Protein AF-0000000072618411 (afdb_homodimer)

Organism: Phaseolus vulgaris (NCBI:txid3885)

Radius of gyration: 29.87 Å; Cα contacts (8 Å, |Δi|>4): 2038; chains: 2; bounding box: 91×138×73 Å

Foldseek 3Di:
DDDDDDDDPPPPPPPPLPDAAEEEEEEQQFLLQLLQVLLLLPDDCSRHPDAAYEHAQLALRDQQLRQQLVCLSCVQSVNNNHYYAAQFQAWADLQQRGDPRHGNNHANLFTGNGSDTACQLRQQADLPDCSNPCRSCLLVVSVVAGDGDPDHDDPPPHHHLLRSVCVVLVVAAHEYEYEAAQSSVLSNCLNCVVSLVNHQEYEYLEADAPDQQPQLDQPPPHPPPSHRLNHDQCARRNLQWQQARGAHHRCSSHVVSVQSVQVSPHAYEYAYCLAFLQAFQAPLLLVVLVVQQPGSSSVSSNVSLVSVQVSVVVPPPSCRRNHHTSRSNLSSLQVVQQVVQVPPPPPSDRPWFDKDKAWWGGQAAAPPWQDADPQGSQDHPDPAGHPNDDGRDSRRHHGRRHSPRVQQHDVVDTGRIRRSHGYRPDDDPRTDIHMYGRYTDFPPDPPDSGGGVVSVSSSD/DPPDPPDPPPPPPPPPLPDAAEEEEEEQQFLLQLLQVLLLLPDDCSRHPDAAYEHAQLALRDQQLRQQLVCLSCVQSVNNNHAYAAQFQAFADLQQRGDPLHGNNHANLQTGNGSDTDCFLRQLADLPDCSNPCRSCLLVVSVVAGDGDPDHDDPPPHHHLLRSCCVVLVVAAHEYEYEAAQRSVLSNCLNCVVSLVNYQEYEYLEADAPDQQPQLDAPPPHPPPDRRLNHDQCARSNLQFQQARGAHHRCSSHVVSVQSVQVSPHAYEYEYCLAFLQAFQAPLLLVVLVVQQPGSSSVSSNVSLVSVQVSPVVPPPSCRRNHHTSRSNLSSLQVVQQVVQVPPPPPSQRPWFDKDKAWWGGQAAAPPWQDADPQRSQDHPDPAGHPNDDGRDSRRHHGRGHRPRVQQHDVVDTGRIRRSHGYRPDDDPRTDIHMYGRYTDFPPPPPDSGGGVVSVSSSD

Structure (mmCIF, N/CA/C/O backbone):
data_AF-0000000072618411-model_v1
#
loop_
_entity.id
_entity.type
_entity.pdbx_description
1 polymer 'Inosine/uridine-preferring nucleoside hydrolase domain-containing protein'
#
loop_
_atom_site.group_PDB
_atom_site.id
_atom_site.type_symbol
_atom_site.label_atom_id
_atom_site.label_alt_id
_atom_site.label_comp_id
_atom_site.label_asym_id
_atom_site.label_entity_id
_atom_site.label_seq_id
_atom_site.pdbx_PDB_ins_code
_atom_site.Cartn_x
_atom_site.Cartn_y
_atom_site.Cartn_z
_atom_site.occupancy
_atom_site.B_iso_or_equiv
_atom_site.auth_seq_id
_atom_site.auth_comp_id
_atom_site.auth_asym_id
_atom_site.auth_atom_id
_atom_site.pdbx_PDB_model_num
ATOM 1 N N . MET A 1 1 ? 38.844 74.875 -7.684 1 24.47 1 MET A N 1
ATOM 2 C CA . MET A 1 1 ? 37.438 75.125 -7.949 1 24.47 1 MET A CA 1
ATOM 3 C C . MET A 1 1 ? 36.719 73.75 -8.109 1 24.47 1 MET A C 1
ATOM 5 O O . MET A 1 1 ? 36.906 73.062 -9.102 1 24.47 1 MET A O 1
ATOM 9 N N . LYS A 1 2 ? 36.25 73.188 -6.84 1 28.64 2 LYS A N 1
ATOM 10 C CA . LYS A 1 2 ? 35.688 71.812 -6.664 1 28.64 2 LYS A CA 1
ATOM 11 C C . LYS A 1 2 ? 34.281 71.75 -7.297 1 28.64 2 LYS A C 1
ATOM 13 O O . LYS A 1 2 ? 33.469 72.688 -7.121 1 28.64 2 LYS A O 1
ATOM 18 N N . PHE A 1 3 ? 33.781 70.812 -8.086 1 27.05 3 PHE A N 1
ATOM 19 C CA . PHE A 1 3 ? 32.719 70.438 -9.016 1 27.05 3 PHE A CA 1
ATOM 20 C C . PHE A 1 3 ? 31.531 69.875 -8.266 1 27.05 3 PHE A C 1
ATOM 22 O O . PHE A 1 3 ? 30.844 69 -8.75 1 27.05 3 PHE A O 1
ATOM 29 N N . CYS A 1 4 ? 30.812 70.25 -7.18 1 33.66 4 CYS A N 1
ATOM 30 C CA . CYS A 1 4 ? 29.891 69.25 -6.602 1 33.66 4 CYS A CA 1
ATOM 31 C C . CYS A 1 4 ? 28.562 69.25 -7.34 1 33.66 4 CYS A C 1
ATOM 33 O O . CYS A 1 4 ? 27.812 70.25 -7.293 1 33.66 4 CYS A O 1
ATOM 35 N N . VAL A 1 5 ? 28.25 68.438 -8.289 1 30.97 5 VAL A N 1
ATOM 36 C CA . VAL A 1 5 ? 27.047 68.25 -9.094 1 30.97 5 VAL A CA 1
ATOM 37 C C . VAL A 1 5 ? 25.906 67.75 -8.203 1 30.97 5 VAL A C 1
ATOM 39 O O . VAL A 1 5 ? 26.094 66.812 -7.434 1 30.97 5 VAL A O 1
ATOM 42 N N . ALA A 1 6 ? 24.641 68.312 -8.227 1 38.47 6 ALA A N 1
ATOM 43 C CA . ALA A 1 6 ? 23.344 68.188 -7.57 1 38.47 6 ALA A CA 1
ATOM 44 C C . ALA A 1 6 ? 22.562 67 -8.141 1 38.47 6 ALA A C 1
ATOM 46 O O . ALA A 1 6 ? 21.922 67.125 -9.188 1 38.47 6 ALA A O 1
ATOM 47 N N . VAL A 1 7 ? 22.922 65.75 -8.203 1 38.88 7 VAL A N 1
ATOM 48 C CA . VAL A 1 7 ? 22.094 64.75 -8.922 1 38.88 7 VAL A CA 1
ATOM 49 C C . VAL A 1 7 ? 20.703 64.75 -8.305 1 38.88 7 VAL A C 1
ATOM 51 O O . VAL A 1 7 ? 20.547 64.875 -7.086 1 38.88 7 VAL A O 1
ATOM 54 N N . VAL A 1 8 ? 19.547 64.75 -9.039 1 36.28 8 VAL A N 1
ATOM 55 C CA . VAL A 1 8 ? 18.094 64.625 -9.07 1 36.28 8 VAL A CA 1
ATOM 56 C C . VAL A 1 8 ? 17.688 63.25 -8.492 1 36.28 8 VAL A C 1
ATOM 58 O O . VAL A 1 8 ? 18.062 62.219 -9.023 1 36.28 8 VAL A O 1
ATOM 61 N N . LEU A 1 9 ? 17.047 63.156 -7.336 1 32 9 LEU A N 1
ATOM 62 C CA . LEU A 1 9 ? 16.5 62.062 -6.543 1 32 9 LEU A CA 1
ATOM 63 C C . LEU A 1 9 ? 15.211 61.531 -7.16 1 32 9 LEU A C 1
ATOM 65 O O . LEU A 1 9 ? 14.164 62.188 -7.07 1 32 9 LEU A O 1
ATOM 69 N N . ILE A 1 10 ? 15.242 60.844 -8.32 1 37.16 10 ILE A N 1
ATOM 70 C CA . ILE A 1 10 ? 14.055 60.156 -8.82 1 37.16 10 ILE A CA 1
ATOM 71 C C . ILE A 1 10 ? 13.484 59.219 -7.742 1 37.16 10 ILE A C 1
ATOM 73 O O . ILE A 1 10 ? 14.148 58.281 -7.312 1 37.16 10 ILE A O 1
ATOM 77 N N . MET A 1 11 ? 12.367 59.531 -7.09 1 32.28 11 MET A N 1
ATOM 78 C CA . MET A 1 11 ? 11.539 58.75 -6.168 1 32.28 11 MET A CA 1
ATOM 79 C C . MET A 1 11 ? 10.883 57.562 -6.879 1 32.28 11 MET A C 1
ATOM 81 O O . MET A 1 11 ? 9.953 57.75 -7.664 1 32.28 11 MET A O 1
ATOM 85 N N . LEU A 1 12 ? 11.523 56.469 -7.219 1 35.88 12 LEU A N 1
ATOM 86 C CA . LEU A 1 12 ? 10.891 55.219 -7.641 1 35.88 12 LEU A CA 1
ATOM 87 C C . LEU A 1 12 ? 9.836 54.781 -6.629 1 35.88 12 LEU A C 1
ATOM 89 O O . LEU A 1 12 ? 10.172 54.406 -5.5 1 35.88 12 LEU A O 1
ATOM 93 N N . ALA A 1 13 ? 8.531 55.062 -6.84 1 37.44 13 ALA A N 1
ATOM 94 C CA . ALA A 1 13 ? 7.352 54.5 -6.191 1 37.44 13 ALA A CA 1
ATOM 95 C C . ALA A 1 13 ? 7.336 52.969 -6.305 1 37.44 13 ALA A C 1
ATOM 97 O O . ALA A 1 13 ? 7.07 52.438 -7.375 1 37.44 13 ALA A O 1
ATOM 98 N N . THR A 1 14 ? 7.996 52.25 -5.594 1 36.81 14 THR A N 1
ATOM 99 C CA . THR A 1 14 ? 7.844 50.812 -5.484 1 36.81 14 THR A CA 1
ATOM 100 C C . THR A 1 14 ? 6.414 50.438 -5.102 1 36.81 14 THR A C 1
ATOM 102 O O . THR A 1 14 ? 5.949 50.781 -4.008 1 36.81 14 THR A O 1
ATOM 105 N N . THR A 1 15 ? 5.32 50.438 -5.992 1 37 15 THR A N 1
ATOM 106 C CA . THR A 1 15 ? 4.062 49.719 -5.75 1 37 15 THR A CA 1
ATOM 107 C C . THR A 1 15 ? 4.289 48.5 -4.887 1 37 15 THR A C 1
ATOM 109 O O . THR A 1 15 ? 5.078 47.625 -5.246 1 37 15 THR A O 1
ATOM 112 N N . VAL A 1 16 ? 4.094 48.594 -3.697 1 38.97 16 VAL A N 1
ATOM 113 C CA . VAL A 1 16 ? 4.023 47.469 -2.77 1 38.97 16 VAL A CA 1
ATOM 114 C C . VAL A 1 16 ? 3.014 46.438 -3.273 1 38.97 16 VAL A C 1
ATOM 116 O O . VAL A 1 16 ? 1.807 46.688 -3.25 1 38.97 16 VAL A O 1
ATOM 119 N N . GLU A 1 17 ? 2.83 45.875 -4.516 1 42.34 17 GLU A N 1
ATOM 120 C CA . GLU A 1 17 ? 2.068 44.719 -4.938 1 42.34 17 GLU A CA 1
ATOM 121 C C . GLU A 1 17 ? 1.803 43.781 -3.762 1 42.34 17 GLU A C 1
ATOM 123 O O . GLU A 1 17 ? 2.736 43.344 -3.084 1 42.34 17 GLU A O 1
ATOM 128 N N . GLY A 1 18 ? 0.687 43.938 -3.068 1 49.34 18 GLY A N 1
ATOM 129 C CA . GLY A 1 18 ? 0.232 43.156 -1.928 1 49.34 18 GLY A CA 1
ATOM 130 C C . GLY A 1 18 ? 0.674 41.688 -1.98 1 49.34 18 GLY A C 1
ATOM 131 O O . GLY A 1 18 ? 0.364 40.969 -2.936 1 49.34 18 GLY A O 1
ATOM 132 N N . GLN A 1 19 ? 1.639 41.312 -1.506 1 64.31 19 GLN A N 1
ATOM 133 C CA . GLN A 1 19 ? 2.387 40.062 -1.509 1 64.31 19 GLN A CA 1
ATOM 134 C C . GLN A 1 19 ? 1.491 38.875 -1.123 1 64.31 19 GLN A C 1
ATOM 136 O O . GLN A 1 19 ? 0.889 38.875 -0.047 1 64.31 19 GLN A O 1
ATOM 141 N N . HIS A 1 20 ? 0.787 38.094 -2.176 1 87.31 20 HIS A N 1
ATOM 142 C CA . HIS A 1 20 ? 0.013 36.875 -1.897 1 87.31 20 HIS A CA 1
ATOM 143 C C . HIS A 1 20 ? 0.726 35.969 -0.886 1 87.31 20 HIS A C 1
ATOM 145 O O . HIS A 1 20 ? 1.956 36 -0.792 1 87.31 20 HIS A O 1
ATOM 151 N N . ARG A 1 21 ? -0.206 35.5 -0.039 1 94.62 21 ARG A N 1
ATOM 152 C CA . ARG A 1 21 ? 0.305 34.531 0.922 1 94.62 21 ARG A CA 1
ATOM 153 C C . ARG A 1 21 ? 0.539 33.156 0.259 1 94.62 21 ARG A C 1
ATOM 155 O O . ARG A 1 21 ? -0.382 32.594 -0.319 1 94.62 21 ARG A O 1
ATOM 162 N N . ARG A 1 22 ? 1.812 32.656 0.276 1 98 22 ARG A N 1
ATOM 163 C CA . ARG A 1 22 ? 2.205 31.406 -0.356 1 98 22 ARG A CA 1
ATOM 164 C C . ARG A 1 22 ? 1.968 30.219 0.579 1 98 22 ARG A C 1
ATOM 166 O O . ARG A 1 22 ? 2.309 30.281 1.762 1 98 22 ARG A O 1
ATOM 173 N N . ILE A 1 23 ? 1.305 29.203 0.014 1 98.69 23 ILE A N 1
ATOM 174 C CA . ILE A 1 23 ? 0.96 28.016 0.794 1 98.69 23 ILE A CA 1
ATOM 175 C C . ILE A 1 23 ? 1.532 26.766 0.122 1 98.69 23 ILE A C 1
ATOM 177 O O . ILE A 1 23 ? 1.521 26.656 -1.106 1 98.69 23 ILE A O 1
ATOM 181 N N . LEU A 1 24 ? 2.115 25.875 0.827 1 98.88 24 LEU A N 1
ATOM 182 C CA . LEU A 1 24 ? 2.402 24.5 0.412 1 98.88 24 LEU A CA 1
ATOM 183 C C . LEU A 1 24 ? 1.649 23.5 1.283 1 98.88 24 LEU A C 1
ATOM 185 O O . LEU A 1 24 ? 1.663 23.609 2.512 1 98.88 24 LEU A O 1
ATOM 189 N N . LEU A 1 25 ? 0.872 22.578 0.659 1 98.94 25 LEU A N 1
ATOM 190 C CA . LEU A 1 25 ? 0.072 21.578 1.348 1 98.94 25 LEU A CA 1
ATOM 191 C C . LEU A 1 25 ? 0.77 20.219 1.327 1 98.94 25 LEU A C 1
ATOM 193 O O . LEU A 1 25 ? 1.131 19.719 0.26 1 98.94 25 LEU A O 1
ATOM 197 N N . ASP A 1 26 ? 1.08 19.625 2.445 1 98.75 26 ASP A N 1
ATOM 198 C CA . ASP A 1 26 ? 1.521 18.25 2.578 1 98.75 26 ASP A CA 1
ATOM 199 C C . ASP A 1 26 ? 0.371 17.344 3.025 1 98.75 26 ASP A C 1
ATOM 201 O O . ASP A 1 26 ? -0.236 17.578 4.074 1 98.75 26 ASP A O 1
ATOM 205 N N . THR A 1 27 ? 0.028 16.328 2.264 1 98.19 27 THR A N 1
ATOM 206 C CA . THR A 1 27 ? -1.225 15.594 2.42 1 98.19 27 THR A CA 1
ATOM 207 C C . THR A 1 27 ? -1.006 14.094 2.211 1 98.19 27 THR A C 1
ATOM 209 O O . THR A 1 27 ? -0.064 13.688 1.526 1 98.19 27 THR A O 1
ATOM 212 N N . ASP A 1 28 ? -1.874 13.219 2.797 1 95.88 28 ASP A N 1
ATOM 213 C CA . ASP A 1 28 ? -1.841 11.781 2.508 1 95.88 28 ASP A CA 1
ATOM 214 C C . ASP A 1 28 ? -2.988 11.383 1.581 1 95.88 28 ASP A C 1
ATOM 216 O O . ASP A 1 28 ? -3.207 10.195 1.334 1 95.88 28 ASP A O 1
ATOM 220 N N . VAL A 1 29 ? -3.768 12.312 1.102 1 95.88 29 VAL A N 1
ATOM 221 C CA . VAL A 1 29 ? -4.734 12.219 0.014 1 95.88 29 VAL A CA 1
ATOM 222 C C . VAL A 1 29 ? -5.859 11.258 0.407 1 95.88 29 VAL A C 1
ATOM 224 O O . VAL A 1 29 ? -6.484 10.641 -0.456 1 95.88 29 VAL A O 1
ATOM 227 N N . ASP A 1 30 ? -6.074 10.938 1.728 1 93.5 30 ASP A N 1
ATOM 228 C CA . ASP A 1 30 ? -7.297 10.258 2.137 1 93.5 30 ASP A CA 1
ATOM 229 C C . ASP A 1 30 ? -8.531 11.078 1.773 1 93.5 30 ASP A C 1
ATOM 231 O O . ASP A 1 30 ? -8.422 12.258 1.441 1 93.5 30 ASP A O 1
ATOM 235 N N . THR A 1 31 ? -9.719 10.555 1.822 1 93.5 31 THR A N 1
ATOM 236 C CA . THR A 1 31 ? -10.945 11.219 1.388 1 93.5 31 THR A CA 1
ATOM 237 C C . THR A 1 31 ? -11.102 12.57 2.08 1 93.5 31 THR A C 1
ATOM 239 O O . THR A 1 31 ? -11.398 13.578 1.429 1 93.5 31 THR A O 1
ATOM 242 N N . ASP A 1 32 ? -10.891 12.609 3.379 1 94.25 32 ASP A N 1
ATOM 243 C CA . ASP A 1 32 ? -11.062 13.859 4.113 1 94.25 32 ASP A CA 1
ATOM 244 C C . ASP A 1 32 ? -9.977 14.867 3.742 1 94.25 32 ASP A C 1
ATOM 246 O O . ASP A 1 32 ? -10.188 16.078 3.832 1 94.25 32 ASP A O 1
ATOM 250 N N . ASP A 1 33 ? -8.766 14.414 3.279 1 97.06 33 ASP A N 1
ATOM 251 C CA . ASP A 1 33 ? -7.727 15.297 2.77 1 97.06 33 ASP A CA 1
ATOM 252 C C . ASP A 1 33 ? -8.148 15.945 1.454 1 97.06 33 ASP A C 1
ATOM 254 O O . ASP A 1 33 ? -7.789 17.094 1.172 1 97.06 33 ASP A O 1
ATOM 258 N N . VAL A 1 34 ? -8.867 15.219 0.656 1 96.88 34 VAL A N 1
ATOM 259 C CA . VAL A 1 34 ? -9.344 15.734 -0.623 1 96.88 34 VAL A CA 1
ATOM 260 C C . VAL A 1 34 ? -10.266 16.938 -0.389 1 96.88 34 VAL A C 1
ATOM 262 O O . VAL A 1 34 ? -10.203 17.922 -1.122 1 96.88 34 VAL A O 1
ATOM 265 N N . PHE A 1 35 ? -11.078 16.875 0.691 1 97.94 35 PHE A N 1
ATOM 266 C CA . PHE A 1 35 ? -11.938 18 1.036 1 97.94 35 PHE A CA 1
ATOM 267 C C . PHE A 1 35 ? -11.109 19.234 1.348 1 97.94 35 PHE A C 1
ATOM 269 O O . PHE A 1 35 ? -11.461 20.344 0.942 1 97.94 35 PHE A O 1
ATOM 276 N N . ALA A 1 36 ? -10 19.031 2.059 1 98.62 36 ALA A N 1
ATOM 277 C CA . ALA A 1 36 ? -9.109 20.125 2.426 1 98.62 36 ALA A CA 1
ATOM 278 C C . ALA A 1 36 ? -8.445 20.734 1.189 1 98.62 36 ALA A C 1
ATOM 280 O O . ALA A 1 36 ? -8.375 21.969 1.056 1 98.62 36 ALA A O 1
ATOM 281 N N . LEU A 1 37 ? -7.969 19.875 0.278 1 98.69 37 LEU A N 1
ATOM 282 C CA . LEU A 1 37 ? -7.332 20.328 -0.954 1 98.69 37 LEU A CA 1
ATOM 283 C C . LEU A 1 37 ? -8.305 21.141 -1.8 1 98.69 37 LEU A C 1
ATOM 285 O O . LEU A 1 37 ? -7.965 22.234 -2.264 1 98.69 37 LEU A O 1
ATOM 289 N N . LEU A 1 38 ? -9.555 20.672 -1.95 1 98.25 38 LEU A N 1
ATOM 290 C CA . LEU A 1 38 ? -10.539 21.359 -2.775 1 98.25 38 LEU A CA 1
ATOM 291 C C . LEU A 1 38 ? -10.945 22.688 -2.145 1 98.25 38 LEU A C 1
ATOM 293 O O . LEU A 1 38 ? -11.195 23.656 -2.854 1 98.25 38 LEU A O 1
ATOM 297 N N . TYR A 1 39 ? -10.961 22.766 -0.807 1 98.25 39 TYR A N 1
ATOM 298 C CA . TYR A 1 39 ? -11.211 24.016 -0.102 1 98.25 39 TYR A CA 1
ATOM 299 C C . TYR A 1 39 ? -10.148 25.047 -0.435 1 98.25 39 TYR A C 1
ATOM 301 O O . TYR A 1 39 ? -10.469 26.188 -0.763 1 98.25 39 TYR A O 1
ATOM 309 N N . LEU A 1 40 ? -8.891 24.641 -0.422 1 98.38 40 LEU A N 1
ATOM 310 C CA . LEU A 1 40 ? -7.781 25.547 -0.701 1 98.38 40 LEU A CA 1
ATOM 311 C C . LEU A 1 40 ? -7.805 26.016 -2.156 1 98.38 40 LEU A C 1
ATOM 313 O O . LEU A 1 40 ? -7.477 27.156 -2.455 1 98.38 40 LEU A O 1
ATOM 317 N N . LEU A 1 41 ? -8.195 25.078 -3.047 1 98.19 41 LEU A N 1
ATOM 318 C CA . LEU A 1 41 ? -8.18 25.375 -4.473 1 98.19 41 LEU A CA 1
ATOM 319 C C . LEU A 1 41 ? -9.281 26.375 -4.832 1 98.19 41 LEU A C 1
ATOM 321 O O . LEU A 1 41 ? -9.25 26.984 -5.898 1 98.19 41 LEU A O 1
ATOM 325 N N . LYS A 1 42 ? -10.25 26.578 -3.967 1 96.44 42 LYS A N 1
ATOM 326 C CA . LYS A 1 42 ? -11.367 27.5 -4.223 1 96.44 42 LYS A CA 1
ATOM 327 C C . LYS A 1 42 ? -11.055 28.906 -3.723 1 96.44 42 LYS A C 1
ATOM 329 O O . LYS A 1 42 ? -11.797 29.844 -4.012 1 96.44 42 LYS A O 1
ATOM 334 N N . LEU A 1 43 ? -9.969 29.062 -3.027 1 95.19 43 LEU A N 1
ATOM 335 C CA . LEU A 1 43 ? -9.625 30.359 -2.475 1 95.19 43 LEU A CA 1
ATOM 336 C C . LEU A 1 43 ? -9.25 31.344 -3.582 1 95.19 43 LEU A C 1
ATOM 338 O O . LEU A 1 43 ? -8.82 30.938 -4.66 1 95.19 43 LEU A O 1
ATOM 342 N N . ASN A 1 44 ? -9.445 32.656 -3.205 1 95.31 44 ASN A N 1
ATOM 343 C CA . ASN A 1 44 ? -9.023 33.719 -4.121 1 95.31 44 ASN A CA 1
ATOM 344 C C . ASN A 1 44 ? -7.512 33.719 -4.316 1 95.31 44 ASN A C 1
ATOM 346 O O . ASN A 1 44 ? -6.758 33.938 -3.373 1 95.31 44 ASN A O 1
ATOM 350 N N . ARG A 1 45 ? -7.094 33.562 -5.539 1 92.44 45 ARG A N 1
ATOM 351 C CA . ARG A 1 45 ? -5.68 33.375 -5.859 1 92.44 45 ARG A CA 1
ATOM 352 C C . ARG A 1 45 ? -4.906 34.688 -5.629 1 92.44 45 ARG A C 1
ATOM 354 O O . ARG A 1 45 ? -3.678 34.656 -5.535 1 92.44 45 ARG A O 1
ATOM 361 N N . SER A 1 46 ? -5.582 35.75 -5.637 1 93.44 46 SER A N 1
ATOM 362 C CA . SER A 1 46 ? -4.918 37.031 -5.359 1 93.44 46 SER A CA 1
ATOM 363 C C . SER A 1 46 ? -4.566 37.156 -3.883 1 93.44 46 SER A C 1
ATOM 365 O O . SER A 1 46 ? -3.705 37.969 -3.51 1 93.44 46 SER A O 1
ATOM 367 N N . GLU A 1 47 ? -5.215 36.406 -3.104 1 94.5 47 GLU A N 1
ATOM 368 C CA . GLU A 1 47 ? -4.969 36.438 -1.664 1 94.5 47 GLU A CA 1
ATOM 369 C C . GLU A 1 47 ? -4.047 35.312 -1.229 1 94.5 47 GLU A C 1
ATOM 371 O O . GLU A 1 47 ? -3.152 35.5 -0.406 1 94.5 47 GLU A O 1
ATOM 376 N N . PHE A 1 48 ? -4.391 34.125 -1.752 1 96.25 48 PHE A N 1
ATOM 377 C CA . PHE A 1 48 ? -3.641 32.906 -1.397 1 96.25 48 PHE A CA 1
ATOM 378 C C . PHE A 1 48 ? -3.164 32.188 -2.648 1 96.25 48 PHE A C 1
ATOM 380 O O . PHE A 1 48 ? -3.941 31.953 -3.578 1 96.25 48 PHE A O 1
ATOM 387 N N . GLN A 1 49 ? -1.887 31.812 -2.633 1 97.44 49 GLN A N 1
ATOM 388 C CA . GLN A 1 49 ? -1.326 31.047 -3.736 1 97.44 49 GLN A CA 1
ATOM 389 C C . GLN A 1 49 ? -0.827 29.688 -3.258 1 97.44 49 GLN A C 1
ATOM 391 O O . GLN A 1 49 ? 0.132 29.609 -2.488 1 97.44 49 GLN A O 1
ATOM 396 N N . LEU A 1 50 ? -1.611 28.656 -3.73 1 98.31 50 LEU A N 1
ATOM 397 C CA . LEU A 1 50 ? -1.104 27.297 -3.498 1 98.31 50 LEU A CA 1
ATOM 398 C C . LEU A 1 50 ? 0.037 26.984 -4.453 1 98.31 50 LEU A C 1
ATOM 400 O O . LEU A 1 50 ? -0.191 26.75 -5.645 1 98.31 50 LEU A O 1
ATOM 404 N N . GLU A 1 51 ? 1.325 26.922 -3.787 1 98.38 51 GLU A N 1
ATOM 405 C CA . GLU A 1 51 ? 2.537 26.797 -4.594 1 98.38 51 GLU A CA 1
ATOM 406 C C . GLU A 1 51 ? 2.832 25.344 -4.934 1 98.38 51 GLU A C 1
ATOM 408 O O . GLU A 1 51 ? 3.42 25.062 -5.977 1 98.38 51 GLU A O 1
ATOM 413 N N . GLY A 1 52 ? 2.434 24.5 -4.125 1 98.81 52 GLY A N 1
ATOM 414 C CA . GLY A 1 52 ? 2.789 23.109 -4.305 1 98.81 52 GLY A CA 1
ATOM 415 C C . GLY A 1 52 ? 2.037 22.172 -3.373 1 98.81 52 GLY A C 1
ATOM 416 O O . GLY A 1 52 ? 1.47 22.609 -2.371 1 98.81 52 GLY A O 1
ATOM 417 N N . ILE A 1 53 ? 1.922 20.953 -3.719 1 98.88 53 ILE A N 1
ATOM 418 C CA . ILE A 1 53 ? 1.364 19.844 -2.953 1 98.88 53 ILE A CA 1
ATOM 419 C C . ILE A 1 53 ? 2.396 18.719 -2.838 1 98.88 53 ILE A C 1
ATOM 421 O O . ILE A 1 53 ? 2.955 18.281 -3.846 1 98.88 53 ILE A O 1
ATOM 425 N N . THR A 1 54 ? 2.766 18.344 -1.692 1 98.75 54 THR A N 1
ATOM 426 C CA . THR A 1 54 ? 3.582 17.156 -1.479 1 98.75 54 THR A CA 1
ATOM 427 C C . THR A 1 54 ? 2.754 16.031 -0.851 1 98.75 54 THR A C 1
ATOM 429 O O . THR A 1 54 ? 1.892 16.297 -0.008 1 98.75 54 THR A O 1
ATOM 432 N N . ILE A 1 55 ? 2.955 14.836 -1.279 1 97.94 55 ILE A N 1
ATOM 433 C CA . ILE A 1 55 ? 2.139 13.703 -0.859 1 97.94 55 ILE A CA 1
ATOM 434 C C . ILE A 1 55 ? 2.945 12.805 0.079 1 97.94 55 ILE A C 1
ATOM 436 O O . ILE A 1 55 ? 4.078 12.43 -0.232 1 97.94 55 ILE A O 1
ATOM 440 N N . ASN A 1 56 ? 2.381 12.586 1.221 1 95.56 56 ASN A N 1
ATOM 441 C CA . ASN A 1 56 ? 2.949 11.656 2.191 1 95.56 56 ASN A CA 1
ATOM 442 C C . ASN A 1 56 ? 2.295 10.281 2.102 1 95.56 56 ASN A C 1
ATOM 444 O O . ASN A 1 56 ? 1.104 10.133 2.383 1 95.56 56 ASN A O 1
ATOM 448 N N . ALA A 1 57 ? 3.045 9.25 1.788 1 91.12 57 ALA A N 1
ATOM 449 C CA . ALA A 1 57 ? 2.49 7.918 1.583 1 91.12 57 ALA A CA 1
ATOM 450 C C . ALA A 1 57 ? 2.957 6.957 2.672 1 91.12 57 ALA A C 1
ATOM 452 O O . ALA A 1 57 ? 3.215 5.781 2.404 1 91.12 57 ALA A O 1
ATOM 453 N N . ASN A 1 58 ? 3.184 7.379 3.924 1 89.62 58 ASN A N 1
ATOM 454 C CA . ASN A 1 58 ? 3.656 6.566 5.039 1 89.62 58 ASN A CA 1
ATOM 455 C C . ASN A 1 58 ? 2.529 5.73 5.641 1 89.62 58 ASN A C 1
ATOM 457 O O . ASN A 1 58 ? 2.781 4.711 6.281 1 89.62 58 ASN A O 1
ATOM 461 N N . ALA A 1 59 ? 1.278 5.859 5.43 1 86.06 59 ALA A N 1
ATOM 462 C CA . ALA A 1 59 ? 0.169 5.094 5.992 1 86.06 59 ALA A CA 1
ATOM 463 C C . ALA A 1 59 ? -0.581 4.332 4.906 1 86.06 59 ALA A C 1
ATOM 465 O O . ALA A 1 59 ? 0.004 3.5 4.207 1 86.06 59 ALA A O 1
ATOM 466 N N . TRP A 1 60 ? -1.786 4.586 4.688 1 82.44 60 TRP A N 1
ATOM 467 C CA . TRP A 1 60 ? -2.6 3.74 3.818 1 82.44 60 TRP A CA 1
ATOM 468 C C . TRP A 1 60 ? -2.619 4.281 2.395 1 82.44 60 TRP A C 1
ATOM 470 O O . TRP A 1 60 ? -3.119 3.623 1.479 1 82.44 60 TRP A O 1
ATOM 480 N N . THR A 1 61 ? -1.947 5.422 2.238 1 87.81 61 THR A N 1
ATOM 481 C CA . THR A 1 61 ? -1.931 6.02 0.907 1 87.81 61 THR A CA 1
ATOM 482 C C . THR A 1 61 ? -0.997 5.246 -0.02 1 87.81 61 THR A C 1
ATOM 484 O O . THR A 1 61 ? 0.138 4.938 0.351 1 87.81 61 THR A O 1
ATOM 487 N N . ASN A 1 62 ? -1.498 4.848 -1.16 1 90.94 62 ASN A N 1
ATOM 488 C CA . ASN A 1 62 ? -0.675 4.234 -2.197 1 90.94 62 ASN A CA 1
ATOM 489 C C . ASN A 1 62 ? -0.196 5.266 -3.215 1 90.94 62 ASN A C 1
ATOM 491 O O . ASN A 1 62 ? -1.007 5.953 -3.84 1 90.94 62 ASN A O 1
ATOM 495 N N . ALA A 1 63 ? 1.146 5.391 -3.402 1 92.44 63 ALA A N 1
ATOM 496 C CA . ALA A 1 63 ? 1.833 6.508 -4.047 1 92.44 63 ALA A CA 1
ATOM 497 C C . ALA A 1 63 ? 1.314 6.727 -5.465 1 92.44 63 ALA A C 1
ATOM 499 O O . ALA A 1 63 ? 0.936 7.844 -5.828 1 92.44 63 ALA A O 1
ATOM 500 N N . GLY A 1 64 ? 1.285 5.668 -6.297 1 91.25 64 GLY A N 1
ATOM 501 C CA . GLY A 1 64 ? 0.846 5.812 -7.676 1 91.25 64 GLY A CA 1
ATOM 502 C C . GLY A 1 64 ? -0.592 6.281 -7.797 1 91.25 64 GLY A C 1
ATOM 503 O O . GLY A 1 64 ? -0.902 7.145 -8.625 1 91.25 64 GLY A O 1
ATOM 504 N N . HIS A 1 65 ? -1.471 5.859 -6.91 1 90.31 65 HIS A N 1
ATOM 505 C CA . HIS A 1 65 ? -2.871 6.27 -6.906 1 90.31 65 HIS A CA 1
ATOM 506 C C . HIS A 1 65 ? -3.016 7.727 -6.477 1 90.31 65 HIS A C 1
ATOM 508 O O . HIS A 1 65 ? -3.732 8.5 -7.121 1 90.31 65 HIS A O 1
ATOM 514 N N . ALA A 1 66 ? -2.275 7.98 -5.488 1 94.88 66 ALA A N 1
ATOM 515 C CA . ALA A 1 66 ? -2.418 9.297 -4.867 1 94.88 66 ALA A CA 1
ATOM 516 C C . ALA A 1 66 ? -1.957 10.398 -5.812 1 94.88 66 ALA A C 1
ATOM 518 O O . ALA A 1 66 ? -2.643 11.414 -5.977 1 94.88 66 ALA A O 1
ATOM 519 N N . VAL A 1 67 ? -0.853 10.242 -6.465 1 96.06 67 VAL A N 1
ATOM 520 C CA . VAL A 1 67 ? -0.315 11.297 -7.32 1 96.06 67 VAL A CA 1
ATOM 521 C C . VAL A 1 67 ? -1.227 11.492 -8.531 1 96.06 67 VAL A C 1
ATOM 523 O O . VAL A 1 67 ? -1.524 12.625 -8.906 1 96.06 67 VAL A O 1
ATOM 526 N N . ASN A 1 68 ? -1.732 10.383 -9.148 1 95.31 68 ASN A N 1
ATOM 527 C CA . ASN A 1 68 ? -2.639 10.516 -10.289 1 95.31 68 ASN A CA 1
ATOM 528 C C . ASN A 1 68 ? -3.98 11.109 -9.867 1 95.31 68 ASN A C 1
ATOM 530 O O . ASN A 1 68 ? -4.605 11.844 -10.633 1 95.31 68 ASN A O 1
ATOM 534 N N . GLN A 1 69 ? -4.453 10.789 -8.625 1 95.81 69 GLN A N 1
ATOM 535 C CA . GLN A 1 69 ? -5.688 11.391 -8.133 1 95.81 69 GLN A CA 1
ATOM 536 C C . GLN A 1 69 ? -5.539 12.898 -7.977 1 95.81 69 GLN A C 1
ATOM 538 O O . GLN A 1 69 ? -6.426 13.664 -8.367 1 95.81 69 GLN A O 1
ATOM 543 N N . VAL A 1 70 ? -4.391 13.305 -7.449 1 98.12 70 VAL A N 1
ATOM 544 C CA . VAL A 1 70 ? -4.129 14.727 -7.273 1 98.12 70 VAL A CA 1
ATOM 545 C C . VAL A 1 70 ? -4.066 15.414 -8.633 1 98.12 70 VAL A C 1
ATOM 547 O O . VAL A 1 70 ? -4.648 16.484 -8.828 1 98.12 70 VAL A O 1
ATOM 550 N N . TYR A 1 71 ? -3.381 14.82 -9.586 1 97.88 71 TYR A N 1
ATOM 551 C CA . TYR A 1 71 ? -3.312 15.375 -10.93 1 97.88 71 TYR A CA 1
ATOM 552 C C . TYR A 1 71 ? -4.707 15.539 -11.523 1 97.88 71 TYR A C 1
ATOM 554 O O . TYR A 1 71 ? -5.016 16.578 -12.125 1 97.88 71 TYR A O 1
ATOM 562 N N . ASP A 1 72 ? -5.547 14.539 -11.352 1 97.06 72 ASP A N 1
ATOM 563 C CA . ASP A 1 72 ? -6.887 14.602 -11.93 1 97.06 72 ASP A CA 1
ATOM 564 C C . ASP A 1 72 ? -7.738 15.648 -11.219 1 97.06 72 ASP A C 1
ATOM 566 O O . ASP A 1 72 ? -8.562 16.312 -11.852 1 97.06 72 ASP A O 1
ATOM 570 N N . ILE A 1 73 ? -7.59 15.805 -9.914 1 98.25 73 ILE A N 1
ATOM 571 C CA . ILE A 1 73 ? -8.289 16.844 -9.172 1 98.25 73 ILE A CA 1
ATOM 572 C C . ILE A 1 73 ? -7.848 18.219 -9.656 1 98.25 73 ILE A C 1
ATOM 574 O O . ILE A 1 73 ? -8.68 19.109 -9.898 1 98.25 73 ILE A O 1
ATOM 578 N N . LEU A 1 74 ? -6.477 18.438 -9.766 1 98.69 74 LEU A N 1
ATOM 579 C CA . LEU A 1 74 ? -5.957 19.703 -10.25 1 98.69 74 LEU A CA 1
ATOM 580 C C . LEU A 1 74 ? -6.477 20.016 -11.656 1 98.69 74 LEU A C 1
ATOM 582 O O . LEU A 1 74 ? -6.805 21.156 -11.961 1 98.69 74 LEU A O 1
ATOM 586 N N . TYR A 1 75 ? -6.551 18.938 -12.484 1 98.31 75 TYR A N 1
ATOM 587 C CA . TYR A 1 75 ? -7.105 19.109 -13.828 1 98.31 75 TYR A CA 1
ATOM 588 C C . TYR A 1 75 ? -8.562 19.547 -13.766 1 98.31 75 TYR A C 1
ATOM 590 O O . TYR A 1 75 ? -8.969 20.484 -14.445 1 98.31 75 TYR A O 1
ATOM 598 N N . MET A 1 76 ? -9.391 18.891 -12.922 1 97.75 76 MET A N 1
ATOM 599 C CA . MET A 1 76 ? -10.797 19.234 -12.758 1 97.75 76 MET A CA 1
ATOM 600 C C . MET A 1 76 ? -10.953 20.688 -12.336 1 97.75 76 MET A C 1
ATOM 602 O O . MET A 1 76 ? -11.883 21.375 -12.766 1 97.75 76 MET A O 1
ATOM 606 N N . MET A 1 77 ? -9.953 21.234 -11.547 1 98.19 77 MET A N 1
ATOM 607 C CA . MET A 1 77 ? -10.047 22.562 -10.977 1 98.19 77 MET A CA 1
ATOM 608 C C . MET A 1 77 ? -9.312 23.594 -11.836 1 98.19 77 MET A C 1
ATOM 610 O O . MET A 1 77 ? -9.258 24.766 -11.5 1 98.19 77 MET A O 1
ATOM 614 N N . GLY A 1 78 ? -8.711 23.188 -12.953 1 97.94 78 GLY A N 1
ATOM 615 C CA . GLY A 1 78 ? -7.965 24.078 -13.836 1 97.94 78 GLY A CA 1
ATOM 616 C C . GLY A 1 78 ? -6.695 24.625 -13.203 1 97.94 78 GLY A C 1
ATOM 617 O O . GLY A 1 78 ? -6.336 25.781 -13.414 1 97.94 78 GLY A O 1
ATOM 618 N N . ARG A 1 79 ? -6.055 23.875 -12.391 1 98.25 79 ARG A N 1
ATOM 619 C CA . ARG A 1 79 ? -4.895 24.328 -11.641 1 98.25 79 ARG A CA 1
ATOM 620 C C . ARG A 1 79 ? -3.686 23.438 -11.891 1 98.25 79 ARG A C 1
ATOM 622 O O . ARG A 1 79 ? -2.986 23.047 -10.953 1 98.25 79 ARG A O 1
ATOM 629 N N . ASP A 1 80 ? -3.396 23.094 -13.125 1 97.62 80 ASP A N 1
ATOM 630 C CA . ASP A 1 80 ? -2.248 22.281 -13.508 1 97.62 80 ASP A CA 1
ATOM 631 C C . ASP A 1 80 ? -0.939 23.031 -13.273 1 97.62 80 ASP A C 1
ATOM 633 O O . ASP A 1 80 ? 0.145 22.469 -13.406 1 97.62 80 ASP A O 1
ATOM 637 N N . ASP A 1 81 ? -0.993 24.234 -12.836 1 97.56 81 ASP A N 1
ATOM 638 C CA . ASP A 1 81 ? 0.18 25.062 -12.555 1 97.56 81 ASP A CA 1
ATOM 639 C C . ASP A 1 81 ? 0.828 24.656 -11.234 1 97.56 81 ASP A C 1
ATOM 641 O O . ASP A 1 81 ? 1.99 24.984 -10.984 1 97.56 81 ASP A O 1
ATOM 645 N N . ILE A 1 82 ? 0.143 24.047 -10.359 1 98.69 82 ILE A N 1
ATOM 646 C CA . ILE A 1 82 ? 0.603 23.734 -9.008 1 98.69 82 ILE A CA 1
ATOM 647 C C . ILE A 1 82 ? 1.587 22.562 -9.062 1 98.69 82 ILE A C 1
ATOM 649 O O . ILE A 1 82 ? 1.313 21.547 -9.695 1 98.69 82 ILE A O 1
ATOM 653 N N . ALA A 1 83 ? 2.738 22.719 -8.391 1 98.75 83 ALA A N 1
ATOM 654 C CA . ALA A 1 83 ? 3.74 21.656 -8.336 1 98.75 83 ALA A CA 1
ATOM 655 C C . ALA A 1 83 ? 3.279 20.516 -7.43 1 98.75 83 ALA A C 1
ATOM 657 O O . ALA A 1 83 ? 2.676 20.766 -6.379 1 98.75 83 ALA A O 1
ATOM 658 N N . VAL A 1 84 ? 3.494 19.297 -7.887 1 98.75 84 VAL A N 1
ATOM 659 C CA . VAL A 1 84 ? 3.16 18.125 -7.078 1 98.75 84 VAL A CA 1
ATOM 660 C C . VAL A 1 84 ? 4.402 17.266 -6.871 1 98.75 84 VAL A C 1
ATOM 662 O O . VAL A 1 84 ? 5.094 16.922 -7.836 1 98.75 84 VAL A O 1
ATOM 665 N N . GLY A 1 85 ? 4.789 17.062 -5.617 1 98.44 85 GLY A N 1
ATOM 666 C CA . GLY A 1 85 ? 5.914 16.203 -5.27 1 98.44 85 GLY A CA 1
ATOM 667 C C . GLY A 1 85 ? 5.496 14.891 -4.641 1 98.44 85 GLY A C 1
ATOM 668 O O . GLY A 1 85 ? 4.641 14.867 -3.752 1 98.44 85 GLY A O 1
ATOM 669 N N . MET A 1 86 ? 6.02 13.781 -5.102 1 95.56 86 MET A N 1
ATOM 670 C CA . MET A 1 86 ? 5.738 12.453 -4.574 1 95.56 86 MET A CA 1
ATOM 671 C C . MET A 1 86 ? 6.98 11.562 -4.641 1 95.56 86 MET A C 1
ATOM 673 O O . MET A 1 86 ? 7.684 11.555 -5.652 1 95.56 86 MET A O 1
ATOM 677 N N . GLY A 1 87 ? 7.168 10.906 -3.445 1 90.62 87 GLY A N 1
ATOM 678 C CA . GLY A 1 87 ? 8.156 9.844 -3.443 1 90.62 87 GLY A CA 1
ATOM 679 C C . GLY A 1 87 ? 9.57 10.336 -3.223 1 90.62 87 GLY A C 1
ATOM 680 O O . GLY A 1 87 ? 9.797 11.258 -2.438 1 90.62 87 GLY A O 1
ATOM 681 N N . GLY A 1 88 ? 10.516 9.703 -3.873 1 93.25 88 GLY A N 1
ATOM 682 C CA . GLY A 1 88 ? 11.953 9.797 -3.68 1 93.25 88 GLY A CA 1
ATOM 683 C C . GLY A 1 88 ? 12.594 8.477 -3.305 1 93.25 88 GLY A C 1
ATOM 684 O O . GLY A 1 88 ? 12.008 7.688 -2.562 1 93.25 88 GLY A O 1
ATOM 685 N N . GLU A 1 89 ? 13.812 8.258 -3.809 1 90.31 89 GLU A N 1
ATOM 686 C CA . GLU A 1 89 ? 14.484 6.969 -3.656 1 90.31 89 GLU A CA 1
ATOM 687 C C . GLU A 1 89 ? 15.727 7.094 -2.783 1 90.31 89 GLU A C 1
ATOM 689 O O . GLU A 1 89 ? 16.516 6.152 -2.684 1 90.31 89 GLU A O 1
ATOM 694 N N . GLY A 1 90 ? 15.836 8.289 -2.213 1 92.5 90 GLY A N 1
ATOM 695 C CA . GLY A 1 90 ? 16.938 8.453 -1.279 1 92.5 90 GLY A CA 1
ATOM 696 C C . GLY A 1 90 ? 16.75 7.684 0.013 1 92.5 90 GLY A C 1
ATOM 697 O O . GLY A 1 90 ? 15.688 7.09 0.237 1 92.5 90 GLY A O 1
ATOM 698 N N . GLY A 1 91 ? 17.766 7.648 0.866 1 92.75 91 GLY A N 1
ATOM 699 C CA . GLY A 1 91 ? 17.734 6.941 2.137 1 92.75 91 GLY A CA 1
ATOM 700 C C . GLY A 1 91 ? 18.453 7.68 3.25 1 92.75 91 GLY A C 1
ATOM 701 O O . GLY A 1 91 ? 18.922 8.805 3.059 1 92.75 91 GLY A O 1
ATOM 702 N N . ILE A 1 92 ? 18.281 7.184 4.395 1 94.88 92 ILE A N 1
ATOM 703 C CA . ILE A 1 92 ? 18.984 7.684 5.562 1 94.88 92 ILE A CA 1
ATOM 704 C C . ILE A 1 92 ? 20.078 6.688 5.969 1 94.88 92 ILE A C 1
ATOM 706 O O . ILE A 1 92 ? 19.781 5.52 6.23 1 94.88 92 ILE A O 1
ATOM 710 N N . LEU A 1 93 ? 21.328 7.176 6.012 1 93.12 93 LEU A N 1
ATOM 711 C CA . LEU A 1 93 ? 22.469 6.352 6.375 1 93.12 93 LEU A CA 1
ATOM 712 C C . LEU A 1 93 ? 22.406 5.93 7.836 1 93.12 93 LEU A C 1
ATOM 714 O O . LEU A 1 93 ? 21.734 6.59 8.648 1 93.12 93 LEU A O 1
ATOM 718 N N . PRO A 1 94 ? 23.047 4.816 8.289 1 87.19 94 PRO A N 1
ATOM 719 C CA . PRO A 1 94 ? 23.031 4.348 9.672 1 87.19 94 PRO A CA 1
ATOM 720 C C . PRO A 1 94 ? 23.453 5.426 10.664 1 87.19 94 PRO A C 1
ATOM 722 O O . PRO A 1 94 ? 23 5.438 11.812 1 87.19 94 PRO A O 1
ATOM 725 N N . ASN A 1 95 ? 24.344 6.398 10.195 1 88.62 95 ASN A N 1
ATOM 726 C CA . ASN A 1 95 ? 24.828 7.438 11.102 1 88.62 95 ASN A CA 1
ATOM 727 C C . ASN A 1 95 ? 23.844 8.602 11.188 1 88.62 95 ASN A C 1
ATOM 729 O O . ASN A 1 95 ? 24.094 9.594 11.867 1 88.62 95 ASN A O 1
ATOM 733 N N . GLY A 1 96 ? 22.703 8.422 10.477 1 92.31 96 GLY A N 1
ATOM 734 C CA . GLY A 1 96 ? 21.656 9.438 10.57 1 92.31 96 GLY A CA 1
ATOM 735 C C . GLY A 1 96 ? 21.734 10.477 9.461 1 92.31 96 GLY A C 1
ATOM 736 O O . GLY A 1 96 ? 20.859 11.336 9.359 1 92.31 96 GLY A O 1
ATOM 737 N N . THR A 1 97 ? 22.781 10.367 8.578 1 94.5 97 THR A N 1
ATOM 738 C CA . THR A 1 97 ? 22.859 11.297 7.457 1 94.5 97 THR A CA 1
ATOM 739 C C . THR A 1 97 ? 21.703 11.094 6.492 1 94.5 97 THR A C 1
ATOM 741 O O . THR A 1 97 ? 21.469 9.977 6.016 1 94.5 97 THR A O 1
ATOM 744 N N . ILE A 1 98 ? 20.969 12.102 6.273 1 96.19 98 ILE A N 1
ATOM 745 C CA . ILE A 1 98 ? 19.828 12.062 5.352 1 96.19 98 ILE A CA 1
ATOM 746 C C . ILE A 1 98 ? 20.312 12.383 3.936 1 96.19 98 ILE A C 1
ATOM 748 O O . ILE A 1 98 ? 20.797 13.484 3.672 1 96.19 98 ILE A O 1
ATOM 752 N N . LEU A 1 99 ? 20.172 11.469 3.014 1 96.19 99 LEU A N 1
ATOM 753 C CA . LEU A 1 99 ? 20.578 11.656 1.623 1 96.19 99 LEU A CA 1
ATOM 754 C C . LEU A 1 99 ? 19.516 12.422 0.846 1 96.19 99 LEU A C 1
ATOM 756 O O . LEU A 1 99 ? 18.391 12.602 1.335 1 96.19 99 LEU A O 1
ATOM 760 N N . PRO A 1 100 ? 19.875 12.914 -0.343 1 94.56 100 PRO A N 1
ATOM 761 C CA . PRO A 1 100 ? 18.891 13.656 -1.137 1 94.56 100 PRO A CA 1
ATOM 762 C C . PRO A 1 100 ? 17.688 12.797 -1.545 1 94.56 100 PRO A C 1
ATOM 764 O O . PRO A 1 100 ? 17.828 11.586 -1.73 1 94.56 100 PRO A O 1
ATOM 767 N N . ASN A 1 101 ? 16.562 13.398 -1.631 1 95.94 101 ASN A N 1
ATOM 768 C CA . ASN A 1 101 ? 15.352 12.836 -2.213 1 95.94 101 ASN A CA 1
ATOM 769 C C . ASN A 1 101 ? 14.867 11.617 -1.427 1 95.94 101 ASN A C 1
ATOM 771 O O . ASN A 1 101 ? 14.469 10.609 -2.016 1 95.94 101 ASN A O 1
ATOM 775 N N . VAL A 1 102 ? 15.086 11.727 -0.106 1 94.81 102 VAL A N 1
ATOM 776 C CA . VAL A 1 102 ? 14.445 10.719 0.731 1 94.81 102 VAL A CA 1
ATOM 777 C C . VAL A 1 102 ? 12.93 10.859 0.635 1 94.81 102 VAL A C 1
ATOM 779 O O . VAL A 1 102 ? 12.398 11.969 0.719 1 94.81 102 VAL A O 1
ATOM 782 N N . GLY A 1 103 ? 12.297 9.75 0.383 1 90.44 103 GLY A N 1
ATOM 783 C CA . GLY A 1 103 ? 10.844 9.766 0.276 1 90.44 103 GLY A CA 1
ATOM 784 C C . GLY A 1 103 ? 10.148 9.492 1.594 1 90.44 103 GLY A C 1
ATOM 785 O O . GLY A 1 103 ? 10.695 8.812 2.465 1 90.44 103 GLY A O 1
ATOM 786 N N . GLY A 1 104 ? 8.938 10.062 1.783 1 90.38 104 GLY A N 1
ATOM 787 C CA . GLY A 1 104 ? 8.156 9.883 2.996 1 90.38 104 GLY A CA 1
ATOM 788 C C . GLY A 1 104 ? 7.312 8.625 2.979 1 90.38 104 GLY A C 1
ATOM 789 O O . GLY A 1 104 ? 6.133 8.656 3.344 1 90.38 104 GLY A O 1
ATOM 790 N N . TYR A 1 105 ? 7.906 7.426 2.506 1 92.5 105 TYR A N 1
ATOM 791 C CA . TYR A 1 105 ? 7.188 6.16 2.391 1 92.5 105 TYR A CA 1
ATOM 792 C C . TYR A 1 105 ? 7.137 5.438 3.732 1 92.5 105 TYR A C 1
ATOM 794 O O . TYR A 1 105 ? 6.25 4.613 3.969 1 92.5 105 TYR A O 1
ATOM 802 N N . LEU A 1 106 ? 8.117 5.707 4.637 1 93.38 106 LEU A N 1
ATOM 803 C CA . LEU A 1 106 ? 8.289 5.074 5.938 1 93.38 106 LEU A CA 1
ATOM 804 C C . LEU A 1 106 ? 8.492 6.121 7.031 1 93.38 106 LEU A C 1
ATOM 806 O O . LEU A 1 106 ? 8.977 7.223 6.758 1 93.38 106 LEU A O 1
ATOM 810 N N . SER A 1 107 ? 8.047 5.746 8.25 1 95.88 107 SER A N 1
ATOM 811 C CA . SER A 1 107 ? 8.445 6.594 9.367 1 95.88 107 SER A CA 1
ATOM 812 C C . SER A 1 107 ? 9.961 6.707 9.469 1 95.88 107 SER A C 1
ATOM 814 O O . SER A 1 107 ? 10.688 5.801 9.047 1 95.88 107 SER A O 1
ATOM 816 N N . ILE A 1 108 ? 10.391 7.789 9.977 1 96.19 108 ILE A N 1
ATOM 817 C CA . ILE A 1 108 ? 11.828 8.055 10 1 96.19 108 ILE A CA 1
ATOM 818 C C . ILE A 1 108 ? 12.547 6.941 10.75 1 96.19 108 ILE A C 1
ATOM 820 O O . ILE A 1 108 ? 13.633 6.516 10.344 1 96.19 108 ILE A O 1
ATOM 824 N N . ILE A 1 109 ? 11.953 6.332 11.805 1 95.06 109 ILE A N 1
ATOM 825 C CA . ILE A 1 109 ? 12.602 5.32 12.633 1 95.06 109 ILE A CA 1
ATOM 826 C C . ILE A 1 109 ? 12.766 4.027 11.836 1 95.06 109 ILE A C 1
ATOM 828 O O . ILE A 1 109 ? 13.594 3.18 12.172 1 95.06 109 ILE A O 1
ATOM 832 N N . GLU A 1 110 ? 11.969 3.926 10.742 1 91.88 110 GLU A N 1
ATOM 833 C CA . GLU A 1 110 ? 12.016 2.729 9.906 1 91.88 110 GLU A CA 1
ATOM 834 C C . GLU A 1 110 ? 12.82 2.977 8.633 1 91.88 110 GLU A C 1
ATOM 836 O O . GLU A 1 110 ? 13 2.066 7.816 1 91.88 110 GLU A O 1
ATOM 841 N N . GLN A 1 111 ? 13.281 4.195 8.43 1 91.56 111 GLN A N 1
ATOM 842 C CA . GLN A 1 111 ? 13.977 4.539 7.191 1 91.56 111 GLN A CA 1
ATOM 843 C C . GLN A 1 111 ? 15.367 3.904 7.152 1 91.56 111 GLN A C 1
ATOM 845 O O . GLN A 1 111 ? 16.047 3.836 8.172 1 91.56 111 GLN A O 1
ATOM 850 N N . GLY A 1 112 ? 15.758 3.523 6.031 1 89.25 112 GLY A N 1
ATOM 851 C CA . GLY A 1 112 ? 17.078 3.041 5.66 1 89.25 112 GLY A CA 1
ATOM 852 C C . GLY A 1 112 ? 17.5 3.459 4.262 1 89.25 112 GLY A C 1
ATOM 853 O O . GLY A 1 112 ? 17.266 4.602 3.857 1 89.25 112 GLY A O 1
ATOM 854 N N . MET A 1 113 ? 18.062 2.547 3.557 1 84.88 113 MET A N 1
ATOM 855 C CA . MET A 1 113 ? 18.594 2.881 2.234 1 84.88 113 MET A CA 1
ATOM 856 C C . MET A 1 113 ? 17.625 2.436 1.141 1 84.88 113 MET A C 1
ATOM 858 O O . MET A 1 113 ? 17.953 2.512 -0.047 1 84.88 113 MET A O 1
ATOM 862 N N . THR A 1 114 ? 16.453 1.906 1.537 1 83.44 114 THR A N 1
ATOM 863 C CA . THR A 1 114 ? 15.445 1.454 0.587 1 83.44 114 THR A CA 1
ATOM 864 C C . THR A 1 114 ? 14.086 2.045 0.928 1 83.44 114 THR A C 1
ATOM 866 O O . THR A 1 114 ? 13.875 2.547 2.035 1 83.44 114 THR A O 1
ATOM 869 N N . THR A 1 115 ? 13.234 2.025 -0.048 1 86.38 115 THR A N 1
ATOM 870 C CA . THR A 1 115 ? 11.883 2.512 0.176 1 86.38 115 THR A CA 1
ATOM 871 C C . THR A 1 115 ? 11 1.409 0.76 1 86.38 115 THR A C 1
ATOM 873 O O . THR A 1 115 ? 9.805 1.615 0.984 1 86.38 115 THR A O 1
ATOM 876 N N . THR A 1 116 ? 11.555 0.289 0.956 1 83.25 116 THR A N 1
ATOM 877 C CA . THR A 1 116 ? 10.93 -0.828 1.654 1 83.25 116 THR A CA 1
ATOM 878 C C . THR A 1 116 ? 11.492 -0.968 3.064 1 83.25 116 THR A C 1
ATOM 880 O O . THR A 1 116 ? 12.695 -0.82 3.275 1 83.25 116 THR A O 1
ATOM 883 N N . GLY A 1 117 ? 10.633 -1.257 3.926 1 83.56 117 GLY A N 1
ATOM 884 C CA . GLY A 1 117 ? 11.062 -1.368 5.312 1 83.56 117 GLY A CA 1
ATOM 885 C C . GLY A 1 117 ? 9.969 -1.873 6.234 1 83.56 117 GLY A C 1
ATOM 886 O O . GLY A 1 117 ? 9.008 -2.506 5.785 1 83.56 117 GLY A O 1
ATOM 887 N N . GLY A 1 118 ? 10.195 -1.65 7.551 1 85.25 118 GLY A N 1
ATOM 888 C CA . GLY A 1 118 ? 9.273 -2.115 8.578 1 85.25 118 GLY A CA 1
ATOM 889 C C . GLY A 1 118 ? 7.926 -1.421 8.531 1 85.25 118 GLY A C 1
ATOM 890 O O . GLY A 1 118 ? 7.723 -0.504 7.73 1 85.25 118 GLY A O 1
ATOM 891 N N . CYS A 1 119 ? 6.953 -1.959 9.234 1 88.5 119 CYS A N 1
ATOM 892 C CA . CYS A 1 119 ? 5.605 -1.406 9.297 1 88.5 119 CYS A CA 1
ATOM 893 C C . CYS A 1 119 ? 5.207 -1.112 10.742 1 88.5 119 CYS A C 1
ATOM 895 O O . CYS A 1 119 ? 4.043 -1.259 11.109 1 88.5 119 CYS A O 1
ATOM 897 N N . ARG A 1 120 ? 6.141 -0.682 11.555 1 87.81 120 ARG A N 1
ATOM 898 C CA . ARG A 1 120 ? 6.031 -0.547 13.008 1 87.81 120 ARG A CA 1
ATOM 899 C C . ARG A 1 120 ? 4.727 0.14 13.398 1 87.81 120 ARG A C 1
ATOM 901 O O . ARG A 1 120 ? 3.883 -0.456 14.062 1 87.81 120 ARG A O 1
ATOM 908 N N . TYR A 1 121 ? 4.496 1.34 12.969 1 90.56 121 TYR A N 1
ATOM 909 C CA . TYR A 1 121 ? 3.326 2.117 13.359 1 90.56 121 TYR A CA 1
ATOM 910 C C . TYR A 1 121 ? 2.146 1.825 12.445 1 90.56 121 TYR A C 1
ATOM 912 O O . TYR A 1 121 ? 1.014 1.671 12.906 1 90.56 121 TYR A O 1
ATOM 920 N N . ARG A 1 122 ? 2.402 1.676 11.188 1 89.06 122 ARG A N 1
ATOM 921 C CA . ARG A 1 122 ? 1.351 1.485 10.188 1 89.06 122 ARG A CA 1
ATOM 922 C C . ARG A 1 122 ? 0.526 0.24 10.5 1 89.06 122 ARG A C 1
ATOM 924 O O . ARG A 1 122 ? -0.685 0.219 10.273 1 89.06 122 ARG A O 1
ATOM 931 N N . GLN A 1 123 ? 1.151 -0.851 10.977 1 86.75 123 GLN A N 1
ATOM 932 C CA . GLN A 1 123 ? 0.488 -2.125 11.227 1 86.75 123 GLN A CA 1
ATOM 933 C C . GLN A 1 123 ? -0.566 -1.985 12.32 1 86.75 123 GLN A C 1
ATOM 935 O O . GLN A 1 123 ? -1.415 -2.863 12.492 1 86.75 123 GLN A O 1
ATOM 940 N N . ALA A 1 124 ? -0.481 -0.864 13.109 1 82.69 124 ALA A N 1
ATOM 941 C CA . ALA A 1 124 ? -1.4 -0.653 14.227 1 82.69 124 ALA A CA 1
ATOM 942 C C . ALA A 1 124 ? -2.535 0.287 13.828 1 82.69 124 ALA A C 1
ATOM 944 O O . ALA A 1 124 ? -3.463 0.513 14.609 1 82.69 124 ALA A O 1
ATOM 945 N N . ILE A 1 125 ? -2.441 0.857 12.641 1 83.44 125 ILE A N 1
ATOM 946 C CA . ILE A 1 125 ? -3.463 1.787 12.172 1 83.44 125 ILE A CA 1
ATOM 947 C C . ILE A 1 125 ? -4.57 1.019 11.453 1 83.44 125 ILE A C 1
ATOM 949 O O . ILE A 1 125 ? -4.316 0.352 10.445 1 83.44 125 ILE A O 1
ATOM 953 N N . PRO A 1 126 ? -5.77 1.166 12 1 76.19 126 PRO A N 1
ATOM 954 C CA . PRO A 1 126 ? -6.859 0.427 11.359 1 76.19 126 PRO A CA 1
ATOM 955 C C . PRO A 1 126 ? -7.184 0.955 9.961 1 76.19 126 PRO A C 1
ATOM 957 O O . PRO A 1 126 ? -7.125 2.164 9.727 1 76.19 126 PRO A O 1
ATOM 960 N N . MET A 1 127 ? -7.473 0.046 9.047 1 77.19 127 MET A N 1
ATOM 961 C CA . MET A 1 127 ? -7.863 0.471 7.703 1 77.19 127 MET A CA 1
ATOM 962 C C . MET A 1 127 ? -9.383 0.562 7.582 1 77.19 127 MET A C 1
ATOM 964 O O . MET A 1 127 ? -9.898 1.242 6.695 1 77.19 127 MET A O 1
ATOM 968 N N . GLY A 1 128 ? -10.094 -0.055 8.594 1 75.94 128 GLY A N 1
ATOM 969 C CA . GLY A 1 128 ? -11.547 -0.11 8.516 1 75.94 128 GLY A CA 1
ATOM 970 C C . GLY A 1 128 ? -12.055 -1.158 7.547 1 75.94 128 GLY A C 1
ATOM 971 O O . GLY A 1 128 ? -11.273 -1.757 6.805 1 75.94 128 GLY A O 1
ATOM 972 N N . ARG A 1 129 ? -13.375 -1.307 7.629 1 81 129 ARG A N 1
ATOM 973 C CA . ARG A 1 129 ? -14 -2.26 6.719 1 81 129 ARG A CA 1
ATOM 974 C C . ARG A 1 129 ? -13.836 -1.82 5.266 1 81 129 ARG A C 1
ATOM 976 O O . ARG A 1 129 ? -14.055 -0.652 4.938 1 81 129 ARG A O 1
ATOM 983 N N . ARG A 1 130 ? -13.328 -2.77 4.434 1 86.69 130 ARG A N 1
ATOM 984 C CA . ARG A 1 130 ? -13.125 -2.547 3.006 1 86.69 130 ARG A CA 1
ATOM 985 C C . ARG A 1 130 ? -12.062 -1.479 2.764 1 86.69 130 ARG A C 1
ATOM 987 O O . ARG A 1 130 ? -11.977 -0.921 1.668 1 86.69 130 ARG A O 1
ATOM 994 N N . GLY A 1 131 ? -11.281 -1.121 3.773 1 85.62 131 GLY A N 1
ATOM 995 C CA . GLY A 1 131 ? -10.336 -0.014 3.723 1 85.62 131 GLY A CA 1
ATOM 996 C C . GLY A 1 131 ? -9.336 -0.134 2.59 1 85.62 131 GLY A C 1
ATOM 997 O O . GLY A 1 131 ? -9.031 0.852 1.917 1 85.62 131 GLY A O 1
ATOM 998 N N . HIS A 1 132 ? -8.836 -1.392 2.342 1 86.69 132 HIS A N 1
ATOM 999 C CA . HIS A 1 132 ? -7.836 -1.623 1.304 1 86.69 132 HIS A CA 1
ATOM 1000 C C . HIS A 1 132 ? -8.375 -1.238 -0.071 1 86.69 132 HIS A C 1
ATOM 1002 O O . HIS A 1 132 ? -7.621 -0.766 -0.926 1 86.69 132 HIS A O 1
ATOM 1008 N N . LEU A 1 133 ? -9.656 -1.393 -0.267 1 90.88 133 LEU A N 1
ATOM 1009 C CA . LEU A 1 133 ? -10.297 -1.091 -1.543 1 90.88 133 LEU A CA 1
ATOM 1010 C C . LEU A 1 133 ? -10.812 0.345 -1.567 1 90.88 133 LEU A C 1
ATOM 1012 O O . LEU A 1 133 ? -10.633 1.057 -2.557 1 90.88 133 LEU A O 1
ATOM 1016 N N . ASP A 1 134 ? -11.305 0.803 -0.487 1 90.44 134 ASP A N 1
ATOM 1017 C CA . ASP A 1 134 ? -11.969 2.104 -0.402 1 90.44 134 ASP A CA 1
ATOM 1018 C C . ASP A 1 134 ? -10.961 3.24 -0.55 1 90.44 134 ASP A C 1
ATOM 1020 O O . ASP A 1 134 ? -11.219 4.219 -1.252 1 90.44 134 ASP A O 1
ATOM 1024 N N . ILE A 1 135 ? -9.828 3.123 0.025 1 87.06 135 ILE A N 1
ATOM 1025 C CA . ILE A 1 135 ? -8.852 4.203 0.069 1 87.06 135 ILE A CA 1
ATOM 1026 C C . ILE A 1 135 ? -8.297 4.453 -1.332 1 87.06 135 ILE A C 1
ATOM 1028 O O . ILE A 1 135 ? -8.219 5.602 -1.78 1 87.06 135 ILE A O 1
ATOM 1032 N N . ASP A 1 136 ? -7.988 3.426 -2.059 1 86.75 136 ASP A N 1
ATOM 1033 C CA . ASP A 1 136 ? -7.395 3.535 -3.387 1 86.75 136 ASP A CA 1
ATOM 1034 C C . ASP A 1 136 ? -8.391 4.109 -4.391 1 86.75 136 ASP A C 1
ATOM 1036 O O . ASP A 1 136 ? -7.996 4.711 -5.391 1 86.75 136 ASP A O 1
ATOM 1040 N N . THR A 1 137 ? -9.641 3.996 -4.152 1 92.12 137 THR A N 1
ATOM 1041 C CA . THR A 1 137 ? -10.633 4.293 -5.176 1 92.12 137 THR A CA 1
ATOM 1042 C C . THR A 1 137 ? -11.531 5.449 -4.738 1 92.12 137 THR A C 1
ATOM 1044 O O . THR A 1 137 ? -12.438 5.852 -5.469 1 92.12 137 THR A O 1
ATOM 1047 N N . ASN A 1 138 ? -11.188 5.977 -3.535 1 93.75 138 ASN A N 1
ATOM 1048 C CA . ASN A 1 138 ? -12.133 6.918 -2.938 1 93.75 138 ASN A CA 1
ATOM 1049 C C . ASN A 1 138 ? -13.562 6.391 -2.992 1 93.75 138 ASN A C 1
ATOM 1051 O O . ASN A 1 138 ? -14.461 7.059 -3.51 1 93.75 138 ASN A O 1
ATOM 1055 N N . TYR A 1 139 ? -13.75 5.145 -2.502 1 91.81 139 TYR A N 1
ATOM 1056 C CA . TYR A 1 139 ? -15.023 4.43 -2.43 1 91.81 139 TYR A CA 1
ATOM 1057 C C . TYR A 1 139 ? -15.586 4.18 -3.822 1 91.81 139 TYR A C 1
ATOM 1059 O O . TYR A 1 139 ? -16.797 4.234 -4.023 1 91.81 139 TYR A O 1
ATOM 1067 N N . GLY A 1 140 ? -14.727 4.051 -4.809 1 91.62 140 GLY A N 1
ATOM 1068 C CA . GLY A 1 140 ? -15.156 3.785 -6.172 1 91.62 140 GLY A CA 1
ATOM 1069 C C . GLY A 1 140 ? -15.5 5.043 -6.941 1 91.62 140 GLY A C 1
ATOM 1070 O O . GLY A 1 140 ? -15.641 5.012 -8.164 1 91.62 140 GLY A O 1
ATOM 1071 N N . ILE A 1 141 ? -15.484 6.195 -6.332 1 93.88 141 ILE A N 1
ATOM 1072 C CA . ILE A 1 141 ? -15.961 7.438 -6.934 1 93.88 141 ILE A CA 1
ATOM 1073 C C . ILE A 1 141 ? -14.875 8.023 -7.832 1 93.88 141 ILE A C 1
ATOM 1075 O O . ILE A 1 141 ? -15.18 8.742 -8.789 1 93.88 141 ILE A O 1
ATOM 1079 N N . ARG A 1 142 ? -13.672 7.789 -7.496 1 92.88 142 ARG A N 1
ATOM 1080 C CA . ARG A 1 142 ? -12.578 8.367 -8.273 1 92.88 142 ARG A CA 1
ATOM 1081 C C . ARG A 1 142 ? -12.742 8.062 -9.758 1 92.88 142 ARG A C 1
ATOM 1083 O O . ARG A 1 142 ? -12.82 8.984 -10.578 1 92.88 142 ARG A O 1
ATOM 1090 N N . LYS A 1 143 ? -12.773 6.738 -10.086 1 88.94 143 LYS A N 1
ATOM 1091 C CA . LYS A 1 143 ? -12.922 6.32 -11.477 1 88.94 143 LYS A CA 1
ATOM 1092 C C . LYS A 1 143 ? -14.281 6.734 -12.039 1 88.94 143 LYS A C 1
ATOM 1094 O O . LYS A 1 143 ? -14.391 7.098 -13.211 1 88.94 143 LYS A O 1
ATOM 1099 N N . ALA A 1 144 ? -15.312 6.875 -11.203 1 89.19 144 ALA A N 1
ATOM 1100 C CA . ALA A 1 144 ? -16.672 7.141 -11.648 1 89.19 144 ALA A CA 1
ATOM 1101 C C . ALA A 1 144 ? -16.875 8.625 -11.938 1 89.19 144 ALA A C 1
ATOM 1103 O O . ALA A 1 144 ? -17.75 8.992 -12.727 1 89.19 144 ALA A O 1
ATOM 1104 N N . PHE A 1 145 ? -15.984 9.484 -11.391 1 94.31 145 PHE A N 1
ATOM 1105 C CA . PHE A 1 145 ? -16.344 10.898 -11.383 1 94.31 145 PHE A CA 1
ATOM 1106 C C . PHE A 1 145 ? -15.211 11.75 -11.945 1 94.31 145 PHE A C 1
ATOM 1108 O O . PHE A 1 145 ? -15.445 12.633 -12.766 1 94.31 145 PHE A O 1
ATOM 1115 N N . LEU A 1 146 ? -13.953 11.516 -11.531 1 94.81 146 LEU A N 1
ATOM 1116 C CA . LEU A 1 146 ? -12.852 12.422 -11.867 1 94.81 146 LEU A CA 1
ATOM 1117 C C . LEU A 1 146 ? -12.492 12.305 -13.344 1 94.81 146 LEU A C 1
ATOM 1119 O O . LEU A 1 146 ? -12.336 11.203 -13.867 1 94.81 146 LEU A O 1
ATOM 1123 N N . PRO A 1 147 ? -12.414 13.477 -13.953 1 94 147 PRO A N 1
ATOM 1124 C CA . PRO A 1 147 ? -11.859 13.43 -15.312 1 94 147 PRO A CA 1
ATOM 1125 C C . PRO A 1 147 ? -10.367 13.078 -15.328 1 94 147 PRO A C 1
ATOM 1127 O O . PRO A 1 147 ? -9.68 13.281 -14.328 1 94 147 PRO A O 1
ATOM 1130 N N . GLN A 1 148 ? -9.953 12.531 -16.391 1 90.88 148 GLN A N 1
ATOM 1131 C CA . GLN A 1 148 ? -8.531 12.227 -16.531 1 90.88 148 GLN A CA 1
ATOM 1132 C C . GLN A 1 148 ? -7.812 13.328 -17.312 1 90.88 148 GLN A C 1
ATOM 1134 O O . GLN A 1 148 ? -8.094 13.539 -18.5 1 90.88 148 GLN A O 1
ATOM 1139 N N . GLY A 1 149 ? -6.891 14.016 -16.609 1 92.12 149 GLY A N 1
ATOM 1140 C CA . GLY A 1 149 ? -6.086 15.031 -17.266 1 92.12 149 GLY A CA 1
ATOM 1141 C C . GLY A 1 149 ? -4.84 14.461 -17.922 1 92.12 149 GLY A C 1
ATOM 1142 O O . GLY A 1 149 ? -4.598 13.258 -17.859 1 92.12 149 GLY A O 1
ATOM 1143 N N . ARG A 1 150 ? -4.016 15.375 -18.5 1 92.62 150 ARG A N 1
ATOM 1144 C CA . ARG A 1 150 ? -2.811 14.984 -19.219 1 92.62 150 ARG A CA 1
ATOM 1145 C C . ARG A 1 150 ? -1.685 14.633 -18.25 1 92.62 150 ARG A C 1
ATOM 1147 O O . ARG A 1 150 ? -0.877 13.742 -18.531 1 92.62 150 ARG A O 1
ATOM 1154 N N . ARG A 1 151 ? -1.681 15.406 -17.125 1 95.5 151 ARG A N 1
ATOM 1155 C CA . ARG A 1 151 ? -0.645 15.102 -16.141 1 95.5 151 ARG A CA 1
ATOM 1156 C C . ARG A 1 151 ? -0.856 13.727 -15.531 1 95.5 151 ARG A C 1
ATOM 1158 O O . ARG A 1 151 ? -1.989 13.336 -15.234 1 95.5 151 ARG A O 1
ATOM 1165 N N . LYS A 1 152 ? 0.164 13.023 -15.438 1 93.88 152 LYS A N 1
ATOM 1166 C CA . LYS A 1 152 ? 0.193 11.68 -14.859 1 93.88 152 LYS A CA 1
ATOM 1167 C C . LYS A 1 152 ? 1.594 11.32 -14.367 1 93.88 152 LYS A C 1
ATOM 1169 O O . LYS A 1 152 ? 2.574 11.961 -14.758 1 93.88 152 LYS A O 1
ATOM 1174 N N . TYR A 1 153 ? 1.619 10.344 -13.508 1 94.81 153 TYR A N 1
ATOM 1175 C CA . TYR A 1 153 ? 2.932 9.805 -13.156 1 94.81 153 TYR A CA 1
ATOM 1176 C C . TYR A 1 153 ? 3.648 9.281 -14.398 1 94.81 153 TYR A C 1
ATOM 1178 O O . TYR A 1 153 ? 3.062 8.539 -15.188 1 94.81 153 TYR A O 1
ATOM 1186 N N . THR A 1 154 ? 4.805 9.688 -14.609 1 91.31 154 THR A N 1
ATOM 1187 C CA . THR A 1 154 ? 5.758 9.195 -15.594 1 91.31 154 THR A CA 1
ATOM 1188 C C . THR A 1 154 ? 7.105 8.898 -14.945 1 91.31 154 THR A C 1
ATOM 1190 O O . THR A 1 154 ? 7.688 9.766 -14.289 1 91.31 154 THR A O 1
ATOM 1193 N N . PRO A 1 155 ? 7.5 7.625 -15.148 1 88.81 155 PRO A N 1
ATOM 1194 C CA . PRO A 1 155 ? 8.797 7.293 -14.547 1 88.81 155 PRO A CA 1
ATOM 1195 C C . PRO A 1 155 ? 9.891 8.297 -14.914 1 88.81 155 PRO A C 1
ATOM 1197 O O . PRO A 1 155 ? 9.938 8.766 -16.047 1 88.81 155 PRO A O 1
ATOM 1200 N N . LEU A 1 156 ? 10.719 8.758 -14.008 1 86.81 156 LEU A N 1
ATOM 1201 C CA . LEU A 1 156 ? 11.898 9.602 -14.148 1 86.81 156 LEU A CA 1
ATOM 1202 C C . LEU A 1 156 ? 11.508 11.062 -14.312 1 86.81 156 LEU A C 1
ATOM 1204 O O . LEU A 1 156 ? 12.367 11.945 -14.344 1 86.81 156 LEU A O 1
ATOM 1208 N N . GLN A 1 157 ? 10.203 11.344 -14.359 1 92.5 157 GLN A N 1
ATOM 1209 C CA . GLN A 1 157 ? 9.789 12.727 -14.578 1 92.5 157 GLN A CA 1
ATOM 1210 C C . GLN A 1 157 ? 9 13.258 -13.383 1 92.5 157 GLN A C 1
ATOM 1212 O O . GLN A 1 157 ? 8.75 14.461 -13.289 1 92.5 157 GLN A O 1
ATOM 1217 N N . GLN A 1 158 ? 8.648 12.391 -12.484 1 95 158 GLN A N 1
ATOM 1218 C CA . GLN A 1 158 ? 7.883 12.805 -11.312 1 95 158 GLN A CA 1
ATOM 1219 C C . GLN A 1 158 ? 8.773 13.508 -10.289 1 95 158 GLN A C 1
ATOM 1221 O O . GLN A 1 158 ? 9.695 12.898 -9.742 1 95 158 GLN A O 1
ATOM 1226 N N . PRO A 1 159 ? 8.492 14.891 -10.039 1 97.81 159 PRO A N 1
ATOM 1227 C CA . PRO A 1 159 ? 9.242 15.508 -8.945 1 97.81 159 PRO A CA 1
ATOM 1228 C C . PRO A 1 159 ? 9.023 14.812 -7.609 1 97.81 159 PRO A C 1
ATOM 1230 O O . PRO A 1 159 ? 7.91 14.391 -7.305 1 97.81 159 PRO A O 1
ATOM 1233 N N . THR A 1 160 ? 10.172 14.688 -6.809 1 97.5 160 THR A N 1
ATOM 1234 C CA . THR A 1 160 ? 10.047 14.109 -5.473 1 97.5 160 THR A CA 1
ATOM 1235 C C . THR A 1 160 ? 9.438 15.125 -4.504 1 97.5 160 THR A C 1
ATOM 1237 O O . THR A 1 160 ? 9.391 16.312 -4.797 1 97.5 160 THR A O 1
ATOM 1240 N N . ALA A 1 161 ? 8.945 14.609 -3.383 1 98.06 161 ALA A N 1
ATOM 1241 C CA . ALA A 1 161 ? 8.438 15.492 -2.334 1 98.06 161 ALA A CA 1
ATOM 1242 C C . ALA A 1 161 ? 9.508 16.484 -1.883 1 98.06 161 ALA A C 1
ATOM 1244 O O . ALA A 1 161 ? 9.242 17.688 -1.765 1 98.06 161 ALA A O 1
ATOM 1245 N N . GLN A 1 162 ? 10.734 16.078 -1.685 1 98.62 162 GLN A N 1
ATOM 1246 C CA . GLN A 1 162 ? 11.82 16.922 -1.213 1 98.62 162 GLN A CA 1
ATOM 1247 C C . GLN A 1 162 ? 12.188 17.969 -2.256 1 98.62 162 GLN A C 1
ATOM 1249 O O . GLN A 1 162 ? 12.477 19.125 -1.914 1 98.62 162 GLN A O 1
ATOM 1254 N N . GLN A 1 163 ? 12.125 17.594 -3.57 1 98.56 163 GLN A N 1
ATOM 1255 C CA . GLN A 1 163 ? 12.438 18.547 -4.629 1 98.56 163 GLN A CA 1
ATOM 1256 C C . GLN A 1 163 ? 11.43 19.703 -4.645 1 98.56 163 GLN A C 1
ATOM 1258 O O . GLN A 1 163 ? 11.812 20.859 -4.75 1 98.56 163 GLN A O 1
ATOM 1263 N N . VAL A 1 164 ? 10.211 19.328 -4.465 1 98.88 164 VAL A N 1
ATOM 1264 C CA . VAL A 1 164 ? 9.164 20.344 -4.488 1 98.88 164 VAL A CA 1
ATOM 1265 C C . VAL A 1 164 ? 9.273 21.219 -3.242 1 98.88 164 VAL A C 1
ATOM 1267 O O . VAL A 1 164 ? 9.172 22.453 -3.328 1 98.88 164 VAL A O 1
ATOM 1270 N N . LEU A 1 165 ? 9.484 20.656 -2.092 1 98.81 165 LEU A N 1
ATOM 1271 C CA . LEU A 1 165 ? 9.656 21.422 -0.864 1 98.81 165 LEU A CA 1
ATOM 1272 C C . LEU A 1 165 ? 10.828 22.375 -0.985 1 98.81 165 LEU A C 1
ATOM 1274 O O . LEU A 1 165 ? 10.695 23.578 -0.693 1 98.81 165 LEU A O 1
ATOM 1278 N N . ILE A 1 166 ? 11.977 21.906 -1.4 1 98.81 166 ILE A N 1
ATOM 1279 C CA . ILE A 1 166 ? 13.18 22.719 -1.52 1 98.81 166 ILE A CA 1
ATOM 1280 C C . ILE A 1 166 ? 12.93 23.859 -2.506 1 98.81 166 ILE A C 1
ATOM 1282 O O . ILE A 1 166 ? 13.234 25.016 -2.217 1 98.81 166 ILE A O 1
ATOM 1286 N N . GLU A 1 167 ? 12.359 23.547 -3.641 1 98.69 167 GLU A N 1
ATOM 1287 C CA . GLU A 1 167 ? 12.117 24.547 -4.68 1 98.69 167 GLU A CA 1
ATOM 1288 C C . GLU A 1 167 ? 11.172 25.641 -4.188 1 98.69 167 GLU A C 1
ATOM 1290 O O . GLU A 1 167 ? 11.492 26.828 -4.273 1 98.69 167 GLU A O 1
ATOM 1295 N N . LYS A 1 168 ? 10.094 25.266 -3.619 1 98.75 168 LYS A N 1
ATOM 1296 C CA . LYS A 1 168 ? 9.062 26.234 -3.297 1 98.75 168 LYS A CA 1
ATOM 1297 C C . LYS A 1 168 ? 9.43 27.031 -2.041 1 98.75 168 LYS A C 1
ATOM 1299 O O . LYS A 1 168 ? 9.141 28.219 -1.95 1 98.75 168 LYS A O 1
ATOM 1304 N N . ILE A 1 169 ? 10.055 26.438 -1.092 1 98.62 169 ILE A N 1
ATOM 1305 C CA . ILE A 1 169 ? 10.43 27.125 0.133 1 98.62 169 ILE A CA 1
ATOM 1306 C C . ILE A 1 169 ? 11.617 28.047 -0.138 1 98.62 169 ILE A C 1
ATOM 1308 O O . ILE A 1 169 ? 11.703 29.141 0.419 1 98.62 169 ILE A O 1
ATOM 1312 N N . SER A 1 170 ? 12.562 27.625 -0.998 1 98.5 170 SER A N 1
ATOM 1313 C CA . SER A 1 170 ? 13.703 28.453 -1.353 1 98.5 170 SER A CA 1
ATOM 1314 C C . SER A 1 170 ? 13.25 29.75 -2.039 1 98.5 170 SER A C 1
ATOM 1316 O O . SER A 1 170 ? 13.961 30.75 -2.008 1 98.5 170 SER A O 1
ATOM 1318 N N . ALA A 1 171 ? 12.07 29.75 -2.615 1 97.69 171 ALA A N 1
ATOM 1319 C CA . ALA A 1 171 ? 11.602 30.891 -3.412 1 97.69 171 ALA A CA 1
ATOM 1320 C C . ALA A 1 171 ? 11.133 32.031 -2.518 1 97.69 171 ALA A C 1
ATOM 1322 O O . ALA A 1 171 ? 10.914 33.156 -2.99 1 97.69 171 ALA A O 1
ATOM 13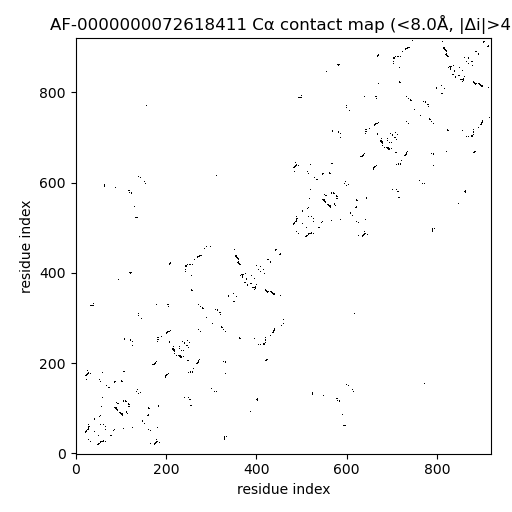23 N N . GLY A 1 172 ? 10.938 31.859 -1.165 1 96.56 172 GLY A N 1
ATOM 1324 C CA . GLY A 1 172 ? 10.555 32.938 -0.254 1 96.56 172 GLY A CA 1
ATOM 1325 C C . GLY A 1 172 ? 9.625 32.469 0.855 1 96.56 172 GLY A C 1
ATOM 1326 O O . GLY A 1 172 ? 9.383 31.281 1.004 1 96.56 172 GLY A O 1
ATOM 1327 N N . PRO A 1 173 ? 9.164 33.469 1.628 1 97.31 173 PRO A N 1
ATOM 1328 C CA . PRO A 1 173 ? 8.305 33.125 2.771 1 97.31 173 PRO A CA 1
ATOM 1329 C C . PRO A 1 173 ? 7.082 32.312 2.377 1 97.31 173 PRO A C 1
ATOM 1331 O O . PRO A 1 173 ? 6.402 32.656 1.402 1 97.31 173 PRO A O 1
ATOM 1334 N N . ILE A 1 174 ? 6.832 31.25 3.164 1 98.44 174 ILE A N 1
ATOM 1335 C CA . ILE A 1 174 ? 5.754 30.328 2.811 1 98.44 174 ILE A CA 1
ATOM 1336 C C . ILE A 1 174 ? 5.172 29.719 4.078 1 98.44 174 ILE A C 1
ATOM 1338 O O . ILE A 1 174 ? 5.871 29.562 5.082 1 98.44 174 ILE A O 1
ATOM 1342 N N . THR A 1 175 ? 3.869 29.453 4.012 1 98.62 175 THR A N 1
ATOM 1343 C CA . THR A 1 175 ? 3.176 28.734 5.074 1 98.62 175 THR A CA 1
ATOM 1344 C C . THR A 1 175 ? 2.961 27.281 4.684 1 98.62 175 THR A C 1
ATOM 1346 O O . THR A 1 175 ? 2.598 26.984 3.543 1 98.62 175 THR A O 1
ATOM 1349 N N . LEU A 1 176 ? 3.232 26.375 5.594 1 98.94 176 LEU A N 1
ATOM 1350 C CA . LEU A 1 176 ? 2.973 24.953 5.375 1 98.94 176 LEU A CA 1
ATOM 1351 C C . LEU A 1 176 ? 1.689 24.516 6.074 1 98.94 176 LEU A C 1
ATOM 1353 O O . LEU A 1 176 ? 1.471 24.859 7.242 1 98.94 176 LEU A O 1
ATOM 1357 N N . ILE A 1 177 ? 0.815 23.875 5.355 1 98.94 177 ILE A N 1
ATOM 1358 C CA . ILE A 1 177 ? -0.324 23.172 5.922 1 98.94 177 ILE A CA 1
ATOM 1359 C C . ILE A 1 177 ? -0.096 21.656 5.805 1 98.94 177 ILE A C 1
ATOM 1361 O O . ILE A 1 177 ? 0.026 21.125 4.699 1 98.94 177 ILE A O 1
ATOM 1365 N N . VAL A 1 178 ? 0.002 20.984 6.945 1 98.81 178 VAL A N 1
ATOM 1366 C CA . VAL A 1 178 ? 0.365 19.562 7.02 1 98.81 178 VAL A CA 1
ATOM 1367 C C . VAL A 1 178 ? -0.813 18.766 7.555 1 98.81 178 VAL A C 1
ATOM 1369 O O . VAL A 1 178 ? -1.144 18.844 8.742 1 98.81 178 VAL A O 1
ATOM 1372 N N . ILE A 1 179 ? -1.445 17.906 6.66 1 98.5 179 ILE A N 1
ATOM 1373 C CA . ILE A 1 179 ? -2.695 17.266 7.051 1 98.5 179 ILE A CA 1
ATOM 1374 C C . ILE A 1 179 ? -2.557 15.75 6.926 1 98.5 179 ILE A C 1
ATOM 1376 O O . ILE A 1 179 ? -3.557 15.031 6.91 1 98.5 179 ILE A O 1
ATOM 1380 N N . GLY A 1 180 ? -1.392 15.234 6.762 1 96.69 180 GLY A N 1
ATOM 1381 C CA . GLY A 1 180 ? -0.999 13.844 6.914 1 96.69 180 GLY A CA 1
ATOM 1382 C C . GLY A 1 180 ? 0.138 13.648 7.898 1 96.69 180 GLY A C 1
ATOM 1383 O O . GLY A 1 180 ? 0.416 14.523 8.719 1 96.69 180 GLY A O 1
ATOM 1384 N N . VAL A 1 181 ? 0.728 12.422 7.855 1 96.62 181 VAL A N 1
ATOM 1385 C CA . VAL A 1 181 ? 1.919 12.164 8.656 1 96.62 181 VAL A CA 1
ATOM 1386 C C . VAL A 1 181 ? 3.031 13.133 8.258 1 96.62 181 VAL A C 1
ATOM 1388 O O . VAL A 1 181 ? 3.176 13.477 7.082 1 96.62 181 VAL A O 1
ATOM 1391 N N . GLN A 1 182 ? 3.867 13.57 9.148 1 97.81 182 GLN A N 1
ATOM 1392 C CA . GLN A 1 182 ? 4.738 14.727 8.961 1 97.81 182 GLN A CA 1
ATOM 1393 C C . GLN A 1 182 ? 6.113 14.305 8.461 1 97.81 182 GLN A C 1
ATOM 1395 O O . GLN A 1 182 ? 7.074 15.07 8.547 1 97.81 182 GLN A O 1
ATOM 1400 N N . THR A 1 183 ? 6.27 13.141 7.879 1 97.56 183 THR A N 1
ATOM 1401 C CA . THR A 1 183 ? 7.566 12.594 7.492 1 97.56 183 THR A CA 1
ATOM 1402 C C . THR A 1 183 ? 8.25 13.484 6.461 1 97.56 183 THR A C 1
ATOM 1404 O O . THR A 1 183 ? 9.422 13.828 6.609 1 97.56 183 THR A O 1
ATOM 1407 N N . ASN A 1 184 ? 7.551 13.953 5.422 1 98.12 184 ASN A N 1
ATOM 1408 C CA . ASN A 1 184 ? 8.141 14.797 4.387 1 98.12 184 ASN A CA 1
ATOM 1409 C C . ASN A 1 184 ? 8.703 16.094 4.973 1 98.12 184 ASN A C 1
ATOM 1411 O O . ASN A 1 184 ? 9.812 16.5 4.641 1 98.12 184 ASN A O 1
ATOM 1415 N N . ILE A 1 185 ? 7.965 16.688 5.855 1 98.69 185 ILE A N 1
ATOM 1416 C CA . ILE A 1 185 ? 8.328 17.984 6.41 1 98.69 185 ILE A CA 1
ATOM 1417 C C . ILE A 1 185 ? 9.516 17.828 7.355 1 98.69 185 ILE A C 1
ATOM 1419 O O . ILE A 1 185 ? 10.445 18.641 7.336 1 98.69 185 ILE A O 1
ATOM 1423 N N . ALA A 1 186 ? 9.469 16.734 8.188 1 98.38 186 ALA A N 1
ATOM 1424 C CA . ALA A 1 186 ? 10.578 16.5 9.102 1 98.38 186 ALA A CA 1
ATOM 1425 C C . ALA A 1 186 ? 11.883 16.297 8.344 1 98.38 186 ALA A C 1
ATOM 1427 O O . ALA A 1 186 ? 12.914 16.875 8.695 1 98.38 186 ALA A O 1
ATOM 1428 N N . ILE A 1 187 ? 11.836 15.484 7.301 1 97.75 187 ILE A N 1
ATOM 1429 C CA . ILE A 1 187 ? 13.031 15.219 6.5 1 97.75 187 ILE A CA 1
ATOM 1430 C C . ILE A 1 187 ? 13.531 16.531 5.891 1 97.75 187 ILE A C 1
ATOM 1432 O O . ILE A 1 187 ? 14.734 16.812 5.914 1 97.75 187 ILE A O 1
ATOM 1436 N N . PHE A 1 188 ? 12.641 17.328 5.363 1 98.38 188 PHE A N 1
ATOM 1437 C CA . PHE A 1 188 ? 13.008 18.609 4.789 1 98.38 188 PHE A CA 1
ATOM 1438 C C . PHE A 1 188 ? 13.711 19.484 5.82 1 98.38 188 PHE A C 1
ATOM 1440 O O . PHE A 1 188 ? 14.789 20.016 5.559 1 98.38 188 PHE A O 1
ATOM 1447 N N . LEU A 1 189 ? 13.109 19.625 7.016 1 98.06 189 LEU A N 1
ATOM 1448 C CA . LEU A 1 189 ? 13.625 20.516 8.047 1 98.06 189 LEU A CA 1
ATOM 1449 C C . LEU A 1 189 ? 14.977 20.031 8.562 1 98.06 189 LEU A C 1
ATOM 1451 O O . LEU A 1 189 ? 15.867 20.844 8.852 1 98.06 189 LEU A O 1
ATOM 1455 N N . MET A 1 190 ? 15.117 18.75 8.672 1 96.81 190 MET A N 1
ATOM 1456 C CA . MET A 1 190 ? 16.359 18.188 9.172 1 96.81 190 MET A CA 1
ATOM 1457 C C . MET A 1 190 ? 17.469 18.312 8.133 1 96.81 190 MET A C 1
ATOM 1459 O O . MET A 1 190 ? 18.641 18.5 8.484 1 96.81 190 MET A O 1
ATOM 1463 N N . ASN A 1 191 ? 17.109 18.266 6.879 1 96.12 191 ASN A N 1
ATOM 1464 C CA . ASN A 1 191 ? 18.094 18.234 5.809 1 96.12 191 ASN A CA 1
ATOM 1465 C C . ASN A 1 191 ? 18.375 19.625 5.262 1 96.12 191 ASN A C 1
ATOM 1467 O O . ASN A 1 191 ? 19.359 19.844 4.551 1 96.12 191 ASN A O 1
ATOM 1471 N N . ASN A 1 192 ? 17.547 20.594 5.566 1 97.31 192 ASN A N 1
ATOM 1472 C CA . ASN A 1 192 ? 17.688 21.969 5.066 1 97.31 192 ASN A CA 1
ATOM 1473 C C . ASN A 1 192 ? 17.469 22.984 6.176 1 97.31 192 ASN A C 1
ATOM 1475 O O . ASN A 1 192 ? 16.625 23.875 6.055 1 97.31 192 ASN A O 1
ATOM 1479 N N . PRO A 1 193 ? 18.375 23.016 7.137 1 96.25 193 PRO A N 1
ATOM 1480 C CA . PRO A 1 193 ? 18.172 23.922 8.273 1 96.25 193 PRO A CA 1
ATOM 1481 C C . PRO A 1 193 ? 18.188 25.391 7.867 1 96.25 193 PRO A C 1
ATOM 1483 O O . PRO A 1 193 ? 17.5 26.203 8.492 1 96.25 193 PRO A O 1
ATOM 1486 N N . ARG A 1 194 ? 18.875 25.75 6.867 1 97 194 ARG A N 1
ATOM 1487 C CA . ARG A 1 194 ? 18.984 27.141 6.441 1 97 194 ARG A CA 1
ATOM 1488 C C . ARG A 1 194 ? 17.688 27.625 5.809 1 97 194 ARG A C 1
ATOM 1490 O O . ARG A 1 194 ? 17.422 28.828 5.742 1 97 194 ARG A O 1
ATOM 1497 N N . LEU A 1 195 ? 16.828 26.688 5.367 1 98 195 LEU A N 1
ATOM 1498 C CA . LEU A 1 195 ? 15.602 27.062 4.68 1 98 195 LEU A CA 1
ATOM 1499 C C . LEU A 1 195 ? 14.453 27.219 5.668 1 98 195 LEU A C 1
ATOM 1501 O O . LEU A 1 195 ? 13.375 27.688 5.297 1 98 195 LEU A O 1
ATOM 1505 N N . LYS A 1 196 ? 14.695 26.953 6.895 1 97.25 196 LYS A N 1
ATOM 1506 C CA . LYS A 1 196 ? 13.672 27.078 7.922 1 97.25 196 LYS A CA 1
ATOM 1507 C C . LYS A 1 196 ? 13.156 28.516 8.016 1 97.25 196 LYS A C 1
ATOM 1509 O O . LYS A 1 196 ? 11.969 28.734 8.273 1 97.25 196 LYS A O 1
ATOM 1514 N N . LYS A 1 197 ? 14.078 29.406 7.84 1 97.56 197 LYS A N 1
ATOM 1515 C CA . LYS A 1 197 ? 13.758 30.812 8 1 97.56 197 LYS A CA 1
ATOM 1516 C C . LYS A 1 197 ? 12.672 31.25 7.02 1 97.56 197 LYS A C 1
ATOM 1518 O O . LYS A 1 197 ? 12.008 32.281 7.23 1 97.56 197 LYS A O 1
ATOM 1523 N N . ASN A 1 198 ? 12.508 30.469 5.922 1 98.19 198 ASN A N 1
ATOM 1524 C CA . ASN A 1 198 ? 11.523 30.828 4.906 1 98.19 198 ASN A CA 1
ATOM 1525 C C . ASN A 1 198 ? 10.141 30.281 5.238 1 98.19 198 ASN A C 1
ATOM 1527 O O . ASN A 1 198 ? 9.156 30.641 4.582 1 98.19 198 ASN A O 1
ATOM 1531 N N . VAL A 1 199 ? 10.023 29.438 6.25 1 98.75 199 VAL A N 1
ATOM 1532 C CA . VAL A 1 199 ? 8.727 28.906 6.668 1 98.75 199 VAL A CA 1
ATOM 1533 C C . VAL A 1 199 ? 8.117 29.812 7.742 1 98.75 199 VAL A C 1
ATOM 1535 O O . VAL A 1 199 ? 8.602 29.844 8.875 1 98.75 199 VAL A O 1
ATOM 1538 N N . GLU A 1 200 ? 7.078 30.531 7.395 1 97.69 200 GLU A N 1
ATOM 1539 C CA . GLU A 1 200 ? 6.473 31.516 8.281 1 97.69 200 GLU A CA 1
ATOM 1540 C C . GLU A 1 200 ? 5.68 30.844 9.398 1 97.69 200 GLU A C 1
ATOM 1542 O O . GLU A 1 200 ? 5.629 31.359 10.523 1 97.69 200 GLU A O 1
ATOM 1547 N N . HIS A 1 201 ? 5.059 29.844 9.086 1 98.19 201 HIS A N 1
ATOM 1548 C CA . HIS A 1 201 ? 4.156 29.156 10.008 1 98.19 201 HIS A CA 1
ATOM 1549 C C . HIS A 1 201 ? 3.844 27.75 9.523 1 98.19 201 HIS A C 1
ATOM 1551 O O . HIS A 1 201 ? 3.812 27.5 8.32 1 98.19 201 HIS A O 1
ATOM 1557 N N . ILE A 1 202 ? 3.65 26.812 10.406 1 98.88 202 ILE A N 1
ATOM 1558 C CA . ILE A 1 202 ? 3.199 25.469 10.086 1 98.88 202 ILE A CA 1
ATOM 1559 C C . ILE A 1 202 ? 1.874 25.188 10.789 1 98.88 202 ILE A C 1
ATOM 1561 O O . ILE A 1 202 ? 1.778 25.281 12.016 1 98.88 202 ILE A O 1
ATOM 1565 N N . TYR A 1 203 ? 0.854 24.922 10.031 1 98.88 203 TYR A N 1
ATOM 1566 C CA . TYR A 1 203 ? -0.42 24.438 10.547 1 98.88 203 TYR A CA 1
ATOM 1567 C C . TYR A 1 203 ? -0.514 22.922 10.43 1 98.88 203 TYR A C 1
ATOM 1569 O O . TYR A 1 203 ? -0.292 22.359 9.352 1 98.88 203 TYR A O 1
ATOM 1577 N N . ILE A 1 204 ? -0.851 22.234 11.5 1 98.88 204 ILE A N 1
ATOM 1578 C CA . ILE A 1 204 ? -0.862 20.781 11.539 1 98.88 204 ILE A CA 1
ATOM 1579 C C . ILE A 1 204 ? -2.25 20.281 11.93 1 98.88 204 ILE A C 1
ATOM 1581 O O . ILE A 1 204 ? -2.791 20.688 12.961 1 98.88 204 ILE A O 1
ATOM 1585 N N . MET A 1 205 ? -2.902 19.484 11.055 1 98.56 205 MET A N 1
ATOM 1586 C CA . MET A 1 205 ? -4 18.641 11.539 1 98.56 205 MET A CA 1
ATOM 1587 C C . MET A 1 205 ? -3.471 17.375 12.203 1 98.56 205 MET A C 1
ATOM 1589 O O . MET A 1 205 ? -2.91 16.516 11.539 1 98.56 205 MET A O 1
ATOM 1593 N N . GLY A 1 206 ? -3.58 17.344 13.492 1 96.25 206 GLY A N 1
ATOM 1594 C CA . GLY A 1 206 ? -3.068 16.172 14.188 1 96.25 206 GLY A CA 1
ATOM 1595 C C . GLY A 1 206 ? -2.959 16.375 15.688 1 96.25 206 GLY A C 1
ATOM 1596 O O . GLY A 1 206 ? -2.975 17.5 16.172 1 96.25 206 GLY A O 1
ATOM 1597 N N . GLY A 1 207 ? -2.934 15.266 16.438 1 94.38 207 GLY A N 1
ATOM 1598 C CA . GLY A 1 207 ? -2.721 15.273 17.875 1 94.38 207 GLY A CA 1
ATOM 1599 C C . GLY A 1 207 ? -4.008 15.18 18.672 1 94.38 207 GLY A C 1
ATOM 1600 O O . GLY A 1 207 ? -5.102 15.25 18.109 1 94.38 207 GLY A O 1
ATOM 1601 N N . GLY A 1 208 ? -3.936 14.812 19.812 1 92.12 208 GLY A N 1
ATOM 1602 C CA . GLY A 1 208 ? -4.906 14.82 20.906 1 92.12 208 GLY A CA 1
ATOM 1603 C C . GLY A 1 208 ? -4.328 15.305 22.219 1 92.12 208 GLY A C 1
ATOM 1604 O O . GLY A 1 208 ? -3.775 14.516 22.984 1 92.12 208 GLY A O 1
ATOM 1605 N N . VAL A 1 209 ? -4.512 16.656 22.453 1 92.25 209 VAL A N 1
ATOM 1606 C CA . VAL A 1 209 ? -3.875 17.25 23.609 1 92.25 209 VAL A CA 1
ATOM 1607 C C . VAL A 1 209 ? -4.676 16.922 24.875 1 92.25 209 VAL A C 1
ATOM 1609 O O . VAL A 1 209 ? -4.133 16.391 25.844 1 92.25 209 VAL A O 1
ATOM 1612 N N . ARG A 1 210 ? -5.926 17.156 24.812 1 86.56 210 ARG A N 1
ATOM 1613 C CA . ARG A 1 210 ? -6.801 16.844 25.922 1 86.56 210 ARG A CA 1
ATOM 1614 C C . ARG A 1 210 ? -8 16.016 25.469 1 86.56 210 ARG A C 1
ATOM 1616 O O . ARG A 1 210 ? -9 15.914 26.188 1 86.56 210 ARG A O 1
ATOM 1623 N N . SER A 1 211 ? -7.812 15.703 24.234 1 76.44 211 SER A N 1
ATOM 1624 C CA . SER A 1 211 ? -8.914 14.914 23.688 1 76.44 211 SER A CA 1
ATOM 1625 C C . SER A 1 211 ? -9.055 13.578 24.406 1 76.44 211 SER A C 1
ATOM 1627 O O . SER A 1 211 ? -8.055 12.977 24.797 1 76.44 211 SER A O 1
ATOM 1629 N N . ARG A 1 212 ? -10.172 13.398 25.078 1 57.06 212 ARG A N 1
ATOM 1630 C CA . ARG A 1 212 ? -10.391 12.086 25.656 1 57.06 212 ARG A CA 1
ATOM 1631 C C . ARG A 1 212 ? -10.797 11.07 24.594 1 57.06 212 ARG A C 1
ATOM 1633 O O . ARG A 1 212 ? -11.836 11.219 23.938 1 57.06 212 ARG A O 1
ATOM 1640 N N . ASN A 1 213 ? -9.852 10.672 23.875 1 54.5 213 ASN A N 1
ATOM 1641 C CA . ASN A 1 213 ? -10.211 9.656 22.875 1 54.5 213 ASN A CA 1
ATOM 1642 C C . ASN A 1 213 ? -11.203 8.648 23.453 1 54.5 213 ASN A C 1
ATOM 1644 O O . ASN A 1 213 ? -11.078 8.227 24.594 1 54.5 213 ASN A O 1
ATOM 1648 N N . PRO A 1 214 ? -12.469 8.773 22.875 1 47.91 214 PRO A N 1
ATOM 1649 C CA . PRO A 1 214 ? -13.438 7.84 23.469 1 47.91 214 PRO A CA 1
ATOM 1650 C C . PRO A 1 214 ? -12.828 6.469 23.75 1 47.91 214 PRO A C 1
ATOM 1652 O O . PRO A 1 214 ? -11.992 5.992 22.984 1 47.91 214 PRO A O 1
ATOM 1655 N N . THR A 1 215 ? -12.734 6.273 24.953 1 45.94 215 THR A N 1
ATOM 1656 C CA . THR A 1 215 ? -12.406 4.93 25.422 1 45.94 215 THR A CA 1
ATOM 1657 C C . THR A 1 215 ? -13.242 3.883 24.703 1 45.94 215 THR A C 1
ATOM 1659 O O . THR A 1 215 ? -14.359 4.168 24.266 1 45.94 215 THR A O 1
ATOM 1662 N N . GLY A 1 216 ? -12.641 3.186 23.625 1 45.72 216 GLY A N 1
ATOM 1663 C CA . GLY A 1 216 ? -13.305 1.976 23.172 1 45.72 216 GLY A CA 1
ATOM 1664 C C . GLY A 1 216 ? -14.438 1.539 24.078 1 45.72 216 GLY A C 1
ATOM 1665 O O . GLY A 1 216 ? -15.047 0.491 23.859 1 45.72 216 GLY A O 1
ATOM 1666 N N . CYS A 1 217 ? -14.523 2.07 25.156 1 45.84 217 CYS A N 1
ATOM 1667 C CA . CYS A 1 217 ? -15.469 1.587 26.156 1 45.84 217 CYS A CA 1
ATOM 1668 C C . CYS A 1 217 ? -16.75 2.408 26.125 1 45.84 217 CYS A C 1
ATOM 1670 O O . CYS A 1 217 ? -16.75 3.568 25.719 1 45.84 217 CYS A O 1
ATOM 1672 N N . CYS A 1 218 ? -17.906 1.687 26.078 1 48.41 218 CYS A N 1
ATOM 1673 C CA . CYS A 1 218 ? -19.219 2.252 26.312 1 48.41 218 CYS A CA 1
ATOM 1674 C C . CYS A 1 218 ? -19.188 3.277 27.438 1 48.41 218 CYS A C 1
ATOM 1676 O O . CYS A 1 218 ? -18.562 3.035 28.484 1 48.41 218 CYS A O 1
ATOM 1678 N N . PRO A 1 219 ? -19.438 4.594 27.016 1 46.72 219 PRO A N 1
ATOM 1679 C CA . PRO A 1 219 ? -19.578 5.527 28.141 1 46.72 219 PRO A CA 1
ATOM 1680 C C . PRO A 1 219 ? -20.203 4.887 29.359 1 46.72 219 PRO A C 1
ATOM 1682 O O . PRO A 1 219 ? -20.922 3.887 29.25 1 46.72 219 PRO A O 1
ATOM 1685 N N . GLN A 1 220 ? -19.672 5.324 30.438 1 47.38 220 GLN A N 1
ATOM 1686 C CA . GLN A 1 220 ? -20.172 4.793 31.703 1 47.38 220 GLN A CA 1
ATOM 1687 C C . GLN A 1 220 ? -21.688 4.648 31.672 1 47.38 220 GLN A C 1
ATOM 1689 O O . GLN A 1 220 ? -22.234 3.695 32.219 1 47.38 220 GLN A O 1
ATOM 1694 N N . ASN A 1 221 ? -22.344 5.621 31.156 1 45.81 221 ASN A N 1
ATOM 1695 C CA . ASN A 1 221 ? -23.812 5.578 31.172 1 45.81 221 ASN A CA 1
ATOM 1696 C C . ASN A 1 221 ? -24.375 4.992 29.875 1 45.81 221 ASN A C 1
ATOM 1698 O O . ASN A 1 221 ? -25.516 5.242 29.531 1 45.81 221 ASN A O 1
ATOM 1702 N N . ALA A 1 222 ? -23.484 4.406 29.281 1 43.81 222 ALA A N 1
ATOM 1703 C CA . ALA A 1 222 ? -23.953 3.832 28.016 1 43.81 222 ALA A CA 1
ATOM 1704 C C . ALA A 1 222 ? -24.875 2.641 28.266 1 43.81 222 ALA A C 1
ATOM 1706 O O . ALA A 1 222 ? -24.781 1.972 29.297 1 43.81 222 ALA A O 1
ATOM 1707 N N . SER A 1 223 ? -25.953 2.566 27.406 1 46.69 223 SER A N 1
ATOM 1708 C CA . SER A 1 223 ? -26.891 1.45 27.5 1 46.69 223 SER A CA 1
ATOM 1709 C C . SER A 1 223 ? -26.172 0.113 27.344 1 46.69 223 SER A C 1
ATOM 1711 O O . SER A 1 223 ? -25.078 0.054 26.797 1 46.69 223 SER A O 1
ATOM 1713 N N . SER A 1 224 ? -26.641 -0.849 27.922 1 46.41 224 SER A N 1
ATOM 1714 C CA . SER A 1 224 ? -26.172 -2.232 27.922 1 46.41 224 SER A CA 1
ATOM 1715 C C . SER A 1 224 ? -25.844 -2.711 26.516 1 46.41 224 SER A C 1
ATOM 1717 O O . SER A 1 224 ? -25.156 -3.719 26.328 1 46.41 224 SER A O 1
ATOM 1719 N N . SER A 1 225 ? -26.406 -1.986 25.641 1 43.94 225 SER A N 1
ATOM 1720 C CA . SER A 1 225 ? -26.203 -2.422 24.266 1 43.94 225 SER A CA 1
ATOM 1721 C C . SER A 1 225 ? -24.906 -1.86 23.703 1 43.94 225 SER A C 1
ATOM 1723 O O . SER A 1 225 ? -24.547 -2.16 22.562 1 43.94 225 SER A O 1
ATOM 1725 N N . CYS A 1 226 ? -24.312 -1.116 24.609 1 45.16 226 CYS A N 1
ATOM 1726 C CA . CYS A 1 226 ? -23.078 -0.512 24.125 1 45.16 226 CYS A CA 1
ATOM 1727 C C . CYS A 1 226 ? -21.969 -1.558 24 1 45.16 226 CYS A C 1
ATOM 1729 O O . CYS A 1 226 ? -21.672 -2.27 24.953 1 45.16 226 CYS A O 1
ATOM 1731 N N . VAL A 1 227 ? -21.672 -2.061 22.844 1 49.06 227 VAL A N 1
ATOM 1732 C CA . VAL A 1 227 ? -20.547 -2.947 22.578 1 49.06 227 VAL A CA 1
ATOM 1733 C C . VAL A 1 227 ? -19.25 -2.148 22.594 1 49.06 227 VAL A C 1
ATOM 1735 O O . VAL A 1 227 ? -19.109 -1.169 21.844 1 49.06 227 VAL A O 1
ATOM 1738 N N . PRO A 1 228 ? -18.422 -2.42 23.391 1 46.06 228 PRO A N 1
ATOM 1739 C CA . PRO A 1 228 ? -17.094 -1.814 23.359 1 46.06 228 PRO A CA 1
ATOM 1740 C C . PRO A 1 228 ? -16.469 -1.849 21.969 1 46.06 228 PRO A C 1
ATOM 1742 O O . PRO A 1 228 ? -16.781 -2.723 21.156 1 46.06 228 PRO A O 1
ATOM 1745 N N . ARG A 1 229 ? -15.914 -0.971 21.766 1 45.81 229 ARG A N 1
ATOM 1746 C CA . ARG A 1 229 ? -15.211 -0.745 20.5 1 45.81 229 ARG A CA 1
ATOM 1747 C C . ARG A 1 229 ? -16.141 -0.139 19.453 1 45.81 229 ARG A C 1
ATOM 1749 O O . ARG A 1 229 ? -15.688 0.279 18.391 1 45.81 229 ARG A O 1
ATOM 1756 N N . GLU A 1 230 ? -17.562 -0.4 19.797 1 46.88 230 GLU A N 1
ATOM 1757 C CA . GLU A 1 230 ? -18.547 0.257 18.953 1 46.88 230 GLU A CA 1
ATOM 1758 C C . GLU A 1 230 ? -19.094 1.52 19.625 1 46.88 230 GLU A C 1
ATOM 1760 O O . GLU A 1 230 ? -19.953 2.205 19.062 1 46.88 230 GLU A O 1
ATOM 1765 N N . CYS A 1 231 ? -18.672 1.758 20.906 1 47.31 231 CYS A N 1
ATOM 1766 C CA . CYS A 1 231 ? -19.297 2.865 21.609 1 47.31 231 CYS A CA 1
ATOM 1767 C C . CYS A 1 231 ? -18.406 4.102 21.594 1 47.31 231 CYS A C 1
ATOM 1769 O O . CYS A 1 231 ? -17.188 3.99 21.609 1 47.31 231 CYS A O 1
ATOM 1771 N N . GLY A 1 232 ? -19.016 5.168 21.391 1 48.81 232 GLY A N 1
ATOM 1772 C CA . GLY A 1 232 ? -18.484 6.523 21.422 1 48.81 232 GLY A CA 1
ATOM 1773 C C . GLY A 1 232 ? -17.688 6.875 20.203 1 48.81 232 GLY A C 1
ATOM 1774 O O . GLY A 1 232 ? -17.828 6.25 19.141 1 48.81 232 GLY A O 1
ATOM 1775 N N . ASP A 1 233 ? -17.078 8.031 20.328 1 48.34 233 ASP A N 1
ATOM 1776 C CA . ASP A 1 233 ? -16.25 8.531 19.234 1 48.34 233 ASP A CA 1
ATOM 1777 C C . ASP A 1 233 ? -14.977 7.691 19.078 1 48.34 233 ASP A C 1
ATOM 1779 O O . ASP A 1 233 ? -14.125 7.68 19.969 1 48.34 233 ASP A O 1
ATOM 1783 N N . ARG A 1 234 ? -15.008 6.617 18.219 1 52.25 234 ARG A N 1
ATOM 1784 C CA . ARG A 1 234 ? -13.945 5.629 18.078 1 52.25 234 ARG A CA 1
ATOM 1785 C C . ARG A 1 234 ? -12.641 6.293 17.656 1 52.25 234 ARG A C 1
ATOM 1787 O O . ARG A 1 234 ? -11.586 5.652 17.656 1 52.25 234 ARG A O 1
ATOM 1794 N N . GLY A 1 235 ? -12.648 7.559 17.922 1 53.97 235 GLY A N 1
ATOM 1795 C CA . GLY A 1 235 ? -11.43 8.188 17.422 1 53.97 235 GLY A CA 1
ATOM 1796 C C . GLY A 1 235 ? -11 7.68 16.062 1 53.97 235 GLY A C 1
ATOM 1797 O O . GLY A 1 235 ? -11.789 7.043 15.359 1 53.97 235 GLY A O 1
ATOM 1798 N N . ASN A 1 236 ? -9.789 8.164 15.609 1 60.88 236 ASN A N 1
ATOM 1799 C CA . ASN A 1 236 ? -9.375 7.781 14.266 1 60.88 236 ASN A CA 1
ATOM 1800 C C . ASN A 1 236 ? -8.406 6.605 14.289 1 60.88 236 ASN A C 1
ATOM 1802 O O . ASN A 1 236 ? -7.984 6.113 13.242 1 60.88 236 ASN A O 1
ATOM 1806 N N . LEU A 1 237 ? -7.816 6.121 15.594 1 71.62 237 LEU A N 1
ATOM 1807 C CA . LEU A 1 237 ? -6.961 4.945 15.703 1 71.62 237 LEU A CA 1
ATOM 1808 C C . LEU A 1 237 ? -7.543 3.945 16.703 1 71.62 237 LEU A C 1
ATOM 1810 O O . LEU A 1 237 ? -6.902 3.615 17.703 1 71.62 237 LEU A O 1
ATOM 1814 N N . PHE A 1 238 ? -8.727 3.348 16.609 1 56.88 238 PHE A N 1
ATOM 1815 C CA . PHE A 1 238 ? -9.469 2.516 17.547 1 56.88 238 PHE A CA 1
ATOM 1816 C C . PHE A 1 238 ? -8.695 1.25 17.891 1 56.88 238 PHE A C 1
ATOM 1818 O O . PHE A 1 238 ? -8.648 0.836 19.047 1 56.88 238 PHE A O 1
ATOM 1825 N N . THR A 1 239 ? -8.023 0.709 16.984 1 57.97 239 THR A N 1
ATOM 1826 C CA . THR A 1 239 ? -7.445 -0.617 17.156 1 57.97 239 THR A CA 1
ATOM 1827 C C . THR A 1 239 ? -6.215 -0.554 18.047 1 57.97 239 THR A C 1
ATOM 1829 O O . THR A 1 239 ? -5.738 -1.584 18.531 1 57.97 239 THR A O 1
ATOM 1832 N N . ASN A 1 240 ? -5.91 0.729 18.516 1 64.88 240 ASN A N 1
ATOM 1833 C CA . ASN A 1 240 ? -4.691 0.845 19.312 1 64.88 240 ASN A CA 1
ATOM 1834 C C . ASN A 1 240 ? -4.996 1.291 20.734 1 64.88 240 ASN A C 1
ATOM 1836 O O . ASN A 1 240 ? -4.078 1.504 21.531 1 64.88 240 ASN A O 1
ATOM 1840 N N . TYR A 1 241 ? -6.152 1.28 21.172 1 70.06 241 TYR A N 1
ATOM 1841 C CA . TYR A 1 241 ? -6.504 1.891 22.453 1 70.06 241 TYR A CA 1
ATOM 1842 C C . TYR A 1 241 ? -6.016 1.037 23.625 1 70.06 241 TYR A C 1
ATOM 1844 O O . TYR A 1 241 ? -5.641 1.563 24.672 1 70.06 241 TYR A O 1
ATOM 1852 N N . GLU A 1 242 ? -5.961 -0.251 23.391 1 74.44 242 GLU A N 1
ATOM 1853 C CA . GLU A 1 242 ? -5.523 -1.14 24.469 1 74.44 242 GLU A CA 1
ATOM 1854 C C . GLU A 1 242 ? -4.023 -1.011 24.703 1 74.44 242 GLU A C 1
ATOM 1856 O O . GLU A 1 242 ? -3.539 -1.345 25.797 1 74.44 242 GLU A O 1
ATOM 1861 N N . ALA A 1 243 ? -3.422 -0.479 23.734 1 82.94 243 ALA A N 1
ATOM 1862 C CA . ALA A 1 243 ? -1.975 -0.328 23.859 1 82.94 243 ALA A CA 1
ATOM 1863 C C . ALA A 1 243 ? -1.59 1.138 24.047 1 82.94 243 ALA A C 1
ATOM 1865 O O . ALA A 1 243 ? -0.769 1.468 24.906 1 82.94 243 ALA A O 1
ATOM 1866 N N . ASN A 1 244 ? -2.203 1.979 23.344 1 87.81 244 ASN A N 1
ATOM 1867 C CA . ASN A 1 244 ? -1.88 3.4 23.297 1 87.81 244 ASN A CA 1
ATOM 1868 C C . ASN A 1 244 ? -3.139 4.258 23.219 1 87.81 244 ASN A C 1
ATOM 1870 O O . ASN A 1 244 ? -3.635 4.543 22.125 1 87.81 244 ASN A O 1
ATOM 1874 N N . PRO A 1 245 ? -3.641 4.754 24.359 1 81.94 245 PRO A N 1
ATOM 1875 C CA . PRO A 1 245 ? -4.883 5.531 24.375 1 81.94 245 PRO A CA 1
ATOM 1876 C C . PRO A 1 245 ? -4.676 6.98 23.938 1 81.94 245 PRO A C 1
ATOM 1878 O O . PRO A 1 245 ? -5.637 7.754 23.875 1 81.94 245 PRO A O 1
ATOM 1881 N N . TYR A 1 246 ? -3.467 7.352 23.531 1 85.25 246 TYR A N 1
ATOM 1882 C CA . TYR A 1 246 ? -3.17 8.758 23.281 1 85.25 246 TYR A CA 1
ATOM 1883 C C . TYR A 1 246 ? -2.889 9.008 21.812 1 85.25 246 TYR A C 1
ATOM 1885 O O . TYR A 1 246 ? -2.703 10.148 21.391 1 85.25 246 TYR A O 1
ATOM 1893 N N . ALA A 1 247 ? -2.914 7.977 21.062 1 86.56 247 ALA A N 1
ATOM 1894 C CA . ALA A 1 247 ? -2.439 8.031 19.672 1 86.56 247 ALA A CA 1
ATOM 1895 C C . ALA A 1 247 ? -3.469 8.703 18.766 1 86.56 247 ALA A C 1
ATOM 1897 O O . ALA A 1 247 ? -4.672 8.469 18.906 1 86.56 247 ALA A O 1
ATOM 1898 N N . GLU A 1 248 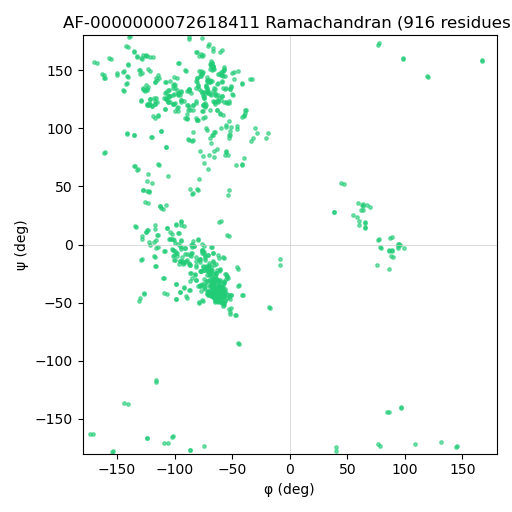? -3.049 9.609 17.984 1 90.56 248 GLU A N 1
ATOM 1899 C CA . GLU A 1 248 ? -3.771 10.188 16.859 1 90.56 248 GLU A CA 1
ATOM 1900 C C . GLU A 1 248 ? -3.086 9.859 15.539 1 90.56 248 GLU A C 1
ATOM 1902 O O . GLU A 1 248 ? -1.856 9.844 15.461 1 90.56 248 GLU A O 1
ATOM 1907 N N . PHE A 1 249 ? -3.797 9.664 14.484 1 91.25 249 PHE A N 1
ATOM 1908 C CA . PHE A 1 249 ? -3.359 9.109 13.211 1 91.25 249 PHE A CA 1
ATOM 1909 C C . PHE A 1 249 ? -2.143 9.859 12.688 1 91.25 249 PHE A C 1
ATOM 1911 O O . PHE A 1 249 ? -1.1 9.258 12.422 1 91.25 249 PHE A O 1
ATOM 1918 N N . ASN A 1 250 ? -2.145 11.18 12.508 1 95.75 250 ASN A N 1
ATOM 1919 C CA . ASN A 1 250 ? -1.135 11.977 11.82 1 95.75 250 ASN A CA 1
ATOM 1920 C C . ASN A 1 250 ? 0.132 12.125 12.656 1 95.75 250 ASN A C 1
ATOM 1922 O O . ASN A 1 250 ? 1.202 12.422 12.125 1 95.75 250 ASN A O 1
ATOM 1926 N N . ILE A 1 251 ? -0.003 11.945 13.992 1 95.88 251 ILE A N 1
ATOM 1927 C CA . ILE A 1 251 ? 1.16 12.031 14.867 1 95.88 251 ILE A CA 1
ATOM 1928 C C . ILE A 1 251 ? 1.728 10.633 15.109 1 95.88 251 ILE A C 1
ATOM 1930 O O . ILE A 1 251 ? 2.939 10.422 15.016 1 95.88 251 ILE A O 1
ATOM 1934 N N . PHE A 1 252 ? 0.88 9.617 15.312 1 94 252 PHE A N 1
ATOM 1935 C CA . PHE A 1 252 ? 1.262 8.242 15.617 1 94 252 PHE A CA 1
ATOM 1936 C C . PHE A 1 252 ? 1.982 7.609 14.43 1 94 252 PHE A C 1
ATOM 1938 O O . PHE A 1 252 ? 2.898 6.805 14.617 1 94 252 PHE A O 1
ATOM 1945 N N . GLY A 1 253 ? 1.654 8.047 13.227 1 94.94 253 GLY A N 1
ATOM 1946 C CA . GLY A 1 253 ? 2.24 7.465 12.023 1 94.94 253 GLY A CA 1
ATOM 1947 C C . GLY A 1 253 ? 3.736 7.684 11.922 1 94.94 253 GLY A C 1
ATOM 1948 O O . GLY A 1 253 ? 4.434 6.941 11.234 1 94.94 253 GLY A O 1
ATOM 1949 N N . ASP A 1 254 ? 4.223 8.734 12.578 1 96.94 254 ASP A N 1
ATOM 1950 C CA . ASP A 1 254 ? 5.648 9.047 12.656 1 96.94 254 ASP A CA 1
ATOM 1951 C C . ASP A 1 254 ? 5.934 10.008 13.812 1 96.94 254 ASP A C 1
ATOM 1953 O O . ASP A 1 254 ? 6.184 11.195 13.594 1 96.94 254 ASP A O 1
ATOM 1957 N N . PRO A 1 255 ? 5.977 9.453 15.055 1 96.81 255 PRO A N 1
ATOM 1958 C CA . PRO A 1 255 ? 6.117 10.312 16.234 1 96.81 255 PRO A CA 1
ATOM 1959 C C . PRO A 1 255 ? 7.383 11.172 16.188 1 96.81 255 PRO A C 1
ATOM 1961 O O . PRO A 1 255 ? 7.348 12.344 16.547 1 96.81 255 PRO A O 1
ATOM 1964 N N . PHE A 1 256 ? 8.469 10.602 15.719 1 97.06 256 PHE A N 1
ATOM 1965 C CA . PHE A 1 256 ? 9.719 11.344 15.68 1 97.06 256 PHE A CA 1
ATOM 1966 C C . PHE A 1 256 ? 9.633 12.492 14.688 1 97.06 256 PHE A C 1
ATOM 1968 O O . PHE A 1 256 ? 10.117 13.594 14.953 1 97.06 256 PHE A O 1
ATOM 1975 N N . ALA A 1 257 ? 9.008 12.219 13.531 1 97.94 257 ALA A N 1
ATOM 1976 C CA . ALA A 1 257 ? 8.805 13.297 12.562 1 97.94 257 ALA A CA 1
ATOM 1977 C C . ALA A 1 257 ? 7.965 14.414 13.156 1 97.94 257 ALA A C 1
ATOM 1979 O O . ALA A 1 257 ? 8.289 15.594 13 1 97.94 257 ALA A O 1
ATOM 1980 N N . ALA A 1 258 ? 6.918 14.039 13.805 1 98.19 258 ALA A N 1
ATOM 1981 C CA . ALA A 1 258 ? 6.062 15.039 14.438 1 98.19 258 ALA A CA 1
ATOM 1982 C C . ALA A 1 258 ? 6.844 15.867 15.453 1 98.19 258 ALA A C 1
ATOM 1984 O O . ALA A 1 258 ? 6.695 17.094 15.516 1 98.19 258 ALA A O 1
ATOM 1985 N N . TYR A 1 259 ? 7.641 15.234 16.266 1 97.06 259 TYR A N 1
ATOM 1986 C CA . TYR A 1 259 ? 8.492 15.93 17.234 1 97.06 259 TYR A CA 1
ATOM 1987 C C . TYR A 1 259 ? 9.391 16.938 16.531 1 97.06 259 TYR A C 1
ATOM 1989 O O . TYR A 1 259 ? 9.477 18.094 16.938 1 97.06 259 TYR A O 1
ATOM 1997 N N . GLN A 1 260 ? 10.078 16.5 15.438 1 96.81 260 GLN A N 1
ATOM 1998 C CA . GLN A 1 260 ? 11.016 17.359 14.711 1 96.81 260 GLN A CA 1
ATOM 1999 C C . GLN A 1 260 ? 10.305 18.578 14.141 1 96.81 260 GLN A C 1
ATOM 2001 O O . GLN A 1 260 ? 10.867 19.688 14.133 1 96.81 260 GLN A O 1
ATOM 2006 N N . VAL A 1 261 ? 9.07 18.422 13.719 1 98.62 261 VAL A N 1
ATOM 2007 C CA . VAL A 1 261 ? 8.336 19.516 13.117 1 98.62 261 VAL A CA 1
ATOM 2008 C C . VAL A 1 261 ? 7.859 20.484 14.203 1 98.62 261 VAL A C 1
ATOM 2010 O O . VAL A 1 261 ? 8.109 21.688 14.133 1 98.62 261 VAL A O 1
ATOM 2013 N N . ILE A 1 262 ? 7.273 19.984 15.25 1 98 262 ILE A N 1
ATOM 2014 C CA . ILE A 1 262 ? 6.676 20.812 16.297 1 98 262 ILE A CA 1
ATOM 2015 C C . ILE A 1 262 ? 7.77 21.531 17.078 1 98 262 ILE A C 1
ATOM 2017 O O . ILE A 1 262 ? 7.59 22.688 17.484 1 98 262 ILE A O 1
ATOM 2021 N N . HIS A 1 263 ? 8.93 20.953 17.203 1 95.75 263 HIS A N 1
ATOM 2022 C CA . HIS A 1 263 ? 10.031 21.531 17.969 1 95.75 263 HIS A CA 1
ATOM 2023 C C . HIS A 1 263 ? 11.023 22.25 17.047 1 95.75 263 HIS A C 1
ATOM 2025 O O . HIS A 1 263 ? 12.156 22.516 17.453 1 95.75 263 HIS A O 1
ATOM 2031 N N . SER A 1 264 ? 10.648 22.562 15.844 1 96.81 264 SER A N 1
ATOM 2032 C CA . SER A 1 264 ? 11.562 23.094 14.836 1 96.81 264 SER A CA 1
ATOM 2033 C C . SER A 1 264 ? 11.938 24.547 15.125 1 96.81 264 SER A C 1
ATOM 2035 O O . SER A 1 264 ? 12.891 25.078 14.547 1 96.81 264 SER A O 1
ATOM 2037 N N . GLY A 1 265 ? 11.305 25.172 16 1 96.44 265 GLY A N 1
ATOM 2038 C CA . GLY A 1 265 ? 11.484 26.594 16.234 1 96.44 265 GLY A CA 1
ATOM 2039 C C . GLY A 1 265 ? 10.594 27.469 15.367 1 96.44 265 GLY A C 1
ATOM 2040 O O . GLY A 1 265 ? 10.5 28.672 15.578 1 96.44 265 GLY A O 1
ATOM 2041 N N . ILE A 1 266 ? 9.906 26.906 14.375 1 98.38 266 ILE A N 1
ATOM 2042 C CA . ILE A 1 266 ? 8.922 27.594 13.547 1 98.38 266 ILE A CA 1
ATOM 2043 C C . ILE A 1 266 ? 7.586 27.656 14.289 1 98.38 266 ILE A C 1
ATOM 2045 O O . ILE A 1 266 ? 7.18 26.703 14.938 1 98.38 266 ILE A O 1
ATOM 2049 N N . PRO A 1 267 ? 6.914 28.875 14.281 1 97.94 267 PRO A N 1
ATOM 2050 C CA . PRO A 1 267 ? 5.59 28.906 14.906 1 97.94 267 PRO A CA 1
ATOM 2051 C C . PRO A 1 267 ? 4.664 27.812 14.375 1 97.94 267 PRO A C 1
ATOM 2053 O O . PRO A 1 267 ? 4.582 27.609 13.164 1 97.94 267 PRO A O 1
ATOM 2056 N N . VAL A 1 268 ? 3.967 27.094 15.328 1 98.5 268 VAL A N 1
ATOM 2057 C CA . VAL A 1 268 ? 3.094 25.984 14.961 1 98.5 268 VAL A CA 1
ATOM 2058 C C . VAL A 1 268 ? 1.687 26.234 15.5 1 98.5 268 VAL A C 1
ATOM 2060 O O . VAL A 1 268 ? 1.521 26.703 16.641 1 98.5 268 VAL A O 1
ATOM 2063 N N . THR A 1 269 ? 0.715 26.062 14.727 1 98.62 269 THR A N 1
ATOM 2064 C CA . THR A 1 269 ? -0.672 25.922 15.148 1 98.62 269 THR A CA 1
ATOM 2065 C C . THR A 1 269 ? -1.147 24.469 14.977 1 98.62 269 THR A C 1
ATOM 2067 O O . THR A 1 269 ? -1.013 23.906 13.898 1 98.62 269 THR A O 1
ATOM 2070 N N . LEU A 1 270 ? -1.656 23.922 16.016 1 98.5 270 LEU A N 1
ATOM 2071 C CA . LEU A 1 270 ? -2.158 22.547 16.016 1 98.5 270 LEU A CA 1
ATOM 2072 C C . LEU A 1 270 ? -3.684 22.531 15.992 1 98.5 270 LEU A C 1
ATOM 2074 O O . LEU A 1 270 ? -4.328 23.266 16.75 1 98.5 27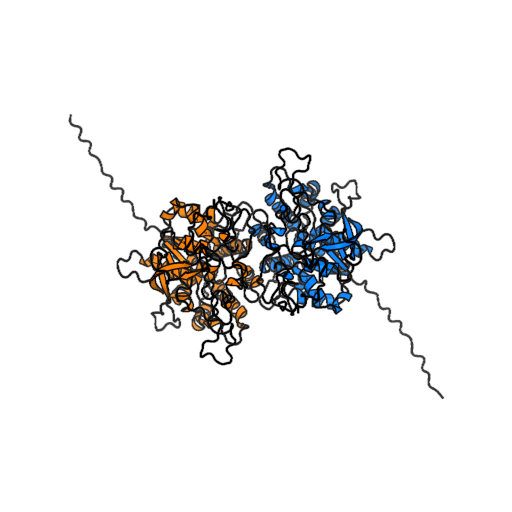0 LEU A O 1
ATOM 2078 N N . VAL A 1 271 ? -4.258 21.812 15.062 1 98.06 271 VAL A N 1
ATOM 2079 C CA . VAL A 1 271 ? -5.684 21.516 15.031 1 98.06 271 VAL A CA 1
ATOM 2080 C C . VAL A 1 271 ? -5.914 20.047 15.391 1 98.06 271 VAL A C 1
ATOM 2082 O O . VAL A 1 271 ? -6.066 19.219 14.5 1 98.06 271 VAL A O 1
ATOM 2085 N N . PRO A 1 272 ? -5.957 19.766 16.688 1 95.69 272 PRO A N 1
ATOM 2086 C CA . PRO A 1 272 ? -6.02 18.375 17.188 1 95.69 272 PRO A CA 1
ATOM 2087 C C . PRO A 1 272 ? -7.449 17.859 17.281 1 95.69 272 PRO A C 1
ATOM 2089 O O . PRO A 1 272 ? -8.398 18.578 16.953 1 95.69 272 PRO A O 1
ATOM 2092 N N . LEU A 1 273 ? -7.602 16.578 17.672 1 92.19 273 LEU A N 1
ATOM 2093 C CA . LEU A 1 273 ? -8.898 15.953 17.875 1 92.19 273 LEU A CA 1
ATOM 2094 C C . LEU A 1 273 ? -9.742 16.75 18.859 1 92.19 273 LEU A C 1
ATOM 2096 O O . LEU A 1 273 ? -10.969 16.781 18.75 1 92.19 273 LEU A O 1
ATOM 2100 N N . ASP A 1 274 ? -9.07 17.531 19.781 1 91.38 274 ASP A N 1
ATOM 2101 C CA . ASP A 1 274 ? -9.781 18.406 20.719 1 91.38 274 ASP A CA 1
ATOM 2102 C C . ASP A 1 274 ? -10.781 19.297 19.969 1 91.38 274 ASP A C 1
ATOM 2104 O O . ASP A 1 274 ? -11.914 19.469 20.406 1 91.38 274 ASP A O 1
ATOM 2108 N N . ALA A 1 275 ? -10.391 19.828 18.891 1 94.56 275 ALA A N 1
ATOM 2109 C CA . ALA A 1 275 ? -11.203 20.75 18.109 1 94.56 275 ALA A CA 1
ATOM 2110 C C . ALA A 1 275 ? -12.055 20.016 17.078 1 94.56 275 ALA A C 1
ATOM 2112 O O . ALA A 1 275 ? -13.258 20.25 16.969 1 94.56 275 ALA A O 1
ATOM 2113 N N . THR A 1 276 ? -11.438 19.016 16.359 1 93.56 276 THR A N 1
ATOM 2114 C CA . THR A 1 276 ? -12.133 18.422 15.227 1 93.56 276 THR A CA 1
ATOM 2115 C C . THR A 1 276 ? -13.281 17.547 15.703 1 93.56 276 THR A C 1
ATOM 2117 O O . THR A 1 276 ? -14.273 17.375 14.992 1 93.56 276 THR A O 1
ATOM 2120 N N . ASN A 1 277 ? -13.188 17.016 16.891 1 89.5 277 ASN A N 1
ATOM 2121 C CA . ASN A 1 277 ? -14.281 16.219 17.438 1 89.5 277 ASN A CA 1
ATOM 2122 C C . ASN A 1 277 ? -15.516 17.062 17.703 1 89.5 277 ASN A C 1
ATOM 2124 O O . ASN A 1 277 ? -16.609 16.531 17.922 1 89.5 277 ASN A O 1
ATOM 2128 N N . THR A 1 278 ? -15.375 18.375 17.703 1 92.81 278 THR A N 1
ATOM 2129 C CA . THR A 1 278 ? -16.5 19.25 17.984 1 92.81 278 THR A CA 1
ATOM 2130 C C . THR A 1 278 ? -17.172 19.703 16.688 1 92.81 278 THR A C 1
ATOM 2132 O O . THR A 1 278 ? -18.062 20.547 16.703 1 92.81 278 THR A O 1
ATOM 2135 N N . ILE A 1 279 ? -16.75 19.25 15.539 1 94.62 279 ILE A N 1
ATOM 2136 C CA . ILE A 1 279 ? -17.375 19.625 14.273 1 94.62 279 ILE A CA 1
ATOM 2137 C C . ILE A 1 279 ? -17.625 18.375 13.438 1 94.62 279 ILE A C 1
ATOM 2139 O O . ILE A 1 279 ? -17.047 18.219 12.359 1 94.62 279 ILE A O 1
ATOM 2143 N N . PRO A 1 280 ? -18.516 17.484 13.93 1 92.19 280 PRO A N 1
ATOM 2144 C CA . PRO A 1 280 ? -18.938 16.328 13.133 1 92.19 280 PRO A CA 1
ATOM 2145 C C . PRO A 1 280 ? -19.75 16.734 11.898 1 92.19 280 PRO A C 1
ATOM 2147 O O . PRO A 1 280 ? -20.328 17.812 11.859 1 92.19 280 PRO A O 1
ATOM 2150 N N . ILE A 1 281 ? -19.656 15.914 10.891 1 94.25 281 ILE A N 1
ATOM 2151 C CA . ILE A 1 281 ? -20.594 16.047 9.781 1 94.25 281 ILE A CA 1
ATOM 2152 C C . ILE A 1 281 ? -22.016 15.727 10.266 1 94.25 281 ILE A C 1
ATOM 2154 O O . ILE A 1 281 ? -22.406 14.555 10.312 1 94.25 281 ILE A O 1
ATOM 2158 N N . THR A 1 282 ? -22.766 16.766 10.586 1 93.81 282 THR A N 1
ATOM 2159 C CA . THR A 1 282 ? -24.125 16.562 11.086 1 93.81 282 THR A CA 1
ATOM 2160 C C . THR A 1 282 ? -25.078 16.266 9.938 1 93.81 282 THR A C 1
ATOM 2162 O O . THR A 1 282 ? -24.75 16.469 8.766 1 93.81 282 THR A O 1
ATOM 2165 N N . GLU A 1 283 ? -26.188 15.719 10.367 1 93.38 283 GLU A N 1
ATOM 2166 C CA . GLU A 1 283 ? -27.234 15.492 9.367 1 93.38 283 GLU A CA 1
ATOM 2167 C C . GLU A 1 283 ? -27.656 16.797 8.695 1 93.38 283 GLU A C 1
ATOM 2169 O O . GLU A 1 283 ? -27.891 16.828 7.48 1 93.38 283 GLU A O 1
ATOM 2174 N N . GLU A 1 284 ? -27.781 17.859 9.406 1 95.25 284 GLU A N 1
ATOM 2175 C CA . GLU A 1 284 ? -28.141 19.156 8.867 1 95.25 284 GLU A CA 1
ATOM 2176 C C . GLU A 1 284 ? -27.125 19.625 7.832 1 95.25 284 GLU A C 1
ATOM 2178 O O . GLU A 1 284 ? -27.484 20.109 6.758 1 95.25 284 GLU A O 1
ATOM 2183 N N . PHE A 1 285 ? -25.891 19.547 8.227 1 95.62 285 PHE A N 1
ATOM 2184 C CA . PHE A 1 285 ? -24.844 19.922 7.281 1 95.62 285 PHE A CA 1
ATOM 2185 C C . PHE A 1 285 ? -24.938 19.078 6.016 1 95.62 285 PHE A C 1
ATOM 2187 O O . PHE A 1 285 ? -24.859 19.609 4.906 1 95.62 285 PHE A O 1
ATOM 2194 N N . PHE A 1 286 ? -25.016 17.734 6.168 1 94.38 286 PHE A N 1
ATOM 2195 C CA . PHE A 1 286 ? -25.109 16.812 5.047 1 94.38 286 PHE A CA 1
ATOM 2196 C C . PHE A 1 286 ? -26.25 17.188 4.121 1 94.38 286 PHE A C 1
ATOM 2198 O O . PHE A 1 286 ? -26.078 17.266 2.902 1 94.38 286 PHE A O 1
ATOM 2205 N N . ASN A 1 287 ? -27.406 17.531 4.695 1 95.38 287 ASN A N 1
ATOM 2206 C CA . ASN A 1 287 ? -28.578 17.922 3.924 1 95.38 287 ASN A CA 1
ATOM 2207 C C . ASN A 1 287 ? -28.359 19.234 3.191 1 95.38 287 ASN A C 1
ATOM 2209 O O . ASN A 1 287 ? -28.734 19.375 2.027 1 95.38 287 ASN A O 1
ATOM 2213 N N . GLU A 1 288 ? -27.812 20.156 3.832 1 96.44 288 GLU A N 1
ATOM 2214 C CA . GLU A 1 288 ? -27.531 21.422 3.191 1 96.44 288 GLU A CA 1
ATOM 2215 C C . GLU A 1 288 ? -26.516 21.266 2.062 1 96.44 288 GLU A C 1
ATOM 2217 O O . GLU A 1 288 ? -26.625 21.922 1.022 1 96.44 288 GLU A O 1
ATOM 2222 N N . PHE A 1 289 ? -25.516 20.484 2.352 1 96.44 289 PHE A N 1
ATOM 2223 C CA . PHE A 1 289 ? -24.5 20.203 1.335 1 96.44 289 PHE A CA 1
ATOM 2224 C C . PHE A 1 289 ? -25.141 19.562 0.106 1 96.44 289 PHE A C 1
ATOM 2226 O O . PHE A 1 289 ? -24.781 19.906 -1.026 1 96.44 289 PHE A O 1
ATOM 2233 N N . GLU A 1 290 ? -26.031 18.594 0.29 1 95.5 290 GLU A N 1
ATOM 2234 C CA . GLU A 1 290 ? -26.719 17.922 -0.805 1 95.5 290 GLU A CA 1
ATOM 2235 C C . GLU A 1 290 ? -27.422 18.938 -1.713 1 95.5 290 GLU A C 1
ATOM 2237 O O . GLU A 1 290 ? -27.531 18.719 -2.922 1 95.5 290 GLU A O 1
ATOM 2242 N N . LYS A 1 291 ? -27.828 20.109 -1.168 1 94.94 291 LYS A N 1
ATOM 2243 C CA . LYS A 1 291 ? -28.531 21.141 -1.921 1 94.94 291 LYS A CA 1
ATOM 2244 C C . LYS A 1 291 ? -27.547 22.109 -2.57 1 94.94 291 LYS A C 1
ATOM 2246 O O . LYS A 1 291 ? -27.938 22.922 -3.416 1 94.94 291 LYS A O 1
ATOM 2251 N N . SER A 1 292 ? -26.344 22.016 -2.135 1 93.12 292 SER A N 1
ATOM 2252 C CA . SER A 1 292 ? -25.344 22.984 -2.559 1 93.12 292 SER A CA 1
ATOM 2253 C C . SER A 1 292 ? -24.25 22.328 -3.393 1 93.12 292 SER A C 1
ATOM 2255 O O . SER A 1 292 ? -23.094 22.266 -2.963 1 93.12 292 SER A O 1
ATOM 2257 N N . GLN A 1 293 ? -24.5 21.906 -4.512 1 93 293 GLN A N 1
ATOM 2258 C CA . GLN A 1 293 ? -23.578 21.172 -5.355 1 93 293 GLN A CA 1
ATOM 2259 C C . GLN A 1 293 ? -23.469 21.797 -6.738 1 93 293 GLN A C 1
ATOM 2261 O O . GLN A 1 293 ? -23.516 21.094 -7.754 1 93 293 GLN A O 1
ATOM 2266 N N . ASP A 1 294 ? -23.312 23.062 -6.773 1 94.25 294 ASP A N 1
ATOM 2267 C CA . ASP A 1 294 ? -23.391 23.797 -8.031 1 94.25 294 ASP A CA 1
ATOM 2268 C C . ASP A 1 294 ? -22.062 23.719 -8.797 1 94.25 294 ASP A C 1
ATOM 2270 O O . ASP A 1 294 ? -22 24.109 -9.969 1 94.25 294 ASP A O 1
ATOM 2274 N N . THR A 1 295 ? -21.078 23.25 -8.18 1 95.56 295 THR A N 1
ATOM 2275 C CA . THR A 1 295 ? -19.766 23.141 -8.82 1 95.56 295 THR A CA 1
ATOM 2276 C C . THR A 1 295 ? -19.297 21.688 -8.812 1 95.56 295 THR A C 1
ATOM 2278 O O . THR A 1 295 ? -19.812 20.859 -8.062 1 95.56 295 THR A O 1
ATOM 2281 N N . TYR A 1 296 ? -18.312 21.344 -9.695 1 94.25 296 TYR A N 1
ATOM 2282 C CA . TYR A 1 296 ? -17.781 20 -9.797 1 94.25 296 TYR A CA 1
ATOM 2283 C C . TYR A 1 296 ? -17.125 19.578 -8.492 1 94.25 296 TYR A C 1
ATOM 2285 O O . TYR A 1 296 ? -17.25 18.422 -8.062 1 94.25 296 TYR A O 1
ATOM 2293 N N . GLU A 1 297 ? -16.344 20.5 -7.914 1 96.25 297 GLU A N 1
ATOM 2294 C CA . GLU A 1 297 ? -15.672 20.156 -6.668 1 96.25 297 GLU A CA 1
ATOM 2295 C C . GLU A 1 297 ? -16.672 19.891 -5.547 1 96.25 297 GLU A C 1
ATOM 2297 O O . GLU A 1 297 ? -16.453 19.031 -4.699 1 96.25 297 GLU A O 1
ATOM 2302 N N . ALA A 1 298 ? -17.812 20.625 -5.531 1 96.62 298 ALA A N 1
ATOM 2303 C CA . ALA A 1 298 ? -18.859 20.375 -4.543 1 96.62 298 ALA A CA 1
ATOM 2304 C C . ALA A 1 298 ? -19.516 19.016 -4.773 1 96.62 298 ALA A C 1
ATOM 2306 O O . ALA A 1 298 ? -19.781 18.281 -3.822 1 96.62 298 ALA A O 1
ATOM 2307 N N . GLN A 1 299 ? -19.734 18.672 -6.023 1 96.94 299 GLN A N 1
ATOM 2308 C CA . GLN A 1 299 ? -20.328 17.375 -6.363 1 96.94 299 GLN A CA 1
ATOM 2309 C C . GLN A 1 299 ? -19.391 16.234 -5.965 1 96.94 299 GLN A C 1
ATOM 2311 O O . GLN A 1 299 ? -19.828 15.25 -5.383 1 96.94 299 GLN A O 1
ATOM 2316 N N . TYR A 1 300 ? -18.125 16.391 -6.277 1 97.19 300 TYR A N 1
ATOM 2317 C CA . TYR A 1 300 ? -17.156 15.352 -5.953 1 97.19 300 TYR A CA 1
ATOM 2318 C C . TYR A 1 300 ? -17.031 15.164 -4.445 1 97.19 300 TYR A C 1
ATOM 2320 O O . TYR A 1 300 ? -17 14.039 -3.955 1 97.19 300 TYR A O 1
ATOM 2328 N N . CYS A 1 301 ? -17.047 16.203 -3.693 1 97.19 301 CYS A N 1
ATOM 2329 C CA . CYS A 1 301 ? -16.984 16.141 -2.236 1 97.19 301 CYS A CA 1
ATOM 2330 C C . CYS A 1 301 ? -18.219 15.469 -1.665 1 97.19 301 CYS A C 1
ATOM 2332 O O . CYS A 1 301 ? -18.109 14.578 -0.821 1 97.19 301 CYS A O 1
ATOM 2334 N N . PHE A 1 302 ? -19.344 15.898 -2.123 1 96.81 302 PHE A N 1
ATOM 2335 C CA . PHE A 1 302 ? -20.578 15.352 -1.564 1 96.81 302 PHE A CA 1
ATOM 2336 C C . PHE A 1 302 ? -20.719 13.875 -1.896 1 96.81 302 PHE A C 1
ATOM 2338 O O . PHE A 1 302 ? -21.109 13.07 -1.042 1 96.81 302 PHE A O 1
ATOM 2345 N N . LYS A 1 303 ? -20.453 13.469 -3.141 1 95.69 303 LYS A N 1
ATOM 2346 C CA . LYS A 1 303 ? -20.516 12.062 -3.52 1 95.69 303 LYS A CA 1
ATOM 2347 C C . LYS A 1 303 ? -19.547 11.219 -2.686 1 95.69 303 LYS A C 1
ATOM 2349 O O . LYS A 1 303 ? -19.875 10.109 -2.273 1 95.69 303 LYS A O 1
ATOM 2354 N N . SER A 1 304 ? -18.312 11.773 -2.447 1 95.44 304 SER A N 1
ATOM 2355 C CA . SER A 1 304 ? -17.344 11.102 -1.591 1 95.44 304 SER A CA 1
ATOM 2356 C C . SER A 1 304 ? -17.875 10.93 -0.173 1 95.44 304 SER A C 1
ATOM 2358 O O . SER A 1 304 ? -17.75 9.859 0.422 1 95.44 304 SER A O 1
ATOM 2360 N N . LEU A 1 305 ? -18.516 11.922 0.32 1 94.19 305 LEU A N 1
ATOM 2361 C CA . LEU A 1 305 ? -19.078 11.898 1.666 1 94.19 305 LEU A CA 1
ATOM 2362 C C . LEU A 1 305 ? -20.25 10.914 1.753 1 94.19 305 LEU A C 1
ATOM 2364 O O . LEU A 1 305 ? -20.375 10.188 2.74 1 94.19 305 LEU A O 1
ATOM 2368 N N . LYS A 1 306 ? -21.062 10.93 0.763 1 93.38 306 LYS A N 1
ATOM 2369 C CA . LYS A 1 306 ? -22.203 10.008 0.702 1 93.38 306 LYS A CA 1
ATOM 2370 C C . LYS A 1 306 ? -21.734 8.555 0.692 1 93.38 306 LYS A C 1
ATOM 2372 O O . LYS A 1 306 ? -22.297 7.711 1.388 1 93.38 306 LYS A O 1
ATOM 2377 N N . MET A 1 307 ? -20.734 8.25 -0.07 1 91.75 307 MET A N 1
ATOM 2378 C CA . MET A 1 307 ? -20.203 6.895 -0.124 1 91.75 307 MET A CA 1
ATOM 2379 C C . MET A 1 307 ? -19.547 6.516 1.201 1 91.75 307 MET A C 1
ATOM 2381 O O . MET A 1 307 ? -19.656 5.371 1.645 1 91.75 307 MET A O 1
ATOM 2385 N N . ALA A 1 308 ? -18.812 7.5 1.821 1 89.81 308 ALA A N 1
ATOM 2386 C CA . ALA A 1 308 ? -18.234 7.25 3.139 1 89.81 308 ALA A CA 1
ATOM 2387 C C . ALA A 1 308 ? -19.312 6.891 4.156 1 89.81 308 ALA A C 1
ATOM 2389 O O . ALA A 1 308 ? -19.125 5.992 4.977 1 89.81 308 ALA A O 1
ATOM 2390 N N . LYS A 1 309 ? -20.453 7.535 4.023 1 89.5 309 LYS A N 1
ATOM 2391 C CA . LYS A 1 309 ? -21.578 7.25 4.891 1 89.5 309 LYS A CA 1
ATOM 2392 C C . LYS A 1 309 ? -22.141 5.852 4.629 1 89.5 309 LYS A C 1
ATOM 2394 O O . LYS A 1 309 ? -22.375 5.086 5.562 1 89.5 309 LYS A O 1
ATOM 2399 N N . MET A 1 310 ? -22.25 5.531 3.467 1 86 310 MET A N 1
ATOM 2400 C CA . MET A 1 310 ? -22.812 4.234 3.086 1 86 310 MET A CA 1
ATOM 2401 C C . MET A 1 310 ? -21.875 3.104 3.52 1 86 310 MET A C 1
ATOM 2403 O O . MET A 1 310 ? -22.344 2.047 3.953 1 86 310 MET A O 1
ATOM 2407 N N . ALA A 1 311 ? -20.641 3.377 3.311 1 80.5 311 ALA A N 1
ATOM 2408 C CA . ALA A 1 311 ? -19.656 2.367 3.664 1 80.5 311 ALA A CA 1
ATOM 2409 C C . ALA A 1 311 ? -19.625 2.121 5.172 1 80.5 311 ALA A C 1
ATOM 2411 O O . ALA A 1 311 ? -19.266 1.034 5.625 1 80.5 311 ALA A O 1
ATOM 2412 N N . ARG A 1 312 ? -20.031 3.07 5.965 1 74.25 312 ARG A N 1
ATOM 2413 C CA . ARG A 1 312 ? -20 2.98 7.418 1 74.25 312 ARG A CA 1
ATOM 2414 C C . ARG A 1 312 ? -21.375 2.604 7.977 1 74.25 312 ARG A C 1
ATOM 2416 O O . ARG A 1 312 ? -21.484 2.143 9.109 1 74.25 312 ARG A O 1
ATOM 2423 N N . ASP A 1 313 ? -22.438 3.082 7.297 1 66 313 ASP A N 1
ATOM 2424 C CA . ASP A 1 313 ? -23.812 2.922 7.75 1 66 313 ASP A CA 1
ATOM 2425 C C . ASP A 1 313 ? -24.203 1.445 7.824 1 66 313 ASP A C 1
ATOM 2427 O O . ASP A 1 313 ? -25.312 1.108 8.258 1 66 313 ASP A O 1
ATOM 2431 N N . THR A 1 314 ? -23.344 0.672 7.32 1 58.12 314 THR A N 1
ATOM 2432 C CA . THR A 1 314 ? -23.766 -0.668 7.715 1 58.12 314 THR A CA 1
ATOM 2433 C C . THR A 1 314 ? -23.922 -0.759 9.227 1 58.12 314 THR A C 1
ATOM 2435 O O . THR A 1 314 ? -24.312 -1.807 9.758 1 58.12 314 THR A O 1
ATOM 2438 N N . TRP A 1 315 ? -23.812 0.462 9.812 1 52.16 315 TRP A N 1
ATOM 2439 C CA . TRP A 1 315 ? -24.016 0.565 11.258 1 52.16 315 TRP A CA 1
ATOM 2440 C C . TRP A 1 315 ? -25.453 0.937 11.578 1 52.16 315 TRP A C 1
ATOM 2442 O O . TRP A 1 315 ? -26.078 1.749 10.883 1 52.16 315 TRP A O 1
ATOM 2452 N N . PRO A 1 316 ? -26.188 0.195 12.367 1 53.12 316 PRO A N 1
ATOM 2453 C CA . PRO A 1 316 ? -27.625 0.359 12.656 1 53.12 316 PRO A CA 1
ATOM 2454 C C . PRO A 1 316 ? -28 1.812 12.938 1 53.12 316 PRO A C 1
ATOM 2456 O O . PRO A 1 316 ? -29.141 2.215 12.68 1 53.12 316 PRO A O 1
ATOM 2459 N N . ASP A 1 317 ? -27.219 2.604 13.562 1 54.19 317 ASP A N 1
ATOM 2460 C CA . ASP A 1 317 ? -27.75 3.789 14.227 1 54.19 317 ASP A CA 1
ATOM 2461 C C . ASP A 1 317 ? -27.141 5.062 13.656 1 54.19 317 ASP A C 1
ATOM 2463 O O . ASP A 1 317 ? -27.031 6.078 14.344 1 54.19 317 ASP A O 1
ATOM 2467 N N . ASN A 1 318 ? -27.234 5.156 12.391 1 65.75 318 ASN A N 1
ATOM 2468 C CA . ASN A 1 318 ? -26.812 6.402 11.758 1 65.75 318 ASN A CA 1
ATOM 2469 C C . ASN A 1 318 ? -25.562 6.977 12.43 1 65.75 318 ASN A C 1
ATOM 2471 O O . ASN A 1 318 ? -25.484 8.18 12.672 1 65.75 318 ASN A O 1
ATOM 2475 N N . GLN A 1 319 ? -24.828 6.301 12.93 1 76.56 319 GLN A N 1
ATOM 2476 C CA . GLN A 1 319 ? -23.625 6.652 13.688 1 76.56 319 GLN A CA 1
ATOM 2477 C C . GLN A 1 319 ? -22.672 7.48 12.844 1 76.56 319 GLN A C 1
ATOM 2479 O O . GLN A 1 319 ? -21.781 8.156 13.383 1 76.56 319 GLN A O 1
ATOM 2484 N N . PHE A 1 320 ? -22.906 7.562 11.586 1 83.44 320 PHE A N 1
ATOM 2485 C CA . PHE A 1 320 ? -22.047 8.328 10.688 1 83.44 320 PHE A CA 1
ATOM 2486 C C . PHE A 1 320 ? -22.016 9.797 11.094 1 83.44 320 PHE A C 1
ATOM 2488 O O . PHE A 1 320 ? -20.938 10.398 11.188 1 83.44 320 PHE A O 1
ATOM 2495 N N . TYR A 1 321 ? -23.172 10.383 11.5 1 85.88 321 TYR A N 1
ATOM 2496 C CA . TYR A 1 321 ? -23.328 11.812 11.734 1 85.88 321 TYR A CA 1
ATOM 2497 C C . TYR A 1 321 ? -22.688 12.219 13.055 1 85.88 321 TYR A C 1
ATOM 2499 O O . TYR A 1 321 ? -22.547 13.414 13.336 1 85.88 321 TYR A O 1
ATOM 2507 N N . THR A 1 322 ? -22.219 11.211 13.766 1 80.88 322 THR A N 1
ATOM 2508 C CA . THR A 1 322 ? -21.578 11.508 15.047 1 80.88 322 THR A CA 1
ATOM 2509 C C . THR A 1 322 ? -20.156 10.977 15.078 1 80.88 322 THR A C 1
ATOM 2511 O O . THR A 1 322 ? -19.438 11.164 16.062 1 80.88 322 THR A O 1
ATOM 2514 N N . SER A 1 323 ? -19.75 10.406 13.984 1 80.81 323 SER A N 1
ATOM 2515 C CA . SER A 1 323 ? -18.453 9.734 14.055 1 80.81 323 SER A CA 1
ATOM 2516 C C . SER A 1 323 ? -17.531 10.172 12.914 1 80.81 323 SER A C 1
ATOM 2518 O O . SER A 1 323 ? -16.359 9.805 12.867 1 80.81 323 SER A O 1
ATOM 2520 N N . TYR A 1 324 ? -18.047 10.805 11.977 1 87.62 324 TYR A N 1
ATOM 2521 C CA . TYR A 1 324 ? -17.25 11.367 10.891 1 87.62 324 TYR A CA 1
ATOM 2522 C C . TYR A 1 324 ? -17.109 12.875 11.039 1 87.62 324 TYR A C 1
ATOM 2524 O O . TYR A 1 324 ? -18.109 13.578 11.203 1 87.62 324 TYR A O 1
ATOM 2532 N N . PHE A 1 325 ? -15.922 13.461 11.016 1 91.69 325 PHE A N 1
ATOM 2533 C CA . PHE A 1 325 ? -15.664 14.852 11.367 1 91.69 325 PHE A CA 1
ATOM 2534 C C . PHE A 1 325 ? -14.969 15.578 10.227 1 91.69 325 PHE A C 1
ATOM 2536 O O . PHE A 1 325 ? -14.477 14.945 9.289 1 91.69 325 PHE A O 1
ATOM 2543 N N . MET A 1 326 ? -14.992 16.969 10.258 1 93.81 326 MET A N 1
ATOM 2544 C CA . MET A 1 326 ? -14.328 17.812 9.273 1 93.81 326 MET A CA 1
ATOM 2545 C C . MET A 1 326 ? -12.836 17.922 9.57 1 93.81 326 MET A C 1
ATOM 2547 O O . MET A 1 326 ? -12.273 19.016 9.523 1 93.81 326 MET A O 1
ATOM 2551 N N . TRP A 1 327 ? -12.133 16.969 9.836 1 94.69 327 TRP A N 1
ATOM 2552 C CA . TRP A 1 327 ? -10.734 16.922 10.227 1 94.69 327 TRP A CA 1
ATOM 2553 C C . TRP A 1 327 ? -9.891 17.859 9.367 1 94.69 327 TRP A C 1
ATOM 2555 O O . TRP A 1 327 ? -9.836 19.062 9.633 1 94.69 327 TRP A O 1
ATOM 2565 N N . ASP A 1 328 ? -9.43 17.453 8.227 1 97.88 328 ASP A N 1
ATOM 2566 C CA . ASP A 1 328 ? -8.422 18.125 7.418 1 97.88 328 ASP A CA 1
ATOM 2567 C C . ASP A 1 328 ? -8.984 19.406 6.805 1 97.88 328 ASP A C 1
ATOM 2569 O O . ASP A 1 328 ? -8.289 20.422 6.727 1 97.88 328 ASP A O 1
ATOM 2573 N N . SER A 1 329 ? -10.258 19.391 6.336 1 98.19 329 SER A N 1
ATOM 2574 C CA . SER A 1 329 ? -10.812 20.625 5.762 1 98.19 329 SER A CA 1
ATOM 2575 C C . SER A 1 329 ? -10.961 21.703 6.816 1 98.19 329 SER A C 1
ATOM 2577 O O . SER A 1 329 ? -10.742 22.891 6.531 1 98.19 329 SER A O 1
ATOM 2579 N N . PHE A 1 330 ? -11.344 21.281 8.094 1 98.38 330 PHE A N 1
ATOM 2580 C CA . PHE A 1 330 ? -11.422 22.234 9.195 1 98.38 330 PHE A CA 1
ATOM 2581 C C . PHE A 1 330 ? -10.055 22.859 9.469 1 98.38 330 PHE A C 1
ATOM 2583 O O . PHE A 1 330 ? -9.938 24.062 9.672 1 98.38 330 PHE A O 1
ATOM 2590 N N . ALA A 1 331 ? -9.023 22.047 9.391 1 98.62 331 ALA A N 1
ATOM 2591 C CA . ALA A 1 331 ? -7.66 22.531 9.602 1 98.62 331 ALA A CA 1
ATOM 2592 C C . ALA A 1 331 ? -7.273 23.547 8.523 1 98.62 331 ALA A C 1
ATOM 2594 O O . ALA A 1 331 ? -6.648 24.562 8.828 1 98.62 331 ALA A O 1
ATOM 2595 N N . SER A 1 332 ? -7.609 23.297 7.312 1 98.62 332 SER A N 1
ATOM 2596 C CA . SER A 1 332 ? -7.367 24.266 6.25 1 98.62 332 SER A CA 1
ATOM 2597 C C . SER A 1 332 ? -8.109 25.562 6.504 1 98.62 332 SER A C 1
ATOM 2599 O O . SER A 1 332 ? -7.562 26.656 6.305 1 98.62 332 SER A O 1
ATOM 2601 N N . GLY A 1 333 ? -9.391 25.484 6.934 1 98.31 333 GLY A N 1
ATOM 2602 C CA . GLY A 1 333 ? -10.148 26.672 7.281 1 98.31 333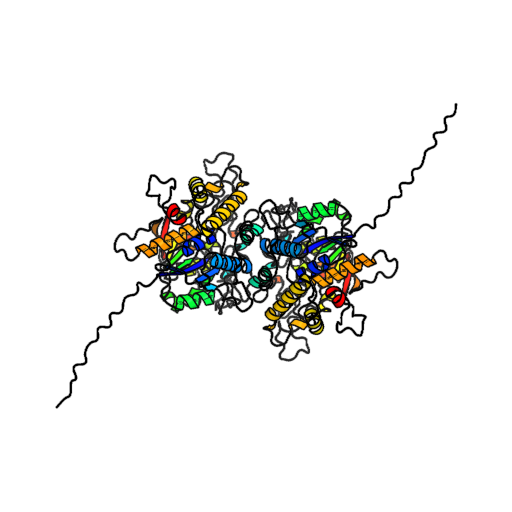 GLY A CA 1
ATOM 2603 C C . GLY A 1 333 ? -9.508 27.484 8.391 1 98.31 333 GLY A C 1
ATOM 2604 O O . GLY A 1 333 ? -9.398 28.719 8.289 1 98.31 333 GLY A O 1
ATOM 2605 N N . VAL A 1 334 ? -9.047 26.797 9.398 1 98.38 334 VAL A N 1
ATOM 2606 C CA . VAL A 1 334 ? -8.398 27.453 10.531 1 98.38 334 VAL A CA 1
ATOM 2607 C C . VAL A 1 334 ? -7.133 28.172 10.055 1 98.38 334 VAL A C 1
ATOM 2609 O O . VAL A 1 334 ? -6.887 29.312 10.43 1 98.38 334 VAL A O 1
ATOM 2612 N N . ALA A 1 335 ? -6.355 27.547 9.234 1 98.44 335 ALA A N 1
ATOM 2613 C CA . ALA A 1 335 ? -5.121 28.125 8.711 1 98.44 335 ALA A CA 1
ATOM 2614 C C . ALA A 1 335 ? -5.414 29.391 7.906 1 98.44 335 ALA A C 1
ATOM 2616 O O . ALA A 1 335 ? -4.781 30.422 8.117 1 98.44 335 ALA A O 1
ATOM 2617 N N . ILE A 1 336 ? -6.383 29.344 7.027 1 97.38 336 ILE A N 1
ATOM 2618 C CA . ILE A 1 336 ? -6.707 30.453 6.145 1 97.38 336 ILE A CA 1
ATOM 2619 C C . ILE A 1 336 ? -7.227 31.625 6.973 1 97.38 336 ILE A C 1
ATOM 2621 O O . ILE A 1 336 ? -6.82 32.781 6.758 1 97.38 336 ILE A O 1
ATOM 2625 N N . SER A 1 337 ? -8.141 31.297 7.922 1 96.94 337 SER A N 1
ATOM 2626 C CA . SER A 1 337 ? -8.656 32.344 8.797 1 96.94 337 SER A CA 1
ATOM 2627 C C . SER A 1 337 ? -7.527 33.031 9.562 1 96.94 337 SER A C 1
ATOM 2629 O O . SER A 1 337 ? -7.496 34.25 9.68 1 96.94 337 SER A O 1
ATOM 2631 N N . SER A 1 338 ? -6.594 32.25 10.094 1 96.38 338 SER A N 1
ATOM 2632 C CA . SER A 1 338 ? -5.465 32.781 10.836 1 96.38 338 SER A CA 1
ATOM 2633 C C . SER A 1 338 ? -4.605 33.688 9.961 1 96.38 338 SER A C 1
ATOM 2635 O O . SER A 1 338 ? -4.195 34.781 10.383 1 96.38 338 SER A O 1
ATOM 2637 N N . MET A 1 339 ? -4.305 33.312 8.781 1 94.44 339 MET A N 1
ATOM 2638 C CA . MET A 1 339 ? -3.467 34.094 7.867 1 94.44 339 MET A CA 1
ATOM 2639 C C . MET A 1 339 ? -4.16 35.375 7.453 1 94.44 339 MET A C 1
ATOM 2641 O O . MET A 1 339 ? -3.52 36.406 7.336 1 94.44 339 MET A O 1
ATOM 2645 N N . ARG A 1 340 ? -5.445 35.344 7.262 1 92 340 ARG A N 1
ATOM 2646 C CA . ARG A 1 340 ? -6.207 36.531 6.863 1 92 340 ARG A CA 1
ATOM 2647 C C . ARG A 1 340 ? -6.23 37.562 7.98 1 92 340 ARG A C 1
ATOM 2649 O O . ARG A 1 340 ? -6.23 38.781 7.715 1 92 340 ARG A O 1
ATOM 2656 N N . ASN A 1 341 ? -6.219 37.125 9.18 1 86.75 341 ASN A N 1
ATOM 2657 C CA . ASN A 1 341 ? -6.402 38.031 10.312 1 86.75 341 ASN A CA 1
ATOM 2658 C C . ASN A 1 341 ? -5.07 38.375 10.984 1 86.75 341 ASN A C 1
ATOM 2660 O O . ASN A 1 341 ? -5.047 38.938 12.078 1 86.75 341 ASN A O 1
ATOM 2664 N N . SER A 1 342 ? -3.936 37.969 10.5 1 77.19 342 SER A N 1
ATOM 2665 C CA . SER A 1 342 ? -2.633 38.156 11.125 1 77.19 342 SER A CA 1
ATOM 2666 C C . SER A 1 342 ? -2.271 39.625 11.211 1 77.19 342 SER A C 1
ATOM 2668 O O . SER A 1 342 ? -1.577 40.062 12.133 1 77.19 342 SER A O 1
ATOM 2670 N N . ASN A 1 343 ? -2.418 40.469 10.383 1 64.12 343 ASN A N 1
ATOM 2671 C CA . ASN A 1 343 ? -2.061 41.875 10.406 1 64.12 343 ASN A CA 1
ATOM 2672 C C . ASN A 1 343 ? -3.041 42.688 11.25 1 64.12 343 ASN A C 1
ATOM 2674 O O . ASN A 1 343 ? -2.838 43.906 11.461 1 64.12 343 ASN A O 1
ATOM 2678 N N . LYS A 1 344 ? -3.984 42.156 11.703 1 57.38 344 LYS A N 1
ATOM 2679 C CA . LYS A 1 344 ? -4.969 42.938 12.438 1 57.38 344 LYS A CA 1
ATOM 2680 C C . LYS A 1 344 ? -4.602 43.031 13.922 1 57.38 344 LYS A C 1
ATOM 2682 O O . LYS A 1 344 ? -4.223 42.031 14.531 1 57.38 344 LYS A O 1
ATOM 2687 N N . LYS A 1 345 ? -3.82 44.125 14.258 1 52.09 345 LYS A N 1
ATOM 2688 C CA . LYS A 1 345 ? -3.391 44.531 15.594 1 52.09 345 LYS A CA 1
ATOM 2689 C C . LYS A 1 345 ? -4.25 43.875 16.672 1 52.09 345 LYS A C 1
ATOM 2691 O O . LYS A 1 345 ? -3.889 43.875 17.844 1 52.09 345 LYS A O 1
ATOM 2696 N N . HIS A 1 346 ? -5.484 44 16.594 1 43.72 346 HIS A N 1
ATOM 2697 C CA . HIS A 1 346 ? -6.34 43.656 17.719 1 43.72 346 HIS A CA 1
ATOM 2698 C C . HIS A 1 346 ? -6.477 42.125 17.844 1 43.72 346 HIS A C 1
ATOM 2700 O O . HIS A 1 346 ? -6.066 41.406 16.953 1 43.72 346 HIS A O 1
ATOM 2706 N N . GLU A 1 347 ? -7.145 41.594 18.781 1 48.75 347 GLU A N 1
ATOM 2707 C CA . GLU A 1 347 ? -7.379 40.219 19.188 1 48.75 347 GLU A CA 1
ATOM 2708 C C . GLU A 1 347 ? -7.609 39.312 17.969 1 48.75 347 GLU A C 1
ATOM 2710 O O . GLU A 1 347 ? -8.672 39.375 17.344 1 48.75 347 GLU A O 1
ATOM 2715 N N . SER A 1 348 ? -6.52 39.125 17.172 1 56.41 348 SER A N 1
ATOM 2716 C CA . SER A 1 348 ? -6.465 38.281 15.984 1 56.41 348 SER A CA 1
ATOM 2717 C C . SER A 1 348 ? -7.242 36.969 16.188 1 56.41 348 SER A C 1
ATOM 2719 O O . SER A 1 348 ? -6.777 36.062 16.875 1 56.41 348 SER A O 1
ATOM 2721 N N . LYS A 1 349 ? -8.609 37.062 16.156 1 80.81 349 LYS A N 1
ATOM 2722 C CA . LYS A 1 349 ? -9.461 35.906 16.469 1 80.81 349 LYS A CA 1
ATOM 2723 C C . LYS A 1 349 ? -9.703 35.062 15.227 1 80.81 349 LYS A C 1
ATOM 2725 O O . LYS A 1 349 ? -9.984 35.594 14.148 1 80.81 349 LYS A O 1
ATOM 2730 N N . ASN A 1 350 ? -9.289 33.906 15.148 1 95.06 350 ASN A N 1
ATOM 2731 C CA . ASN A 1 350 ? -9.68 32.938 14.148 1 95.06 350 ASN A CA 1
ATOM 2732 C C . ASN A 1 350 ? -11.195 32.844 14.016 1 95.06 350 ASN A C 1
ATOM 2734 O O . ASN A 1 350 ? -11.906 32.75 15.023 1 95.06 350 ASN A O 1
ATOM 2738 N N . GLU A 1 351 ? -11.672 32.938 12.836 1 95.12 351 GLU A N 1
ATOM 2739 C CA . GLU A 1 351 ? -13.109 32.969 12.562 1 95.12 351 GLU A CA 1
ATOM 2740 C C . GLU A 1 351 ? -13.758 31.625 12.883 1 95.12 351 GLU A C 1
ATOM 2742 O O . GLU A 1 351 ? -14.953 31.562 13.172 1 95.12 351 GLU A O 1
ATOM 2747 N N . PHE A 1 352 ? -12.969 30.609 12.891 1 97.62 352 PHE A N 1
ATOM 2748 C CA . PHE A 1 352 ? -13.602 29.297 12.836 1 97.62 352 PHE A CA 1
ATOM 2749 C C . PHE A 1 352 ? -13.312 28.5 14.102 1 97.62 352 PHE A C 1
ATOM 2751 O O . PHE A 1 352 ? -14 27.516 14.398 1 97.62 352 PHE A O 1
ATOM 2758 N N . ALA A 1 353 ? -12.32 28.875 14.836 1 97.81 353 ALA A N 1
ATOM 2759 C CA . ALA A 1 353 ? -11.945 28.062 15.992 1 97.81 353 ALA A CA 1
ATOM 2760 C C . ALA A 1 353 ? -11.555 28.953 17.172 1 97.81 353 ALA A C 1
ATOM 2762 O O . ALA A 1 353 ? -11.039 30.062 16.984 1 97.81 353 ALA A O 1
ATOM 2763 N N . GLU A 1 354 ? -11.922 28.453 18.391 1 96.94 354 GLU A N 1
ATOM 2764 C CA . GLU A 1 354 ? -11.297 29 19.594 1 96.94 354 GLU A CA 1
ATOM 2765 C C . GLU A 1 354 ? -9.844 28.562 19.719 1 96.94 354 GLU A C 1
ATOM 2767 O O . GLU A 1 354 ? -9.531 27.391 19.5 1 96.94 354 GLU A O 1
ATOM 2772 N N . MET A 1 355 ? -8.961 29.531 19.984 1 96.69 355 MET A N 1
ATOM 2773 C CA . MET A 1 355 ? -7.527 29.266 20 1 96.69 355 MET A CA 1
ATOM 2774 C C . MET A 1 355 ? -6.938 29.516 21.391 1 96.69 355 MET A C 1
ATOM 2776 O O . MET A 1 355 ? -7.344 30.453 22.078 1 96.69 355 MET A O 1
ATOM 2780 N N . GLU A 1 356 ? -6.031 28.656 21.797 1 95.19 356 GLU A N 1
ATOM 2781 C CA . GLU A 1 356 ? -5.301 28.844 23.047 1 95.19 356 GLU A CA 1
ATOM 2782 C C . GLU A 1 356 ? -3.842 28.422 22.906 1 95.19 356 GLU A C 1
ATOM 2784 O O . GLU A 1 356 ? -3.543 27.422 22.234 1 95.19 356 GLU A O 1
ATOM 2789 N N . TYR A 1 357 ? -2.979 29.203 23.484 1 94.94 357 TYR A N 1
ATOM 2790 C CA . TYR A 1 357 ? -1.58 28.797 23.547 1 94.94 357 TYR A CA 1
ATOM 2791 C C . TYR A 1 357 ? -1.357 27.797 24.672 1 94.94 357 TYR A C 1
ATOM 2793 O O . TYR A 1 357 ? -1.914 27.938 25.766 1 94.94 357 TYR A O 1
ATOM 2801 N N . LYS A 1 358 ? -0.583 26.766 24.359 1 94.06 358 LYS A N 1
ATOM 2802 C CA . LYS A 1 358 ? -0.136 25.797 25.344 1 94.06 358 LYS A CA 1
ATOM 2803 C C . LYS A 1 358 ? 1.285 25.312 25.062 1 94.06 358 LYS A C 1
ATOM 2805 O O . LYS A 1 358 ? 1.721 25.328 23.906 1 94.06 358 LYS A O 1
ATOM 2810 N N . ASN A 1 359 ? 1.936 25 26.156 1 95.5 359 ASN A N 1
ATOM 2811 C CA . ASN A 1 359 ? 3.197 24.281 25.984 1 95.5 359 ASN A CA 1
ATOM 2812 C C . ASN A 1 359 ? 2.977 22.781 25.828 1 95.5 359 ASN A C 1
ATOM 2814 O O . ASN A 1 359 ? 2.371 22.156 26.688 1 95.5 359 ASN A O 1
ATOM 2818 N N . ILE A 1 360 ? 3.432 22.266 24.641 1 96.06 360 ILE A N 1
ATOM 2819 C CA . ILE A 1 360 ? 3.24 20.828 24.422 1 96.06 360 ILE A CA 1
ATOM 2820 C C . ILE A 1 360 ? 4.535 20.219 23.922 1 96.06 360 ILE A C 1
ATOM 2822 O O . ILE A 1 360 ? 5.465 20.922 23.531 1 96.06 360 ILE A O 1
ATOM 2826 N N . THR A 1 361 ? 4.602 18.906 24.062 1 95.5 361 THR A N 1
ATOM 2827 C CA . THR A 1 361 ? 5.633 18.109 23.391 1 95.5 361 THR A CA 1
ATOM 2828 C C . THR A 1 361 ? 5.023 16.859 22.766 1 95.5 361 THR A C 1
ATOM 2830 O O . THR A 1 361 ? 3.832 16.594 22.922 1 95.5 361 THR A O 1
ATOM 2833 N N . VAL A 1 362 ? 5.812 16.219 21.875 1 95.62 362 VAL A N 1
ATOM 2834 C CA . VAL A 1 362 ? 5.418 14.938 21.312 1 95.62 362 VAL A CA 1
ATOM 2835 C C . VAL A 1 362 ? 6.219 13.82 21.969 1 95.62 362 VAL A C 1
ATOM 2837 O O . VAL A 1 362 ? 7.449 13.82 21.938 1 95.62 362 VAL A O 1
ATOM 2840 N N . ILE A 1 363 ? 5.5 12.875 22.562 1 94.56 363 ILE A N 1
ATOM 2841 C C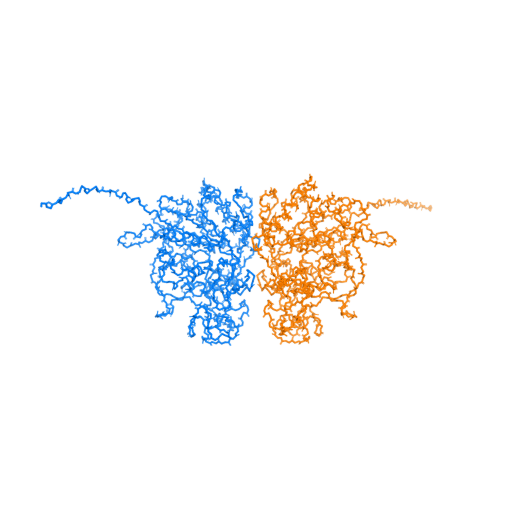A . ILE A 1 363 ? 6.156 11.711 23.156 1 94.56 363 ILE A CA 1
ATOM 2842 C C . ILE A 1 363 ? 6.477 10.688 22.078 1 94.56 363 ILE A C 1
ATOM 2844 O O . ILE A 1 363 ? 5.598 10.305 21.297 1 94.56 363 ILE A O 1
ATOM 2848 N N . THR A 1 364 ? 7.773 10.367 21.969 1 94.94 364 THR A N 1
ATOM 2849 C CA . THR A 1 364 ? 8.172 9.492 20.875 1 94.94 364 THR A CA 1
ATOM 2850 C C . THR A 1 364 ? 8.555 8.109 21.391 1 94.94 364 THR A C 1
ATOM 2852 O O . THR A 1 364 ? 8.836 7.195 20.625 1 94.94 364 THR A O 1
ATOM 2855 N N . SER A 1 365 ? 8.594 7.93 22.688 1 94.25 365 SER A N 1
ATOM 2856 C CA . SER A 1 365 ? 8.898 6.672 23.375 1 94.25 365 SER A CA 1
ATOM 2857 C C . SER A 1 365 ? 8.266 6.625 24.75 1 94.25 365 SER A C 1
ATOM 2859 O O . SER A 1 365 ? 7.551 7.547 25.156 1 94.25 365 SER A O 1
ATOM 2861 N N . ASN A 1 366 ? 8.547 5.559 25.406 1 95.06 366 ASN A N 1
ATOM 2862 C CA . ASN A 1 366 ? 7.82 5.336 26.641 1 95.06 366 ASN A CA 1
ATOM 2863 C C . ASN A 1 366 ? 8.773 5.172 27.828 1 95.06 366 ASN A C 1
ATOM 2865 O O . ASN A 1 366 ? 9.906 4.727 27.656 1 95.06 366 ASN A O 1
ATOM 2869 N N . LYS A 1 367 ? 8.289 5.559 29.031 1 92.06 367 LYS A N 1
ATOM 2870 C CA . LYS A 1 367 ? 9.031 5.352 30.266 1 92.06 367 LYS A CA 1
ATOM 2871 C C . LYS A 1 367 ? 9.141 3.867 30.594 1 92.06 367 LYS A C 1
ATOM 2873 O O . LYS A 1 367 ? 8.211 3.098 30.344 1 92.06 367 LYS A O 1
ATOM 2878 N N . PRO A 1 368 ? 10.18 3.473 31.25 1 92.25 368 PRO A N 1
ATOM 2879 C CA . PRO A 1 368 ? 11.32 4.309 31.656 1 92.25 368 PRO A CA 1
ATOM 2880 C C . PRO A 1 368 ? 12.211 4.695 30.469 1 92.25 368 PRO A C 1
ATOM 2882 O O . PRO A 1 368 ? 12.461 3.873 29.578 1 92.25 368 PRO A O 1
ATOM 2885 N N . PHE A 1 369 ? 12.594 5.801 30.562 1 89.38 369 PHE A N 1
ATOM 2886 C CA . PHE A 1 369 ? 13.508 6.281 29.531 1 89.38 369 PHE A CA 1
ATOM 2887 C C . PHE A 1 369 ? 14.906 5.727 29.75 1 89.38 369 PHE A C 1
ATOM 2889 O O . PHE A 1 369 ? 15.305 5.461 30.891 1 89.38 369 PHE A O 1
ATOM 2896 N N . GLY A 1 370 ? 15.625 5.488 28.703 1 87.94 370 GLY A N 1
ATOM 2897 C CA . GLY A 1 370 ? 17.016 5.035 28.781 1 87.94 370 GLY A CA 1
ATOM 2898 C C . GLY A 1 370 ? 17.141 3.527 28.688 1 87.94 370 GLY A C 1
ATOM 2899 O O . GLY A 1 370 ? 18.266 3.002 28.641 1 87.94 370 GLY A O 1
ATOM 2900 N N . ILE A 1 371 ? 16.078 2.908 28.578 1 89.12 371 ILE A N 1
ATOM 2901 C CA . ILE A 1 371 ? 16.156 1.452 28.516 1 89.12 371 ILE A CA 1
ATOM 2902 C C . ILE A 1 371 ? 16.609 1.013 27.125 1 89.12 371 ILE A C 1
ATOM 2904 O O . ILE A 1 371 ? 16.359 1.706 26.141 1 89.12 371 ILE A O 1
ATOM 2908 N N . CYS A 1 372 ? 17.375 -0.067 27.125 1 87.25 372 CYS A N 1
ATOM 2909 C CA . CYS A 1 372 ? 17.797 -0.729 25.906 1 87.25 372 CYS A CA 1
ATOM 2910 C C . CYS A 1 372 ? 17.141 -2.098 25.766 1 87.25 372 CYS A C 1
ATOM 2912 O O . CYS A 1 372 ? 17.578 -3.068 26.375 1 87.25 372 CYS A O 1
ATOM 2914 N N . ASP A 1 373 ? 16.016 -2.139 24.953 1 88.88 373 ASP A N 1
ATOM 2915 C CA . ASP A 1 373 ? 15.273 -3.389 24.828 1 88.88 373 ASP A CA 1
ATOM 2916 C C . ASP A 1 373 ? 15.133 -3.807 23.359 1 88.88 373 ASP A C 1
ATOM 2918 O O . ASP A 1 373 ? 14.336 -4.688 23.047 1 88.88 373 ASP A O 1
ATOM 2922 N N . GLY A 1 374 ? 15.867 -3.133 22.453 1 87.19 374 GLY A N 1
ATOM 2923 C CA . GLY A 1 374 ? 15.875 -3.508 21.047 1 87.19 374 GLY A CA 1
ATOM 2924 C C . GLY A 1 374 ? 14.789 -2.826 20.234 1 87.19 374 GLY A C 1
ATOM 2925 O O . GLY A 1 374 ? 14.766 -2.932 19 1 87.19 374 GLY A O 1
ATOM 2926 N N . SER A 1 375 ? 13.898 -2.049 20.844 1 91.5 375 SER A N 1
ATOM 2927 C CA . SER A 1 375 ? 12.758 -1.448 20.156 1 91.5 375 SER A CA 1
ATOM 2928 C C . SER A 1 375 ? 13.133 -0.11 19.531 1 91.5 375 SER A C 1
ATOM 2930 O O . SER A 1 375 ? 12.406 0.402 18.672 1 91.5 375 SER A O 1
ATOM 2932 N N . ASN A 1 376 ? 14.281 0.465 19.953 1 93.81 376 ASN A N 1
ATOM 2933 C CA . ASN A 1 376 ? 14.617 1.837 19.594 1 93.81 376 ASN A CA 1
ATOM 2934 C C . ASN A 1 376 ? 15.938 1.905 18.828 1 93.81 376 ASN A C 1
ATOM 2936 O O . ASN A 1 376 ? 17 2.129 19.422 1 93.81 376 ASN A O 1
ATOM 2940 N N . PRO A 1 377 ? 15.836 1.865 17.531 1 91.12 377 PRO A N 1
ATOM 2941 C CA . PRO A 1 377 ? 17.062 1.832 16.719 1 91.12 377 PRO A CA 1
ATOM 2942 C C . PRO A 1 377 ? 17.812 3.16 16.734 1 91.12 377 PRO A C 1
ATOM 2944 O O . PRO A 1 377 ? 18.938 3.244 16.234 1 91.12 377 PRO A O 1
ATOM 2947 N N . PHE A 1 378 ? 17.203 4.219 17.297 1 93.5 378 PHE A N 1
ATOM 2948 C CA . PHE A 1 378 ? 17.906 5.488 17.406 1 93.5 378 PHE A CA 1
ATOM 2949 C C . PHE A 1 378 ? 18.953 5.441 18.516 1 93.5 378 PHE A C 1
ATOM 2951 O O . PHE A 1 378 ? 19.859 6.285 18.562 1 93.5 378 PHE A O 1
ATOM 2958 N N . PHE A 1 379 ? 18.828 4.473 19.453 1 92.62 379 PHE A N 1
ATOM 2959 C CA . PHE A 1 379 ? 19.703 4.418 20.625 1 92.62 379 PHE A CA 1
ATOM 2960 C C . PHE A 1 379 ? 20.359 3.049 20.75 1 92.62 379 PHE A C 1
ATOM 2962 O O . PHE A 1 379 ? 21.547 2.951 21.016 1 92.62 379 PHE A O 1
ATOM 2969 N N . ASP A 1 380 ? 19.578 2.033 20.516 1 88.75 380 ASP A N 1
ATOM 2970 C CA . ASP A 1 380 ? 20 0.674 20.828 1 88.75 380 ASP A CA 1
ATOM 2971 C C . ASP A 1 380 ? 21.234 0.285 20.016 1 88.75 380 ASP A C 1
ATOM 2973 O O . ASP A 1 380 ? 21.219 0.346 18.797 1 88.75 380 ASP A O 1
ATOM 2977 N N . GLY A 1 381 ? 22.281 -0.081 20.812 1 83.62 381 GLY A N 1
ATOM 2978 C CA . GLY A 1 381 ? 23.484 -0.587 20.188 1 83.62 381 GLY A CA 1
ATOM 2979 C C . GLY A 1 381 ? 24.359 0.508 19.594 1 83.62 381 GLY A C 1
ATOM 2980 O O . GLY A 1 381 ? 25.344 0.225 18.922 1 83.62 381 GLY A O 1
ATOM 2981 N N . LEU A 1 382 ? 23.969 1.758 19.797 1 87.25 382 LEU A N 1
ATOM 2982 C CA . LEU A 1 382 ? 24.719 2.861 19.219 1 87.25 382 LEU A CA 1
ATOM 2983 C C . LEU A 1 382 ? 25.531 3.59 20.281 1 87.25 382 LEU A C 1
ATOM 2985 O O . LEU A 1 382 ? 25.062 3.805 21.391 1 87.25 382 LEU A O 1
ATOM 2989 N N . LYS A 1 383 ? 26.812 3.822 19.906 1 86.19 383 LYS A N 1
ATOM 2990 C CA . LYS A 1 383 ? 27.641 4.656 20.781 1 86.19 383 LYS A CA 1
ATOM 2991 C C . LYS A 1 383 ? 27.109 6.086 20.844 1 86.19 383 LYS A C 1
ATOM 2993 O O . LYS A 1 383 ? 27.047 6.695 21.906 1 86.19 383 LYS A O 1
ATOM 2998 N N . VAL A 1 384 ? 26.734 6.562 19.719 1 87.31 384 VAL A N 1
ATOM 2999 C CA . VAL A 1 384 ? 26.109 7.871 19.578 1 87.31 384 VAL A CA 1
ATOM 3000 C C . VAL A 1 384 ? 24.688 7.715 19.031 1 87.31 384 VAL A C 1
ATOM 3002 O O . VAL A 1 384 ? 24.5 7.145 17.953 1 87.31 384 VAL A O 1
ATOM 3005 N N . PRO A 1 385 ? 23.719 8.172 19.734 1 90.38 385 PRO A N 1
ATOM 3006 C CA . PRO A 1 385 ? 22.344 8.055 19.234 1 90.38 385 PRO A CA 1
ATOM 3007 C C . PRO A 1 385 ? 22.156 8.719 17.875 1 90.38 385 PRO A C 1
ATOM 3009 O O . PRO A 1 385 ? 22.859 9.68 17.547 1 90.38 385 PRO A O 1
ATOM 3012 N N . LYS A 1 386 ? 21.328 8.109 17.109 1 90.12 386 LYS A N 1
ATOM 3013 C CA . LYS A 1 386 ? 21.031 8.664 15.797 1 90.12 386 LYS A CA 1
ATOM 3014 C C . LYS A 1 386 ? 20.453 10.07 15.914 1 90.12 386 LYS A C 1
ATOM 3016 O O . LYS A 1 386 ? 19.828 10.414 16.922 1 90.12 386 LYS A O 1
ATOM 3021 N N . PHE A 1 387 ? 20.672 11.016 14.953 1 89.44 387 PHE A N 1
ATOM 3022 C CA . PHE A 1 387 ? 20.172 12.375 14.828 1 89.44 387 PHE A CA 1
ATOM 3023 C C . PHE A 1 387 ? 20.609 13.219 16.031 1 89.44 387 PHE A C 1
ATOM 3025 O O . PHE A 1 387 ? 19.938 14.18 16.391 1 89.44 387 PHE A O 1
ATOM 3032 N N . ASN A 1 388 ? 21.656 12.836 16.797 1 83.88 388 ASN A N 1
ATOM 3033 C CA . ASN A 1 388 ? 22.203 13.523 17.969 1 83.88 388 ASN A CA 1
ATOM 3034 C C . ASN A 1 388 ? 21.156 13.688 19.062 1 83.88 388 ASN A C 1
ATOM 3036 O O . ASN A 1 388 ? 21.109 14.734 19.719 1 83.88 388 ASN A O 1
ATOM 3040 N N . LEU A 1 389 ? 20.297 12.625 19.141 1 89.19 389 LEU A N 1
ATOM 3041 C CA . LEU A 1 389 ? 19.312 12.625 20.203 1 89.19 389 LEU A CA 1
ATOM 3042 C C . LEU A 1 389 ? 19.969 12.438 21.562 1 89.19 389 LEU A C 1
ATOM 3044 O O . LEU A 1 389 ? 21.062 11.875 21.656 1 89.19 389 LEU A O 1
ATOM 3048 N N . LYS A 1 390 ? 19.344 12.984 22.609 1 84.44 390 LYS A N 1
ATOM 3049 C CA . LYS A 1 390 ? 19.875 12.859 23.953 1 84.44 390 LYS A CA 1
ATOM 3050 C C . LYS A 1 390 ? 19.188 11.734 24.719 1 84.44 390 LYS A C 1
ATOM 3052 O O . LYS A 1 390 ? 17.969 11.555 24.609 1 84.44 390 LYS A O 1
ATOM 3057 N N . LYS A 1 391 ? 19.984 11.078 25.5 1 86.38 391 LYS A N 1
ATOM 3058 C CA . LYS A 1 391 ? 19.438 10.031 26.359 1 86.38 391 LYS A CA 1
ATOM 3059 C C . LYS A 1 391 ? 18.688 10.633 27.547 1 86.38 391 LYS A C 1
ATOM 3061 O O . LYS A 1 391 ? 19.094 11.672 28.094 1 86.38 391 LYS A O 1
ATOM 3066 N N . GLY A 1 392 ? 17.641 9.938 28.016 1 83.81 392 GLY A N 1
ATOM 3067 C CA . GLY A 1 392 ? 16.906 10.359 29.188 1 83.81 392 GLY A CA 1
ATOM 3068 C C . GLY A 1 392 ? 15.688 11.211 28.859 1 83.81 392 GLY A C 1
ATOM 3069 O O . GLY A 1 392 ? 14.938 11.617 29.75 1 83.81 392 GLY A O 1
ATOM 3070 N N . GLY A 1 393 ? 15.461 11.438 27.719 1 84.25 393 GLY A N 1
ATOM 3071 C CA . GLY A 1 393 ? 14.305 12.227 27.312 1 84.25 393 GLY A CA 1
ATOM 3072 C C . GLY A 1 393 ? 13.227 11.406 26.641 1 84.25 393 GLY A C 1
ATOM 3073 O O . GLY A 1 393 ? 13.289 10.172 26.641 1 84.25 393 GLY A O 1
ATOM 3074 N N . VAL A 1 394 ? 12.242 12.062 26.078 1 89.06 394 VAL A N 1
ATOM 3075 C CA . VAL A 1 394 ? 11 11.469 25.594 1 89.06 394 VAL A CA 1
ATOM 3076 C C . VAL A 1 394 ? 11.297 10.555 24.406 1 89.06 394 VAL A C 1
ATOM 3078 O O . VAL A 1 394 ? 10.438 9.781 23.969 1 89.06 394 VAL A O 1
ATOM 3081 N N . HIS A 1 395 ? 12.594 10.562 23.906 1 91.38 395 HIS A N 1
ATOM 3082 C CA . HIS A 1 395 ? 12.93 9.766 22.734 1 91.38 395 HIS A CA 1
ATOM 3083 C C . HIS A 1 395 ? 13.609 8.461 23.125 1 91.38 395 HIS A C 1
ATOM 3085 O O . HIS A 1 395 ? 13.781 7.566 22.297 1 91.38 395 HIS A O 1
ATOM 3091 N N . SER A 1 396 ? 14.07 8.227 24.328 1 92.69 396 SER A N 1
ATOM 3092 C CA . SER A 1 396 ? 15.094 7.23 24.625 1 92.69 396 SER A CA 1
ATOM 3093 C C . SER A 1 396 ? 14.5 6.016 25.328 1 92.69 396 SER A C 1
ATOM 3095 O O . SER A 1 396 ? 15.219 5.238 25.953 1 92.69 396 SER A O 1
ATOM 3097 N N . GLY A 1 397 ? 13.156 5.863 25.312 1 94.44 397 GLY A N 1
ATOM 3098 C CA . GLY A 1 397 ? 12.516 4.703 25.922 1 94.44 397 GLY A CA 1
ATOM 3099 C C . GLY A 1 397 ? 12.086 3.658 24.906 1 94.44 397 GLY A C 1
ATOM 3100 O O . GLY A 1 397 ? 12.633 3.6 23.797 1 94.44 397 GLY A O 1
ATOM 3101 N N . HIS A 1 398 ? 11.297 2.814 25.391 1 94.81 398 HIS A N 1
ATOM 3102 C CA . HIS A 1 398 ? 10.695 1.798 24.547 1 94.81 398 HIS A CA 1
ATOM 3103 C C . HIS A 1 398 ? 9.828 2.43 23.453 1 94.81 398 HIS A C 1
ATOM 3105 O O . HIS A 1 398 ? 9.008 3.303 23.75 1 94.81 398 HIS A O 1
ATOM 3111 N N . VAL A 1 399 ? 10.133 2.053 22.297 1 94.94 399 VAL A N 1
ATOM 3112 C CA . VAL A 1 399 ? 9.305 2.482 21.172 1 94.94 399 VAL A CA 1
ATOM 3113 C C . VAL A 1 399 ? 8.32 1.374 20.812 1 94.94 399 VAL A C 1
ATOM 3115 O O . VAL A 1 399 ? 8.703 0.211 20.672 1 94.94 399 VAL A O 1
ATOM 3118 N N . GLN A 1 400 ? 7.117 1.773 20.656 1 91.75 400 GLN A N 1
ATOM 3119 C CA . GLN A 1 400 ? 6.047 0.818 20.391 1 91.75 400 GLN A CA 1
ATOM 3120 C C . GLN A 1 400 ? 6.316 0.041 19.109 1 91.75 400 GLN A C 1
ATOM 3122 O O . GLN A 1 400 ? 6.613 0.633 18.062 1 91.75 400 GLN A O 1
ATOM 3127 N N . GLN A 1 401 ? 6.352 -1.395 19.094 1 81.69 401 GLN A N 1
ATOM 3128 C CA . GLN A 1 401 ? 6.711 -2.252 17.969 1 81.69 401 GLN A CA 1
ATOM 3129 C C . GLN A 1 401 ? 5.484 -2.947 17.391 1 81.69 401 GLN A C 1
ATOM 3131 O O . GLN A 1 401 ? 5.609 -3.92 16.641 1 81.69 401 GLN A O 1
ATOM 3136 N N . GLY A 1 402 ? 4.34 -2.441 17.344 1 71.81 402 GLY A N 1
ATOM 3137 C CA . GLY A 1 402 ? 3.199 -3.1 16.734 1 71.81 402 GLY A CA 1
ATOM 3138 C C . GLY A 1 402 ? 1.965 -3.1 17.609 1 71.81 402 GLY A C 1
ATOM 3139 O O . GLY A 1 402 ? 1.949 -2.459 18.672 1 71.81 402 GLY A O 1
ATOM 3140 N N . LEU A 1 403 ? 0.957 -3.92 17.125 1 66.56 403 LEU A N 1
ATOM 3141 C CA . LEU A 1 403 ? -0.349 -3.99 17.766 1 66.56 403 LEU A CA 1
ATOM 3142 C C . LEU A 1 403 ? -0.271 -4.789 19.062 1 66.56 403 LEU A C 1
ATOM 3144 O O . LEU A 1 403 ? -0.958 -4.473 20.031 1 66.56 403 LEU A O 1
ATOM 3148 N N . ARG A 1 404 ? 0.542 -5.773 19.109 1 70.69 404 ARG A N 1
ATOM 3149 C CA . ARG A 1 404 ? 0.588 -6.676 20.266 1 70.69 404 ARG A CA 1
ATOM 3150 C C . ARG A 1 404 ? 1.891 -6.512 21.031 1 70.69 404 ARG A C 1
ATOM 3152 O O . ARG A 1 404 ? 2.424 -7.48 21.578 1 70.69 404 ARG A O 1
ATOM 3159 N N . ASP A 1 405 ? 2.332 -5.254 20.938 1 83.12 405 ASP A N 1
ATOM 3160 C CA . ASP A 1 405 ? 3.51 -4.973 21.75 1 83.12 405 ASP A CA 1
ATOM 3161 C C . ASP A 1 405 ? 3.215 -5.195 23.234 1 83.12 405 ASP A C 1
ATOM 3163 O O . ASP A 1 405 ? 2.449 -4.441 23.828 1 83.12 405 ASP A O 1
ATOM 3167 N N . GLN A 1 406 ? 3.855 -6.203 23.781 1 82.69 406 GLN A N 1
ATOM 3168 C CA . GLN A 1 406 ? 3.572 -6.617 25.141 1 82.69 406 GLN A CA 1
ATOM 3169 C C . GLN A 1 406 ? 3.906 -5.512 26.141 1 82.69 406 GLN A C 1
ATOM 3171 O O . GLN A 1 406 ? 3.248 -5.379 27.172 1 82.69 406 GLN A O 1
ATOM 3176 N N . PHE A 1 407 ? 4.855 -4.746 25.797 1 89.12 407 PHE A N 1
ATOM 3177 C CA . PHE A 1 407 ? 5.227 -3.637 26.656 1 89.12 407 PHE A CA 1
ATOM 3178 C C . PHE A 1 407 ? 4.059 -2.678 26.844 1 89.12 407 PHE A C 1
ATOM 3180 O O . PHE A 1 407 ? 3.898 -2.084 27.922 1 89.12 407 PHE A O 1
ATOM 3187 N N . CYS A 1 408 ? 3.242 -2.547 25.875 1 90.38 408 CYS A N 1
ATOM 3188 C CA . CYS A 1 408 ? 2.213 -1.515 25.844 1 90.38 408 CYS A CA 1
ATOM 3189 C C . CYS A 1 408 ? 0.948 -1.981 26.547 1 90.38 408 CYS A C 1
ATOM 3191 O O . CYS A 1 408 ? 0.087 -1.168 26.891 1 90.38 408 CYS A O 1
ATOM 3193 N N . PHE A 1 409 ? 0.783 -3.27 26.766 1 86.81 409 PHE A N 1
ATOM 3194 C CA . PHE A 1 409 ? -0.44 -3.807 27.359 1 86.81 409 PHE A CA 1
ATOM 3195 C C . PHE A 1 409 ? -0.357 -3.809 28.875 1 86.81 409 PHE A C 1
ATOM 3197 O O . PHE A 1 409 ? 0.69 -4.125 29.438 1 86.81 409 PHE A O 1
ATOM 3204 N N . VAL A 1 410 ? -1.399 -3.328 29.406 1 81.88 410 VAL A N 1
ATOM 3205 C CA . VAL A 1 410 ? -1.56 -3.369 30.844 1 81.88 410 VAL A CA 1
ATOM 3206 C C . VAL A 1 410 ? -2.744 -4.262 31.219 1 81.88 410 VAL A C 1
ATOM 3208 O O . VAL A 1 410 ? -3.846 -4.086 30.688 1 81.88 410 VAL A O 1
ATOM 3211 N N . LYS A 1 411 ? -2.518 -5.277 32.031 1 78.62 411 LYS A N 1
ATOM 3212 C CA . LYS A 1 411 ? -3.588 -6.172 32.469 1 78.62 411 LYS A CA 1
ATOM 3213 C C . LYS A 1 411 ? -4.734 -5.387 33.094 1 78.62 411 LYS A C 1
ATOM 3215 O O . LYS A 1 411 ? -4.523 -4.633 34.062 1 78.62 411 LYS A O 1
ATOM 3220 N N . ASN A 1 412 ? -5.91 -5.492 32.594 1 70.12 412 ASN A N 1
ATOM 3221 C CA . ASN A 1 412 ? -7.141 -4.875 33.094 1 70.12 412 ASN A CA 1
ATOM 3222 C C . ASN A 1 412 ? -7.012 -3.357 33.156 1 70.12 412 ASN A C 1
ATOM 3224 O O . ASN A 1 412 ? -7.535 -2.736 34.094 1 70.12 412 ASN A O 1
ATOM 3228 N N . GLY A 1 413 ? -6.145 -2.914 32.375 1 72.62 413 GLY A N 1
ATOM 3229 C CA . GLY A 1 413 ? -5.961 -1.474 32.469 1 72.62 413 GLY A CA 1
ATOM 3230 C C . GLY A 1 413 ? -5.789 -0.806 31.109 1 72.62 413 GLY A C 1
ATOM 3231 O O . GLY A 1 413 ? -5.918 -1.455 30.078 1 72.62 413 GLY A O 1
ATOM 3232 N N . LYS A 1 414 ? -5.625 0.544 31.266 1 75.25 414 LYS A N 1
ATOM 3233 C CA . LYS A 1 414 ? -5.367 1.387 30.109 1 75.25 414 LYS A CA 1
ATOM 3234 C C . LYS A 1 414 ? -3.947 1.187 29.594 1 75.25 414 LYS A C 1
ATOM 3236 O O . LYS A 1 414 ? -3.004 1.061 30.375 1 75.25 414 LYS A O 1
ATOM 3241 N N . GLY A 1 415 ? -3.789 1.062 28.219 1 83.06 415 GLY A N 1
ATOM 3242 C CA . GLY A 1 415 ? -2.463 0.932 27.641 1 83.06 415 GLY A CA 1
ATOM 3243 C C . GLY A 1 415 ? -1.489 1.985 28.125 1 83.06 415 GLY A C 1
ATOM 3244 O O . GLY A 1 415 ? -1.884 3.121 28.406 1 83.06 415 GLY A O 1
ATOM 3245 N N . ARG A 1 416 ? -0.185 1.604 28.219 1 88.81 416 ARG A N 1
ATOM 3246 C CA . ARG A 1 416 ? 0.772 2.514 28.844 1 88.81 416 ARG A CA 1
ATOM 3247 C C . ARG A 1 416 ? 1.586 3.258 27.781 1 88.81 416 ARG A C 1
ATOM 3249 O O . ARG A 1 416 ? 2.301 4.211 28.109 1 88.81 416 ARG A O 1
ATOM 3256 N N . CYS A 1 417 ? 1.45 2.844 26.531 1 91.81 417 CYS A N 1
ATOM 3257 C CA . CYS A 1 417 ? 2.285 3.49 25.531 1 91.81 417 CYS A CA 1
ATOM 3258 C C . CYS A 1 417 ? 1.722 4.855 25.141 1 91.81 417 CYS A C 1
ATOM 3260 O O . CYS A 1 417 ? 0.506 5.055 25.156 1 91.81 417 CYS A O 1
ATOM 3262 N N . GLN A 1 418 ? 2.727 5.746 24.781 1 91.19 418 GLN A N 1
ATOM 3263 C CA . GLN A 1 418 ? 2.359 7.133 24.516 1 91.19 418 GLN A CA 1
ATOM 3264 C C . GLN A 1 418 ? 3.01 7.621 23.219 1 91.19 418 GLN A C 1
ATOM 3266 O O . GLN A 1 418 ? 3.158 8.828 23.016 1 91.19 418 GLN A O 1
ATOM 3271 N N . ASP A 1 419 ? 3.498 6.672 22.422 1 94.25 419 ASP A N 1
ATOM 3272 C CA . ASP A 1 419 ? 4.062 7.09 21.141 1 94.25 419 ASP A CA 1
ATOM 3273 C C . ASP A 1 419 ? 3.076 7.953 20.359 1 94.25 419 ASP A C 1
ATOM 3275 O O . ASP A 1 419 ? 1.955 7.523 20.078 1 94.25 419 ASP A O 1
ATOM 3279 N N . GLY A 1 420 ? 3.469 9.203 20 1 93.5 420 GLY A N 1
ATOM 3280 C CA . GLY A 1 420 ? 2.629 10.086 19.203 1 93.5 420 GLY A CA 1
ATOM 3281 C C . GLY A 1 420 ? 1.696 10.938 20.047 1 93.5 420 GLY A C 1
ATOM 3282 O O . GLY A 1 420 ? 0.85 11.656 19.516 1 93.5 420 GLY A O 1
ATOM 3283 N N . TYR A 1 421 ? 1.85 10.867 21.391 1 92.56 421 TYR A N 1
ATOM 3284 C CA . TYR A 1 421 ? 1.034 11.703 22.266 1 92.56 421 TYR A CA 1
ATOM 3285 C C . TYR A 1 421 ? 1.505 13.148 22.234 1 92.56 421 TYR A C 1
ATOM 3287 O O . TYR A 1 421 ? 2.686 13.43 22.453 1 92.56 421 TYR A O 1
ATOM 3295 N N . THR A 1 422 ? 0.582 14.047 21.844 1 95.38 422 THR A N 1
ATOM 3296 C CA . THR A 1 422 ? 0.837 15.477 21.984 1 95.38 422 THR A CA 1
ATOM 3297 C C . THR A 1 422 ? 0.504 15.961 23.391 1 95.38 422 THR A C 1
ATOM 3299 O O . THR A 1 422 ? -0.556 16.547 23.609 1 95.38 422 THR A O 1
ATOM 3302 N N . SER A 1 423 ? 1.499 15.906 24.281 1 93.06 423 SER A N 1
ATOM 3303 C CA . SER A 1 423 ? 1.275 16.031 25.719 1 93.06 423 SER A CA 1
ATOM 3304 C C . SER A 1 423 ? 1.474 17.469 26.172 1 93.06 423 SER A C 1
ATOM 3306 O O . SER A 1 423 ? 2.457 18.125 25.812 1 93.06 423 SER A O 1
ATOM 3308 N N . ASP A 1 424 ? 0.49 17.938 26.953 1 92.5 424 ASP A N 1
ATOM 3309 C CA . ASP A 1 424 ? 0.665 19.219 27.625 1 92.5 424 ASP A CA 1
ATOM 3310 C C . ASP A 1 424 ? 1.144 19.016 29.062 1 92.5 424 ASP A C 1
ATOM 3312 O O . ASP A 1 424 ? 1.119 19.953 29.859 1 92.5 424 ASP A O 1
ATOM 3316 N N . GLU A 1 425 ? 1.507 17.828 29.422 1 83.81 425 GLU A N 1
ATOM 3317 C CA . GLU A 1 425 ? 1.869 17.516 30.797 1 83.81 425 GLU A CA 1
ATOM 3318 C C . GLU A 1 425 ? 3.371 17.672 31.031 1 83.81 425 GLU A C 1
ATOM 3320 O O . GLU A 1 425 ? 3.846 17.578 32.156 1 83.81 425 GLU A O 1
ATOM 3325 N N . VAL A 1 426 ? 3.979 17.734 30 1 75.12 426 VAL A N 1
ATOM 3326 C CA . VAL A 1 426 ? 5.422 17.906 30.125 1 75.12 426 VAL A CA 1
ATOM 3327 C C . VAL A 1 426 ? 5.777 19.391 30.172 1 75.12 426 VAL A C 1
ATOM 3329 O O . VAL A 1 426 ? 5.367 20.156 29.312 1 75.12 426 VAL A O 1
ATOM 3332 N N . ASP A 1 427 ? 6.18 19.812 31.359 1 69.69 427 ASP A N 1
ATOM 3333 C CA . ASP A 1 427 ? 6.473 21.234 31.531 1 69.69 427 ASP A CA 1
ATOM 3334 C C . ASP A 1 427 ? 7.969 21.5 31.391 1 69.69 427 ASP A C 1
ATOM 3336 O O . ASP A 1 427 ? 8.781 20.578 31.438 1 69.69 427 ASP A O 1
ATOM 3340 N N . GLY A 1 428 ? 8.25 22.688 31.047 1 70.81 428 GLY A N 1
ATOM 3341 C CA . GLY A 1 428 ? 9.609 23.219 31.062 1 70.81 428 GLY A CA 1
ATOM 3342 C C . GLY A 1 428 ? 10.289 23.156 29.719 1 70.81 428 GLY A C 1
ATOM 3343 O O . GLY A 1 428 ? 9.664 23.438 28.688 1 70.81 428 GLY A O 1
ATOM 3344 N N . ALA A 1 429 ? 11.562 22.828 29.688 1 73.5 429 ALA A N 1
ATOM 3345 C CA . ALA A 1 429 ? 12.469 22.969 28.547 1 73.5 429 ALA A CA 1
ATOM 3346 C C . ALA A 1 429 ? 12.188 21.891 27.484 1 73.5 429 ALA A C 1
ATOM 3348 O O . ALA A 1 429 ? 12.617 22.016 26.344 1 73.5 429 ALA A O 1
ATOM 3349 N N . ASN A 1 430 ? 11.32 20.984 27.812 1 84 430 ASN A N 1
ATOM 3350 C CA . ASN A 1 430 ? 11.078 19.891 26.875 1 84 430 ASN A CA 1
ATOM 3351 C C . ASN A 1 430 ? 9.758 20.078 26.125 1 84 430 ASN A C 1
ATOM 3353 O O . ASN A 1 430 ? 9.297 19.172 25.438 1 84 430 ASN A O 1
ATOM 3357 N N . SER A 1 431 ? 9.227 21.219 26.281 1 93.25 431 SER A N 1
ATOM 3358 C CA . SER A 1 431 ? 7.996 21.531 25.562 1 93.25 431 SER A CA 1
ATOM 3359 C C . SER A 1 431 ? 8.133 22.844 24.781 1 93.25 431 SER A C 1
ATOM 3361 O O . SER A 1 431 ? 9.109 23.578 24.969 1 93.25 431 SER A O 1
ATOM 3363 N N . VAL A 1 432 ? 7.293 23.062 23.891 1 96.12 432 VAL A N 1
ATOM 3364 C CA . VAL A 1 432 ? 7.281 24.281 23.094 1 96.12 432 VAL A CA 1
ATOM 3365 C C . VAL A 1 432 ? 5.879 24.891 23.094 1 96.12 432 VAL A C 1
ATOM 3367 O O . VAL A 1 432 ? 4.887 24.172 23.203 1 96.12 432 VAL A O 1
ATOM 3370 N N . LYS A 1 433 ? 5.863 26.25 23.047 1 95.62 433 LYS A N 1
ATOM 3371 C CA . LYS A 1 433 ? 4.59 26.953 22.984 1 95.62 433 LYS A CA 1
ATOM 3372 C C . LYS A 1 433 ? 3.941 26.797 21.609 1 95.62 433 LYS A C 1
ATOM 3374 O O . LYS A 1 433 ? 4.543 27.141 20.594 1 95.62 433 LYS A O 1
ATOM 3379 N N . VAL A 1 434 ? 2.766 26.234 21.578 1 96.88 434 VAL A N 1
ATOM 3380 C CA . VAL A 1 434 ? 2.027 25.984 20.344 1 96.88 434 VAL A CA 1
ATOM 3381 C C . VAL A 1 434 ? 0.622 26.562 20.453 1 96.88 434 VAL A C 1
ATOM 3383 O O . VAL A 1 434 ? 0.016 26.547 21.531 1 96.88 434 VAL A O 1
ATOM 3386 N N . LEU A 1 435 ? 0.194 27.281 19.375 1 97.56 435 LEU A N 1
ATOM 3387 C CA . LEU A 1 435 ? -1.206 27.688 19.312 1 97.56 435 LEU A CA 1
ATOM 3388 C C . LEU A 1 435 ? -2.1 26.5 18.969 1 97.56 435 LEU A C 1
ATOM 3390 O O . LEU A 1 435 ? -1.86 25.797 17.984 1 97.56 435 LEU A O 1
ATOM 3394 N N . ILE A 1 436 ? -3.127 26.234 19.781 1 97.38 436 ILE A N 1
ATOM 3395 C CA . ILE A 1 436 ? -3.943 25.031 19.656 1 97.38 436 ILE A CA 1
ATOM 3396 C C . ILE A 1 436 ? -5.402 25.422 19.438 1 97.38 436 ILE A C 1
ATOM 3398 O O . ILE A 1 436 ? -5.949 26.25 20.156 1 97.38 436 ILE A O 1
ATOM 3402 N N . ALA A 1 437 ? -5.969 24.891 18.359 1 97.69 437 ALA A N 1
ATOM 3403 C CA . ALA A 1 437 ? -7.426 24.969 18.234 1 97.69 437 ALA A CA 1
ATOM 3404 C C . ALA A 1 437 ? -8.102 24.047 19.25 1 97.69 437 ALA A C 1
ATOM 3406 O O . ALA A 1 437 ? -7.789 22.844 19.312 1 97.69 437 ALA A O 1
ATOM 3407 N N . THR A 1 438 ? -9.078 24.609 19.984 1 95.56 438 THR A N 1
ATOM 3408 C CA . THR A 1 438 ? -9.648 23.828 21.078 1 95.56 438 THR A CA 1
ATOM 3409 C C . THR A 1 438 ? -11.086 23.406 20.75 1 95.56 438 THR A C 1
ATOM 3411 O O . THR A 1 438 ? -11.578 22.406 21.266 1 95.56 438 THR A O 1
ATOM 3414 N N . LYS A 1 439 ? -11.719 24.234 19.953 1 95.94 439 LYS A N 1
ATOM 3415 C CA . LYS A 1 439 ? -13.109 23.969 19.609 1 95.94 439 LYS A CA 1
ATOM 3416 C C . LYS A 1 439 ? -13.516 24.734 18.359 1 95.94 439 LYS A C 1
ATOM 3418 O O . LYS A 1 439 ? -13.062 25.859 18.141 1 95.94 439 LYS A O 1
ATOM 3423 N N . ALA A 1 440 ? -14.359 24.094 17.531 1 97.31 440 ALA A N 1
ATOM 3424 C CA . ALA A 1 440 ? -14.969 24.812 16.422 1 97.31 440 ALA A CA 1
ATOM 3425 C C . ALA A 1 440 ? -15.984 25.828 16.922 1 97.31 440 ALA A C 1
ATOM 3427 O O . ALA A 1 440 ? -16.766 25.562 17.844 1 97.31 440 ALA A O 1
ATOM 3428 N N . LYS A 1 441 ? -16.016 27.031 16.297 1 97.19 441 LYS A N 1
ATOM 3429 C CA . LYS A 1 441 ? -16.906 28.094 16.734 1 97.19 441 LYS A CA 1
ATOM 3430 C C . LYS A 1 441 ? -18.312 27.891 16.203 1 97.19 441 LYS A C 1
ATOM 3432 O O . LYS A 1 441 ? -18.5 27.422 15.07 1 97.19 441 LYS A O 1
ATOM 3437 N N . PRO A 1 442 ? -19.234 28.234 17.016 1 95.94 442 PRO A N 1
ATOM 3438 C CA . PRO A 1 442 ? -20.609 28.156 16.531 1 95.94 442 PRO A CA 1
ATOM 3439 C C . PRO A 1 442 ? -20.906 29.156 15.414 1 95.94 442 PRO A C 1
ATOM 3441 O O . PRO A 1 442 ? -20.203 30.172 15.297 1 95.94 442 PRO A O 1
ATOM 3444 N N . ASN A 1 443 ? -21.859 28.781 14.625 1 94.38 443 ASN A N 1
ATOM 3445 C CA . ASN A 1 443 ? -22.328 29.719 13.609 1 94.38 443 ASN A CA 1
ATOM 3446 C C . ASN A 1 443 ? -22.938 30.969 14.234 1 94.38 443 ASN A C 1
ATOM 3448 O O . ASN A 1 443 ? -23.75 30.875 15.156 1 94.38 443 ASN A O 1
ATOM 3452 N N . GLN A 1 444 ? -22.625 32.188 13.656 1 90.69 444 GLN A N 1
ATOM 3453 C CA . GLN A 1 444 ? -23.109 33.438 14.203 1 90.69 444 GLN A CA 1
ATOM 3454 C C . GLN A 1 444 ? -24.5 33.781 13.664 1 90.69 444 GLN A C 1
ATOM 3456 O O . GLN A 1 444 ? -25.219 34.594 14.242 1 90.69 444 GLN A O 1
ATOM 3461 N N . ASP A 1 445 ? -24.766 33.25 12.555 1 91.62 445 ASP A N 1
ATOM 3462 C CA . ASP A 1 445 ? -26.094 33.438 11.977 1 91.62 445 ASP A CA 1
ATOM 3463 C C . ASP A 1 445 ? -27.109 32.469 12.602 1 91.62 445 ASP A C 1
ATOM 3465 O O . ASP A 1 445 ? -27.172 31.297 12.242 1 91.62 445 ASP A O 1
ATOM 3469 N N . VAL A 1 446 ? -27.906 32.938 13.32 1 87.19 446 VAL A N 1
ATOM 3470 C CA . VAL A 1 446 ? -28.859 32.156 14.109 1 87.19 446 VAL A CA 1
ATOM 3471 C C . VAL A 1 446 ? -29.922 31.562 13.195 1 87.19 446 VAL A C 1
ATOM 3473 O O . VAL A 1 446 ? -30.578 30.578 13.555 1 87.19 446 VAL A O 1
ATOM 3476 N N . ARG A 1 447 ? -30.125 32.125 12.078 1 88.38 447 ARG A N 1
ATOM 3477 C CA . ARG A 1 447 ? -31.156 31.672 11.164 1 88.38 447 ARG A CA 1
ATOM 3478 C C . ARG A 1 447 ? -30.641 30.547 10.281 1 88.38 447 ARG A C 1
ATOM 3480 O O . ARG A 1 447 ? -31.422 29.875 9.602 1 88.38 447 ARG A O 1
ATOM 3487 N N . SER A 1 448 ? -29.406 30.297 10.367 1 91 448 SER A N 1
ATOM 3488 C CA . SER A 1 448 ? -28.797 29.266 9.539 1 91 448 SER A CA 1
ATOM 3489 C C . SER A 1 448 ? -29.031 27.875 10.133 1 91 448 SER A C 1
ATOM 3491 O O . SER A 1 448 ? -28.953 27.688 11.344 1 91 448 SER A O 1
ATOM 3493 N N . PRO A 1 449 ? -29.297 26.953 9.289 1 91.56 449 PRO A N 1
ATOM 3494 C CA . PRO A 1 449 ? -29.422 25.594 9.805 1 91.56 449 PRO A CA 1
ATOM 3495 C C . PRO A 1 449 ? -28.078 24.969 10.18 1 91.56 449 PRO A C 1
ATOM 3497 O O . PRO A 1 449 ? -28.031 23.906 10.789 1 91.56 449 PRO A O 1
ATOM 3500 N N . LEU A 1 450 ? -27.031 25.578 9.836 1 94.5 450 LEU A N 1
ATOM 3501 C CA . LEU A 1 450 ? -25.688 25.094 10.133 1 94.5 450 LEU A CA 1
ATOM 3502 C C . LEU A 1 450 ? -25.219 25.578 11.5 1 94.5 450 LEU A C 1
ATOM 3504 O O . LEU A 1 450 ? -25.359 26.766 11.812 1 94.5 450 LEU A O 1
ATOM 3508 N N . ASP A 1 451 ? -24.656 24.75 12.32 1 95.31 451 ASP A N 1
ATOM 3509 C CA . ASP A 1 451 ? -24.391 25.094 13.719 1 95.31 451 ASP A CA 1
ATOM 3510 C C . ASP A 1 451 ? -22.953 25.578 13.891 1 95.31 451 ASP A C 1
ATOM 3512 O O . ASP A 1 451 ? -22.578 26.078 14.953 1 95.31 451 ASP A O 1
ATOM 3516 N N . LYS A 1 452 ? -22.094 25.297 12.891 1 97.56 452 LYS A N 1
ATOM 3517 C CA . LYS A 1 452 ? -20.719 25.766 12.984 1 97.56 452 LYS A CA 1
ATOM 3518 C C . LYS A 1 452 ? -20.406 26.781 11.898 1 97.56 452 LYS A C 1
ATOM 3520 O O . LYS A 1 452 ? -20.859 26.641 10.758 1 97.56 452 LYS A O 1
ATOM 3525 N N . GLU A 1 453 ? -19.594 27.859 12.227 1 96.81 453 GLU A N 1
ATOM 3526 C CA . GLU A 1 453 ? -19.234 28.938 11.32 1 96.81 453 GLU A CA 1
ATOM 3527 C C . GLU A 1 453 ? -18.5 28.406 10.094 1 96.81 453 GLU A C 1
ATOM 3529 O O . GLU A 1 453 ? -18.719 28.875 8.977 1 96.81 453 GLU A O 1
ATOM 3534 N N . TYR A 1 454 ? -17.672 27.438 10.297 1 97.31 454 TYR A N 1
ATOM 3535 C CA . TYR A 1 454 ? -16.844 26.922 9.219 1 97.31 454 TYR A CA 1
ATOM 3536 C C . TYR A 1 454 ? -17.703 26.25 8.148 1 97.31 454 TYR A C 1
ATOM 3538 O O . TYR A 1 454 ? -17.359 26.266 6.969 1 97.31 454 TYR A O 1
ATOM 3546 N N . PHE A 1 455 ? -18.812 25.656 8.492 1 97.19 455 PHE A N 1
ATOM 3547 C CA . PHE A 1 455 ? -19.688 24.969 7.543 1 97.19 455 PHE A CA 1
ATOM 3548 C C . PHE A 1 455 ? -20.109 25.906 6.414 1 97.19 455 PHE A C 1
ATOM 3550 O O . PHE A 1 455 ? -20.125 25.516 5.246 1 97.19 455 PHE A O 1
ATOM 3557 N N . LYS A 1 456 ? -20.406 27.094 6.758 1 94.06 456 LYS A N 1
ATOM 3558 C CA . LYS A 1 456 ? -20.812 28.062 5.754 1 94.06 456 LYS A CA 1
ATOM 3559 C C . LYS A 1 456 ? -19.688 28.344 4.766 1 94.06 456 LYS A C 1
ATOM 3561 O O . LYS A 1 456 ? -19.922 28.422 3.559 1 94.06 456 LYS A O 1
ATOM 3566 N N . SER A 1 457 ? -18.562 28.547 5.352 1 93.94 457 SER A N 1
ATOM 3567 C CA . SER A 1 457 ? -17.406 28.812 4.508 1 93.94 457 SER A CA 1
ATOM 3568 C C . SER A 1 457 ? -17.125 27.641 3.57 1 93.94 457 SER A C 1
ATOM 3570 O O . SER A 1 457 ? -16.797 27.844 2.4 1 93.94 457 SER A O 1
ATOM 3572 N N . PHE A 1 458 ? -17.203 26.391 4.023 1 95.31 458 PHE A N 1
ATOM 3573 C CA . PHE A 1 458 ? -16.922 25.188 3.24 1 95.31 458 PHE A CA 1
ATOM 3574 C C . PHE A 1 458 ? -17.922 25.047 2.092 1 95.31 458 PHE A C 1
ATOM 3576 O O . PHE A 1 458 ? -17.547 24.656 0.986 1 95.31 458 PHE A O 1
ATOM 3583 N N . LEU A 1 459 ? -19.172 25.391 2.357 1 92.5 459 LEU A N 1
ATOM 3584 C CA . LEU A 1 459 ? -20.219 25.219 1.356 1 92.5 459 LEU A CA 1
ATOM 3585 C C . LEU A 1 459 ? -20.141 26.312 0.296 1 92.5 459 LEU A C 1
ATOM 3587 O O . LEU A 1 459 ? -20.609 26.141 -0.828 1 92.5 459 LEU A O 1
ATOM 3591 N N . ASN A 1 460 ? -19.531 27.484 0.594 1 81 460 ASN A N 1
ATOM 3592 C CA . ASN A 1 460 ? -19.438 28.609 -0.338 1 81 460 ASN A CA 1
ATOM 3593 C C . ASN A 1 460 ? -18.281 28.422 -1.315 1 81 460 ASN A C 1
ATOM 3595 O O . ASN A 1 460 ? -18.359 28.859 -2.465 1 81 460 ASN A O 1
ATOM 3599 N N . MET B 1 1 ? -54.375 -63.844 -19.562 1 32.12 1 MET B N 1
ATOM 3600 C CA . MET B 1 1 ? -53.781 -62.906 -20.531 1 32.12 1 MET B CA 1
ATOM 3601 C C . MET B 1 1 ? -52.531 -62.25 -20 1 32.12 1 MET B C 1
ATOM 3603 O O . MET B 1 1 ? -52.594 -61.531 -18.984 1 32.12 1 MET B O 1
ATOM 3607 N N . LYS B 1 2 ? -51.312 -62.844 -20.406 1 37.34 2 LYS B N 1
ATOM 3608 C CA . LYS B 1 2 ? -49.906 -62.594 -20.125 1 37.34 2 LYS B CA 1
ATOM 3609 C C . LYS B 1 2 ? -49.438 -61.312 -20.797 1 37.34 2 LYS B C 1
ATOM 3611 O O . LYS B 1 2 ? -49.281 -61.25 -22.016 1 37.34 2 LYS B O 1
ATOM 3616 N N . PHE B 1 3 ? -49.906 -60.031 -20.469 1 34.94 3 PHE B N 1
ATOM 3617 C CA . PHE B 1 3 ? -49.469 -58.75 -21.016 1 34.94 3 PHE B CA 1
ATOM 3618 C C . PHE B 1 3 ? -47.969 -58.594 -20.969 1 34.94 3 PHE B C 1
ATOM 3620 O O . PHE B 1 3 ? -47.375 -58.688 -19.891 1 34.94 3 PHE B O 1
ATOM 3627 N N . CYS B 1 4 ? -47.25 -58.781 -22.062 1 28.97 4 CYS B N 1
ATOM 3628 C CA . CYS B 1 4 ? -45.844 -58.531 -22.375 1 28.97 4 CYS B CA 1
ATOM 3629 C C . CYS B 1 4 ? -45.531 -57.062 -22.391 1 28.97 4 CYS B C 1
ATOM 3631 O O . CYS B 1 4 ? -46.062 -56.312 -23.203 1 28.97 4 CYS B O 1
ATOM 3633 N N . VAL B 1 5 ? -45.031 -56.375 -21.281 1 33 5 VAL B N 1
ATOM 3634 C CA . VAL B 1 5 ? -44.531 -55.031 -21.109 1 33 5 VAL B CA 1
ATOM 3635 C C . VAL B 1 5 ? -43.281 -54.844 -21.969 1 33 5 VAL B C 1
ATOM 3637 O O . VAL B 1 5 ? -42.25 -55.469 -21.734 1 33 5 VAL B O 1
ATOM 3640 N N . ALA B 1 6 ? -43.438 -54.562 -23.219 1 33.69 6 ALA B N 1
ATOM 3641 C CA . ALA B 1 6 ? -42.281 -54.156 -24.031 1 33.69 6 ALA B CA 1
ATOM 3642 C C . ALA B 1 6 ? -41.625 -52.906 -23.469 1 33.69 6 ALA B C 1
ATOM 3644 O O . ALA B 1 6 ? -42.25 -51.844 -23.438 1 33.69 6 ALA B O 1
ATOM 3645 N N . VAL B 1 7 ? -40.531 -52.969 -22.734 1 35.59 7 VAL B N 1
ATOM 3646 C CA . VAL B 1 7 ? -39.688 -51.906 -22.234 1 35.59 7 VAL B CA 1
ATOM 3647 C C . VAL B 1 7 ? -38.938 -51.219 -23.391 1 35.59 7 VAL B C 1
ATOM 3649 O O . VAL B 1 7 ? -38.156 -51.875 -24.078 1 35.59 7 VAL B O 1
ATOM 3652 N N . VAL B 1 8 ? -39.469 -50.219 -24.062 1 35.44 8 VAL B N 1
ATOM 3653 C CA . VAL B 1 8 ? -38.75 -49.375 -25 1 35.44 8 VAL B CA 1
ATOM 3654 C C . VAL B 1 8 ? -37.531 -48.75 -24.328 1 35.44 8 VAL B C 1
ATOM 3656 O O . VAL B 1 8 ? -37.688 -48 -23.375 1 35.44 8 VAL B O 1
ATOM 3659 N N . LEU B 1 9 ? -36.344 -49.25 -24.531 1 33.5 9 LEU B N 1
ATOM 3660 C CA . LEU B 1 9 ? -35.031 -48.688 -24.172 1 33.5 9 LEU B CA 1
ATOM 3661 C C . LEU B 1 9 ? -34.719 -47.469 -25.031 1 33.5 9 LEU B C 1
ATOM 3663 O O . LEU B 1 9 ? -34.469 -47.625 -26.234 1 33.5 9 LEU B O 1
ATOM 3667 N N . ILE B 1 10 ? -35.281 -46.312 -24.797 1 36.59 10 ILE B N 1
ATOM 3668 C CA . ILE B 1 10 ? -34.812 -45.094 -25.391 1 36.59 10 ILE B CA 1
ATOM 3669 C C . ILE B 1 10 ? -33.312 -44.906 -25.078 1 36.59 10 ILE B C 1
ATOM 3671 O O . ILE B 1 10 ? -32.938 -44.812 -23.906 1 36.59 10 ILE B O 1
ATOM 3675 N N . MET B 1 11 ? -32.438 -45.156 -25.984 1 32.69 11 MET B N 1
ATOM 3676 C CA . MET B 1 11 ? -31.031 -44.812 -25.969 1 32.69 11 MET B CA 1
ATOM 3677 C C . MET B 1 11 ? -30.844 -43.281 -26.016 1 32.69 11 MET B C 1
ATOM 3679 O O . MET B 1 11 ? -31.125 -42.656 -27.031 1 32.69 11 MET B O 1
ATOM 3683 N N . LEU B 1 12 ? -30.969 -42.531 -24.938 1 35.44 12 LEU B N 1
ATOM 3684 C CA . LEU B 1 12 ? -30.469 -41.156 -24.859 1 35.44 12 LEU B CA 1
ATOM 3685 C C . LEU B 1 12 ? -29 -41.094 -25.281 1 35.44 12 LEU B C 1
ATOM 3687 O O . LEU B 1 12 ? -28.125 -41.594 -24.578 1 35.44 12 LEU B O 1
ATOM 3691 N N . ALA B 1 13 ? -28.719 -40.812 -26.531 1 36.91 13 ALA B N 1
ATOM 3692 C CA . ALA B 1 13 ? -27.406 -40.344 -27 1 36.91 13 ALA B CA 1
ATOM 3693 C C . ALA B 1 13 ? -26.969 -39.094 -26.234 1 36.91 13 ALA B C 1
ATOM 3695 O O . ALA B 1 13 ? -27.484 -38 -26.484 1 36.91 13 ALA B O 1
ATOM 3696 N N . THR B 1 14 ? -26.469 -39.156 -25.125 1 36.19 14 THR B N 1
ATOM 3697 C CA . THR B 1 14 ? -25.734 -38.062 -24.5 1 36.19 14 THR B CA 1
ATOM 3698 C C . THR B 1 14 ? -24.609 -37.562 -25.406 1 36.19 14 THR B C 1
ATOM 3700 O O . THR B 1 14 ? -23.656 -38.312 -25.688 1 36.19 14 THR B O 1
ATOM 3703 N N . THR B 1 15 ? -24.797 -36.75 -26.5 1 36.91 15 THR B N 1
ATOM 3704 C CA . THR B 1 15 ? -23.703 -35.969 -27.062 1 36.91 15 THR B CA 1
ATOM 3705 C C . THR B 1 15 ? -22.703 -35.594 -25.984 1 36.91 15 THR B C 1
ATOM 3707 O O . THR B 1 15 ? -23.062 -35 -24.953 1 36.91 15 THR B O 1
ATOM 3710 N N . VAL B 1 16 ? -21.703 -36.25 -25.906 1 39.03 16 VAL B N 1
ATOM 3711 C CA . VAL B 1 16 ? -20.531 -35.844 -25.141 1 39.03 16 VAL B CA 1
ATOM 3712 C C . VAL B 1 16 ? -20.078 -34.438 -25.562 1 39.03 16 VAL B C 1
ATOM 3714 O O . VAL B 1 16 ? -19.547 -34.281 -26.672 1 39.03 16 VAL B O 1
ATOM 3717 N N . GLU B 1 17 ? -20.797 -33.281 -25.828 1 42.34 17 GLU B N 1
ATOM 3718 C CA . GLU B 1 17 ? -20.312 -31.891 -25.953 1 42.34 17 GLU B CA 1
ATOM 3719 C C . GLU B 1 17 ? -18.938 -31.734 -25.297 1 42.34 17 GLU B C 1
ATOM 3721 O O . GLU B 1 17 ? -18.75 -32.094 -24.141 1 42.34 17 GLU B O 1
ATOM 3726 N N . GLY B 1 18 ? -17.906 -31.828 -26.047 1 49.5 18 GLY B N 1
ATOM 3727 C CA . GLY B 1 18 ? -16.516 -31.719 -25.625 1 49.5 18 GLY B CA 1
ATOM 3728 C C . GLY B 1 18 ? -16.312 -30.75 -24.484 1 49.5 18 GLY B C 1
ATOM 3729 O O . GLY B 1 18 ? -16.656 -29.562 -24.609 1 49.5 18 GLY B O 1
ATOM 3730 N N . GLN B 1 19 ? -16.359 -30.969 -23.375 1 64.62 19 GLN B N 1
ATOM 3731 C CA . GLN B 1 19 ? -16.359 -30.266 -22.094 1 64.62 19 GLN B CA 1
ATOM 3732 C C . GLN B 1 19 ? -15.172 -29.312 -22 1 64.62 19 GLN B C 1
ATOM 3734 O O . GLN B 1 19 ? -14.023 -29.703 -22.156 1 64.62 19 GLN B O 1
ATOM 3739 N N . HIS B 1 20 ? -15.352 -27.828 -22.391 1 87.06 20 HIS B N 1
ATOM 3740 C CA . HIS B 1 20 ? -14.305 -26.828 -22.219 1 87.06 20 HIS B CA 1
ATOM 3741 C C . HIS B 1 20 ? -13.586 -27.016 -20.875 1 87.06 20 HIS B C 1
ATOM 3743 O O . HIS B 1 20 ? -14.172 -27.516 -19.922 1 87.06 20 HIS B O 1
ATOM 3749 N N . ARG B 1 21 ? -12.273 -26.828 -21.109 1 94.81 21 ARG B N 1
ATOM 3750 C CA . ARG B 1 21 ? -11.469 -26.844 -19.891 1 94.81 21 ARG B CA 1
ATOM 3751 C C . ARG B 1 21 ? -11.625 -25.547 -19.109 1 94.81 21 ARG B C 1
ATOM 3753 O O . ARG B 1 21 ? -11.367 -24.469 -19.641 1 94.81 21 ARG B O 1
ATOM 3760 N N . ARG B 1 22 ? -12.094 -25.609 -17.859 1 97.94 22 ARG B N 1
ATOM 3761 C CA . ARG B 1 22 ? -12.352 -24.453 -17.016 1 97.94 22 ARG B CA 1
ATOM 3762 C C . ARG B 1 22 ? -11.094 -24.047 -16.25 1 97.94 22 ARG B C 1
ATOM 3764 O O . ARG B 1 22 ? -10.391 -24.891 -15.703 1 97.94 22 ARG B O 1
ATOM 3771 N N . ILE B 1 23 ? -10.828 -22.734 -16.312 1 98.69 23 ILE B N 1
ATOM 3772 C CA . ILE B 1 23 ? -9.625 -22.203 -15.688 1 98.69 23 ILE B CA 1
ATOM 3773 C C . ILE B 1 23 ? -10.016 -21.078 -14.711 1 98.69 23 ILE B C 1
ATOM 3775 O O . ILE B 1 23 ? -10.906 -20.281 -14.992 1 98.69 23 ILE B O 1
ATOM 3779 N N . LEU B 1 24 ? -9.445 -21.031 -13.562 1 98.88 24 LEU B N 1
ATOM 3780 C CA . LEU B 1 24 ? -9.438 -19.891 -12.672 1 98.88 24 LEU B CA 1
ATOM 3781 C C . LEU B 1 24 ? -8.008 -19.391 -12.43 1 98.88 24 LEU B C 1
ATOM 3783 O O . LEU B 1 24 ? -7.113 -20.188 -12.141 1 98.88 24 LEU B O 1
ATOM 3787 N N . LEU B 1 25 ? -7.777 -18.078 -12.672 1 98.94 25 LEU B N 1
ATOM 3788 C CA . LEU B 1 25 ? -6.465 -17.469 -12.516 1 98.94 25 LEU B CA 1
ATOM 3789 C C . LEU B 1 25 ? -6.375 -16.688 -11.203 1 98.94 25 LEU B C 1
ATOM 3791 O O . LEU B 1 25 ? -7.211 -15.828 -10.93 1 98.94 25 LEU B O 1
ATOM 3795 N N . ASP B 1 26 ? -5.449 -17.031 -10.32 1 98.75 26 ASP B N 1
ATOM 3796 C CA . ASP B 1 26 ? -5.098 -16.25 -9.148 1 98.75 26 ASP B CA 1
ATOM 3797 C C . ASP B 1 26 ? -3.82 -15.445 -9.391 1 98.75 26 ASP B C 1
ATOM 3799 O O . ASP B 1 26 ? -2.773 -16.016 -9.703 1 98.75 26 ASP B O 1
ATOM 3803 N N . THR B 1 27 ? -3.879 -14.117 -9.273 1 98.19 27 THR B N 1
ATOM 3804 C CA . THR B 1 27 ? -2.824 -13.242 -9.773 1 98.19 27 THR B CA 1
ATOM 3805 C C . THR B 1 27 ? -2.57 -12.094 -8.797 1 98.19 27 THR B C 1
ATOM 3807 O O . THR B 1 27 ? -3.457 -11.711 -8.031 1 98.19 27 THR B O 1
ATOM 3810 N N . ASP B 1 28 ? -1.344 -11.5 -8.797 1 95.94 28 ASP B N 1
ATOM 3811 C CA . ASP B 1 28 ? -1.081 -10.289 -8.023 1 95.94 28 ASP B CA 1
ATOM 3812 C C . ASP B 1 28 ? -1.02 -9.062 -8.93 1 95.94 28 ASP B C 1
ATOM 3814 O O .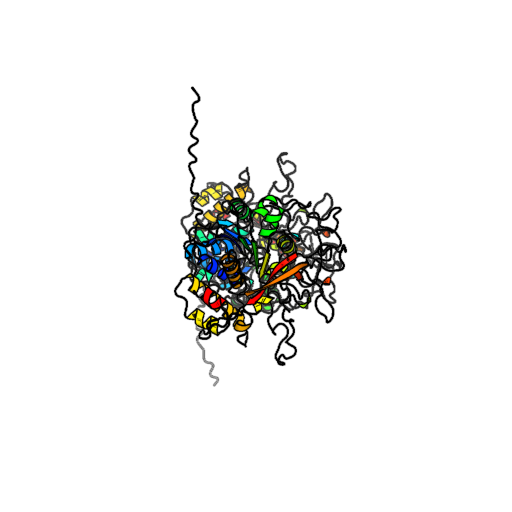 ASP B 1 28 ? -0.66 -7.969 -8.484 1 95.94 28 ASP B O 1
ATOM 3818 N N . VAL B 1 29 ? -1.291 -9.188 -10.188 1 96 29 VAL B N 1
ATOM 3819 C CA . VAL B 1 29 ? -1.57 -8.141 -11.172 1 96 29 VAL B CA 1
ATOM 3820 C C . VAL B 1 29 ? -0.327 -7.281 -11.375 1 96 29 VAL B C 1
ATOM 3822 O O . VAL B 1 29 ? -0.431 -6.105 -11.727 1 96 29 VAL B O 1
ATOM 3825 N N . ASP B 1 30 ? 0.9 -7.738 -11.016 1 93.5 30 ASP B N 1
ATOM 3826 C CA . ASP B 1 30 ? 2.111 -7.051 -11.445 1 93.5 30 ASP B CA 1
ATOM 3827 C C . ASP B 1 30 ? 2.211 -7.023 -12.969 1 93.5 30 ASP B C 1
ATOM 3829 O O . ASP B 1 30 ? 1.474 -7.734 -13.656 1 93.5 30 ASP B O 1
ATOM 3833 N N . THR B 1 31 ? 3.059 -6.219 -13.555 1 93.56 31 THR B N 1
ATOM 3834 C CA . THR B 1 31 ? 3.158 -6.031 -15 1 93.56 31 THR B CA 1
ATOM 3835 C C . THR B 1 31 ? 3.297 -7.375 -15.711 1 93.56 31 THR B C 1
ATOM 3837 O O . THR B 1 31 ? 2.607 -7.637 -16.703 1 93.56 31 THR B O 1
ATOM 3840 N N . ASP B 1 32 ? 4.18 -8.227 -15.211 1 94.25 32 ASP B N 1
ATOM 3841 C CA . ASP B 1 32 ? 4.391 -9.523 -15.859 1 94.25 32 ASP B CA 1
ATOM 3842 C C . ASP B 1 32 ? 3.164 -10.422 -15.711 1 94.25 32 ASP B C 1
ATOM 3844 O O . ASP B 1 32 ? 2.914 -11.281 -16.547 1 94.25 32 ASP B O 1
ATOM 3848 N N . ASP B 1 33 ? 2.314 -10.266 -14.633 1 97.06 33 ASP B N 1
ATOM 3849 C CA . ASP B 1 33 ? 1.05 -10.977 -14.492 1 97.06 33 ASP B CA 1
ATOM 3850 C C . ASP B 1 33 ? 0.049 -10.539 -15.562 1 97.06 33 ASP B C 1
ATOM 3852 O O . ASP B 1 33 ? -0.76 -11.352 -16.031 1 97.06 33 ASP B O 1
ATOM 3856 N N . VAL B 1 34 ? 0.093 -9.273 -15.891 1 96.81 34 VAL B N 1
ATOM 3857 C CA . VAL B 1 34 ? -0.813 -8.742 -16.906 1 96.81 34 VAL B CA 1
ATOM 3858 C C . VAL B 1 34 ? -0.559 -9.438 -18.234 1 96.81 34 VAL B C 1
ATOM 3860 O O . VAL B 1 34 ? -1.5 -9.766 -18.969 1 96.81 34 VAL B O 1
ATOM 3863 N N . PHE B 1 35 ? 0.677 -9.742 -18.547 1 97.94 35 PHE B N 1
ATOM 3864 C CA . PHE B 1 35 ? 1.014 -10.477 -19.766 1 97.94 35 PHE B CA 1
ATOM 3865 C C . PHE B 1 35 ? 0.372 -11.859 -19.75 1 97.94 35 PHE B C 1
ATOM 3867 O O . PHE B 1 35 ? -0.138 -12.32 -20.766 1 97.94 35 PHE B O 1
ATOM 3874 N N . ALA B 1 36 ? 0.428 -12.492 -18.578 1 98.62 36 ALA B N 1
ATOM 3875 C CA . ALA B 1 36 ? -0.155 -13.82 -18.422 1 98.62 36 ALA B CA 1
ATOM 3876 C C . ALA B 1 36 ? -1.67 -13.781 -18.609 1 98.62 36 ALA B C 1
ATOM 3878 O O . ALA B 1 36 ? -2.242 -14.633 -19.297 1 98.62 36 ALA B O 1
ATOM 3879 N N . LEU B 1 37 ? -2.307 -12.82 -18 1 98.69 37 LEU B N 1
ATOM 3880 C CA . LEU B 1 37 ? -3.752 -12.656 -18.109 1 98.69 37 LEU B CA 1
ATOM 3881 C C . LEU B 1 37 ? -4.164 -12.43 -19.562 1 98.69 37 LEU B C 1
ATOM 3883 O O . LEU B 1 37 ? -5.082 -13.086 -20.062 1 98.69 37 LEU B O 1
ATOM 3887 N N . LEU B 1 38 ? -3.477 -11.539 -20.266 1 98.31 38 LEU B N 1
ATOM 3888 C CA . LEU B 1 38 ? -3.82 -11.219 -21.656 1 98.31 38 LEU B CA 1
ATOM 3889 C C . LEU B 1 38 ? -3.586 -12.422 -22.562 1 98.31 38 LEU B C 1
ATOM 3891 O O . LEU B 1 38 ? -4.34 -12.648 -23.516 1 98.31 38 LEU B O 1
ATOM 3895 N N . TYR B 1 39 ? -2.568 -13.242 -22.266 1 98.25 39 TYR B N 1
ATOM 3896 C CA . TYR B 1 39 ? -2.334 -14.484 -22.984 1 98.25 39 TYR B CA 1
ATOM 3897 C C . TYR B 1 39 ? -3.529 -15.422 -22.859 1 98.25 39 TYR B C 1
ATOM 3899 O O . TYR B 1 39 ? -4.008 -15.969 -23.859 1 98.25 39 TYR B O 1
ATOM 3907 N N . LEU B 1 40 ? -4.055 -15.578 -21.656 1 98.38 40 LEU B N 1
ATOM 3908 C CA . LEU B 1 40 ? -5.184 -16.469 -21.391 1 98.38 40 LEU B CA 1
ATOM 3909 C C . LEU B 1 40 ? -6.445 -15.945 -22.078 1 98.38 40 LEU B C 1
ATOM 3911 O O . LEU B 1 40 ? -7.254 -16.734 -22.578 1 98.38 40 LEU B O 1
ATOM 3915 N N . LEU B 1 41 ? -6.59 -14.625 -22.078 1 98.19 41 LEU B N 1
ATOM 3916 C CA . LEU B 1 41 ? -7.801 -14.023 -22.641 1 98.19 41 LEU B CA 1
ATOM 3917 C C . LEU B 1 41 ? -7.828 -14.172 -24.156 1 98.19 41 LEU B C 1
ATOM 3919 O O . LEU B 1 41 ? -8.883 -14.016 -24.781 1 98.19 41 LEU B O 1
ATOM 3923 N N . LYS B 1 42 ? -6.703 -14.461 -24.781 1 96.5 42 LYS B N 1
ATOM 3924 C CA . LYS B 1 42 ? -6.617 -14.594 -26.234 1 96.5 42 LYS B CA 1
ATOM 3925 C C . LYS B 1 42 ? -6.898 -16.031 -26.672 1 96.5 42 LYS B C 1
ATOM 3927 O O . LYS B 1 42 ? -7.055 -16.297 -27.859 1 96.5 42 LYS B O 1
ATOM 3932 N N . LEU B 1 43 ? -7.012 -16.938 -25.75 1 95.12 43 LEU B N 1
ATOM 3933 C CA . LEU B 1 43 ? -7.238 -18.344 -26.078 1 95.12 43 LEU B CA 1
ATOM 3934 C C . LEU B 1 43 ? -8.625 -18.547 -26.672 1 95.12 43 LEU B C 1
ATOM 3936 O O . LEU B 1 43 ? -9.539 -17.766 -26.406 1 95.12 43 LEU B O 1
ATOM 3940 N N . ASN B 1 44 ? -8.719 -19.641 -27.453 1 95.12 44 ASN B N 1
ATOM 3941 C CA . ASN B 1 44 ? -10.016 -20.031 -27.984 1 95.12 44 ASN B CA 1
ATOM 3942 C C . ASN B 1 44 ? -10.977 -20.438 -26.875 1 95.12 44 ASN B C 1
ATOM 3944 O O . ASN B 1 44 ? -10.742 -21.422 -26.172 1 95.12 44 ASN B O 1
ATOM 3948 N N . ARG B 1 45 ? -12.078 -19.797 -26.797 1 92.5 45 ARG B N 1
ATOM 3949 C CA . ARG B 1 45 ? -13.031 -19.969 -25.703 1 92.5 45 ARG B CA 1
ATOM 3950 C C . ARG B 1 45 ? -13.727 -21.328 -25.797 1 92.5 45 ARG B C 1
ATOM 3952 O O . ARG B 1 45 ? -14.312 -21.797 -24.812 1 92.5 45 ARG B O 1
ATOM 3959 N N . SER B 1 46 ? -13.742 -21.859 -26.953 1 93.25 46 SER B N 1
ATOM 3960 C CA . SER B 1 46 ? -14.336 -23.188 -27.094 1 93.25 46 SER B CA 1
ATOM 3961 C C . SER B 1 46 ? -13.438 -24.266 -26.5 1 93.25 46 SER B C 1
ATOM 3963 O O . SER B 1 46 ? -13.898 -25.375 -26.188 1 93.25 46 SER B O 1
ATOM 3965 N N . GLU B 1 47 ? -12.234 -23.953 -26.344 1 94.31 47 GLU B N 1
ATOM 3966 C CA . GLU B 1 47 ? -11.281 -24.906 -25.781 1 94.31 47 GLU B CA 1
ATOM 3967 C C . GLU B 1 47 ? -11.047 -24.641 -24.297 1 94.31 47 GLU B C 1
ATOM 3969 O O . GLU B 1 47 ? -10.977 -25.562 -23.484 1 94.31 47 GLU B O 1
ATOM 3974 N N . PHE B 1 48 ? -10.828 -23.359 -24 1 96.12 48 PHE B N 1
ATOM 3975 C CA . PHE B 1 48 ? -10.547 -22.938 -22.641 1 96.12 48 PHE B CA 1
ATOM 3976 C C . PHE B 1 48 ? -11.5 -21.844 -22.188 1 96.12 48 PHE B C 1
ATOM 3978 O O . PHE B 1 48 ? -11.727 -20.875 -22.922 1 96.12 48 PHE B O 1
ATOM 3985 N N . GLN B 1 49 ? -12.07 -22.016 -21 1 97.38 49 GLN B N 1
ATOM 3986 C CA . GLN B 1 49 ? -12.945 -20.984 -20.422 1 97.38 49 GLN B CA 1
ATOM 3987 C C . GLN B 1 49 ? -12.367 -20.438 -19.125 1 97.38 49 GLN B C 1
ATOM 3989 O O . GLN B 1 49 ? -12.266 -21.156 -18.125 1 97.38 49 GLN B O 1
ATOM 3994 N N . LEU B 1 50 ? -11.914 -19.188 -19.266 1 98.38 50 LEU B N 1
ATOM 3995 C CA . LEU B 1 50 ? -11.531 -18.5 -18.031 1 98.38 50 LEU B CA 1
ATOM 3996 C C . LEU B 1 50 ? -12.766 -18.094 -17.234 1 98.38 50 LEU B C 1
ATOM 3998 O O . LEU B 1 50 ? -13.477 -17.156 -17.609 1 98.38 50 LEU B O 1
ATOM 4002 N N . GLU B 1 51 ? -12.953 -18.812 -16.047 1 98.31 51 GLU B N 1
ATOM 4003 C CA . GLU B 1 51 ? -14.18 -18.688 -15.273 1 98.31 51 GLU B CA 1
ATOM 4004 C C . GLU B 1 51 ? -14.094 -17.5 -14.297 1 98.31 51 GLU B C 1
ATOM 4006 O O . GLU B 1 51 ? -15.102 -16.891 -13.969 1 98.31 51 GLU B O 1
ATOM 4011 N N . GLY B 1 52 ? -12.922 -17.281 -13.875 1 98.88 52 GLY B N 1
ATOM 4012 C CA . GLY B 1 52 ? -12.758 -16.266 -12.852 1 98.88 52 GLY B CA 1
ATOM 4013 C C . GLY B 1 52 ? -11.312 -15.859 -12.633 1 98.88 52 GLY B C 1
ATOM 4014 O O . GLY B 1 52 ? -10.398 -16.578 -13.047 1 98.88 52 GLY B O 1
ATOM 4015 N N . ILE B 1 53 ? -11.117 -14.688 -12.125 1 98.88 53 ILE B N 1
ATOM 4016 C CA . ILE B 1 53 ? -9.844 -14.125 -11.703 1 98.88 53 ILE B CA 1
ATOM 4017 C C . ILE B 1 53 ? -9.914 -13.727 -10.227 1 98.88 53 ILE B C 1
ATOM 4019 O O . ILE B 1 53 ? -10.828 -13.016 -9.82 1 98.88 53 ILE B O 1
ATOM 4023 N N . THR B 1 54 ? -9.078 -14.258 -9.414 1 98.75 54 THR B N 1
ATOM 4024 C CA . THR B 1 54 ? -8.93 -13.789 -8.039 1 98.75 54 THR B CA 1
ATOM 4025 C C . THR B 1 54 ? -7.613 -13.047 -7.863 1 98.75 54 THR B C 1
ATOM 4027 O O . THR B 1 54 ? -6.594 -13.43 -8.445 1 98.75 54 THR B O 1
ATOM 4030 N N . ILE B 1 55 ? -7.648 -11.977 -7.121 1 98 55 ILE B N 1
ATOM 4031 C CA . ILE B 1 55 ? -6.492 -11.102 -6.973 1 98 55 ILE B CA 1
ATOM 4032 C C . ILE B 1 55 ? -5.895 -11.273 -5.578 1 98 55 ILE B C 1
ATOM 4034 O O . ILE B 1 55 ? -6.613 -11.227 -4.578 1 98 55 ILE B O 1
ATOM 4038 N N . ASN B 1 56 ? -4.621 -11.57 -5.598 1 95.81 56 ASN B N 1
ATOM 4039 C CA . ASN B 1 56 ? -3.848 -11.648 -4.363 1 95.81 56 ASN B CA 1
ATOM 4040 C C . ASN B 1 56 ? -3.08 -10.352 -4.102 1 95.81 56 ASN B C 1
ATOM 4042 O O . ASN B 1 56 ? -2.186 -9.992 -4.867 1 95.81 56 ASN B O 1
ATOM 4046 N N . ALA B 1 57 ? -3.385 -9.656 -2.986 1 91.94 57 ALA B N 1
ATOM 4047 C CA . ALA B 1 57 ? -2.771 -8.367 -2.695 1 91.94 57 ALA B CA 1
ATOM 4048 C C . ALA B 1 57 ? -1.85 -8.453 -1.482 1 91.94 57 ALA B C 1
ATOM 4050 O O . ALA B 1 57 ? -1.767 -7.516 -0.687 1 91.94 57 ALA B O 1
ATOM 4051 N N . ASN B 1 58 ? -1.154 -9.594 -1.217 1 90.31 58 ASN B N 1
ATOM 4052 C CA . ASN B 1 58 ? -0.272 -9.812 -0.074 1 90.31 58 ASN B CA 1
ATOM 4053 C C . ASN B 1 58 ? 1.083 -9.133 -0.277 1 90.31 58 ASN B C 1
ATOM 4055 O O . ASN B 1 58 ? 1.778 -8.828 0.692 1 90.31 58 ASN B O 1
ATOM 4059 N N . ALA B 1 59 ? 1.546 -8.688 -1.395 1 86.31 59 ALA B N 1
ATOM 4060 C CA . ALA B 1 59 ? 2.85 -8.07 -1.639 1 86.31 59 ALA B CA 1
ATOM 4061 C C . ALA B 1 59 ? 2.697 -6.625 -2.09 1 86.31 59 ALA B C 1
ATOM 4063 O O . ALA B 1 59 ? 2.158 -5.793 -1.355 1 86.31 59 ALA B O 1
ATOM 4064 N N . TRP B 1 60 ? 3.07 -6.277 -3.225 1 82.5 60 TRP B N 1
ATOM 4065 C CA . TRP B 1 60 ? 3.154 -4.871 -3.617 1 82.5 60 TRP B CA 1
ATOM 4066 C C . TRP B 1 60 ? 1.881 -4.43 -4.328 1 82.5 60 TRP B C 1
ATOM 4068 O O . TRP B 1 60 ? 1.677 -3.234 -4.562 1 82.5 60 TRP B O 1
ATOM 4078 N N . THR B 1 61 ? 1.007 -5.398 -4.516 1 88.12 61 THR B N 1
ATOM 4079 C CA . THR B 1 61 ? -0.232 -5.066 -5.211 1 88.12 61 THR B CA 1
ATOM 4080 C C . THR B 1 61 ? -1.173 -4.289 -4.293 1 88.12 61 THR B C 1
ATOM 4082 O O . THR B 1 61 ? -1.392 -4.676 -3.145 1 88.12 61 THR B O 1
ATOM 4085 N N . ASN B 1 62 ? -1.646 -3.154 -4.746 1 91.31 62 ASN B N 1
ATOM 4086 C CA . ASN B 1 62 ? -2.674 -2.4 -4.039 1 91.31 62 ASN B CA 1
ATOM 4087 C C . ASN B 1 62 ? -4.07 -2.738 -4.551 1 91.31 62 ASN B C 1
ATOM 4089 O O . ASN B 1 62 ? -4.348 -2.6 -5.742 1 91.31 62 ASN B O 1
ATOM 4093 N N . ALA B 1 63 ? -4.965 -3.168 -3.641 1 93 63 ALA B N 1
ATOM 4094 C CA . ALA B 1 63 ? -6.215 -3.867 -3.93 1 93 63 ALA B CA 1
ATOM 4095 C C . ALA B 1 63 ? -7.105 -3.037 -4.852 1 93 63 ALA B C 1
ATOM 4097 O O . ALA B 1 63 ? -7.547 -3.521 -5.895 1 93 63 ALA B O 1
ATOM 4098 N N . GLY B 1 64 ? -7.383 -1.763 -4.488 1 91.81 64 GLY B N 1
ATOM 4099 C CA . GLY B 1 64 ? -8.266 -0.934 -5.293 1 91.81 64 GLY B CA 1
ATOM 4100 C C . GLY B 1 64 ? -7.738 -0.693 -6.699 1 91.81 64 GLY B C 1
ATOM 4101 O O . GLY B 1 64 ? -8.5 -0.727 -7.664 1 91.81 64 GLY B O 1
ATOM 4102 N N . HIS B 1 65 ? -6.418 -0.555 -6.867 1 91.06 65 HIS B N 1
ATOM 4103 C CA . HIS B 1 65 ? -5.805 -0.365 -8.18 1 91.06 65 HIS B CA 1
ATOM 4104 C C . HIS B 1 65 ? -5.895 -1.634 -9.016 1 91.06 65 HIS B C 1
ATOM 4106 O O . HIS B 1 65 ? -6.25 -1.579 -10.195 1 91.06 65 HIS B O 1
ATOM 4112 N N . ALA B 1 66 ? -5.633 -2.68 -8.359 1 95.19 66 ALA B N 1
ATOM 4113 C CA . ALA B 1 66 ? -5.539 -3.953 -9.062 1 95.19 66 ALA B CA 1
ATOM 4114 C C . ALA B 1 66 ? -6.895 -4.375 -9.617 1 95.19 66 ALA B C 1
ATOM 4116 O O . ALA B 1 66 ? -7.004 -4.781 -10.773 1 95.19 66 ALA B O 1
ATOM 4117 N N . VAL B 1 67 ? -7.961 -4.262 -8.797 1 96.25 67 VAL B N 1
ATOM 4118 C CA . VAL B 1 67 ? -9.273 -4.73 -9.234 1 96.25 67 VAL B CA 1
ATOM 4119 C C . VAL B 1 67 ? -9.773 -3.859 -10.383 1 96.25 67 VAL B C 1
ATOM 4121 O O . VAL B 1 67 ? -10.297 -4.371 -11.375 1 96.25 67 VAL B O 1
ATOM 4124 N N . ASN B 1 68 ? -9.578 -2.518 -10.32 1 95.5 68 ASN B N 1
ATOM 4125 C CA . ASN B 1 68 ? -10.008 -1.639 -11.398 1 95.5 68 ASN B CA 1
ATOM 4126 C C . ASN B 1 68 ? -9.172 -1.854 -12.656 1 95.5 68 ASN B C 1
ATOM 4128 O O . ASN B 1 68 ? -9.68 -1.736 -13.773 1 95.5 68 ASN B O 1
ATOM 4132 N N . GLN B 1 69 ? -7.863 -2.143 -12.484 1 96 69 GLN B N 1
ATOM 4133 C CA . GLN B 1 69 ? -7.027 -2.451 -13.641 1 96 69 GLN B CA 1
ATOM 4134 C C . GLN B 1 69 ? -7.523 -3.705 -14.352 1 96 69 GLN B C 1
ATOM 4136 O O . GLN B 1 69 ? -7.613 -3.729 -15.586 1 96 69 GLN B O 1
ATOM 4141 N N . VAL B 1 70 ? -7.863 -4.758 -13.586 1 98.19 70 VAL B N 1
ATOM 4142 C CA . VAL B 1 70 ? -8.367 -5.996 -14.164 1 98.19 70 VAL B CA 1
ATOM 4143 C C . VAL B 1 70 ? -9.688 -5.73 -14.883 1 98.19 70 VAL B C 1
ATOM 4145 O O . VAL B 1 70 ? -9.891 -6.199 -16 1 98.19 70 VAL B O 1
ATOM 4148 N N . TYR B 1 71 ? -10.602 -4.914 -14.242 1 98 71 TYR B N 1
ATOM 4149 C CA . TYR B 1 71 ? -11.867 -4.574 -14.891 1 98 71 TYR B CA 1
ATOM 4150 C C . TYR B 1 71 ? -11.633 -3.869 -16.219 1 98 71 TYR B C 1
ATOM 4152 O O . TYR B 1 71 ? -12.281 -4.184 -17.219 1 98 71 TYR B O 1
ATOM 4160 N N . ASP B 1 72 ? -10.656 -2.955 -16.266 1 97.12 72 ASP B N 1
ATOM 4161 C CA . ASP B 1 72 ? -10.391 -2.199 -17.5 1 97.12 72 ASP B CA 1
ATOM 4162 C C . ASP B 1 72 ? -9.758 -3.086 -18.562 1 97.12 72 ASP B C 1
ATOM 4164 O O . ASP B 1 72 ? -10.031 -2.924 -19.75 1 97.12 72 ASP B O 1
ATOM 4168 N N . ILE B 1 73 ? -8.945 -3.996 -18.125 1 98.31 73 ILE B N 1
ATOM 4169 C CA . ILE B 1 73 ? -8.352 -4.949 -19.047 1 98.31 73 ILE B CA 1
ATOM 4170 C C . ILE B 1 73 ? -9.445 -5.84 -19.641 1 98.31 73 ILE B C 1
ATOM 4172 O O . ILE B 1 73 ? -9.484 -6.062 -20.859 1 98.31 73 ILE B O 1
ATOM 4176 N N . LEU B 1 74 ? -10.305 -6.41 -18.797 1 98.69 74 LEU B N 1
ATOM 4177 C CA . LEU B 1 74 ? -11.406 -7.25 -19.266 1 98.69 74 LEU B CA 1
ATOM 4178 C C . LEU B 1 74 ? -12.305 -6.48 -20.219 1 98.69 74 LEU B C 1
ATOM 4180 O O . LEU B 1 74 ? -12.766 -7.031 -21.219 1 98.69 74 LEU B O 1
ATOM 4184 N N . TYR B 1 75 ? -12.547 -5.188 -19.875 1 98.38 75 TYR B N 1
ATOM 4185 C CA . TYR B 1 75 ? -13.336 -4.34 -20.781 1 98.38 75 TYR B CA 1
ATOM 4186 C C . TYR B 1 75 ? -12.656 -4.195 -22.125 1 98.38 75 TYR B C 1
ATOM 4188 O O . TYR B 1 75 ? -13.289 -4.363 -23.172 1 98.38 75 TYR B O 1
ATOM 4196 N N . MET B 1 76 ? -11.344 -3.906 -22.125 1 97.88 76 MET B N 1
ATOM 4197 C CA . MET B 1 76 ? -10.586 -3.768 -23.359 1 97.88 76 MET B CA 1
ATOM 4198 C C . MET B 1 76 ? -10.688 -5.031 -24.203 1 97.88 76 MET B C 1
ATOM 4200 O O . MET B 1 76 ? -10.75 -4.957 -25.438 1 97.88 76 MET B O 1
ATOM 4204 N N . MET B 1 77 ? -10.789 -6.219 -23.562 1 98.12 77 MET B N 1
ATOM 4205 C CA . MET B 1 77 ? -10.766 -7.508 -24.25 1 98.12 77 MET B CA 1
ATOM 4206 C C . MET B 1 77 ? -12.18 -8.008 -24.516 1 98.12 77 MET B C 1
ATOM 4208 O O . MET B 1 77 ? -12.359 -9.102 -25.062 1 98.12 77 MET B O 1
ATOM 4212 N N . GLY B 1 78 ? -13.25 -7.285 -24.094 1 98 78 GLY B N 1
ATOM 4213 C CA . GLY B 1 78 ? -14.633 -7.688 -24.281 1 98 78 GLY B CA 1
ATOM 4214 C C . GLY B 1 78 ? -15.023 -8.891 -23.438 1 98 78 GLY B C 1
ATOM 4215 O O . GLY B 1 78 ? -15.781 -9.75 -23.891 1 98 78 GLY B O 1
ATOM 4216 N N . ARG B 1 79 ? -14.477 -9.039 -22.328 1 98.25 79 ARG B N 1
ATOM 4217 C CA . ARG B 1 79 ? -14.68 -10.219 -21.484 1 98.25 79 ARG B CA 1
ATOM 4218 C C . ARG B 1 79 ? -15.219 -9.836 -20.109 1 98.25 79 ARG B C 1
ATOM 4220 O O . ARG B 1 79 ? -14.742 -10.336 -19.094 1 98.25 79 ARG B O 1
ATOM 4227 N N . ASP B 1 80 ? -16.203 -8.961 -20.031 1 97.62 80 ASP B N 1
ATOM 4228 C CA . ASP B 1 80 ? -16.828 -8.539 -18.797 1 97.62 80 ASP B CA 1
ATOM 4229 C C . ASP B 1 80 ? -17.625 -9.68 -18.156 1 97.62 80 ASP B C 1
ATOM 4231 O O . ASP B 1 80 ? -18.094 -9.555 -17.031 1 97.62 80 ASP B O 1
ATOM 4235 N N . ASP B 1 81 ? -17.688 -10.805 -18.75 1 97.62 81 ASP B N 1
ATOM 4236 C CA . ASP B 1 81 ? -18.391 -11.984 -18.234 1 97.62 81 ASP B CA 1
ATOM 4237 C C . ASP B 1 81 ? -17.578 -12.68 -17.141 1 97.62 81 ASP B C 1
ATOM 4239 O O . ASP B 1 81 ? -18.125 -13.469 -16.375 1 97.62 81 ASP B O 1
ATOM 4243 N N . ILE B 1 82 ? -16.312 -12.5 -17.109 1 98.69 82 ILE B N 1
ATOM 4244 C CA . ILE B 1 82 ? -15.422 -13.203 -16.203 1 98.69 82 ILE B CA 1
ATOM 4245 C C . ILE B 1 82 ? -15.578 -12.656 -14.789 1 98.69 82 ILE B C 1
ATOM 4247 O O . ILE B 1 82 ? -15.555 -11.438 -14.586 1 98.69 82 ILE B O 1
ATOM 4251 N N . ALA B 1 83 ? -15.75 -13.562 -13.789 1 98.75 83 ALA B N 1
ATOM 4252 C CA . ALA B 1 83 ? -15.875 -13.156 -12.391 1 98.75 83 ALA B CA 1
ATOM 4253 C C . ALA B 1 83 ? -14.531 -12.688 -11.844 1 98.75 83 ALA B C 1
ATOM 4255 O O . ALA B 1 83 ? -13.484 -13.266 -12.156 1 98.75 83 ALA B O 1
ATOM 4256 N N . VAL B 1 84 ? -14.57 -11.609 -11.117 1 98.81 84 VAL B N 1
ATOM 4257 C CA . VAL B 1 84 ? -13.359 -11.109 -10.477 1 98.81 84 VAL B CA 1
ATOM 4258 C C . VAL B 1 84 ? -13.562 -11.031 -8.961 1 98.81 84 VAL B C 1
ATOM 4260 O O . VAL B 1 84 ? -14.555 -10.453 -8.492 1 98.81 84 VAL B O 1
ATOM 4263 N N . GLY B 1 85 ? -12.734 -11.734 -8.188 1 98.5 85 GLY B N 1
ATOM 4264 C CA . GLY B 1 85 ? -12.773 -11.703 -6.734 1 98.5 85 GLY B CA 1
ATOM 4265 C C . GLY B 1 85 ? -11.602 -10.961 -6.125 1 98.5 85 GLY B C 1
ATOM 4266 O O . GLY B 1 85 ? -10.453 -11.164 -6.523 1 98.5 85 GLY B O 1
ATOM 4267 N N . MET B 1 86 ? -11.859 -10.047 -5.211 1 95.75 86 MET B N 1
ATOM 4268 C CA . MET B 1 86 ? -10.836 -9.273 -4.512 1 95.75 86 MET B CA 1
ATOM 4269 C C . MET B 1 86 ? -11.242 -9.016 -3.066 1 95.75 86 MET B C 1
ATOM 4271 O O . MET B 1 86 ? -12.391 -8.648 -2.795 1 95.75 86 MET B O 1
ATOM 4275 N N . GLY B 1 87 ? -10.195 -9.32 -2.207 1 90.88 87 GLY B N 1
ATOM 4276 C CA . GLY B 1 87 ? -10.352 -8.875 -0.833 1 90.88 87 GLY B CA 1
ATOM 4277 C C . GLY B 1 87 ? -11.109 -9.859 0.031 1 90.88 87 GLY B C 1
ATOM 4278 O O . GLY B 1 87 ? -10.953 -11.078 -0.111 1 90.88 87 GLY B O 1
ATOM 4279 N N . GLY B 1 88 ? -11.898 -9.312 0.933 1 93.5 88 GLY B N 1
ATOM 4280 C CA . GLY B 1 88 ? -12.555 -9.992 2.039 1 93.5 88 GLY B CA 1
ATOM 4281 C C . GLY B 1 88 ? -12.141 -9.461 3.398 1 93.5 88 GLY B C 1
ATOM 4282 O O . GLY B 1 88 ? -10.984 -9.078 3.598 1 93.5 88 GLY B O 1
ATOM 4283 N N . GLU B 1 89 ? -13.109 -9.453 4.324 1 90.88 89 GLU B N 1
ATOM 4284 C CA . GLU B 1 89 ? -12.906 -8.828 5.629 1 90.88 89 GLU B CA 1
ATOM 4285 C C . GLU B 1 89 ? -12.953 -9.867 6.75 1 90.88 89 GLU B C 1
ATOM 4287 O O . GLU B 1 89 ? -12.977 -9.508 7.93 1 90.88 89 GLU B O 1
ATOM 4292 N N . GLY B 1 90 ? -12.992 -11.117 6.309 1 93.06 90 GLY B N 1
ATOM 4293 C CA . GLY B 1 90 ? -12.938 -12.164 7.316 1 93.06 90 GLY B CA 1
ATOM 4294 C C . GLY B 1 90 ? -11.57 -12.281 7.98 1 93.06 90 GLY B C 1
ATOM 4295 O O . GLY B 1 90 ? -10.617 -11.625 7.562 1 93.06 90 GLY B O 1
ATOM 4296 N N . GLY B 1 91 ? -11.484 -13.062 9.008 1 93.06 91 GLY B N 1
ATOM 4297 C CA . GLY B 1 91 ? -10.258 -13.266 9.75 1 93.06 91 GLY B CA 1
ATOM 4298 C C . GLY B 1 91 ? -10.047 -14.703 10.18 1 93.06 91 GLY B C 1
ATOM 4299 O O . GLY B 1 91 ? -10.844 -15.578 9.836 1 93.06 91 GLY B O 1
ATOM 4300 N N . ILE B 1 92 ? -8.898 -14.969 10.656 1 95 92 ILE B N 1
ATOM 4301 C CA . ILE B 1 92 ? -8.562 -16.266 11.234 1 95 92 ILE B CA 1
ATOM 4302 C C . ILE B 1 92 ? -8.484 -16.141 12.758 1 95 92 ILE B C 1
ATOM 4304 O O . ILE B 1 92 ? -7.73 -15.328 13.281 1 95 92 ILE B O 1
ATOM 4308 N N . LEU B 1 93 ? -9.242 -16.938 13.438 1 93.31 93 LEU B N 1
ATOM 4309 C CA . LEU B 1 93 ? -9.297 -16.938 14.891 1 93.31 93 LEU B CA 1
ATOM 4310 C C . LEU B 1 93 ? -7.984 -17.453 15.484 1 93.31 93 LEU B C 1
ATOM 4312 O O . LEU B 1 93 ? -7.238 -18.172 14.82 1 93.31 93 LEU B O 1
ATOM 4316 N N . PRO B 1 94 ? -7.672 -17.125 16.75 1 87.06 94 PRO B N 1
ATOM 4317 C CA . PRO B 1 94 ? -6.438 -17.578 17.391 1 87.06 94 PRO B CA 1
ATOM 4318 C C . PRO B 1 94 ? -6.273 -19.094 17.359 1 87.06 94 PRO B C 1
ATOM 4320 O O . PRO B 1 94 ? -5.148 -19.594 17.312 1 87.06 94 PRO B O 1
ATOM 4323 N N . ASN B 1 95 ? -7.352 -19.828 17.359 1 89 95 ASN B N 1
ATOM 4324 C CA . ASN B 1 95 ? -7.27 -21.281 17.359 1 89 95 ASN B CA 1
ATOM 4325 C C . ASN B 1 95 ? -7.07 -21.844 15.961 1 89 95 ASN B C 1
ATOM 4327 O O . ASN B 1 95 ? -7.031 -23.062 15.773 1 89 95 ASN B O 1
ATOM 4331 N N . GLY B 1 96 ? -7.031 -20.922 14.984 1 92.44 96 GLY B N 1
ATOM 4332 C CA . GLY B 1 96 ? -6.75 -21.375 13.625 1 92.44 96 GLY B CA 1
ATOM 4333 C C . GLY B 1 96 ? -7.996 -21.516 12.781 1 92.44 96 GLY B C 1
ATOM 4334 O O . GLY B 1 96 ? -7.906 -21.781 11.578 1 92.44 96 GLY B O 1
ATOM 4335 N N . THR B 1 97 ? -9.18 -21.266 13.422 1 94.75 97 THR B N 1
ATOM 4336 C CA . THR B 1 97 ? -10.414 -21.344 12.648 1 94.75 97 THR B CA 1
ATOM 4337 C C . THR B 1 97 ? -10.453 -20.234 11.602 1 94.75 97 THR B C 1
ATOM 4339 O O . THR B 1 97 ? -10.312 -19.047 11.938 1 94.75 97 THR B O 1
ATOM 4342 N N . ILE B 1 98 ? -10.602 -20.609 10.352 1 96.31 98 ILE B N 1
ATOM 4343 C CA . ILE B 1 98 ? -10.688 -19.656 9.258 1 96.31 98 ILE B CA 1
ATOM 4344 C C . ILE B 1 98 ? -12.141 -19.234 9.047 1 96.31 98 ILE B C 1
ATOM 4346 O O . ILE B 1 98 ? -12.992 -20.062 8.711 1 96.31 98 ILE B O 1
ATOM 4350 N N . LEU B 1 99 ? -12.438 -17.953 9.258 1 96.38 99 LEU B N 1
ATOM 4351 C CA . LEU B 1 99 ? -13.789 -17.438 9.078 1 96.38 99 LEU B CA 1
ATOM 4352 C C . LEU B 1 99 ? -14.078 -17.172 7.602 1 96.38 99 LEU B C 1
ATOM 4354 O O . LEU B 1 99 ? -13.164 -17.203 6.773 1 96.38 99 LEU B O 1
ATOM 4358 N N . PRO B 1 100 ? -15.367 -16.984 7.242 1 94.69 100 PRO B N 1
ATOM 4359 C CA . PRO B 1 100 ? -15.695 -16.719 5.84 1 94.69 100 PRO B CA 1
ATOM 4360 C C . PRO B 1 100 ? -15.07 -15.445 5.305 1 94.69 100 PRO B C 1
ATOM 4362 O O . PRO B 1 100 ? -14.867 -14.492 6.059 1 94.69 100 PRO B O 1
ATOM 4365 N N . ASN B 1 101 ? -14.719 -15.445 4.047 1 96.19 101 ASN B N 1
ATOM 4366 C CA . ASN B 1 101 ? -14.312 -14.273 3.277 1 96.19 101 ASN B CA 1
ATOM 4367 C C . ASN B 1 101 ? -13.031 -13.664 3.824 1 96.19 101 ASN B C 1
ATOM 4369 O O . ASN B 1 101 ? -12.914 -12.438 3.928 1 96.19 101 ASN B O 1
ATOM 4373 N N . VAL B 1 102 ? -12.156 -14.586 4.348 1 95.25 102 VAL B N 1
ATOM 4374 C CA . VAL B 1 102 ? -10.812 -14.109 4.66 1 95.25 102 VAL B CA 1
ATOM 4375 C C . VAL B 1 102 ? -10.125 -13.633 3.383 1 95.25 102 VAL B C 1
ATOM 4377 O O . VAL B 1 102 ? -10.172 -14.32 2.355 1 95.25 102 VAL B O 1
ATOM 4380 N N . GLY B 1 103 ? -9.609 -12.438 3.434 1 91.12 103 GLY B N 1
ATOM 4381 C CA . GLY B 1 103 ? -8.922 -11.883 2.277 1 91.12 103 GLY B CA 1
ATOM 4382 C C . GLY B 1 103 ? -7.438 -12.203 2.26 1 91.12 103 GLY B C 1
ATOM 4383 O O . GLY B 1 103 ? -6.824 -12.406 3.311 1 91.12 103 GLY B O 1
ATOM 4384 N N . GLY B 1 104 ? -6.832 -12.328 1.058 1 91.06 104 GLY B N 1
ATOM 4385 C CA . GLY B 1 104 ? -5.418 -12.617 0.89 1 91.06 104 GLY B CA 1
ATOM 4386 C C . GLY B 1 104 ? -4.539 -11.383 0.968 1 91.06 104 GLY B C 1
ATOM 4387 O O . GLY B 1 104 ? -3.641 -11.203 0.143 1 91.06 104 GLY B O 1
ATOM 4388 N N . TYR B 1 105 ? -4.789 -10.445 1.986 1 92.88 105 TYR B N 1
ATOM 4389 C CA . TYR B 1 105 ? -4.043 -9.203 2.141 1 92.88 105 TYR B CA 1
ATOM 4390 C C . TYR B 1 105 ? -2.734 -9.438 2.887 1 92.88 105 TYR B C 1
ATOM 4392 O O . TYR B 1 105 ? -1.787 -8.664 2.754 1 92.88 105 TYR B O 1
ATOM 4400 N N . LEU B 1 106 ? -2.693 -10.484 3.717 1 93.69 106 LEU B N 1
ATOM 4401 C CA . LEU B 1 106 ? -1.566 -10.836 4.574 1 93.69 106 LEU B CA 1
ATOM 4402 C C . LEU B 1 106 ? -1.201 -12.305 4.418 1 93.69 106 LEU B C 1
ATOM 4404 O O . LEU B 1 106 ? -2.057 -13.133 4.086 1 93.69 106 LEU B O 1
ATOM 4408 N N . SER B 1 107 ? 0.115 -12.617 4.629 1 96 107 SER B N 1
ATOM 4409 C CA . SER B 1 107 ? 0.455 -14.031 4.754 1 96 107 SER B CA 1
ATOM 4410 C C . SER B 1 107 ? -0.334 -14.688 5.879 1 96 107 SER B C 1
ATOM 4412 O O . SER B 1 107 ? -0.729 -14.023 6.84 1 96 107 SER B O 1
ATOM 4414 N N . ILE B 1 108 ? -0.53 -15.906 5.754 1 96.38 108 ILE B N 1
ATOM 4415 C CA . ILE B 1 108 ? -1.378 -16.609 6.707 1 96.38 108 ILE B CA 1
ATOM 4416 C C . ILE B 1 108 ? -0.801 -16.469 8.117 1 96.38 108 ILE B C 1
ATOM 4418 O O . ILE B 1 108 ? -1.546 -16.312 9.086 1 96.38 108 ILE B O 1
ATOM 4422 N N . ILE B 1 109 ? 0.518 -16.469 8.266 1 94.94 109 ILE B N 1
ATOM 4423 C CA . ILE B 1 109 ? 1.163 -16.422 9.57 1 94.94 109 ILE B CA 1
ATOM 4424 C C . ILE B 1 109 ? 0.914 -15.055 10.219 1 94.94 109 ILE B C 1
ATOM 4426 O O . ILE B 1 109 ? 1.038 -14.906 11.438 1 94.94 109 ILE B O 1
ATOM 4430 N N . GLU B 1 110 ? 0.542 -14.023 9.406 1 91.88 110 GLU B N 1
ATOM 4431 C CA . GLU B 1 110 ? 0.301 -12.68 9.914 1 91.88 110 GLU B CA 1
ATOM 4432 C C . GLU B 1 110 ? -1.193 -12.398 10.047 1 91.88 110 GLU B C 1
ATOM 4434 O O . GLU B 1 110 ? -1.591 -11.32 10.5 1 91.88 110 GLU B O 1
ATOM 4439 N N . GLN B 1 111 ? -2.021 -13.383 9.594 1 91.88 111 GLN B N 1
ATOM 4440 C CA . GLN B 1 111 ? -3.465 -13.164 9.594 1 91.88 111 GLN B CA 1
ATOM 4441 C C . GLN B 1 111 ? -4.02 -13.164 11.016 1 91.88 111 GLN B C 1
ATOM 4443 O O . GLN B 1 111 ? -3.588 -13.953 11.859 1 91.88 111 GLN B O 1
ATOM 4448 N N . GLY B 1 112 ? -4.938 -12.328 11.273 1 89.25 112 GLY B N 1
ATOM 4449 C CA . GLY B 1 112 ? -5.762 -12.227 12.469 1 89.25 112 GLY B CA 1
ATOM 4450 C C . GLY B 1 112 ? -7.207 -11.875 12.172 1 89.25 112 GLY B C 1
ATOM 4451 O O . GLY B 1 112 ? -7.797 -12.391 11.219 1 89.25 112 GLY B O 1
ATOM 4452 N N . MET B 1 113 ? -7.762 -11.008 12.93 1 85.19 113 MET B N 1
ATOM 4453 C CA . MET B 1 113 ? -9.18 -10.672 12.789 1 85.19 113 MET B CA 1
ATOM 4454 C C . MET B 1 113 ? -9.359 -9.383 12 1 85.19 113 MET B C 1
ATOM 4456 O O . MET B 1 113 ? -10.477 -8.891 11.852 1 85.19 113 MET B O 1
ATOM 4460 N N . THR B 1 114 ? -8.227 -8.805 11.547 1 84.06 114 THR B N 1
ATOM 4461 C CA . THR B 1 114 ? -8.266 -7.57 10.773 1 84.06 114 THR B CA 1
ATOM 4462 C C . THR B 1 114 ? -7.469 -7.723 9.477 1 84.06 114 THR B C 1
ATOM 4464 O O . THR B 1 114 ? -6.684 -8.664 9.328 1 84.06 114 THR B O 1
ATOM 4467 N N . THR B 1 115 ? -7.785 -6.84 8.547 1 87.5 115 THR B N 1
ATOM 4468 C CA . THR B 1 115 ? -7.047 -6.855 7.285 1 87.5 115 THR B CA 1
ATOM 4469 C C . THR B 1 115 ? -5.742 -6.074 7.418 1 87.5 115 THR B C 1
ATOM 4471 O O . THR B 1 115 ? -4.98 -5.961 6.453 1 87.5 115 THR B O 1
ATOM 4474 N N . THR B 1 116 ? -5.527 -5.527 8.547 1 84 116 THR B N 1
ATOM 4475 C CA . THR B 1 116 ? -4.27 -4.891 8.914 1 84 116 THR B CA 1
ATOM 4476 C C . THR B 1 116 ? -3.441 -5.805 9.812 1 84 116 THR B C 1
ATOM 4478 O O . THR B 1 116 ? -3.98 -6.457 10.711 1 84 116 THR B O 1
ATOM 4481 N N . GLY B 1 117 ? -2.154 -5.891 9.562 1 84.38 117 GLY B N 1
ATOM 4482 C CA . GLY B 1 117 ? -1.292 -6.773 10.328 1 84.38 117 GLY B CA 1
ATOM 4483 C C . GLY B 1 117 ? 0.182 -6.57 10.039 1 84.38 117 GLY B C 1
ATOM 4484 O O . GLY B 1 117 ? 0.585 -5.508 9.562 1 84.38 117 GLY B O 1
ATOM 4485 N N . GLY B 1 118 ? 0.908 -7.52 10.414 1 85.31 118 GLY B N 1
ATOM 4486 C CA . GLY B 1 118 ? 2.352 -7.449 10.258 1 85.31 118 GLY B CA 1
ATOM 4487 C C . GLY B 1 118 ? 2.801 -7.453 8.812 1 85.31 118 GLY B C 1
ATOM 4488 O O . GLY B 1 118 ? 1.98 -7.609 7.902 1 85.31 118 GLY B O 1
ATOM 4489 N N . CYS B 1 119 ? 4.113 -7.168 8.578 1 88.31 119 CYS B N 1
ATOM 4490 C CA . CYS B 1 119 ? 4.699 -7.133 7.238 1 88.31 119 CYS B CA 1
ATOM 4491 C C . CYS B 1 119 ? 5.918 -8.039 7.152 1 88.31 119 CYS B C 1
ATOM 4493 O O . CYS B 1 119 ? 6.879 -7.734 6.445 1 88.31 119 CYS B O 1
ATOM 4495 N N . ARG B 1 120 ? 5.848 -9.164 7.836 1 87.5 120 ARG B N 1
ATOM 4496 C CA . ARG B 1 120 ? 6.977 -10.055 8.062 1 87.5 120 ARG B CA 1
ATOM 4497 C C . ARG B 1 120 ? 7.734 -10.32 6.766 1 87.5 120 ARG B C 1
ATOM 4499 O O . ARG B 1 120 ? 8.906 -9.977 6.645 1 87.5 120 ARG B O 1
ATOM 4506 N N . TYR B 1 121 ? 7.125 -10.875 5.773 1 90.06 121 TYR B N 1
ATOM 4507 C CA . TYR B 1 121 ? 7.785 -11.266 4.531 1 90.06 121 TYR B CA 1
ATOM 4508 C C . TYR B 1 121 ? 7.828 -10.094 3.549 1 90.06 121 TYR B C 1
ATOM 4510 O O . TYR B 1 121 ? 8.852 -9.859 2.902 1 90.06 121 TYR B O 1
ATOM 4518 N N . ARG B 1 122 ? 6.758 -9.32 3.502 1 88.69 122 ARG B N 1
ATOM 4519 C CA . ARG B 1 122 ? 6.645 -8.227 2.539 1 88.69 122 ARG B CA 1
ATOM 4520 C C . ARG B 1 122 ? 7.766 -7.215 2.727 1 88.69 122 ARG B C 1
ATOM 4522 O O . ARG B 1 122 ? 8.266 -6.645 1.754 1 88.69 122 ARG B O 1
ATOM 4529 N N . GLN B 1 123 ? 8.188 -6.945 3.957 1 85.69 123 GLN B N 1
ATOM 4530 C CA . GLN B 1 123 ? 9.188 -5.934 4.266 1 85.69 123 GLN B CA 1
ATOM 4531 C C . GLN B 1 123 ? 10.547 -6.316 3.691 1 85.69 123 GLN B C 1
ATOM 4533 O O . GLN B 1 123 ? 11.445 -5.477 3.584 1 85.69 123 GLN B O 1
ATOM 4538 N N . ALA B 1 124 ? 10.703 -7.605 3.34 1 81.31 124 ALA B N 1
ATOM 4539 C CA . ALA B 1 124 ? 11.977 -8.109 2.838 1 81.31 124 ALA B CA 1
ATOM 4540 C C . ALA B 1 124 ? 11.977 -8.172 1.312 1 81.31 124 ALA B C 1
ATOM 4542 O O . ALA B 1 124 ? 13 -8.477 0.698 1 81.31 124 ALA B O 1
ATOM 4543 N N . ILE B 1 125 ? 10.836 -7.93 0.731 1 82.56 125 ILE B N 1
ATOM 4544 C CA . ILE B 1 125 ? 10.719 -7.98 -0.722 1 82.56 125 ILE B CA 1
ATOM 4545 C C . ILE B 1 125 ? 11.039 -6.609 -1.313 1 82.56 125 ILE B C 1
ATOM 4547 O O . ILE B 1 125 ? 10.352 -5.625 -1.02 1 82.56 125 ILE B O 1
ATOM 4551 N N . PRO B 1 126 ? 12.062 -6.59 -2.164 1 75.62 126 PRO B N 1
ATOM 4552 C CA . PRO B 1 126 ? 12.406 -5.289 -2.744 1 75.62 126 PRO B CA 1
ATOM 4553 C C . PRO B 1 126 ? 11.344 -4.781 -3.717 1 75.62 126 PRO B C 1
ATOM 4555 O O . PRO B 1 126 ? 10.75 -5.57 -4.453 1 75.62 126 PRO B O 1
ATOM 4558 N N . MET B 1 127 ? 11.086 -3.492 -3.66 1 76.5 127 MET B N 1
ATOM 4559 C CA . MET B 1 127 ? 10.133 -2.914 -4.602 1 76.5 127 MET B CA 1
ATOM 4560 C C . MET B 1 127 ? 10.844 -2.365 -5.832 1 76.5 127 MET B C 1
ATOM 4562 O O . MET B 1 127 ? 10.219 -2.158 -6.875 1 76.5 127 MET B O 1
ATOM 4566 N N . GLY B 1 128 ? 12.211 -2.221 -5.707 1 75.38 128 GLY B N 1
ATOM 4567 C CA . GLY B 1 128 ? 12.977 -1.625 -6.789 1 75.38 128 GLY B CA 1
ATOM 4568 C C . GLY B 1 128 ? 12.859 -0.113 -6.844 1 75.38 128 GLY B C 1
ATOM 4569 O O . GLY B 1 128 ? 12.078 0.48 -6.09 1 75.38 128 GLY B O 1
ATOM 4570 N N . ARG B 1 129 ? 13.672 0.412 -7.742 1 79.94 129 ARG B N 1
ATOM 4571 C CA . ARG B 1 129 ? 13.633 1.86 -7.918 1 79.94 129 ARG B CA 1
ATOM 4572 C C . ARG B 1 129 ? 12.281 2.309 -8.461 1 79.94 129 ARG B C 1
ATOM 4574 O O . ARG B 1 129 ? 11.766 1.718 -9.414 1 79.94 129 ARG B O 1
ATOM 4581 N N . ARG B 1 130 ? 11.688 3.289 -7.777 1 86.25 130 ARG B N 1
ATOM 4582 C CA . ARG B 1 130 ? 10.406 3.875 -8.156 1 86.25 130 ARG B CA 1
ATOM 4583 C C . ARG B 1 130 ? 9.281 2.852 -8.039 1 86.25 130 ARG B C 1
ATOM 4585 O O . ARG B 1 130 ? 8.203 3.039 -8.602 1 86.25 130 ARG B O 1
ATOM 4592 N N . GLY B 1 131 ? 9.523 1.724 -7.348 1 85.31 131 GLY B N 1
ATOM 4593 C CA . GLY B 1 131 ? 8.594 0.613 -7.281 1 85.31 131 GLY B CA 1
ATOM 4594 C C . GLY B 1 131 ? 7.223 1.016 -6.766 1 85.31 131 GLY B C 1
ATOM 4595 O O . GLY B 1 131 ? 6.199 0.573 -7.289 1 85.31 131 GLY B O 1
ATOM 4596 N N . HIS B 1 132 ? 7.164 1.93 -5.762 1 86.44 132 HIS B N 1
ATOM 4597 C CA . HIS B 1 132 ? 5.914 2.365 -5.152 1 86.44 132 HIS B CA 1
ATOM 4598 C C . HIS B 1 132 ? 5.027 3.08 -6.168 1 86.44 132 HIS B C 1
ATOM 4600 O O . HIS B 1 132 ? 3.803 2.957 -6.125 1 86.44 132 HIS B O 1
ATOM 4606 N N . LEU B 1 133 ? 5.641 3.756 -7.102 1 90.62 133 LEU B N 1
ATOM 4607 C CA . LEU B 1 133 ? 4.91 4.504 -8.117 1 90.62 133 LEU B CA 1
ATOM 4608 C C . LEU B 1 133 ? 4.664 3.646 -9.352 1 90.62 133 LEU B C 1
ATOM 4610 O O . LEU B 1 133 ? 3.562 3.656 -9.914 1 90.62 133 LEU B O 1
ATOM 4614 N N . ASP B 1 134 ? 5.586 2.85 -9.672 1 90.19 134 ASP B N 1
ATOM 4615 C CA . ASP B 1 134 ? 5.547 2.08 -10.914 1 90.19 134 ASP B CA 1
ATOM 4616 C C . ASP B 1 134 ? 4.484 0.987 -10.844 1 90.19 134 ASP B C 1
ATOM 4618 O O . ASP B 1 134 ? 3.75 0.767 -11.812 1 90.19 134 ASP B O 1
ATOM 4622 N N . ILE B 1 135 ? 4.324 0.306 -9.781 1 86.94 135 ILE B N 1
ATOM 4623 C CA . ILE B 1 135 ? 3.457 -0.858 -9.648 1 86.94 135 ILE B CA 1
ATOM 4624 C C . ILE B 1 135 ? 1.998 -0.432 -9.797 1 86.94 135 ILE B C 1
ATOM 4626 O O . ILE B 1 135 ? 1.25 -1.024 -10.578 1 86.94 135 ILE B O 1
ATOM 4630 N N . ASP B 1 136 ? 1.58 0.681 -9.148 1 86.56 136 ASP B N 1
ATOM 4631 C CA . ASP B 1 136 ? 0.194 1.136 -9.156 1 86.56 136 ASP B CA 1
ATOM 4632 C C . ASP B 1 136 ? -0.201 1.664 -10.531 1 86.56 136 ASP B C 1
ATOM 4634 O O . ASP B 1 136 ? -1.38 1.657 -10.891 1 86.56 136 ASP B O 1
ATOM 4638 N N . THR B 1 137 ? 0.755 2.064 -11.32 1 92.12 137 THR B N 1
ATOM 4639 C CA . THR B 1 137 ? 0.433 2.793 -12.539 1 92.12 137 THR B CA 1
ATOM 4640 C C . THR B 1 137 ? 0.856 1.996 -13.773 1 92.12 137 THR B C 1
ATOM 4642 O O . THR B 1 137 ? 0.646 2.436 -14.906 1 92.12 137 THR B O 1
ATOM 4645 N N . ASN B 1 138 ? 1.345 0.798 -13.484 1 93.75 138 ASN B N 1
ATOM 4646 C CA . ASN B 1 138 ? 1.991 0.081 -14.578 1 93.75 138 ASN B CA 1
ATOM 4647 C C . ASN B 1 138 ? 2.91 0.996 -15.383 1 93.75 138 ASN B C 1
ATOM 4649 O O . ASN B 1 138 ? 2.768 1.112 -16.594 1 93.75 138 ASN B O 1
ATOM 4653 N N . TYR B 1 139 ? 3.852 1.7 -14.664 1 91.69 139 TYR B N 1
ATOM 4654 C CA . TYR B 1 139 ? 4.844 2.627 -15.195 1 91.69 139 TYR B CA 1
ATOM 4655 C C . TYR B 1 139 ? 4.172 3.814 -15.875 1 91.69 139 TYR B C 1
ATOM 4657 O O . TYR B 1 139 ? 4.66 4.312 -16.891 1 91.69 139 TYR B O 1
ATOM 4665 N N . GLY B 1 140 ? 2.965 4.191 -15.414 1 91.56 140 GLY B N 1
ATOM 4666 C CA . GLY B 1 140 ? 2.248 5.324 -15.977 1 91.56 140 GLY B CA 1
ATOM 4667 C C . GLY B 1 140 ? 1.41 4.961 -17.188 1 91.56 140 GLY B C 1
ATOM 4668 O O . GLY B 1 140 ? 0.56 5.742 -17.609 1 91.56 140 GLY B O 1
ATOM 4669 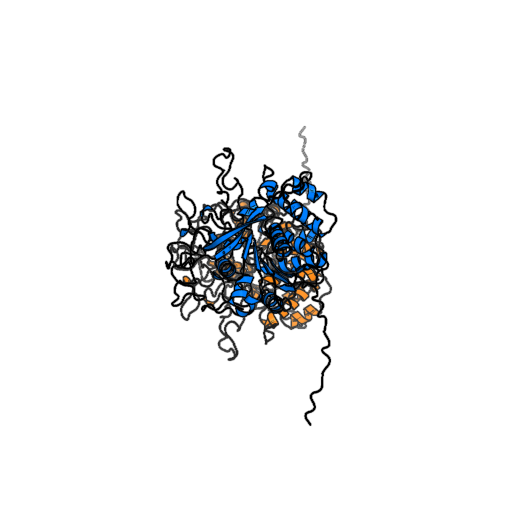N N . ILE B 1 141 ? 1.477 3.744 -17.672 1 93.81 141 ILE B N 1
ATOM 4670 C CA . ILE B 1 141 ? 0.846 3.34 -18.922 1 93.81 141 ILE B CA 1
ATOM 4671 C C . ILE B 1 141 ? -0.635 3.053 -18.688 1 93.81 141 ILE B C 1
ATOM 4673 O O . ILE B 1 141 ? -1.455 3.201 -19.594 1 93.81 141 ILE B O 1
ATOM 4677 N N . ARG B 1 142 ? -0.964 2.607 -17.516 1 92.94 142 ARG B N 1
ATOM 4678 C CA . ARG B 1 142 ? -2.35 2.252 -17.219 1 92.94 142 ARG B CA 1
ATOM 4679 C C . ARG B 1 142 ? -3.297 3.391 -17.578 1 92.94 142 ARG B C 1
ATOM 4681 O O . ARG B 1 142 ? -4.199 3.217 -18.406 1 92.94 142 ARG B O 1
ATOM 4688 N N . LYS B 1 143 ? -3.053 4.562 -16.953 1 89.12 143 LYS B N 1
ATOM 4689 C CA . LYS B 1 143 ? -3.9 5.727 -17.203 1 89.12 143 LYS B CA 1
ATOM 4690 C C . LYS B 1 143 ? -3.746 6.215 -18.641 1 89.12 143 LYS B C 1
ATOM 4692 O O . LYS B 1 143 ? -4.715 6.664 -19.266 1 89.12 143 LYS B O 1
ATOM 4697 N N . ALA B 1 144 ? -2.605 6.008 -19.266 1 89.44 144 ALA B N 1
ATOM 4698 C CA . ALA B 1 144 ? -2.309 6.547 -20.578 1 89.44 144 ALA B CA 1
ATOM 4699 C C . ALA B 1 144 ? -2.936 5.688 -21.688 1 89.44 144 ALA B C 1
ATOM 4701 O O . ALA B 1 144 ? -3.195 6.172 -22.781 1 89.44 144 ALA B O 1
ATOM 4702 N N . PHE B 1 145 ? -3.314 4.445 -21.359 1 94.44 145 PHE B N 1
ATOM 4703 C CA . PHE B 1 145 ? -3.604 3.521 -22.438 1 94.44 145 PHE B CA 1
ATOM 4704 C C . PHE B 1 145 ? -4.945 2.83 -22.219 1 94.44 145 PHE B C 1
ATOM 4706 O O . PHE B 1 145 ? -5.758 2.734 -23.141 1 94.44 145 PHE B O 1
ATOM 4713 N N . LEU B 1 146 ? -5.215 2.277 -21 1 94.94 146 LEU B N 1
ATOM 4714 C CA . LEU B 1 146 ? -6.379 1.428 -20.766 1 94.94 146 LEU B CA 1
ATOM 4715 C C . LEU B 1 146 ? -7.668 2.238 -20.844 1 94.94 146 LEU B C 1
ATOM 4717 O O . LEU B 1 146 ? -7.766 3.309 -20.234 1 94.94 146 LEU B O 1
ATOM 4721 N N . PRO B 1 147 ? -8.57 1.751 -21.625 1 94.06 147 PRO B N 1
ATOM 4722 C CA . PRO B 1 147 ? -9.891 2.379 -21.547 1 94.06 147 PRO B CA 1
ATOM 4723 C C . PRO B 1 147 ? -10.586 2.119 -20.203 1 94.06 147 PRO B C 1
ATOM 4725 O O . PRO B 1 147 ? -10.273 1.141 -19.531 1 94.06 147 PRO B O 1
ATOM 4728 N N . GLN B 1 148 ? -11.469 2.963 -19.875 1 91.19 148 GLN B N 1
ATOM 4729 C CA . GLN B 1 148 ? -12.242 2.773 -18.641 1 91.19 148 GLN B CA 1
ATOM 4730 C C . GLN B 1 148 ? -13.609 2.166 -18.938 1 91.19 148 GLN B C 1
ATOM 4732 O O . GLN B 1 148 ? -14.438 2.785 -19.609 1 91.19 148 GLN B O 1
ATOM 4737 N N . GLY B 1 149 ? -13.766 0.945 -18.422 1 92.44 149 GLY B N 1
ATOM 4738 C CA . GLY B 1 149 ? -15.055 0.3 -18.578 1 92.44 149 GLY B CA 1
ATOM 4739 C C . GLY B 1 149 ? -16.031 0.667 -17.484 1 92.44 149 GLY B C 1
ATOM 4740 O O . GLY B 1 149 ? -15.711 1.449 -16.578 1 92.44 149 GLY B O 1
ATOM 4741 N N . ARG B 1 150 ? -17.234 0.05 -17.516 1 93.06 150 ARG B N 1
ATOM 4742 C CA . ARG B 1 150 ? -18.297 0.351 -16.562 1 93.06 150 ARG B CA 1
ATOM 4743 C C . ARG B 1 150 ? -18.062 -0.35 -15.234 1 93.06 150 ARG B C 1
ATOM 4745 O O . ARG B 1 150 ? -18.391 0.187 -14.172 1 93.06 150 ARG B O 1
ATOM 4752 N N . ARG B 1 151 ? -17.484 -1.61 -15.375 1 95.75 151 ARG B N 1
ATOM 4753 C CA . ARG B 1 151 ? -17.188 -2.316 -14.133 1 95.75 151 ARG B CA 1
ATOM 4754 C C . ARG B 1 151 ? -16.109 -1.577 -13.328 1 95.75 151 ARG B C 1
ATOM 4756 O O . ARG B 1 151 ? -15.148 -1.063 -13.898 1 95.75 151 ARG B O 1
ATOM 4763 N N . LYS B 1 152 ? -16.359 -1.441 -12.094 1 93.94 152 LYS B N 1
ATOM 4764 C CA . LYS B 1 152 ? -15.461 -0.799 -11.141 1 93.94 152 LYS B CA 1
ATOM 4765 C C . LYS B 1 152 ? -15.719 -1.302 -9.719 1 93.94 152 LYS B C 1
ATOM 4767 O O . LYS B 1 152 ? -16.766 -1.885 -9.445 1 93.94 152 LYS B O 1
ATOM 4772 N N . TYR B 1 153 ? -14.711 -1.102 -8.922 1 94.94 153 TYR B N 1
ATOM 4773 C CA . TYR B 1 153 ? -14.969 -1.366 -7.508 1 94.94 153 TYR B CA 1
ATOM 4774 C C . TYR B 1 153 ? -16.109 -0.503 -6.988 1 94.94 153 TYR B C 1
ATOM 4776 O O . TYR B 1 153 ? -16.141 0.706 -7.23 1 94.94 153 TYR B O 1
ATOM 4784 N N . THR B 1 154 ? -17.062 -1.092 -6.391 1 91.56 154 THR B N 1
ATOM 4785 C CA . THR B 1 154 ? -18.141 -0.478 -5.641 1 91.56 154 THR B CA 1
ATOM 4786 C C . THR B 1 154 ? -18.281 -1.111 -4.258 1 91.56 154 THR B C 1
ATOM 4788 O O . THR B 1 154 ? -18.406 -2.332 -4.141 1 91.56 154 THR B O 1
ATOM 4791 N N . PRO B 1 155 ? -18.203 -0.213 -3.279 1 89.19 155 PRO B N 1
ATOM 4792 C CA . PRO B 1 155 ? -18.312 -0.771 -1.931 1 89.19 155 PRO B CA 1
ATOM 4793 C C . PRO B 1 155 ? -19.531 -1.678 -1.773 1 89.19 155 PRO B C 1
ATOM 4795 O O . PRO B 1 155 ? -20.594 -1.386 -2.32 1 89.19 155 PRO B O 1
ATOM 4798 N N . LEU B 1 156 ? -19.453 -2.809 -1.155 1 87 156 LEU B N 1
ATOM 4799 C CA . LEU B 1 156 ? -20.484 -3.764 -0.779 1 87 156 LEU B CA 1
ATOM 4800 C C . LEU B 1 156 ? -20.906 -4.609 -1.977 1 87 156 LEU B C 1
ATOM 4802 O O . LEU B 1 156 ? -21.688 -5.551 -1.833 1 87 156 LEU B O 1
ATOM 4806 N N . GLN B 1 157 ? -20.344 -4.332 -3.121 1 92.62 157 GLN B N 1
ATOM 4807 C CA . GLN B 1 157 ? -20.766 -5.082 -4.301 1 92.62 157 GLN B CA 1
ATOM 4808 C C . GLN B 1 157 ? -19.609 -5.891 -4.887 1 92.62 157 GLN B C 1
ATOM 4810 O O . GLN B 1 157 ? -19.828 -6.746 -5.75 1 92.62 157 GLN B O 1
ATOM 4815 N N . GLN B 1 158 ? -18.453 -5.645 -4.438 1 95.12 158 GLN B N 1
ATOM 4816 C CA . GLN B 1 158 ? -17.281 -6.367 -4.938 1 95.12 158 GLN B CA 1
ATOM 4817 C C . GLN B 1 158 ? -17.219 -7.781 -4.375 1 95.12 158 GLN B C 1
ATOM 4819 O O . GLN B 1 158 ? -17.094 -7.969 -3.164 1 95.12 158 GLN B O 1
ATOM 4824 N N . PRO B 1 159 ? -17.359 -8.883 -5.281 1 97.94 159 PRO B N 1
ATOM 4825 C CA . PRO B 1 159 ? -17.156 -10.234 -4.758 1 97.94 159 PRO B CA 1
ATOM 4826 C C . PRO B 1 159 ? -15.758 -10.43 -4.16 1 97.94 159 PRO B C 1
ATOM 4828 O O . PRO B 1 159 ? -14.773 -9.906 -4.699 1 97.94 159 PRO B O 1
ATOM 4831 N N . THR B 1 160 ? -15.711 -11.148 -3.033 1 97.62 160 THR B N 1
ATOM 4832 C CA . THR B 1 160 ? -14.422 -11.453 -2.43 1 97.62 160 THR B CA 1
ATOM 4833 C C . THR B 1 160 ? -13.711 -12.555 -3.211 1 97.62 160 THR B C 1
ATOM 4835 O O . THR B 1 160 ? -14.328 -13.25 -4.023 1 97.62 160 THR B O 1
ATOM 4838 N N . ALA B 1 161 ? -12.398 -12.68 -2.973 1 98.12 161 ALA B N 1
ATOM 4839 C CA . ALA B 1 161 ? -11.633 -13.766 -3.586 1 98.12 161 ALA B CA 1
ATOM 4840 C C . ALA B 1 161 ? -12.211 -15.125 -3.213 1 98.12 161 ALA B C 1
ATOM 4842 O O . ALA B 1 161 ? -12.398 -15.984 -4.078 1 98.12 161 ALA B O 1
ATOM 4843 N N . GLN B 1 162 ? -12.562 -15.344 -1.968 1 98.62 162 GLN B N 1
ATOM 4844 C CA . GLN B 1 162 ? -13.094 -16.625 -1.497 1 98.62 162 GLN B CA 1
ATOM 4845 C C . GLN B 1 162 ? -14.461 -16.922 -2.107 1 98.62 162 GLN B C 1
ATOM 4847 O O . GLN B 1 162 ? -14.758 -18.062 -2.457 1 98.62 162 GLN B O 1
ATOM 4852 N N . GLN B 1 163 ? -15.297 -15.859 -2.268 1 98.62 163 GLN B N 1
ATOM 4853 C CA . GLN B 1 163 ? -16.609 -16.047 -2.875 1 98.62 163 GLN B CA 1
ATOM 4854 C C . GLN B 1 163 ? -16.484 -16.547 -4.316 1 98.62 163 GLN B C 1
ATOM 4856 O O . GLN B 1 163 ? -17.188 -17.469 -4.727 1 98.62 163 GLN B O 1
ATOM 4861 N N . VAL B 1 164 ? -15.57 -15.938 -5.031 1 98.88 164 VAL B N 1
ATOM 4862 C CA . VAL B 1 164 ? -15.391 -16.312 -6.426 1 98.88 164 VAL B CA 1
ATOM 4863 C C . VAL B 1 164 ? -14.812 -17.734 -6.508 1 98.88 164 VAL B C 1
ATOM 4865 O O . VAL B 1 164 ? -15.258 -18.547 -7.316 1 98.88 164 VAL B O 1
ATOM 4868 N N . LEU B 1 165 ? -13.812 -18.062 -5.688 1 98.81 165 LEU B N 1
ATOM 4869 C CA . LEU B 1 165 ? -13.242 -19.406 -5.664 1 98.81 165 LEU B CA 1
ATOM 4870 C C . LEU B 1 165 ? -14.305 -20.438 -5.348 1 98.81 165 LEU B C 1
ATOM 4872 O O . LEU B 1 165 ? -14.43 -21.438 -6.062 1 98.81 165 LEU B O 1
ATOM 4876 N N . ILE B 1 166 ? -15.086 -20.219 -4.285 1 98.81 166 ILE B N 1
ATOM 4877 C CA . ILE B 1 166 ? -16.109 -21.188 -3.867 1 98.81 166 ILE B CA 1
ATOM 4878 C C . ILE B 1 166 ? -17.125 -21.359 -4.984 1 98.81 166 ILE B C 1
ATOM 4880 O O . ILE B 1 166 ? -17.484 -22.484 -5.344 1 98.81 166 ILE B O 1
ATOM 4884 N N . GLU B 1 167 ? -17.578 -20.266 -5.551 1 98.75 167 GLU B N 1
ATOM 4885 C CA . GLU B 1 167 ? -18.594 -20.312 -6.594 1 98.75 167 GLU B CA 1
ATOM 4886 C C . GLU B 1 167 ? -18.094 -21.078 -7.816 1 98.75 167 GLU B C 1
ATOM 4888 O O . GLU B 1 167 ? -18.75 -22.016 -8.273 1 98.75 167 GLU B O 1
ATOM 4893 N N . LYS B 1 168 ? -16.953 -20.766 -8.297 1 98.75 168 LYS B N 1
ATOM 4894 C CA . LYS B 1 168 ? -16.5 -21.312 -9.57 1 98.75 168 LYS B CA 1
ATOM 4895 C C . LYS B 1 168 ? -16.016 -22.75 -9.398 1 98.75 168 LYS B C 1
ATOM 4897 O O . LYS B 1 168 ? -16.234 -23.594 -10.281 1 98.75 168 LYS B O 1
ATOM 4902 N N . ILE B 1 169 ? -15.398 -23.094 -8.281 1 98.69 169 ILE B N 1
ATOM 4903 C CA . ILE B 1 169 ? -14.914 -24.453 -8.062 1 98.69 169 ILE B CA 1
ATOM 4904 C C . ILE B 1 169 ? -16.078 -25.375 -7.754 1 98.69 169 ILE B C 1
ATOM 4906 O O . ILE B 1 169 ? -16.094 -26.547 -8.172 1 98.69 169 ILE B O 1
ATOM 4910 N N . SER B 1 170 ? -17.109 -24.859 -7.023 1 98.44 170 SER B N 1
ATOM 4911 C CA . SER B 1 170 ? -18.281 -25.672 -6.727 1 98.44 170 SER B CA 1
ATOM 4912 C C . SER B 1 170 ? -19.016 -26.062 -8 1 98.44 170 SER B C 1
ATOM 4914 O O . SER B 1 170 ? -19.734 -27.062 -8.023 1 98.44 170 SER B O 1
ATOM 4916 N N . ALA B 1 171 ? -18.828 -25.344 -9.055 1 97.75 171 ALA B N 1
ATOM 4917 C CA . ALA B 1 171 ? -19.594 -25.562 -10.289 1 97.75 171 ALA B CA 1
ATOM 4918 C C . ALA B 1 171 ? -19.062 -26.75 -11.062 1 97.75 171 ALA B C 1
ATOM 4920 O O . ALA B 1 171 ? -19.688 -27.219 -12.016 1 97.75 171 ALA B O 1
ATOM 4921 N N . GLY B 1 172 ? -17.859 -27.344 -10.758 1 96.62 172 GLY B N 1
ATOM 4922 C CA . GLY B 1 172 ? -17.328 -28.531 -11.422 1 96.62 172 GLY B CA 1
ATOM 4923 C C . GLY B 1 172 ? -15.82 -28.516 -11.562 1 96.62 172 GLY B C 1
ATOM 4924 O O . GLY B 1 172 ? -15.148 -27.625 -11.023 1 96.62 172 GLY B O 1
ATOM 4925 N N . PRO B 1 173 ? -15.305 -29.516 -12.297 1 97.44 173 PRO B N 1
ATOM 4926 C CA . PRO B 1 173 ? -13.859 -29.641 -12.453 1 97.44 173 PRO B CA 1
ATOM 4927 C C . PRO B 1 173 ? -13.211 -28.391 -13.023 1 97.44 173 PRO B C 1
ATOM 4929 O O . PRO B 1 173 ? -13.711 -27.828 -14 1 97.44 173 PRO B O 1
ATOM 4932 N N . ILE B 1 174 ? -12.109 -27.984 -12.391 1 98.44 174 ILE B N 1
ATOM 4933 C CA . ILE B 1 174 ? -11.477 -26.719 -12.781 1 98.44 174 ILE B CA 1
ATOM 4934 C C . ILE B 1 174 ? -9.977 -26.797 -12.523 1 98.44 174 ILE B C 1
ATOM 4936 O O . ILE B 1 174 ? -9.523 -27.516 -11.633 1 98.44 174 ILE B O 1
ATOM 4940 N N . THR B 1 175 ? -9.211 -26.125 -13.406 1 98.62 175 THR B N 1
ATOM 4941 C CA . THR B 1 175 ? -7.773 -25.969 -13.234 1 98.62 175 THR B CA 1
ATOM 4942 C C . THR B 1 175 ? -7.445 -24.594 -12.656 1 98.62 175 THR B C 1
ATOM 4944 O O . THR B 1 175 ? -8.023 -23.594 -13.078 1 98.62 175 THR B O 1
ATOM 4947 N N . LEU B 1 176 ? -6.59 -24.547 -11.68 1 98.94 176 LEU B N 1
ATOM 4948 C CA . LEU B 1 176 ? -6.125 -23.281 -11.125 1 98.94 176 LEU B CA 1
ATOM 4949 C C . LEU B 1 176 ? -4.746 -22.922 -11.672 1 98.94 176 LEU B C 1
ATOM 4951 O O . LEU B 1 176 ? -3.85 -23.766 -11.711 1 98.94 176 LEU B O 1
ATOM 4955 N N . ILE B 1 177 ? -4.594 -21.734 -12.164 1 98.94 177 ILE B N 1
ATOM 4956 C CA . ILE B 1 177 ? -3.297 -21.141 -12.469 1 98.94 177 ILE B CA 1
ATOM 4957 C C . ILE B 1 177 ? -2.977 -20.047 -11.461 1 98.94 177 ILE B C 1
ATOM 4959 O O . ILE B 1 177 ? -3.701 -19.062 -11.359 1 98.94 177 ILE B O 1
ATOM 4963 N N . VAL B 1 178 ? -1.908 -20.266 -10.695 1 98.88 178 VAL B N 1
ATOM 4964 C CA . VAL B 1 178 ? -1.549 -19.391 -9.578 1 98.88 178 VAL B CA 1
ATOM 4965 C C . VAL B 1 178 ? -0.22 -18.703 -9.875 1 98.88 178 VAL B C 1
ATOM 4967 O O . VAL B 1 178 ? 0.836 -19.328 -9.852 1 98.88 178 VAL B O 1
ATOM 4970 N N . ILE B 1 179 ? -0.271 -17.328 -10.117 1 98.5 179 ILE B N 1
ATOM 4971 C CA . ILE B 1 179 ? 0.927 -16.641 -10.602 1 98.5 179 ILE B CA 1
ATOM 4972 C C . ILE B 1 179 ? 1.289 -15.508 -9.648 1 98.5 179 ILE B C 1
ATOM 4974 O O . ILE B 1 179 ? 2.076 -14.625 -10 1 98.5 179 ILE B O 1
ATOM 4978 N N . GLY B 1 180 ? 0.707 -15.445 -8.484 1 96.69 180 GLY B N 1
ATOM 4979 C CA . GLY B 1 180 ? 1.095 -14.648 -7.336 1 96.69 180 GLY B CA 1
ATOM 4980 C C . GLY B 1 180 ? 1.308 -15.469 -6.082 1 96.69 180 GLY B C 1
ATOM 4981 O O . GLY B 1 180 ? 1.473 -16.688 -6.156 1 96.69 180 GLY B O 1
ATOM 4982 N N . VAL B 1 181 ? 1.388 -14.742 -4.969 1 96.69 181 VAL B N 1
ATOM 4983 C CA . VAL B 1 181 ? 1.454 -15.422 -3.682 1 96.69 181 VAL B CA 1
ATOM 4984 C C . VAL B 1 181 ? 0.213 -16.297 -3.494 1 96.69 181 VAL B C 1
ATOM 4986 O O . VAL B 1 181 ? -0.888 -15.914 -3.898 1 96.69 181 VAL B O 1
ATOM 4989 N N . GLN B 1 182 ? 0.296 -17.438 -2.838 1 97.81 182 GLN B N 1
ATOM 4990 C CA . GLN B 1 182 ? -0.722 -18.484 -2.887 1 97.81 182 GLN B CA 1
ATOM 4991 C C . GLN B 1 182 ? -1.703 -18.344 -1.727 1 97.81 182 GLN B C 1
ATOM 4993 O O . GLN B 1 182 ? -2.43 -19.297 -1.409 1 97.81 182 GLN B O 1
ATOM 4998 N N . THR B 1 183 ? -1.816 -17.219 -1.099 1 97.62 183 THR B N 1
ATOM 4999 C CA . THR B 1 183 ? -2.613 -17.031 0.11 1 97.62 183 THR B CA 1
ATOM 5000 C C . THR B 1 183 ? -4.086 -17.328 -0.163 1 97.62 183 THR B C 1
ATOM 5002 O O . THR B 1 183 ? -4.723 -18.078 0.58 1 97.62 183 THR B O 1
ATOM 5005 N N . ASN B 1 184 ? -4.672 -16.812 -1.242 1 98.19 184 ASN B N 1
ATOM 5006 C CA . ASN B 1 184 ? -6.078 -17.031 -1.56 1 98.19 184 ASN B CA 1
ATOM 5007 C C . ASN B 1 184 ? -6.387 -18.531 -1.711 1 98.19 184 ASN B C 1
ATOM 5009 O O . ASN B 1 184 ? -7.387 -19.016 -1.177 1 98.19 184 ASN B O 1
ATOM 5013 N N . ILE B 1 185 ? -5.539 -19.234 -2.385 1 98.69 185 ILE B N 1
ATOM 5014 C CA . ILE B 1 185 ? -5.766 -20.625 -2.701 1 98.69 185 ILE B CA 1
ATOM 5015 C C . ILE B 1 185 ? -5.625 -21.469 -1.437 1 98.69 185 ILE B C 1
ATOM 5017 O O . ILE B 1 185 ? -6.426 -22.391 -1.196 1 98.69 185 ILE B O 1
ATOM 5021 N N . ALA B 1 186 ? -4.578 -21.156 -0.624 1 98.44 186 ALA B N 1
ATOM 5022 C CA . ALA B 1 186 ? -4.387 -21.891 0.622 1 98.44 186 ALA B CA 1
ATOM 5023 C C . ALA B 1 186 ? -5.598 -21.75 1.537 1 98.44 186 ALA B C 1
ATOM 5025 O O . ALA B 1 186 ? -6.086 -22.734 2.09 1 98.44 186 ALA B O 1
ATOM 5026 N N . ILE B 1 187 ? -6.082 -20.531 1.696 1 97.81 187 ILE B N 1
ATOM 5027 C CA . ILE B 1 187 ? -7.246 -20.281 2.541 1 97.81 187 ILE B CA 1
ATOM 5028 C C . ILE B 1 187 ? -8.445 -21.062 2.008 1 97.81 187 ILE B C 1
ATOM 5030 O O . ILE B 1 187 ? -9.164 -21.703 2.773 1 97.81 187 ILE B O 1
ATOM 5034 N N . PHE B 1 188 ? -8.648 -21.016 0.713 1 98.44 188 PHE B N 1
ATOM 5035 C CA . PHE B 1 188 ? -9.742 -21.766 0.095 1 98.44 188 PHE B CA 1
ATOM 5036 C C . PHE B 1 188 ? -9.633 -23.25 0.412 1 98.44 188 PHE B C 1
ATOM 5038 O O . PHE B 1 188 ? -10.602 -23.859 0.873 1 98.44 188 PHE B O 1
ATOM 5045 N N . LEU B 1 189 ? -8.445 -23.844 0.193 1 98.12 189 LEU B N 1
ATOM 5046 C CA . LEU B 1 189 ? -8.25 -25.281 0.359 1 98.12 189 LEU B CA 1
ATOM 5047 C C . LEU B 1 189 ? -8.414 -25.688 1.82 1 98.12 189 LEU B C 1
ATOM 5049 O O . LEU B 1 189 ? -8.953 -26.75 2.117 1 98.12 189 LEU B O 1
ATOM 5053 N N . MET B 1 190 ? -7.941 -24.859 2.709 1 96.81 190 MET B N 1
ATOM 5054 C CA . MET B 1 190 ? -8.031 -25.156 4.133 1 96.81 190 MET B CA 1
ATOM 5055 C C . MET B 1 190 ? -9.469 -25.031 4.625 1 96.81 190 MET B C 1
ATOM 5057 O O . MET B 1 190 ? -9.891 -25.781 5.512 1 96.81 190 MET B O 1
ATOM 5061 N N . ASN B 1 191 ? -10.211 -24.141 4.023 1 96.31 191 ASN B N 1
ATOM 5062 C CA . ASN B 1 191 ? -11.555 -23.844 4.512 1 96.31 191 ASN B CA 1
ATOM 5063 C C . ASN B 1 191 ? -12.617 -24.641 3.762 1 96.31 191 ASN B C 1
ATOM 5065 O O . ASN B 1 191 ? -13.766 -24.719 4.199 1 96.31 191 ASN B O 1
ATOM 5069 N N . ASN B 1 192 ? -12.281 -25.234 2.658 1 97.5 192 ASN B N 1
ATOM 5070 C CA . ASN B 1 192 ? -13.211 -26 1.839 1 97.5 192 ASN B CA 1
ATOM 5071 C C . ASN B 1 192 ? -12.609 -27.328 1.393 1 97.5 192 ASN B C 1
ATOM 5073 O O . ASN B 1 192 ? -12.547 -27.625 0.197 1 97.5 192 ASN B O 1
ATOM 5077 N N . PRO B 1 193 ? -12.383 -28.219 2.332 1 96.31 193 PRO B N 1
ATOM 5078 C CA . PRO B 1 193 ? -11.719 -29.484 1.971 1 96.31 193 PRO B CA 1
ATOM 5079 C C . PRO B 1 193 ? -12.547 -30.328 1.016 1 96.31 193 PRO B C 1
ATOM 5081 O O . PRO B 1 193 ? -11.992 -31.062 0.191 1 96.31 193 PRO B O 1
ATOM 5084 N N . ARG B 1 194 ? -13.797 -30.234 1.071 1 97.12 194 ARG B N 1
ATOM 5085 C CA . ARG B 1 194 ? -14.672 -31.062 0.234 1 97.12 194 ARG B CA 1
ATOM 5086 C C . ARG B 1 194 ? -14.625 -30.594 -1.22 1 97.12 194 ARG B C 1
ATOM 5088 O O . ARG B 1 194 ? -14.961 -31.359 -2.129 1 97.12 194 ARG B O 1
ATOM 5095 N N . LEU B 1 195 ? -14.195 -29.359 -1.46 1 98.12 195 LEU B N 1
ATOM 5096 C CA . LEU B 1 195 ? -14.195 -28.828 -2.812 1 98.12 195 LEU B CA 1
ATOM 5097 C C . LEU B 1 195 ? -12.875 -29.109 -3.516 1 98.12 195 LEU B C 1
ATOM 5099 O O . LEU B 1 195 ? -12.734 -28.875 -4.715 1 98.12 195 LEU B O 1
ATOM 5103 N N . LYS B 1 196 ? -11.953 -29.703 -2.836 1 97.38 196 LYS B N 1
ATOM 5104 C CA . LYS B 1 196 ? -10.656 -30.047 -3.414 1 97.38 196 LYS B CA 1
ATOM 5105 C C . LYS B 1 196 ? -10.812 -30.969 -4.609 1 97.38 196 LYS B C 1
ATOM 5107 O O . LYS B 1 196 ? -10.055 -30.875 -5.582 1 97.38 196 LYS B O 1
ATOM 5112 N N . LYS B 1 197 ? -11.758 -31.828 -4.473 1 97.56 197 LYS B N 1
ATOM 5113 C CA . LYS B 1 197 ? -11.961 -32.844 -5.488 1 97.56 197 LYS B CA 1
ATOM 5114 C C . LYS B 1 197 ? -12.281 -32.219 -6.844 1 97.56 197 LYS B C 1
ATOM 5116 O O . LYS B 1 197 ? -12.117 -32.875 -7.883 1 97.56 197 LYS B O 1
ATOM 5121 N N . ASN B 1 198 ? -12.766 -30.969 -6.812 1 98.25 198 ASN B N 1
ATOM 5122 C CA . ASN B 1 198 ? -13.148 -30.312 -8.055 1 98.25 198 ASN B CA 1
ATOM 5123 C C . ASN B 1 198 ? -11.953 -29.625 -8.719 1 98.25 198 ASN B C 1
ATOM 5125 O O . ASN B 1 198 ? -12.055 -29.172 -9.859 1 98.25 198 ASN B O 1
ATOM 5129 N N . VAL B 1 199 ? -10.852 -29.547 -8.031 1 98.75 199 VAL B N 1
ATOM 5130 C CA . VAL B 1 199 ? -9.648 -28.969 -8.609 1 98.75 199 VAL B CA 1
ATOM 5131 C C . VAL B 1 199 ? -8.828 -30.047 -9.305 1 98.75 199 VAL B C 1
ATOM 5133 O O . VAL B 1 199 ? -8.242 -30.906 -8.641 1 98.75 199 VAL B O 1
ATOM 5136 N N . GLU B 1 200 ? -8.734 -29.984 -10.594 1 97.62 200 GLU B N 1
ATOM 5137 C CA . GLU B 1 200 ? -8.078 -31.016 -11.391 1 97.62 200 GLU B CA 1
ATOM 5138 C C . GLU B 1 200 ? -6.559 -30.891 -11.305 1 97.62 200 GLU B C 1
ATOM 5140 O O . GLU B 1 200 ? -5.848 -31.906 -11.328 1 97.62 200 GLU B O 1
ATOM 5145 N N . HIS B 1 201 ? -6.102 -29.766 -11.32 1 98.19 201 HIS B N 1
ATOM 5146 C CA . HIS B 1 201 ? -4.672 -29.484 -11.375 1 98.19 201 HIS B CA 1
ATOM 5147 C C . HIS B 1 201 ? -4.375 -28.062 -10.93 1 98.19 201 HIS B C 1
ATOM 5149 O O . HIS B 1 201 ? -5.191 -27.156 -11.133 1 98.19 201 HIS B O 1
ATOM 5155 N N . ILE B 1 202 ? -3.287 -27.812 -10.297 1 98.88 202 ILE B N 1
ATOM 5156 C CA . ILE B 1 202 ? -2.818 -26.469 -9.953 1 98.88 202 ILE B CA 1
ATOM 5157 C C . ILE B 1 202 ? -1.468 -26.219 -10.617 1 98.88 202 ILE B C 1
ATOM 5159 O O . ILE B 1 202 ? -0.513 -26.969 -10.414 1 98.88 202 ILE B O 1
ATOM 5163 N N . TYR B 1 203 ? -1.395 -25.234 -11.461 1 98.88 203 TYR B N 1
ATOM 5164 C CA . TYR B 1 203 ? -0.143 -24.734 -12.016 1 98.88 203 TYR B CA 1
ATOM 5165 C C . TYR B 1 203 ? 0.35 -23.516 -11.242 1 98.88 203 TYR B C 1
ATOM 5167 O O . TYR B 1 203 ? -0.399 -22.562 -11.039 1 98.88 203 TYR B O 1
ATOM 5175 N N . ILE B 1 204 ? 1.604 -23.531 -10.828 1 98.88 204 ILE B N 1
ATOM 5176 C CA . ILE B 1 204 ? 2.148 -22.469 -9.977 1 98.88 204 ILE B CA 1
ATOM 5177 C C . ILE B 1 204 ? 3.373 -21.859 -10.648 1 98.88 204 ILE B C 1
ATOM 5179 O O . ILE B 1 204 ? 4.316 -22.562 -11.016 1 98.88 204 ILE B O 1
ATOM 5183 N N . MET B 1 205 ? 3.326 -20.531 -10.93 1 98.5 205 MET B N 1
ATOM 5184 C CA . MET B 1 205 ? 4.578 -19.812 -11.156 1 98.5 205 MET B CA 1
ATOM 5185 C C . MET B 1 205 ? 5.25 -19.453 -9.836 1 98.5 205 MET B C 1
ATOM 5187 O O . MET B 1 205 ? 4.738 -18.625 -9.086 1 98.5 205 MET B O 1
ATOM 5191 N N . GLY B 1 206 ? 6.301 -20.141 -9.555 1 96.12 206 GLY B N 1
ATOM 5192 C CA . GLY B 1 206 ? 6.969 -19.859 -8.297 1 96.12 206 GLY B CA 1
ATOM 5193 C C . GLY B 1 206 ? 7.988 -20.906 -7.914 1 96.12 206 GLY B C 1
ATOM 5194 O O . GLY B 1 206 ? 7.965 -22.016 -8.438 1 96.12 206 GLY B O 1
ATOM 5195 N N . GLY B 1 207 ? 8.945 -20.531 -7.062 1 94.12 207 GLY B N 1
ATOM 5196 C CA . GLY B 1 207 ? 9.93 -21.438 -6.508 1 94.12 207 GLY B CA 1
ATOM 5197 C C . GLY B 1 207 ? 11.258 -21.391 -7.23 1 94.12 207 GLY B C 1
ATOM 5198 O O . GLY B 1 207 ? 11.391 -20.734 -8.258 1 94.12 207 GLY B O 1
ATOM 5199 N N . GLY B 1 208 ? 12.227 -21.812 -6.641 1 92 208 GLY B N 1
ATOM 5200 C CA . GLY B 1 208 ? 13.57 -22.109 -7.098 1 92 208 GLY B CA 1
ATOM 5201 C C . GLY B 1 208 ? 14.094 -23.438 -6.582 1 92 208 GLY B C 1
ATOM 5202 O O . GLY B 1 208 ? 14.68 -23.5 -5.496 1 92 208 GLY B O 1
ATOM 5203 N N . VAL B 1 209 ? 13.898 -24.484 -7.434 1 92.19 209 VAL B N 1
ATOM 5204 C CA . VAL B 1 209 ? 14.234 -25.828 -6.98 1 92.19 209 VAL B CA 1
ATOM 5205 C C . VAL B 1 209 ? 15.742 -26.047 -7.059 1 92.19 209 VAL B C 1
ATOM 5207 O O . VAL B 1 209 ? 16.375 -26.391 -6.059 1 92.19 209 VAL B O 1
ATOM 5210 N N . ARG B 1 210 ? 16.297 -25.734 -8.164 1 86.25 210 ARG B N 1
ATOM 5211 C CA . ARG B 1 210 ? 17.734 -25.844 -8.344 1 86.25 210 ARG B CA 1
ATOM 5212 C C . ARG B 1 210 ? 18.328 -24.547 -8.883 1 86.25 210 ARG B C 1
ATOM 5214 O O . ARG B 1 210 ? 19.484 -24.531 -9.328 1 86.25 210 ARG B O 1
ATOM 5221 N N . SER B 1 211 ? 17.375 -23.672 -8.938 1 75.69 211 SER B N 1
ATOM 5222 C CA . SER B 1 211 ? 17.844 -22.391 -9.461 1 75.69 211 SER B CA 1
ATOM 5223 C C . SER B 1 211 ? 18.891 -21.766 -8.539 1 75.69 211 SER B C 1
ATOM 5225 O O . SER B 1 211 ? 18.812 -21.906 -7.316 1 75.69 211 SER B O 1
ATOM 5227 N N . ARG B 1 212 ? 20.094 -21.641 -9.047 1 57.56 212 ARG B N 1
ATOM 5228 C CA . ARG B 1 212 ? 21.094 -20.938 -8.242 1 57.56 212 ARG B CA 1
ATOM 5229 C C . ARG B 1 212 ? 20.891 -19.422 -8.328 1 57.56 212 ARG B C 1
ATOM 5231 O O . ARG B 1 212 ? 20.953 -18.844 -9.422 1 57.56 212 ARG B O 1
ATOM 5238 N N . ASN B 1 213 ? 19.969 -18.953 -7.57 1 55.53 213 ASN B N 1
ATOM 5239 C CA . ASN B 1 213 ? 19.797 -17.5 -7.57 1 55.53 213 ASN B CA 1
ATOM 5240 C C . ASN B 1 213 ? 21.141 -16.781 -7.574 1 55.53 213 ASN B C 1
ATOM 5242 O O . ASN B 1 213 ? 22.062 -17.172 -6.867 1 55.53 213 ASN B O 1
ATOM 5246 N N . PRO B 1 214 ? 21.391 -16.141 -8.805 1 48.47 214 PRO B N 1
ATOM 5247 C CA . PRO B 1 214 ? 22.703 -15.508 -8.859 1 48.47 214 PRO B CA 1
ATOM 5248 C C . PRO B 1 214 ? 23.094 -14.844 -7.539 1 48.47 214 PRO B C 1
ATOM 5250 O O . PRO B 1 214 ? 22.234 -14.305 -6.84 1 48.47 214 PRO B O 1
ATOM 5253 N N . THR B 1 215 ? 24.078 -15.398 -7.039 1 46.53 215 THR B N 1
ATOM 5254 C CA . THR B 1 215 ? 24.781 -14.828 -5.902 1 46.53 215 THR B CA 1
ATOM 5255 C C . THR B 1 215 ? 25.031 -13.336 -6.105 1 46.53 215 THR B C 1
ATOM 5257 O O . THR B 1 215 ? 25.109 -12.867 -7.242 1 46.53 215 THR B O 1
ATOM 5260 N N . GLY B 1 216 ? 24.172 -12.414 -5.426 1 45.16 216 GLY B N 1
ATOM 5261 C CA . GLY B 1 216 ? 24.672 -11.055 -5.324 1 45.16 216 GLY B CA 1
ATOM 5262 C C . GLY B 1 216 ? 26.109 -10.906 -5.785 1 45.16 216 GLY B C 1
ATOM 5263 O O . GLY B 1 216 ? 26.656 -9.797 -5.777 1 45.16 216 GLY B O 1
ATOM 5264 N N . CYS B 1 217 ? 26.812 -11.914 -5.875 1 44.69 217 CYS B N 1
ATOM 5265 C CA . CYS B 1 217 ? 28.234 -11.836 -6.156 1 44.69 217 CYS B CA 1
ATOM 5266 C C . CYS B 1 217 ? 28.516 -12.008 -7.648 1 44.69 217 CYS B C 1
ATOM 5268 O O . CYS B 1 217 ? 27.719 -12.625 -8.359 1 44.69 217 CYS B O 1
ATOM 5270 N N . CYS B 1 218 ? 29.297 -11.07 -8.227 1 47.88 218 CYS B N 1
ATOM 5271 C CA . CYS B 1 218 ? 29.875 -11.18 -9.562 1 47.88 218 CYS B CA 1
ATOM 5272 C C . CYS B 1 218 ? 30.328 -12.602 -9.852 1 47.88 218 CYS B C 1
ATOM 5274 O O . CYS B 1 218 ? 30.953 -13.25 -9 1 47.88 218 CYS B O 1
ATOM 5276 N N . PRO B 1 219 ? 29.641 -13.219 -10.883 1 46.38 219 PRO B N 1
ATOM 5277 C CA . PRO B 1 219 ? 30.219 -14.508 -11.258 1 46.38 219 PRO B CA 1
ATOM 5278 C C . PRO B 1 219 ? 31.75 -14.531 -11.133 1 46.38 219 PRO B C 1
ATOM 5280 O O . PRO B 1 219 ? 32.406 -13.484 -11.188 1 46.38 219 PRO B O 1
ATOM 5283 N N . GLN B 1 220 ? 32.156 -15.641 -10.711 1 46.84 220 GLN B N 1
ATOM 5284 C CA . GLN B 1 220 ? 33.594 -15.797 -10.531 1 46.84 220 GLN B CA 1
ATOM 5285 C C . GLN B 1 220 ? 34.375 -15.164 -11.68 1 46.84 220 GLN B C 1
ATOM 5287 O O . GLN B 1 220 ? 35.438 -14.586 -11.477 1 46.84 220 GLN B O 1
ATOM 5292 N N . ASN B 1 221 ? 33.938 -15.367 -12.875 1 43.81 221 ASN B N 1
ATOM 5293 C CA . ASN B 1 221 ? 34.656 -14.844 -14.023 1 43.81 221 ASN B CA 1
ATOM 5294 C C . ASN B 1 221 ? 34.156 -13.469 -14.438 1 43.81 221 ASN B C 1
ATOM 5296 O O . ASN B 1 221 ? 34.344 -13.055 -15.586 1 43.81 221 ASN B O 1
ATOM 5300 N N . ALA B 1 222 ? 33.5 -12.969 -13.555 1 43.09 222 ALA B N 1
ATOM 5301 C CA . ALA B 1 222 ? 32.969 -11.656 -13.883 1 43.09 222 ALA B CA 1
ATOM 5302 C C . ALA B 1 222 ? 34.094 -10.602 -13.906 1 43.09 222 ALA B C 1
ATOM 5304 O O . ALA B 1 222 ? 35.094 -10.742 -13.219 1 43.09 222 ALA B O 1
ATOM 5305 N N . SER B 1 223 ? 33.969 -9.672 -14.938 1 45.34 223 SER B N 1
ATOM 5306 C CA . SER B 1 223 ? 34.938 -8.594 -15.047 1 45.34 223 SER B CA 1
ATOM 5307 C C . SER B 1 223 ? 34.969 -7.75 -13.773 1 45.34 223 SER B C 1
ATOM 5309 O O . SER B 1 223 ? 34 -7.742 -13 1 45.34 223 SER B O 1
ATOM 5311 N N . SER B 1 224 ? 36.031 -7.242 -13.484 1 45.47 224 SER B N 1
ATOM 5312 C CA . SER B 1 224 ? 36.344 -6.379 -12.359 1 45.47 224 SER B CA 1
ATOM 5313 C C . SER B 1 224 ? 35.281 -5.301 -12.164 1 45.47 224 SER B C 1
ATOM 5315 O O . SER B 1 224 ? 35.219 -4.676 -11.102 1 45.47 224 SER B O 1
ATOM 5317 N N . SER B 1 225 ? 34.625 -5.109 -13.211 1 42.75 225 SER B N 1
ATOM 5318 C CA . SER B 1 225 ? 33.625 -4.039 -13.133 1 42.75 225 SER B CA 1
ATOM 5319 C C . SER B 1 225 ? 32.312 -4.551 -12.555 1 42.75 225 SER B C 1
ATOM 5321 O O . SER B 1 225 ? 31.359 -3.775 -12.375 1 42.75 225 SER B O 1
ATOM 5323 N N . CYS B 1 226 ? 32.406 -5.828 -12.312 1 44.12 226 CYS B N 1
ATOM 5324 C CA . CYS B 1 226 ? 31.172 -6.402 -11.789 1 44.12 226 CYS B CA 1
ATOM 5325 C C . CYS B 1 226 ? 30.938 -5.953 -10.352 1 44.12 226 CYS B C 1
ATOM 5327 O O . CYS B 1 226 ? 31.781 -6.145 -9.484 1 44.12 226 CYS B O 1
ATOM 5329 N N . VAL B 1 227 ? 30.141 -4.973 -10.148 1 48.06 227 VAL B N 1
ATOM 5330 C CA . VAL B 1 227 ? 29.703 -4.559 -8.812 1 48.06 227 VAL B CA 1
ATOM 5331 C C . VAL B 1 227 ? 28.781 -5.617 -8.211 1 48.06 227 VAL B C 1
ATOM 5333 O O . VAL B 1 227 ? 27.781 -5.992 -8.828 1 48.06 227 VAL B O 1
ATOM 5336 N N . PRO B 1 228 ? 29.156 -6.18 -7.223 1 46.06 228 PRO B N 1
ATOM 5337 C CA . PRO B 1 228 ? 28.25 -7.09 -6.512 1 46.06 228 PRO B CA 1
ATOM 5338 C C . PRO B 1 228 ? 26.844 -6.508 -6.34 1 46.06 228 PRO B C 1
ATOM 5340 O O . PRO B 1 228 ? 26.688 -5.285 -6.305 1 46.06 228 PRO B O 1
ATOM 5343 N N . ARG B 1 229 ? 26.016 -7.309 -6.324 1 45.34 229 ARG B N 1
ATOM 5344 C CA . ARG B 1 229 ? 24.594 -7.02 -6.199 1 45.34 229 ARG B CA 1
ATOM 5345 C C . ARG B 1 229 ? 24.016 -6.484 -7.508 1 45.34 229 ARG B C 1
ATOM 5347 O O . ARG B 1 229 ? 22.812 -6.289 -7.633 1 45.34 229 ARG B O 1
ATOM 5354 N N . GLU B 1 230 ? 25.062 -6.016 -8.391 1 46.88 230 GLU B N 1
ATOM 5355 C CA . GLU B 1 230 ? 24.672 -5.648 -9.742 1 46.88 230 GLU B CA 1
ATOM 5356 C C . GLU B 1 230 ? 25.016 -6.758 -10.734 1 46.88 230 GLU B C 1
ATOM 5358 O O . GLU B 1 230 ? 24.781 -6.613 -11.938 1 46.88 230 GLU B O 1
ATOM 5363 N N . CYS B 1 231 ? 25.703 -7.828 -10.25 1 47 231 CYS B N 1
ATOM 5364 C CA . CYS B 1 231 ? 26.172 -8.828 -11.211 1 47 231 CYS B CA 1
ATOM 5365 C C . CYS B 1 231 ? 25.234 -10.031 -11.234 1 47 231 CYS B C 1
ATOM 5367 O O . CYS B 1 231 ? 24.688 -10.422 -10.203 1 47 231 CYS B O 1
ATOM 5369 N N . GLY B 1 232 ? 24.953 -10.484 -12.375 1 48.72 232 GLY B N 1
ATOM 5370 C CA . GLY B 1 232 ? 24.203 -11.68 -12.734 1 48.72 232 GLY B CA 1
ATOM 5371 C C . GLY B 1 232 ? 22.703 -11.5 -12.602 1 48.72 232 GLY B C 1
ATOM 5372 O O . GLY B 1 232 ? 22.203 -10.375 -12.578 1 48.72 232 GLY B O 1
ATOM 5373 N N . ASP B 1 233 ? 22.062 -12.648 -12.797 1 49.06 233 ASP B N 1
ATOM 5374 C CA . ASP B 1 233 ? 20.594 -12.672 -12.734 1 49.06 233 ASP B CA 1
ATOM 5375 C C . ASP B 1 233 ? 20.109 -12.406 -11.32 1 49.06 233 ASP B C 1
ATOM 5377 O O . ASP B 1 233 ? 20.359 -13.195 -10.406 1 49.06 233 ASP B O 1
ATOM 5381 N N . ARG B 1 234 ? 19.781 -11.125 -10.969 1 52.09 234 ARG B N 1
ATOM 5382 C CA . ARG B 1 234 ? 19.438 -10.68 -9.617 1 52.09 234 ARG B CA 1
ATOM 5383 C C . ARG B 1 234 ? 18.188 -11.398 -9.102 1 52.09 234 ARG B C 1
ATOM 5385 O O . ARG B 1 234 ? 17.828 -11.266 -7.93 1 52.09 234 ARG B O 1
ATOM 5392 N N . GLY B 1 235 ? 17.938 -12.477 -9.75 1 54.22 235 GLY B N 1
ATOM 5393 C CA . GLY B 1 235 ? 16.688 -13.078 -9.312 1 54.22 235 GLY B CA 1
ATOM 5394 C C . GLY B 1 235 ? 15.594 -12.055 -9.047 1 54.22 235 GLY B C 1
ATOM 5395 O O . GLY B 1 235 ? 15.719 -10.891 -9.445 1 54.22 235 GLY B O 1
ATOM 5396 N N . ASN B 1 236 ? 14.367 -12.555 -8.578 1 61.78 236 ASN B N 1
ATOM 5397 C CA . ASN B 1 236 ? 13.266 -11.617 -8.398 1 61.78 236 ASN B CA 1
ATOM 5398 C C . ASN B 1 236 ? 13.203 -11.102 -6.965 1 61.78 236 ASN B C 1
ATOM 5400 O O . ASN B 1 236 ? 12.359 -10.258 -6.641 1 61.78 236 ASN B O 1
ATOM 5404 N N . LEU B 1 237 ? 14.008 -11.695 -5.844 1 71.75 237 LEU B N 1
ATOM 5405 C CA . LEU B 1 237 ? 14.102 -11.195 -4.477 1 71.75 237 LEU B CA 1
ATOM 5406 C C . LEU B 1 237 ? 15.547 -10.891 -4.105 1 71.75 237 LEU B C 1
ATOM 5408 O O . LEU B 1 237 ? 15.992 -11.219 -3.002 1 71.75 237 LEU B O 1
ATOM 5412 N N . PHE B 1 238 ? 16.422 -10.242 -4.824 1 55.56 238 PHE B N 1
ATOM 5413 C CA . PHE B 1 238 ? 17.859 -10.062 -4.742 1 55.56 238 PHE B CA 1
ATOM 5414 C C . PHE B 1 238 ? 18.25 -9.461 -3.398 1 55.56 238 PHE B C 1
ATOM 5416 O O . PHE B 1 238 ? 19.297 -9.82 -2.834 1 55.56 238 PHE B O 1
ATOM 5423 N N . THR B 1 239 ? 17.438 -8.703 -2.879 1 56.09 239 THR B N 1
ATOM 5424 C CA . THR B 1 239 ? 17.828 -7.914 -1.716 1 56.09 239 THR B CA 1
ATOM 5425 C C . THR B 1 239 ? 17.906 -8.789 -0.468 1 56.09 239 THR B C 1
ATOM 5427 O O . THR B 1 239 ? 18.453 -8.383 0.552 1 56.09 239 THR B O 1
ATOM 5430 N N . ASN B 1 240 ? 17.562 -10.094 -0.759 1 64.38 240 ASN B N 1
ATOM 5431 C CA . ASN B 1 240 ? 17.5 -10.93 0.436 1 64.38 240 ASN B CA 1
ATOM 5432 C C . ASN B 1 240 ? 18.547 -12.055 0.39 1 64.38 240 ASN B C 1
ATOM 5434 O O . ASN B 1 240 ? 18.484 -12.992 1.182 1 64.38 240 ASN B O 1
ATOM 5438 N N . TYR B 1 241 ? 19.484 -11.969 -0.402 1 69.25 241 TYR B N 1
ATOM 5439 C CA . TYR B 1 241 ? 20.406 -13.086 -0.605 1 69.25 241 TYR B CA 1
ATOM 5440 C C . TYR B 1 241 ? 21.281 -13.297 0.625 1 69.25 241 TYR B C 1
ATOM 5442 O O . TYR B 1 241 ? 21.641 -14.438 0.954 1 69.25 241 TYR B O 1
ATOM 5450 N N . GLU B 1 242 ? 21.547 -12.242 1.299 1 74.56 242 GLU B N 1
ATOM 5451 C CA . GLU B 1 242 ? 22.406 -12.344 2.469 1 74.56 242 GLU B CA 1
ATOM 5452 C C . GLU B 1 242 ? 21.703 -13.047 3.621 1 74.56 242 GLU B C 1
ATOM 5454 O O . GLU B 1 242 ? 22.359 -13.594 4.516 1 74.56 242 GLU B O 1
ATOM 5459 N N . ALA B 1 243 ? 20.422 -13.039 3.529 1 82.44 243 ALA B N 1
ATOM 5460 C CA . ALA B 1 243 ? 19.656 -13.688 4.59 1 82.44 243 ALA B CA 1
ATOM 5461 C C . ALA B 1 243 ? 19.062 -15 4.105 1 82.44 243 ALA B C 1
ATOM 5463 O O . ALA B 1 243 ? 19.141 -16.016 4.797 1 82.44 243 ALA B O 1
ATOM 5464 N N . ASN B 1 244 ? 18.547 -15.023 2.939 1 87.5 244 ASN B N 1
ATOM 5465 C CA . ASN B 1 244 ? 17.844 -16.156 2.365 1 87.5 244 ASN B CA 1
ATOM 5466 C C . ASN B 1 244 ? 18.156 -16.328 0.882 1 87.5 244 ASN B C 1
ATOM 5468 O O . ASN B 1 244 ? 17.484 -15.719 0.032 1 87.5 244 ASN B O 1
ATOM 5472 N N . PRO B 1 245 ? 19.094 -17.172 0.543 1 82.19 245 PRO B N 1
ATOM 5473 C CA . PRO B 1 245 ? 19.5 -17.344 -0.854 1 82.19 245 PRO B CA 1
ATOM 5474 C C . PRO B 1 245 ? 18.547 -18.234 -1.645 1 82.19 245 PRO B C 1
ATOM 5476 O O . PRO B 1 245 ? 18.734 -18.438 -2.844 1 82.19 245 PRO B O 1
ATOM 5479 N N . TYR B 1 246 ? 17.438 -18.656 -1.044 1 85.31 246 TYR B N 1
ATOM 5480 C CA . TYR B 1 246 ? 16.594 -19.656 -1.689 1 85.31 246 TYR B CA 1
ATOM 5481 C C . TYR B 1 246 ? 15.219 -19.078 -2.01 1 85.31 246 TYR B C 1
ATOM 5483 O O . TYR B 1 246 ? 14.391 -19.734 -2.635 1 85.31 246 TYR B O 1
ATOM 5491 N N . ALA B 1 247 ? 15.031 -17.859 -1.611 1 86.06 247 ALA B N 1
ATOM 5492 C CA . ALA B 1 247 ? 13.703 -17.266 -1.65 1 86.06 247 ALA B CA 1
ATOM 5493 C C . ALA B 1 247 ? 13.312 -16.875 -3.074 1 86.06 247 ALA B C 1
ATOM 5495 O O . ALA B 1 247 ? 14.148 -16.359 -3.832 1 86.06 247 ALA B O 1
ATOM 5496 N N . GLU B 1 248 ? 12.172 -17.25 -3.5 1 90.25 248 GLU B N 1
ATOM 5497 C CA . GLU B 1 248 ? 11.484 -16.766 -4.695 1 90.25 248 GLU B CA 1
ATOM 5498 C C . GLU B 1 248 ? 10.219 -16 -4.336 1 90.25 248 GLU B C 1
ATOM 5500 O O . GLU B 1 248 ? 9.508 -16.375 -3.398 1 90.25 248 GLU B O 1
ATOM 5505 N N . PHE B 1 249 ? 9.883 -14.977 -5.016 1 91 249 PHE B N 1
ATOM 5506 C CA . PHE B 1 249 ? 8.867 -13.977 -4.695 1 91 249 PHE B CA 1
ATOM 5507 C C . PHE B 1 249 ? 7.543 -14.648 -4.34 1 91 249 PHE B C 1
ATOM 5509 O O . PHE B 1 249 ? 6.996 -14.414 -3.262 1 91 249 PHE B O 1
ATOM 5516 N N . ASN B 1 250 ? 6.934 -15.523 -5.16 1 95.62 250 ASN B N 1
ATOM 5517 C CA . ASN B 1 250 ? 5.582 -16.062 -5.035 1 95.62 250 ASN B CA 1
ATOM 5518 C C . ASN B 1 250 ? 5.492 -17.094 -3.922 1 95.62 250 ASN B C 1
ATOM 5520 O O . ASN B 1 250 ? 4.402 -17.391 -3.418 1 95.62 250 ASN B O 1
ATOM 5524 N N . ILE B 1 251 ? 6.656 -17.688 -3.547 1 95.69 251 ILE B N 1
ATOM 5525 C CA . ILE B 1 251 ? 6.672 -18.672 -2.463 1 95.69 251 ILE B CA 1
ATOM 5526 C C . ILE B 1 251 ? 7.043 -17.984 -1.152 1 95.69 251 ILE B C 1
ATOM 5528 O O . ILE B 1 251 ? 6.387 -18.188 -0.127 1 95.69 251 ILE B O 1
ATOM 5532 N N . PHE B 1 252 ? 8.008 -17.062 -1.181 1 93.62 252 PHE B N 1
ATOM 5533 C CA . PHE B 1 252 ? 8.516 -16.359 -0.008 1 93.62 252 PHE B CA 1
ATOM 5534 C C . PHE B 1 252 ? 7.445 -15.461 0.585 1 93.62 252 PHE B C 1
ATOM 5536 O O . PHE B 1 252 ? 7.371 -15.297 1.805 1 93.62 252 PHE B O 1
ATOM 5543 N N . GLY B 1 253 ? 6.555 -14.961 -0.229 1 94.81 253 GLY B N 1
ATOM 5544 C CA . GLY B 1 253 ? 5.527 -14.039 0.227 1 94.81 253 GLY B CA 1
ATOM 5545 C C . GLY B 1 253 ? 4.566 -14.664 1.223 1 94.81 253 GLY B C 1
ATOM 5546 O O . GLY B 1 253 ? 3.928 -13.953 2.004 1 94.81 253 GLY B O 1
ATOM 5547 N N . ASP B 1 254 ? 4.426 -15.992 1.152 1 96.88 254 ASP B N 1
ATOM 5548 C CA . ASP B 1 254 ? 3.613 -16.766 2.09 1 96.88 254 ASP B CA 1
ATOM 5549 C C . ASP B 1 254 ? 4.008 -18.234 2.072 1 96.88 254 ASP B C 1
ATOM 5551 O O . ASP B 1 254 ? 3.291 -19.078 1.518 1 96.88 254 ASP B O 1
ATOM 5555 N N . PRO B 1 255 ? 5.125 -18.547 2.781 1 96.75 255 PRO B N 1
ATOM 5556 C CA . PRO B 1 255 ? 5.652 -19.906 2.719 1 96.75 255 PRO B CA 1
ATOM 5557 C C . PRO B 1 255 ? 4.641 -20.953 3.186 1 96.75 255 PRO B C 1
ATOM 5559 O O . PRO B 1 255 ? 4.523 -22.016 2.58 1 96.75 255 PRO B O 1
ATOM 5562 N N . PHE B 1 256 ? 3.906 -20.641 4.219 1 97 256 PHE B N 1
ATOM 5563 C CA . PHE B 1 256 ? 2.938 -21.594 4.742 1 97 256 PHE B CA 1
ATOM 5564 C C . PHE B 1 256 ? 1.817 -21.844 3.736 1 97 256 PHE B C 1
ATOM 5566 O O . PHE B 1 256 ? 1.38 -22.984 3.547 1 97 256 PHE B O 1
ATOM 5573 N N . ALA B 1 257 ? 1.35 -20.75 3.111 1 97.94 257 ALA B N 1
ATOM 5574 C CA . ALA B 1 257 ? 0.339 -20.922 2.068 1 97.94 257 ALA B CA 1
ATOM 5575 C C . ALA B 1 257 ? 0.854 -21.797 0.938 1 97.94 257 ALA B C 1
ATOM 5577 O O . ALA B 1 257 ? 0.145 -22.703 0.468 1 97.94 257 ALA B O 1
ATOM 5578 N N . ALA B 1 258 ? 2.049 -21.531 0.503 1 98.19 258 ALA B N 1
ATOM 5579 C CA . ALA B 1 258 ? 2.643 -22.344 -0.557 1 98.19 258 ALA B CA 1
ATOM 5580 C C . ALA B 1 258 ? 2.709 -23.812 -0.152 1 98.19 258 ALA B C 1
ATOM 5582 O O . ALA B 1 258 ? 2.408 -24.688 -0.955 1 98.19 258 ALA B O 1
ATOM 5583 N N . TYR B 1 259 ? 3.139 -24.078 1.08 1 97 259 TYR B N 1
ATOM 5584 C CA . TYR B 1 259 ? 3.176 -25.453 1.592 1 97 259 TYR B CA 1
ATOM 5585 C C . TYR B 1 259 ? 1.802 -26.094 1.509 1 97 259 TYR B C 1
ATOM 5587 O O . TYR B 1 259 ? 1.668 -27.219 1.016 1 97 259 TYR B O 1
ATOM 5595 N N . GLN B 1 260 ? 0.752 -25.375 1.979 1 96.81 260 GLN B N 1
ATOM 5596 C CA . GLN B 1 260 ? -0.605 -25.922 2.004 1 96.81 260 GLN B CA 1
ATOM 5597 C C . GLN B 1 260 ? -1.094 -26.25 0.596 1 96.81 260 GLN B C 1
ATOM 5599 O O . GLN B 1 260 ? -1.784 -27.25 0.391 1 96.81 260 GLN B O 1
ATOM 5604 N N . VAL B 1 261 ? -0.705 -25.438 -0.37 1 98.62 261 VAL B N 1
ATOM 5605 C CA . VAL B 1 261 ? -1.155 -25.656 -1.742 1 98.62 261 VAL B CA 1
ATOM 5606 C C . VAL B 1 261 ? -0.405 -26.828 -2.361 1 98.62 261 VAL B C 1
ATOM 5608 O O . VAL B 1 261 ? -1.021 -27.766 -2.887 1 98.62 261 VAL B O 1
ATOM 5611 N N . ILE B 1 262 ? 0.886 -26.859 -2.254 1 98 262 ILE B N 1
ATOM 5612 C CA . ILE B 1 262 ? 1.728 -27.859 -2.895 1 98 262 ILE B CA 1
ATOM 5613 C C . ILE B 1 262 ? 1.476 -29.219 -2.26 1 98 262 ILE B C 1
ATOM 5615 O O . ILE B 1 262 ? 1.484 -30.25 -2.949 1 98 262 ILE B O 1
ATOM 5619 N N . HIS B 1 263 ? 1.147 -29.281 -0.987 1 95.81 263 HIS B N 1
ATOM 5620 C CA . HIS B 1 263 ? 0.939 -30.531 -0.268 1 95.81 263 HIS B CA 1
ATOM 5621 C C . HIS B 1 263 ? -0.545 -30.859 -0.165 1 95.81 263 HIS B C 1
ATOM 5623 O O . HIS B 1 263 ? -0.943 -31.688 0.659 1 95.81 263 HIS B O 1
ATOM 5629 N N . SER B 1 264 ? -1.381 -30.281 -0.951 1 96.81 264 SER B N 1
ATOM 5630 C CA . SER B 1 264 ? -2.83 -30.391 -0.827 1 96.81 264 SER B CA 1
ATOM 5631 C C . SER B 1 264 ? -3.314 -31.766 -1.29 1 96.81 264 SER B C 1
ATOM 5633 O O . SER B 1 264 ? -4.457 -32.156 -1.022 1 96.81 264 SER B O 1
ATOM 5635 N N . GLY B 1 265 ? -2.52 -32.5 -1.923 1 96.44 265 GLY B N 1
ATOM 5636 C CA . GLY B 1 265 ? -2.938 -33.75 -2.543 1 96.44 265 GLY B CA 1
ATOM 5637 C C . GLY B 1 265 ? -3.42 -33.562 -3.971 1 96.44 265 GLY B C 1
ATOM 5638 O O . GLY B 1 265 ? -3.627 -34.562 -4.688 1 96.44 265 GLY B O 1
ATOM 5639 N N . ILE B 1 266 ? -3.629 -32.375 -4.438 1 98.44 266 ILE B N 1
ATOM 5640 C CA . ILE B 1 266 ? -3.973 -32.031 -5.82 1 98.44 266 ILE B CA 1
ATOM 5641 C C . ILE B 1 266 ? -2.713 -32.062 -6.68 1 98.44 266 ILE B C 1
ATOM 5643 O O . ILE B 1 266 ? -1.657 -31.578 -6.258 1 98.44 266 ILE B O 1
ATOM 5647 N N . PRO B 1 267 ? -2.771 -32.719 -7.914 1 97.94 267 PRO B N 1
ATOM 5648 C CA . PRO B 1 267 ? -1.594 -32.625 -8.781 1 97.94 267 PRO B CA 1
ATOM 5649 C C . PRO B 1 267 ? -1.116 -31.203 -9.008 1 97.94 267 PRO B C 1
ATOM 5651 O O . PRO B 1 267 ? -1.927 -30.312 -9.281 1 97.94 267 PRO B O 1
ATOM 5654 N N . VAL B 1 268 ? 0.217 -31 -8.875 1 98.44 268 VAL B N 1
ATOM 5655 C CA . VAL B 1 268 ? 0.797 -29.656 -9.008 1 98.44 268 VAL B CA 1
ATOM 5656 C C . VAL B 1 268 ? 1.876 -29.672 -10.086 1 98.44 268 VAL B C 1
ATOM 5658 O O . VAL B 1 268 ? 2.672 -30.609 -10.172 1 98.44 268 VAL B O 1
ATOM 5661 N N . THR B 1 269 ? 1.885 -28.75 -10.945 1 98.62 269 THR B N 1
ATOM 5662 C CA . THR B 1 269 ? 3.008 -28.406 -11.812 1 98.62 269 THR B CA 1
ATOM 5663 C C . THR B 1 269 ? 3.635 -27.078 -11.398 1 98.62 269 THR B C 1
ATOM 5665 O O . THR B 1 269 ? 2.938 -26.078 -11.258 1 98.62 269 THR B O 1
ATOM 5668 N N . LEU B 1 270 ? 4.887 -27.109 -11.188 1 98.5 270 LEU B N 1
ATOM 5669 C CA . LEU B 1 270 ? 5.641 -25.922 -10.781 1 98.5 270 LEU B CA 1
ATOM 5670 C C . LEU B 1 270 ? 6.445 -25.359 -11.945 1 98.5 270 LEU B C 1
ATOM 5672 O O . LEU B 1 270 ? 7.109 -26.109 -12.664 1 98.5 270 LEU B O 1
ATOM 5676 N N . VAL B 1 271 ? 6.305 -24.094 -12.234 1 98.06 271 VAL B N 1
ATOM 5677 C CA . VAL B 1 271 ? 7.152 -23.359 -13.172 1 98.06 271 VAL B CA 1
ATOM 5678 C C . VAL B 1 271 ? 8.07 -22.406 -12.398 1 98.06 271 VAL B C 1
ATOM 5680 O O . VAL B 1 271 ? 7.766 -21.219 -12.266 1 98.06 271 VAL B O 1
ATOM 5683 N N . PRO B 1 272 ? 9.195 -22.938 -11.914 1 95.56 272 PRO B N 1
ATOM 5684 C CA . PRO B 1 272 ? 10.078 -22.172 -11.031 1 95.56 272 PRO B CA 1
ATOM 5685 C C . PRO B 1 272 ? 11.109 -21.344 -11.797 1 95.56 272 PRO B C 1
ATOM 5687 O O . PRO B 1 272 ? 11.125 -21.359 -13.023 1 95.56 272 PRO B O 1
ATOM 5690 N N . LEU B 1 273 ? 11.922 -20.609 -11.055 1 92.12 273 LEU B N 1
ATOM 5691 C CA . LEU B 1 273 ? 13 -19.812 -11.641 1 92.12 273 LEU B CA 1
ATOM 5692 C C . LEU B 1 273 ? 13.93 -20.688 -12.477 1 92.12 273 LEU B C 1
ATOM 5694 O O . LEU B 1 273 ? 14.492 -20.219 -13.469 1 92.12 273 LEU B O 1
ATOM 5698 N N . ASP B 1 274 ? 14.008 -22 -12.188 1 91.25 274 ASP B N 1
ATOM 5699 C CA . ASP B 1 274 ? 14.789 -22.938 -12.984 1 91.25 274 ASP B CA 1
ATOM 5700 C C . ASP B 1 274 ? 14.445 -22.812 -14.469 1 91.25 274 ASP B C 1
ATOM 5702 O O . ASP B 1 274 ? 15.328 -22.812 -15.32 1 91.25 274 ASP B O 1
ATOM 5706 N N . ALA B 1 275 ? 13.234 -22.719 -14.734 1 94.44 275 ALA B N 1
ATOM 5707 C CA . ALA B 1 275 ? 12.75 -22.672 -16.109 1 94.44 275 ALA B CA 1
ATOM 5708 C C . ALA B 1 275 ? 12.688 -21.234 -16.609 1 94.44 275 ALA B C 1
ATOM 5710 O O . ALA B 1 275 ? 13.156 -20.922 -17.719 1 94.44 275 ALA B O 1
ATOM 5711 N N . THR B 1 276 ? 12.133 -20.297 -15.789 1 93.56 276 THR B N 1
ATOM 5712 C CA . THR B 1 276 ? 11.852 -18.969 -16.297 1 93.56 276 THR B CA 1
ATOM 5713 C C . THR B 1 276 ? 13.141 -18.188 -16.547 1 93.56 276 THR B C 1
ATOM 5715 O O . THR B 1 276 ? 13.195 -17.312 -17.406 1 93.56 276 THR B O 1
ATOM 5718 N N . ASN B 1 277 ? 14.188 -18.547 -15.812 1 89.56 277 ASN B N 1
ATOM 5719 C CA . ASN B 1 277 ? 15.477 -17.891 -16.047 1 89.56 277 ASN B CA 1
ATOM 5720 C C . ASN B 1 277 ? 16.047 -18.234 -17.422 1 89.56 277 ASN B C 1
ATOM 5722 O O . ASN B 1 277 ? 16.984 -17.594 -17.891 1 89.56 277 ASN B O 1
ATOM 5726 N N . THR B 1 278 ? 15.523 -19.234 -18.047 1 92.81 278 THR B N 1
ATOM 5727 C CA . THR B 1 278 ? 16.031 -19.641 -19.359 1 92.81 278 THR B CA 1
ATOM 5728 C C . THR B 1 278 ? 15.234 -19 -20.484 1 92.81 278 THR B C 1
ATOM 5730 O O . THR B 1 278 ? 15.438 -19.312 -21.656 1 92.81 278 THR B O 1
ATOM 5733 N N . ILE B 1 279 ? 14.297 -18.141 -20.219 1 94.5 279 ILE B N 1
ATOM 5734 C CA . ILE B 1 279 ? 13.531 -17.469 -21.266 1 94.5 279 ILE B CA 1
ATOM 5735 C C . ILE B 1 279 ? 13.469 -15.969 -20.969 1 94.5 279 ILE B C 1
ATOM 5737 O O . ILE B 1 279 ? 12.391 -15.422 -20.734 1 94.5 279 ILE B O 1
ATOM 5741 N N . PRO B 1 280 ? 14.641 -15.32 -20.984 1 92.25 280 PRO B N 1
ATOM 5742 C CA . PRO B 1 280 ? 14.672 -13.859 -20.859 1 92.25 280 PRO B CA 1
ATOM 5743 C C . PRO B 1 280 ? 14.023 -13.156 -22.047 1 92.25 280 PRO B C 1
ATOM 5745 O O . PRO B 1 280 ? 13.93 -13.727 -23.141 1 92.25 280 PRO B O 1
ATOM 5748 N N . ILE B 1 281 ? 13.477 -11.984 -21.797 1 94.5 281 ILE B N 1
ATOM 5749 C CA . ILE B 1 281 ? 13.094 -11.117 -22.906 1 94.5 281 ILE B CA 1
ATOM 5750 C C . ILE B 1 281 ? 14.336 -10.672 -23.672 1 94.5 281 ILE B C 1
ATOM 5752 O O . ILE B 1 281 ? 14.992 -9.695 -23.297 1 94.5 281 ILE B O 1
ATOM 5756 N N . THR B 1 282 ? 14.625 -11.352 -24.734 1 93.75 282 THR B N 1
ATOM 5757 C CA . THR B 1 282 ? 15.812 -11.023 -25.531 1 93.75 282 THR B CA 1
ATOM 5758 C C . THR B 1 282 ? 15.555 -9.797 -26.391 1 93.75 282 THR B C 1
ATOM 5760 O O . THR B 1 282 ? 14.414 -9.383 -26.578 1 93.75 282 THR B O 1
ATOM 5763 N N . GLU B 1 283 ? 16.672 -9.273 -26.844 1 93.19 283 GLU B N 1
ATOM 5764 C CA . GLU B 1 283 ? 16.547 -8.164 -27.781 1 93.19 283 GLU B CA 1
ATOM 5765 C C . GLU B 1 283 ? 15.797 -8.586 -29.047 1 93.19 283 GLU B C 1
ATOM 5767 O O . GLU B 1 283 ? 14.992 -7.82 -29.578 1 93.19 283 GLU B O 1
ATOM 5772 N N . GLU B 1 284 ? 16.047 -9.75 -29.547 1 95.06 284 GLU B N 1
ATOM 5773 C CA . GLU B 1 284 ? 15.367 -10.273 -30.719 1 95.06 284 GLU B CA 1
ATOM 5774 C C . GLU B 1 284 ? 13.867 -10.367 -30.484 1 95.06 284 GLU B C 1
ATOM 5776 O O . GLU B 1 284 ? 13.078 -9.961 -31.344 1 95.06 284 GLU B O 1
ATOM 5781 N N . PHE B 1 285 ? 13.531 -10.938 -29.391 1 95.56 285 PHE B N 1
ATOM 5782 C CA . PHE B 1 285 ? 12.109 -11.031 -29.078 1 95.56 285 PHE B CA 1
ATOM 5783 C C . PHE B 1 285 ? 11.484 -9.641 -29 1 95.56 285 PHE B C 1
ATOM 5785 O O . PHE B 1 285 ? 10.406 -9.414 -29.562 1 95.56 285 PHE B O 1
ATOM 5792 N N . PHE B 1 286 ? 12.125 -8.734 -28.234 1 94.38 286 PHE B N 1
ATOM 5793 C CA . PHE B 1 286 ? 11.641 -7.363 -28.078 1 94.38 286 PHE B CA 1
ATOM 5794 C C . PHE B 1 286 ? 11.414 -6.711 -29.438 1 94.38 286 PHE B C 1
ATOM 5796 O O . PHE B 1 286 ? 10.359 -6.117 -29.672 1 94.38 286 PHE B O 1
ATOM 5803 N N . ASN B 1 287 ? 12.336 -6.871 -30.344 1 95.44 287 ASN B N 1
ATOM 5804 C CA . ASN B 1 287 ? 12.242 -6.297 -31.688 1 95.44 287 ASN B CA 1
ATOM 5805 C C . ASN B 1 287 ? 11.094 -6.914 -32.469 1 95.44 287 ASN B C 1
ATOM 5807 O O . ASN B 1 287 ? 10.359 -6.207 -33.156 1 95.44 287 ASN B O 1
ATOM 5811 N N . GLU B 1 288 ? 10.984 -8.18 -32.438 1 96.38 288 GLU B N 1
ATOM 5812 C CA . GLU B 1 288 ? 9.891 -8.844 -33.125 1 96.38 288 GLU B CA 1
ATOM 5813 C C . GLU B 1 288 ? 8.539 -8.414 -32.562 1 96.38 288 GLU B C 1
ATOM 5815 O O . GLU B 1 288 ? 7.574 -8.25 -33.312 1 96.38 288 GLU B O 1
ATOM 5820 N N . PHE B 1 289 ? 8.492 -8.336 -31.25 1 96.44 289 PHE B N 1
ATOM 5821 C CA . PHE B 1 289 ? 7.262 -7.898 -30.594 1 96.44 289 PHE B CA 1
ATOM 5822 C C . PHE B 1 289 ? 6.887 -6.488 -31.047 1 96.44 289 PHE B C 1
ATOM 5824 O O . PHE B 1 289 ? 5.711 -6.199 -31.281 1 96.44 289 PHE B O 1
ATOM 5831 N N . GLU B 1 290 ? 7.879 -5.59 -31.109 1 95.38 290 GLU B N 1
ATOM 5832 C CA . GLU B 1 290 ? 7.648 -4.223 -31.562 1 95.38 290 GLU B CA 1
ATOM 5833 C C . GLU B 1 290 ? 6.973 -4.191 -32.938 1 95.38 290 GLU B C 1
ATOM 5835 O O . GLU B 1 290 ? 6.172 -3.299 -33.219 1 95.38 290 GLU B O 1
ATOM 5840 N N . LYS B 1 291 ? 7.168 -5.195 -33.75 1 95.12 291 LYS B N 1
ATOM 5841 C CA . LYS B 1 291 ? 6.605 -5.273 -35.094 1 95.12 291 LYS B CA 1
ATOM 5842 C C . LYS B 1 291 ? 5.238 -5.949 -35.094 1 95.12 291 LYS B C 1
ATOM 5844 O O . LYS B 1 291 ? 4.516 -5.918 -36.094 1 95.12 291 LYS B O 1
ATOM 5849 N N . SER B 1 292 ? 4.965 -6.578 -34 1 93.06 292 SER B N 1
ATOM 5850 C CA . SER B 1 292 ? 3.76 -7.395 -33.906 1 93.06 292 SER B CA 1
ATOM 5851 C C . SER B 1 292 ? 2.76 -6.805 -32.906 1 93.06 292 SER B C 1
ATOM 5853 O O . SER B 1 292 ? 2.49 -7.398 -31.875 1 93.06 292 SER B O 1
ATOM 5855 N N . GLN B 1 293 ? 2.201 -5.75 -33.188 1 93 293 GLN B N 1
ATOM 5856 C CA . GLN B 1 293 ? 1.311 -5.039 -32.281 1 93 293 GLN B CA 1
ATOM 5857 C C . GLN B 1 293 ? -0.027 -4.73 -32.938 1 93 293 GLN B C 1
ATOM 5859 O O . GLN B 1 293 ? -0.531 -3.609 -32.844 1 93 293 GLN B O 1
ATOM 5864 N N . ASP B 1 294 ? -0.609 -5.668 -33.562 1 93.94 294 ASP B N 1
ATOM 5865 C CA . ASP B 1 294 ? -1.794 -5.449 -34.375 1 93.94 294 ASP B CA 1
ATOM 5866 C C . ASP B 1 294 ? -3.057 -5.398 -33.5 1 93.94 294 ASP B C 1
ATOM 5868 O O . ASP B 1 294 ? -4.129 -5.035 -34 1 93.94 294 ASP B O 1
ATOM 5872 N N . THR B 1 295 ? -2.932 -5.805 -32.344 1 95.56 295 THR B N 1
ATOM 5873 C CA . THR B 1 295 ? -4.082 -5.805 -31.453 1 95.56 295 THR B CA 1
ATOM 5874 C C . THR B 1 295 ? -3.828 -4.906 -30.25 1 95.56 295 THR B C 1
ATOM 5876 O O . THR B 1 295 ? -2.682 -4.566 -29.953 1 95.56 295 THR B O 1
ATOM 5879 N N . TYR B 1 296 ? -4.91 -4.473 -29.516 1 94.69 296 TYR B N 1
ATOM 5880 C CA . TYR B 1 296 ? -4.793 -3.604 -28.344 1 94.69 296 TYR B CA 1
ATOM 5881 C C . TYR B 1 296 ? -4.004 -4.285 -27.234 1 94.69 296 TYR B C 1
ATOM 5883 O O . TYR B 1 296 ? -3.195 -3.645 -26.562 1 94.69 296 TYR B O 1
ATOM 5891 N N . GLU B 1 297 ? -4.297 -5.574 -27.062 1 96.25 297 GLU B N 1
ATOM 5892 C CA . GLU B 1 297 ? -3.586 -6.273 -26 1 96.25 297 GLU B CA 1
ATOM 5893 C C . GLU B 1 297 ? -2.096 -6.383 -26.312 1 96.25 297 GLU B C 1
ATOM 5895 O O . GLU B 1 297 ? -1.261 -6.309 -25.406 1 96.25 297 GLU B O 1
ATOM 5900 N N . ALA B 1 298 ? -1.721 -6.535 -27.594 1 96.62 298 ALA B N 1
ATOM 5901 C CA . ALA B 1 298 ? -0.312 -6.562 -27.969 1 96.62 298 ALA B CA 1
ATOM 5902 C C . ALA B 1 298 ? 0.34 -5.199 -27.75 1 96.62 298 ALA B C 1
ATOM 5904 O O . ALA B 1 298 ? 1.471 -5.117 -27.266 1 96.62 298 ALA B O 1
ATOM 5905 N N . GLN B 1 299 ? -0.384 -4.16 -28.078 1 96.94 299 GLN B N 1
ATOM 5906 C CA . GLN B 1 299 ? 0.126 -2.809 -27.875 1 96.94 299 GLN B CA 1
ATOM 5907 C C . GLN B 1 299 ? 0.331 -2.52 -26.391 1 96.94 299 GLN B C 1
ATOM 5909 O O . GLN B 1 299 ? 1.364 -1.976 -26 1 96.94 299 GLN B O 1
ATOM 5914 N N . TYR B 1 300 ? -0.633 -2.867 -25.578 1 97.19 300 TYR B N 1
ATOM 5915 C CA . TYR B 1 300 ? -0.545 -2.635 -24.141 1 97.19 300 TYR B CA 1
ATOM 5916 C C . TYR B 1 300 ? 0.615 -3.414 -23.531 1 97.19 300 TYR B C 1
ATOM 5918 O O . TYR B 1 300 ? 1.37 -2.877 -22.719 1 97.19 300 TYR B O 1
ATOM 5926 N N . CYS B 1 301 ? 0.815 -4.652 -23.953 1 97.25 301 CYS B N 1
ATOM 5927 C CA . CYS B 1 301 ? 1.917 -5.477 -23.469 1 97.25 301 CYS B CA 1
ATOM 5928 C C . CYS B 1 301 ? 3.262 -4.879 -23.859 1 97.25 301 CYS B C 1
ATOM 5930 O O . CYS B 1 301 ? 4.16 -4.754 -23.031 1 97.25 301 CYS B O 1
ATOM 5932 N N . PHE B 1 302 ? 3.391 -4.508 -25.094 1 96.75 302 PHE B N 1
ATOM 5933 C CA . PHE B 1 302 ? 4.672 -4.008 -25.578 1 96.75 302 PHE B CA 1
ATOM 5934 C C . PHE B 1 302 ? 5.016 -2.68 -24.906 1 96.75 302 PHE B C 1
ATOM 5936 O O . PHE B 1 302 ? 6.16 -2.459 -24.516 1 96.75 302 PHE B O 1
ATOM 5943 N N . LYS B 1 303 ? 4.031 -1.764 -24.797 1 95.88 303 LYS B N 1
ATOM 5944 C CA . LYS B 1 303 ? 4.27 -0.485 -24.141 1 95.88 303 LYS B CA 1
ATOM 5945 C C . LYS B 1 303 ? 4.68 -0.689 -22.688 1 95.88 303 LYS B C 1
ATOM 5947 O O . LYS B 1 303 ? 5.566 0.005 -22.188 1 95.88 303 LYS B O 1
ATOM 5952 N N . SER B 1 304 ? 4.035 -1.644 -22 1 95.44 304 SER B N 1
ATOM 5953 C CA . SER B 1 304 ? 4.402 -1.98 -20.625 1 95.44 304 SER B CA 1
ATOM 5954 C C . SER B 1 304 ? 5.832 -2.498 -20.547 1 95.44 304 SER B C 1
ATOM 5956 O O . SER B 1 304 ? 6.598 -2.094 -19.672 1 95.44 304 SER B O 1
ATOM 5958 N N . LEU B 1 305 ? 6.18 -3.301 -21.484 1 94.25 305 LEU B N 1
ATOM 5959 C CA . LEU B 1 305 ? 7.523 -3.871 -21.531 1 94.25 305 LEU B CA 1
ATOM 5960 C C . LEU B 1 305 ? 8.562 -2.791 -21.828 1 94.25 305 LEU B C 1
ATOM 5962 O O . LEU B 1 305 ? 9.633 -2.781 -21.219 1 94.25 305 LEU B O 1
ATOM 5966 N N . LYS B 1 306 ? 8.266 -1.957 -22.734 1 93.38 306 LYS B N 1
ATOM 5967 C CA . LYS B 1 306 ? 9.148 -0.853 -23.078 1 93.38 306 LYS B CA 1
ATOM 5968 C C . LYS B 1 306 ? 9.398 0.06 -21.891 1 93.38 306 LYS B C 1
ATOM 5970 O O . LYS B 1 306 ? 10.531 0.474 -21.641 1 93.38 306 LYS B O 1
ATOM 5975 N N . MET B 1 307 ? 8.383 0.388 -21.156 1 91.81 307 MET B N 1
ATOM 5976 C CA . MET B 1 307 ? 8.523 1.229 -19.969 1 91.81 307 MET B CA 1
ATOM 5977 C C . MET B 1 307 ? 9.32 0.513 -18.875 1 91.81 307 MET B C 1
ATOM 5979 O O . MET B 1 307 ? 10.125 1.136 -18.188 1 91.81 307 MET B O 1
ATOM 5983 N N . ALA B 1 308 ? 9.055 -0.83 -18.719 1 89.81 308 ALA B N 1
ATOM 5984 C CA . ALA B 1 308 ? 9.844 -1.617 -17.766 1 89.81 308 ALA B CA 1
ATOM 5985 C C . ALA B 1 308 ? 11.328 -1.565 -18.109 1 89.81 308 ALA B C 1
ATOM 5987 O O . ALA B 1 308 ? 12.172 -1.448 -17.219 1 89.81 308 ALA B O 1
ATOM 5988 N N . LYS B 1 309 ? 11.617 -1.573 -19.375 1 89.44 309 LYS B N 1
ATOM 5989 C CA . LYS B 1 309 ? 12.992 -1.47 -19.844 1 89.44 309 LYS B CA 1
ATOM 5990 C C . LYS B 1 309 ? 13.578 -0.098 -19.531 1 89.44 309 LYS B C 1
ATOM 5992 O O . LYS B 1 309 ? 14.695 0.002 -19 1 89.44 309 LYS B O 1
ATOM 5997 N N . MET B 1 310 ? 12.852 0.881 -19.766 1 85.81 310 MET B N 1
ATOM 5998 C CA . MET B 1 310 ? 13.312 2.248 -19.531 1 85.81 310 MET B CA 1
ATOM 5999 C C . MET B 1 310 ? 13.539 2.506 -18.047 1 85.81 310 MET B C 1
ATOM 6001 O O . MET B 1 310 ? 14.484 3.195 -17.672 1 85.81 310 MET B O 1
ATOM 6005 N N . ALA B 1 311 ? 12.641 1.979 -17.297 1 80.56 311 ALA B N 1
ATOM 6006 C CA . ALA B 1 311 ? 12.727 2.174 -15.852 1 80.56 311 ALA B CA 1
ATOM 6007 C C . ALA B 1 311 ? 13.953 1.469 -15.281 1 80.56 311 ALA B C 1
ATOM 6009 O O . ALA B 1 311 ? 14.477 1.874 -14.242 1 80.56 311 ALA B O 1
ATOM 6010 N N . ARG B 1 312 ? 14.406 0.473 -15.938 1 74.12 312 ARG B N 1
ATOM 6011 C CA . ARG B 1 312 ? 15.539 -0.32 -15.461 1 74.12 312 ARG B CA 1
ATOM 6012 C C . ARG B 1 312 ? 16.828 0.115 -16.141 1 74.12 312 ARG B C 1
ATOM 6014 O O . ARG B 1 312 ? 17.922 -0.172 -15.641 1 74.12 312 ARG B O 1
ATOM 6021 N N . ASP B 1 313 ? 16.734 0.515 -17.391 1 65.62 313 ASP B N 1
ATOM 6022 C CA . ASP B 1 313 ? 17.875 0.857 -18.234 1 65.62 313 ASP B CA 1
ATOM 6023 C C . ASP B 1 313 ? 18.656 2.033 -17.641 1 65.62 313 ASP B C 1
ATOM 6025 O O . ASP B 1 313 ? 19.703 2.422 -18.188 1 65.62 313 ASP B O 1
ATOM 6029 N N . THR B 1 314 ? 18.062 2.629 -16.703 1 57.94 314 THR B N 1
ATOM 6030 C CA . THR B 1 314 ? 19.078 3.523 -16.141 1 57.94 314 THR B CA 1
ATOM 6031 C C . THR B 1 314 ? 20.344 2.758 -15.789 1 57.94 314 THR B C 1
ATOM 6033 O O . THR B 1 314 ? 21.328 3.348 -15.328 1 57.94 314 THR B O 1
ATOM 6036 N N . TRP B 1 315 ? 20.281 1.479 -16.234 1 52.03 315 TRP B N 1
ATOM 6037 C CA . TRP B 1 315 ? 21.453 0.622 -16.062 1 52.03 315 TRP B CA 1
ATOM 6038 C C . TRP B 1 315 ? 22.359 0.674 -17.281 1 52.03 315 TRP B C 1
ATOM 6040 O O . TRP B 1 315 ? 21.875 0.729 -18.406 1 52.03 315 TRP B O 1
ATOM 6050 N N . PRO B 1 316 ? 23.625 1.017 -17.219 1 53.19 316 PRO B N 1
ATOM 6051 C CA . PRO B 1 316 ? 24.578 1.236 -18.312 1 53.19 316 PRO B CA 1
ATOM 6052 C C . PRO B 1 316 ? 24.484 0.162 -19.391 1 53.19 316 PRO B C 1
ATOM 6054 O O . PRO B 1 316 ? 24.766 0.43 -20.562 1 53.19 316 PRO B O 1
ATOM 6057 N N . ASP B 1 317 ? 24.219 -1.073 -19.109 1 53.88 317 ASP B N 1
ATOM 6058 C CA . ASP B 1 317 ? 24.625 -2.129 -20.031 1 53.88 317 ASP B CA 1
ATOM 6059 C C . ASP B 1 317 ? 23.422 -2.967 -20.453 1 53.88 317 ASP B C 1
ATOM 6061 O O . ASP B 1 317 ? 23.562 -4.148 -20.781 1 53.88 317 ASP B O 1
ATOM 6065 N N . ASN B 1 318 ? 22.453 -2.301 -20.953 1 65.94 318 ASN B N 1
ATOM 6066 C CA . ASN B 1 318 ? 21.328 -3.018 -21.531 1 65.94 318 ASN B CA 1
ATOM 6067 C C . ASN B 1 318 ? 20.969 -4.262 -20.719 1 65.94 318 ASN B C 1
ATOM 6069 O O . ASN B 1 318 ? 20.703 -5.32 -21.281 1 65.94 318 ASN B O 1
ATOM 6073 N N . GLN B 1 319 ? 21.188 -4.301 -19.625 1 76.94 319 GLN B N 1
ATOM 6074 C CA . GLN B 1 319 ? 21 -5.418 -18.703 1 76.94 319 GLN B CA 1
ATOM 6075 C C . GLN B 1 319 ? 19.547 -5.875 -18.672 1 76.94 319 GLN B C 1
ATOM 6077 O O . GLN B 1 319 ? 19.25 -6.988 -18.234 1 76.94 319 GLN B O 1
ATOM 6082 N N . PHE B 1 320 ? 18.703 -5.129 -19.25 1 83.69 320 PHE B N 1
ATOM 6083 C CA . PHE B 1 320 ? 17.297 -5.473 -19.266 1 83.69 320 PHE B CA 1
ATOM 6084 C C . PHE B 1 320 ? 17.062 -6.801 -19.984 1 83.69 320 PHE B C 1
ATOM 6086 O O . PHE B 1 320 ? 16.344 -7.668 -19.484 1 83.69 320 PHE B O 1
ATOM 6093 N N . TYR B 1 321 ? 17.797 -7.043 -21.109 1 86.12 321 TYR B N 1
ATOM 6094 C CA . TYR B 1 321 ? 17.562 -8.172 -22 1 86.12 321 TYR B CA 1
ATOM 6095 C C . TYR B 1 321 ? 18.078 -9.469 -21.375 1 86.12 321 TYR B C 1
ATOM 6097 O O . TYR B 1 321 ? 17.812 -10.555 -21.891 1 86.12 321 TYR B O 1
ATOM 6105 N N . THR B 1 322 ? 18.719 -9.32 -20.25 1 81.12 322 THR B N 1
ATOM 6106 C CA . THR B 1 322 ? 19.266 -10.5 -19.578 1 81.12 322 THR B CA 1
ATOM 6107 C C . THR B 1 322 ? 18.688 -10.633 -18.172 1 81.12 322 THR B C 1
ATOM 6109 O O . THR B 1 322 ? 19 -11.586 -17.453 1 81.12 322 THR B O 1
ATOM 6112 N N . SER B 1 323 ? 17.844 -9.711 -17.828 1 81.19 323 SER B N 1
ATOM 6113 C CA . SER B 1 323 ? 17.422 -9.711 -16.422 1 81.19 323 SER B CA 1
ATOM 6114 C C . SER B 1 323 ? 15.906 -9.688 -16.281 1 81.19 323 SER B C 1
ATOM 6116 O O . SER B 1 323 ? 15.375 -9.812 -15.188 1 81.19 323 SER B O 1
ATOM 6118 N N . TYR B 1 324 ? 15.25 -9.438 -17.297 1 87.75 324 TYR B N 1
ATOM 6119 C CA . TYR B 1 324 ? 13.797 -9.492 -17.312 1 87.75 324 TYR B CA 1
ATOM 6120 C C . TYR B 1 324 ? 13.305 -10.734 -18.047 1 87.75 324 TYR B C 1
ATOM 6122 O O . TYR B 1 324 ? 13.727 -11.008 -19.172 1 87.75 324 TYR B O 1
ATOM 6130 N N . PHE B 1 325 ? 12.43 -11.539 -17.469 1 91.88 325 PHE B N 1
ATOM 6131 C CA . PHE B 1 325 ? 12.07 -12.859 -17.984 1 91.88 325 PHE B CA 1
ATOM 6132 C C . PHE B 1 325 ? 10.562 -12.969 -18.188 1 91.88 325 PHE B C 1
ATOM 6134 O O . PHE B 1 325 ? 9.805 -12.125 -17.703 1 91.88 325 PHE B O 1
ATOM 6141 N N . MET B 1 326 ? 10.117 -14.016 -19 1 93.81 326 MET B N 1
ATOM 6142 C CA . MET B 1 326 ? 8.703 -14.297 -19.25 1 93.81 326 MET B CA 1
ATOM 6143 C C . MET B 1 326 ? 8.094 -15.078 -18.094 1 93.81 326 MET B C 1
ATOM 6145 O O . MET B 1 326 ? 7.383 -16.062 -18.297 1 93.81 326 MET B O 1
ATOM 6149 N N . TRP B 1 327 ? 8.25 -14.742 -16.906 1 94.75 327 TRP B N 1
ATOM 6150 C CA . TRP B 1 327 ? 7.812 -15.43 -15.695 1 94.75 327 TRP B CA 1
ATOM 6151 C C . TRP B 1 327 ? 6.375 -15.914 -15.828 1 94.75 327 TRP B C 1
ATOM 6153 O O . TRP B 1 327 ? 6.125 -16.984 -16.391 1 94.75 327 TRP B O 1
ATOM 6163 N N . ASP B 1 328 ? 5.398 -15.109 -15.555 1 97.88 328 ASP B N 1
ATOM 6164 C CA . ASP B 1 328 ? 3.998 -15.492 -15.391 1 97.88 328 ASP B CA 1
ATOM 6165 C C . 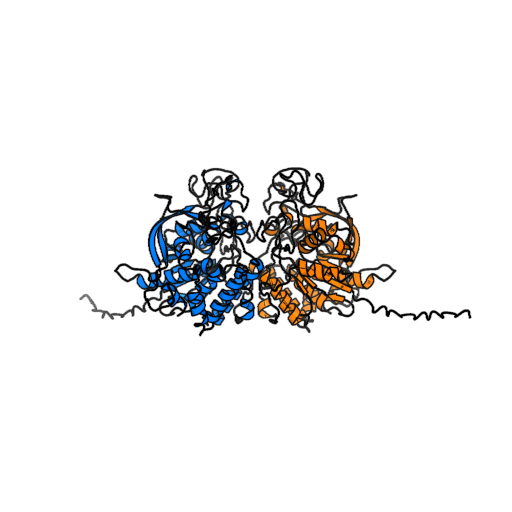ASP B 1 328 ? 3.381 -15.891 -16.734 1 97.88 328 ASP B C 1
ATOM 6167 O O . ASP B 1 328 ? 2.596 -16.844 -16.797 1 97.88 328 ASP B O 1
ATOM 6171 N N . SER B 1 329 ? 3.703 -15.156 -17.812 1 98.12 329 SER B N 1
ATOM 6172 C CA . SER B 1 329 ? 3.131 -15.531 -19.109 1 98.12 329 SER B CA 1
ATOM 6173 C C . SER B 1 329 ? 3.635 -16.891 -19.562 1 98.12 329 SER B C 1
ATOM 6175 O O . SER B 1 329 ? 2.885 -17.672 -20.156 1 98.12 329 SER B O 1
ATOM 6177 N N . PHE B 1 330 ? 4.938 -17.188 -19.281 1 98.38 330 PHE B N 1
ATOM 6178 C CA . PHE B 1 330 ? 5.484 -18.5 -19.578 1 98.38 330 PHE B CA 1
ATOM 6179 C C . PHE B 1 330 ? 4.746 -19.594 -18.812 1 98.38 330 PHE B C 1
ATOM 6181 O O . PHE B 1 330 ? 4.414 -20.641 -19.375 1 98.38 330 PHE B O 1
ATOM 6188 N N . ALA B 1 331 ? 4.465 -19.328 -17.562 1 98.62 331 ALA B N 1
ATOM 6189 C CA . ALA B 1 331 ? 3.715 -20.281 -16.75 1 98.62 331 ALA B CA 1
ATOM 6190 C C . ALA B 1 331 ? 2.332 -20.531 -17.344 1 98.62 331 ALA B C 1
ATOM 6192 O O . ALA B 1 331 ? 1.866 -21.672 -17.359 1 98.62 331 ALA B O 1
ATOM 6193 N N . SER B 1 332 ? 1.627 -19.516 -17.781 1 98.56 332 SER B N 1
ATOM 6194 C CA . SER B 1 332 ? 0.344 -19.688 -18.453 1 98.56 332 SER B CA 1
ATOM 6195 C C . SER B 1 332 ? 0.49 -20.547 -19.703 1 98.56 332 SER B C 1
ATOM 6197 O O . SER B 1 332 ? -0.337 -21.422 -19.969 1 98.56 332 SER B O 1
ATOM 6199 N N . GLY B 1 333 ? 1.533 -20.281 -20.516 1 98.25 333 GLY B N 1
ATOM 6200 C CA . GLY B 1 333 ? 1.791 -21.094 -21.688 1 98.25 333 GLY B CA 1
ATOM 6201 C C . GLY B 1 333 ? 2.004 -22.562 -21.359 1 98.25 333 GLY B C 1
ATOM 6202 O O . GLY B 1 333 ? 1.433 -23.438 -22 1 98.25 333 GLY B O 1
ATOM 6203 N N . VAL B 1 334 ? 2.797 -22.812 -20.328 1 98.31 334 VAL B N 1
ATOM 6204 C CA . VAL B 1 334 ? 3.078 -24.188 -19.891 1 98.31 334 VAL B CA 1
ATOM 6205 C C . VAL B 1 334 ? 1.782 -24.875 -19.469 1 98.31 334 VAL B C 1
ATOM 6207 O O . VAL B 1 334 ? 1.527 -26.016 -19.844 1 98.31 334 VAL B O 1
ATOM 6210 N N . ALA B 1 335 ? 0.945 -24.203 -18.719 1 98.44 335 ALA B N 1
ATOM 6211 C CA . ALA B 1 335 ? -0.325 -24.75 -18.266 1 98.44 335 ALA B CA 1
ATOM 6212 C C . ALA B 1 335 ? -1.229 -25.109 -19.438 1 98.44 335 ALA B C 1
ATOM 6214 O O . ALA B 1 335 ? -1.772 -26.219 -19.5 1 98.44 335 ALA B O 1
ATOM 6215 N N . ILE B 1 336 ? -1.36 -24.219 -20.375 1 97.25 336 ILE B N 1
ATOM 6216 C CA . ILE B 1 336 ? -2.254 -24.422 -21.516 1 97.25 336 ILE B CA 1
ATOM 6217 C C . ILE B 1 336 ? -1.759 -25.594 -22.359 1 97.25 336 ILE B C 1
ATOM 6219 O O . ILE B 1 336 ? -2.547 -26.453 -22.766 1 97.25 336 ILE B O 1
ATOM 6223 N N . SER B 1 337 ? -0.442 -25.562 -22.625 1 96.88 337 SER B N 1
ATOM 6224 C CA . SER B 1 337 ? 0.132 -26.672 -23.391 1 96.88 337 SER B CA 1
ATOM 6225 C C . SER B 1 337 ? -0.123 -28.016 -22.703 1 96.88 337 SER B C 1
ATOM 6227 O O . SER B 1 337 ? -0.49 -28.984 -23.359 1 96.88 337 SER B O 1
ATOM 6229 N N . SER B 1 338 ? 0.073 -28.078 -21.391 1 96.31 338 SER B N 1
ATOM 6230 C CA . SER B 1 338 ? -0.156 -29.297 -20.625 1 96.31 338 SER B CA 1
ATOM 6231 C C . SER B 1 338 ? -1.611 -29.75 -20.734 1 96.31 338 SER B C 1
ATOM 6233 O O . SER B 1 338 ? -1.893 -30.938 -20.922 1 96.31 338 SER B O 1
ATOM 6235 N N . MET B 1 339 ? -2.543 -28.875 -20.578 1 94.31 339 MET B N 1
ATOM 6236 C CA . MET B 1 339 ? -3.965 -29.203 -20.641 1 94.31 339 MET B CA 1
ATOM 6237 C C . MET B 1 339 ? -4.363 -29.688 -22.031 1 94.31 339 MET B C 1
ATOM 6239 O O . MET B 1 339 ? -5.168 -30.609 -22.172 1 94.31 339 MET B O 1
ATOM 6243 N N . ARG B 1 340 ? -3.816 -29.094 -23.062 1 91.75 340 ARG B N 1
ATOM 6244 C CA . ARG B 1 340 ? -4.133 -29.469 -24.438 1 91.75 340 ARG B CA 1
ATOM 6245 C C . ARG B 1 340 ? -3.633 -30.875 -24.75 1 91.75 340 ARG B C 1
ATOM 6247 O O . ARG B 1 340 ? -4.266 -31.609 -25.516 1 91.75 340 ARG B O 1
ATOM 6254 N N . ASN B 1 341 ? -2.574 -31.266 -24.141 1 86.75 341 ASN B N 1
ATOM 6255 C CA . ASN B 1 341 ? -1.932 -32.531 -24.5 1 86.75 341 ASN B CA 1
ATOM 6256 C C . ASN B 1 341 ? -2.248 -33.625 -23.484 1 86.75 341 ASN B C 1
ATOM 6258 O O . ASN B 1 341 ? -1.643 -34.688 -23.516 1 86.75 341 ASN B O 1
ATOM 6262 N N . SER B 1 342 ? -3.074 -33.438 -22.5 1 76.94 342 SER B N 1
ATOM 6263 C CA . SER B 1 342 ? -3.363 -34.406 -21.438 1 76.94 342 SER B CA 1
ATOM 6264 C C . SER B 1 342 ? -4.035 -35.656 -21.984 1 76.94 342 SER B C 1
ATOM 6266 O O . SER B 1 342 ? -3.855 -36.75 -21.453 1 76.94 342 SER B O 1
ATOM 6268 N N . ASN B 1 343 ? -4.922 -35.75 -22.812 1 63.41 343 ASN B N 1
ATOM 6269 C CA . ASN B 1 343 ? -5.613 -36.906 -23.344 1 63.41 343 ASN B CA 1
ATOM 6270 C C . ASN B 1 343 ? -4.75 -37.656 -24.344 1 63.41 343 ASN B C 1
ATOM 6272 O O . ASN B 1 343 ? -5.137 -38.719 -24.828 1 63.41 343 ASN B O 1
ATOM 6276 N N . LYS B 1 344 ? -3.688 -37.188 -24.656 1 57.84 344 LYS B N 1
ATOM 6277 C CA . LYS B 1 344 ? -2.885 -37.875 -25.672 1 57.84 344 LYS B CA 1
ATOM 6278 C C . LYS B 1 344 ? -1.987 -38.938 -25.062 1 57.84 344 LYS B C 1
ATOM 6280 O O . LYS B 1 344 ? -1.362 -38.719 -24.016 1 57.84 344 LYS B O 1
ATOM 6285 N N . LYS B 1 345 ? -2.578 -40.188 -24.984 1 52.31 345 LYS B N 1
ATOM 6286 C CA . LYS B 1 345 ? -1.939 -41.406 -24.516 1 52.31 345 LYS B CA 1
ATOM 6287 C C . LYS B 1 345 ? -0.42 -41.281 -24.5 1 52.31 345 LYS B C 1
ATOM 6289 O O . LYS B 1 345 ? 0.28 -42.094 -23.891 1 52.31 345 LYS B O 1
ATOM 6294 N N . HIS B 1 346 ? 0.146 -40.938 -25.594 1 44.16 346 HIS B N 1
ATOM 6295 C CA . HIS B 1 346 ? 1.592 -41.062 -25.734 1 44.16 346 HIS B CA 1
ATOM 6296 C C . HIS B 1 346 ? 2.314 -39.969 -24.938 1 44.16 346 HIS B C 1
ATOM 6298 O O . HIS B 1 346 ? 1.679 -39.062 -24.391 1 44.16 346 HIS B O 1
ATOM 6304 N N . GLU B 1 347 ? 3.633 -39.781 -25 1 49 347 GLU B N 1
ATOM 6305 C CA . GLU B 1 347 ? 4.574 -38.906 -24.297 1 49 347 GLU B CA 1
ATOM 6306 C C . GLU B 1 347 ? 4.062 -37.469 -24.234 1 49 347 GLU B C 1
ATOM 6308 O O . GLU B 1 347 ? 4.105 -36.75 -25.234 1 49 347 GLU B O 1
ATOM 6313 N N . SER B 1 348 ? 3.006 -37.25 -23.484 1 56.41 348 SER B N 1
ATOM 6314 C CA . SER B 1 348 ? 2.346 -36 -23.234 1 56.41 348 SER B CA 1
ATOM 6315 C C . SER B 1 348 ? 3.363 -34.875 -23.016 1 56.41 348 SER B C 1
ATOM 6317 O O . SER B 1 348 ? 3.939 -34.781 -21.922 1 56.41 348 SER B O 1
ATOM 6319 N N . LYS B 1 349 ? 4.121 -34.438 -24.062 1 80.56 349 LYS B N 1
ATOM 6320 C CA . LYS B 1 349 ? 5.215 -33.469 -23.953 1 80.56 349 LYS B CA 1
ATOM 6321 C C . LYS B 1 349 ? 4.691 -32.031 -23.984 1 80.56 349 LYS B C 1
ATOM 6323 O O . LYS B 1 349 ? 3.832 -31.703 -24.812 1 80.56 349 LYS B O 1
ATOM 6328 N N . ASN B 1 350 ? 4.805 -31.281 -23.047 1 94.88 350 ASN B N 1
ATOM 6329 C CA . ASN B 1 350 ? 4.594 -29.844 -23.047 1 94.88 350 ASN B CA 1
ATOM 6330 C C . ASN B 1 350 ? 5.34 -29.172 -24.188 1 94.88 350 ASN B C 1
ATOM 6332 O O . ASN B 1 350 ? 6.52 -29.453 -24.422 1 94.88 350 ASN B O 1
ATOM 6336 N N . GLU B 1 351 ? 4.664 -28.391 -24.938 1 95 351 GLU B N 1
ATOM 6337 C CA . GLU B 1 351 ? 5.215 -27.766 -26.141 1 95 351 GLU B CA 1
ATOM 6338 C C . GLU B 1 351 ? 6.281 -26.734 -25.781 1 95 351 GLU B C 1
ATOM 6340 O O . GLU B 1 351 ? 7.168 -26.438 -26.578 1 95 351 GLU B O 1
ATOM 6345 N N . PHE B 1 352 ? 6.211 -26.266 -24.578 1 97.56 352 PHE B N 1
ATOM 6346 C CA . PHE B 1 352 ? 6.969 -25.047 -24.328 1 97.56 352 PHE B CA 1
ATOM 6347 C C . PHE B 1 352 ? 8.07 -25.297 -23.297 1 97.56 352 PHE B C 1
ATOM 6349 O O . PHE B 1 352 ? 9.008 -24.5 -23.188 1 97.56 352 PHE B O 1
ATOM 6356 N N . ALA B 1 353 ? 7.977 -26.344 -22.547 1 97.81 353 ALA B N 1
ATOM 6357 C CA . ALA B 1 353 ? 8.945 -26.547 -21.484 1 97.81 353 ALA B CA 1
ATOM 6358 C C . ALA B 1 353 ? 9.328 -28.031 -21.375 1 97.81 353 ALA B C 1
ATOM 6360 O O . ALA B 1 353 ? 8.516 -28.906 -21.656 1 97.81 353 ALA B O 1
ATOM 6361 N N . GLU B 1 354 ? 10.641 -28.25 -21.031 1 96.81 354 GLU B N 1
ATOM 6362 C CA . GLU B 1 354 ? 11.031 -29.562 -20.531 1 96.81 354 GLU B CA 1
ATOM 6363 C C . GLU B 1 354 ? 10.492 -29.812 -19.125 1 96.81 354 GLU B C 1
ATOM 6365 O O . GLU B 1 354 ? 10.57 -28.922 -18.266 1 96.81 354 GLU B O 1
ATOM 6370 N N . MET B 1 355 ? 9.883 -31 -18.953 1 96.69 355 MET B N 1
ATOM 6371 C CA . MET B 1 355 ? 9.211 -31.312 -17.688 1 96.69 355 MET B CA 1
ATOM 6372 C C . MET B 1 355 ? 9.875 -32.5 -17 1 96.69 355 MET B C 1
ATOM 6374 O O . MET B 1 355 ? 10.297 -33.438 -17.672 1 96.69 355 MET B O 1
ATOM 6378 N N . GLU B 1 356 ? 10 -32.406 -15.688 1 95.19 356 GLU B N 1
ATOM 6379 C CA . GLU B 1 356 ? 10.508 -33.531 -14.891 1 95.19 356 GLU B CA 1
ATOM 6380 C C . GLU B 1 356 ? 9.766 -33.625 -13.562 1 95.19 356 GLU B C 1
ATOM 6382 O O . GLU B 1 356 ? 9.445 -32.625 -12.93 1 95.19 356 GLU B O 1
ATOM 6387 N N . TYR B 1 357 ? 9.461 -34.844 -13.203 1 94.94 357 TYR B N 1
ATOM 6388 C CA . TYR B 1 357 ? 8.898 -35.062 -11.867 1 94.94 357 TYR B CA 1
ATOM 6389 C C . TYR B 1 357 ? 10 -35.062 -10.812 1 94.94 357 TYR B C 1
ATOM 6391 O O . TYR B 1 357 ? 11.078 -35.625 -11.023 1 94.94 357 TYR B O 1
ATOM 6399 N N . LYS B 1 358 ? 9.719 -34.406 -9.711 1 94.12 358 LYS B N 1
ATOM 6400 C CA . LYS B 1 358 ? 10.586 -34.406 -8.531 1 94.12 358 LYS B CA 1
ATOM 6401 C C . LYS B 1 358 ? 9.766 -34.375 -7.246 1 94.12 358 LYS B C 1
ATOM 6403 O O . LYS B 1 358 ? 8.641 -33.875 -7.23 1 94.12 358 LYS B O 1
ATOM 6408 N N . ASN B 1 359 ? 10.344 -35 -6.27 1 95.38 359 ASN B N 1
ATOM 6409 C CA . ASN B 1 359 ? 9.789 -34.812 -4.934 1 95.38 359 ASN B CA 1
ATOM 6410 C C . ASN B 1 359 ? 10.32 -33.562 -4.277 1 95.38 359 ASN B C 1
ATOM 6412 O O . ASN B 1 359 ? 11.531 -33.375 -4.137 1 95.38 359 ASN B O 1
ATOM 6416 N N . ILE B 1 360 ? 9.383 -32.656 -3.947 1 96.12 360 ILE B N 1
ATOM 6417 C CA . ILE B 1 360 ? 9.828 -31.406 -3.328 1 96.12 360 ILE B CA 1
ATOM 6418 C C . ILE B 1 360 ? 8.961 -31.109 -2.107 1 96.12 360 ILE B C 1
ATOM 6420 O O . ILE B 1 360 ? 7.918 -31.734 -1.906 1 96.12 360 ILE B O 1
ATOM 6424 N N . THR B 1 361 ? 9.469 -30.25 -1.273 1 95.44 361 THR B N 1
ATOM 6425 C CA . THR B 1 361 ? 8.688 -29.641 -0.205 1 95.44 361 THR B CA 1
ATOM 6426 C C . THR B 1 361 ? 8.953 -28.141 -0.128 1 95.44 361 THR B C 1
ATOM 6428 O O . THR B 1 361 ? 9.805 -27.609 -0.85 1 95.44 361 THR B O 1
ATOM 6431 N N . VAL B 1 362 ? 8.094 -27.438 0.62 1 95.62 362 VAL B N 1
ATOM 6432 C CA . VAL B 1 362 ? 8.32 -26.016 0.898 1 95.62 362 VAL B CA 1
ATOM 6433 C C . VAL B 1 362 ? 8.789 -25.844 2.34 1 95.62 362 VAL B C 1
ATOM 6435 O O . VAL B 1 362 ? 8.109 -26.25 3.277 1 95.62 362 VAL B O 1
ATOM 6438 N N . ILE B 1 363 ? 9.945 -25.25 2.484 1 94.44 363 ILE B N 1
ATOM 6439 C CA . ILE B 1 363 ? 10.453 -24.969 3.822 1 94.44 363 ILE B CA 1
ATOM 6440 C C . ILE B 1 363 ? 9.812 -23.688 4.355 1 94.44 363 ILE B C 1
ATOM 6442 O O . ILE B 1 363 ? 9.82 -22.656 3.686 1 94.44 363 ILE B O 1
ATOM 6446 N N . THR B 1 364 ? 9.156 -23.828 5.531 1 95 364 THR B N 1
ATOM 6447 C CA . THR B 1 364 ? 8.414 -22.672 6.039 1 95 364 THR B CA 1
ATOM 6448 C C . THR B 1 364 ? 9.102 -22.078 7.27 1 95 364 THR B C 1
ATOM 6450 O O . THR B 1 364 ? 8.672 -21.062 7.793 1 95 364 THR B O 1
ATOM 6453 N N . SER B 1 365 ? 10.125 -22.719 7.734 1 94.25 365 SER B N 1
ATOM 6454 C CA . SER B 1 365 ? 10.922 -22.281 8.875 1 94.25 365 SER B CA 1
ATOM 6455 C C . SER B 1 365 ? 12.344 -22.828 8.797 1 94.25 365 SER B C 1
ATOM 6457 O O . SER B 1 365 ? 12.703 -23.5 7.832 1 94.25 365 SER B O 1
ATOM 6459 N N . ASN B 1 366 ? 13.094 -22.5 9.781 1 95 366 ASN B N 1
ATOM 6460 C CA . ASN B 1 366 ? 14.516 -22.797 9.695 1 95 366 ASN B CA 1
ATOM 6461 C C . ASN B 1 366 ? 14.969 -23.688 10.844 1 95 366 ASN B C 1
ATOM 6463 O O . ASN B 1 366 ? 14.391 -23.656 11.93 1 95 366 ASN B O 1
ATOM 6467 N N . LYS B 1 367 ? 15.945 -24.5 10.609 1 91.88 367 LYS B N 1
ATOM 6468 C CA . LYS B 1 367 ? 16.562 -25.328 11.648 1 91.88 367 LYS B CA 1
ATOM 6469 C C . LYS B 1 367 ? 17.297 -24.453 12.672 1 91.88 367 LYS B C 1
ATOM 6471 O O . LYS B 1 367 ? 17.859 -23.422 12.32 1 91.88 367 LYS B O 1
ATOM 6476 N N . PRO B 1 368 ? 17.438 -24.906 13.883 1 92.56 368 PRO B N 1
ATOM 6477 C CA . PRO B 1 368 ? 16.844 -26.141 14.398 1 92.56 368 PRO B CA 1
ATOM 6478 C C . PRO B 1 368 ? 15.32 -26.047 14.547 1 92.56 368 PRO B C 1
ATOM 6480 O O . PRO B 1 368 ? 14.805 -25.016 14.953 1 92.56 368 PRO B O 1
ATOM 6483 N N . PHE B 1 369 ? 14.773 -27.078 14.234 1 89.25 369 PHE B N 1
ATOM 6484 C CA . PHE B 1 369 ? 13.328 -27.141 14.391 1 89.25 369 PHE B CA 1
ATOM 6485 C C . PHE B 1 369 ? 12.938 -27.328 15.852 1 89.25 369 PHE B C 1
ATOM 6487 O O . PHE B 1 369 ? 13.695 -27.922 16.625 1 89.25 369 PHE B O 1
ATOM 6494 N N . GLY B 1 370 ? 11.836 -26.797 16.25 1 87.94 370 GLY B N 1
ATOM 6495 C CA . GLY B 1 370 ? 11.312 -26.984 17.594 1 87.94 370 GLY B CA 1
ATOM 6496 C C . GLY B 1 370 ? 11.695 -25.859 18.547 1 87.94 370 GLY B C 1
ATOM 6497 O O . GLY B 1 370 ? 11.258 -25.844 19.688 1 87.94 370 GLY B O 1
ATOM 6498 N N . ILE B 1 371 ? 12.391 -24.953 18.047 1 89.12 371 ILE B N 1
ATOM 6499 C CA . ILE B 1 371 ? 12.82 -23.859 18.922 1 89.12 371 ILE B CA 1
ATOM 6500 C C . ILE B 1 371 ? 11.664 -22.891 19.141 1 89.12 371 ILE B C 1
ATOM 6502 O O . ILE B 1 371 ? 10.781 -22.766 18.297 1 89.12 371 ILE B O 1
ATOM 6506 N N . CYS B 1 372 ? 11.625 -22.344 20.344 1 86.88 372 CYS B N 1
ATOM 6507 C CA . CYS B 1 372 ? 10.695 -21.297 20.703 1 86.88 372 CYS B CA 1
ATOM 6508 C C . CYS B 1 372 ? 11.422 -19.969 20.938 1 86.88 372 CYS B C 1
ATOM 6510 O O . CYS B 1 372 ? 12 -19.75 22 1 86.88 372 CYS B O 1
ATOM 6512 N N . ASP B 1 373 ? 11.43 -19.062 19.859 1 88.88 373 ASP B N 1
ATOM 6513 C CA . ASP B 1 373 ? 12.18 -17.812 19.969 1 88.88 373 ASP B CA 1
ATOM 6514 C C . ASP B 1 373 ? 11.281 -16.609 19.688 1 88.88 373 ASP B C 1
ATOM 6516 O O . ASP B 1 373 ? 11.773 -15.5 19.5 1 88.88 373 ASP B O 1
ATOM 6520 N N . GLY B 1 374 ? 9.922 -16.875 19.625 1 86.75 374 GLY B N 1
ATOM 6521 C CA . GLY B 1 374 ? 8.977 -15.781 19.453 1 86.75 374 GLY B CA 1
ATOM 6522 C C . GLY B 1 374 ? 8.695 -15.453 18 1 86.75 374 GLY B C 1
ATOM 6523 O O . GLY B 1 374 ? 7.801 -14.664 17.703 1 86.75 374 GLY B O 1
ATOM 6524 N N . SER B 1 375 ? 9.359 -16.062 17.047 1 90.88 375 SER B N 1
ATOM 6525 C CA . SER B 1 375 ? 9.227 -15.719 15.633 1 90.88 375 SER B CA 1
ATOM 6526 C C . SER B 1 375 ? 8.078 -16.484 14.992 1 90.88 375 SER B C 1
ATOM 6528 O O . SER B 1 375 ? 7.621 -16.125 13.906 1 90.88 375 SER B O 1
ATOM 6530 N N . ASN B 1 376 ? 7.617 -17.562 15.656 1 93.69 376 ASN B N 1
ATOM 6531 C CA . ASN B 1 376 ? 6.676 -18.484 15.031 1 93.69 376 ASN B CA 1
ATOM 6532 C C . ASN B 1 376 ? 5.363 -18.562 15.812 1 93.69 376 ASN B C 1
ATOM 6534 O O . ASN B 1 376 ? 5.188 -19.422 16.672 1 93.69 376 ASN B O 1
ATOM 6538 N N . PRO B 1 377 ? 4.406 -17.734 15.422 1 90.69 377 PRO B N 1
ATOM 6539 C CA . PRO B 1 377 ? 3.15 -17.656 16.172 1 90.69 377 PRO B CA 1
ATOM 6540 C C . PRO B 1 377 ? 2.295 -18.906 16 1 90.69 377 PRO B C 1
ATOM 6542 O O . PRO B 1 377 ? 1.281 -19.062 16.688 1 90.69 377 PRO B O 1
ATOM 6545 N N . PHE B 1 378 ? 2.686 -19.812 15.07 1 93.56 378 PHE B N 1
ATOM 6546 C CA . PHE B 1 378 ? 1.941 -21.062 14.922 1 93.56 378 PHE B CA 1
ATOM 6547 C C . PHE B 1 378 ? 2.26 -22.016 16.062 1 93.56 378 PHE B C 1
ATOM 6549 O O . PHE B 1 378 ? 1.526 -22.984 16.297 1 93.56 378 PHE B O 1
ATOM 6556 N N . PHE B 1 379 ? 3.391 -21.797 16.781 1 92.44 379 PHE B N 1
ATOM 6557 C CA . PHE B 1 379 ? 3.84 -22.719 17.812 1 92.44 379 PHE B CA 1
ATOM 6558 C C . PHE B 1 379 ? 4.066 -22 19.141 1 92.44 379 PHE B C 1
ATOM 6560 O O . PHE B 1 379 ? 3.674 -22.484 20.188 1 92.44 379 PHE B O 1
ATOM 6567 N N . ASP B 1 380 ? 4.648 -20.844 19.031 1 88.31 380 ASP B N 1
ATOM 6568 C CA . ASP B 1 380 ? 5.137 -20.156 20.234 1 88.31 380 ASP B CA 1
ATOM 6569 C C . ASP B 1 380 ? 3.988 -19.828 21.172 1 88.31 380 ASP B C 1
ATOM 6571 O O . ASP B 1 380 ? 3.029 -19.156 20.781 1 88.31 380 ASP B O 1
ATOM 6575 N N . GLY B 1 381 ? 4.168 -20.344 22.406 1 83.38 381 GLY B N 1
ATOM 6576 C CA . GLY B 1 381 ? 3.215 -20.016 23.453 1 83.38 381 GLY B CA 1
ATOM 6577 C C . GLY B 1 381 ? 1.911 -20.781 23.344 1 83.38 381 GLY B C 1
ATOM 6578 O O . GLY B 1 381 ? 0.964 -20.531 24.078 1 83.38 381 GLY B O 1
ATOM 6579 N N . LEU B 1 382 ? 1.821 -21.688 22.391 1 86.69 382 LEU B N 1
ATOM 6580 C CA . LEU B 1 382 ? 0.58 -22.438 22.188 1 86.69 382 LEU B CA 1
ATOM 6581 C C . LEU B 1 382 ? 0.704 -23.859 22.703 1 86.69 382 LEU B C 1
ATOM 6583 O O . LEU B 1 382 ? 1.741 -24.5 22.516 1 86.69 382 LEU B O 1
ATOM 6587 N N . LYS B 1 383 ? -0.296 -24.281 23.453 1 86.25 383 LYS B N 1
ATOM 6588 C CA . LYS B 1 383 ? -0.356 -25.688 23.844 1 86.25 383 LYS B CA 1
ATOM 6589 C C . LYS B 1 383 ? -0.538 -26.594 22.641 1 86.25 383 LYS B C 1
ATOM 6591 O O . LYS B 1 383 ? 0.102 -27.641 22.547 1 86.25 383 LYS B O 1
ATOM 6596 N N . VAL B 1 384 ? -1.407 -26.141 21.781 1 87.25 384 VAL B N 1
ATOM 6597 C CA . VAL B 1 384 ? -1.648 -26.828 20.516 1 87.25 384 VAL B CA 1
ATOM 6598 C C . VAL B 1 384 ? -1.261 -25.922 19.359 1 87.25 384 VAL B C 1
ATOM 6600 O O . VAL B 1 384 ? -1.777 -24.797 19.234 1 87.25 384 VAL B O 1
ATOM 6603 N N . PRO B 1 385 ? -0.331 -26.359 18.516 1 90.25 385 PRO B N 1
ATOM 6604 C CA . PRO B 1 385 ? 0.06 -25.531 17.375 1 90.25 385 PRO B CA 1
ATOM 6605 C C . PRO B 1 385 ? -1.12 -25.156 16.484 1 90.25 385 PRO B C 1
ATOM 6607 O O . PRO B 1 385 ? -2.082 -25.922 16.375 1 90.25 385 PRO B O 1
ATOM 6610 N N . LYS B 1 386 ? -1.039 -23.984 15.977 1 90.38 386 LYS B N 1
ATOM 6611 C CA . LYS B 1 386 ? -2.088 -23.531 15.07 1 90.38 386 LYS B CA 1
ATOM 6612 C C . LYS B 1 386 ? -2.189 -24.453 13.852 1 90.38 386 LYS B C 1
ATOM 6614 O O . LYS B 1 386 ? -1.2 -25.062 13.453 1 90.38 386 LYS B O 1
ATOM 6619 N N . PHE B 1 387 ? -3.391 -24.672 13.227 1 89.12 387 PHE B N 1
ATOM 6620 C CA . PHE B 1 387 ? -3.697 -25.453 12.031 1 89.12 387 PHE B CA 1
ATOM 6621 C C . PHE B 1 387 ? -3.314 -26.922 12.227 1 89.12 387 PHE B C 1
ATOM 6623 O O . PHE B 1 387 ? -3.021 -27.625 11.258 1 89.12 387 PHE B O 1
ATOM 6630 N N . ASN B 1 388 ? -3.098 -27.406 13.469 1 84.06 388 ASN B N 1
ATOM 6631 C CA . ASN B 1 388 ? -2.746 -28.781 13.836 1 84.06 388 ASN B CA 1
ATOM 6632 C C . ASN B 1 388 ? -1.401 -29.188 13.242 1 84.06 388 ASN B C 1
ATOM 6634 O O . ASN B 1 388 ? -1.238 -30.312 12.781 1 84.06 388 ASN B O 1
ATOM 6638 N N . LEU B 1 389 ? -0.543 -28.156 13.18 1 89.06 389 LEU B N 1
ATOM 6639 C CA . LEU B 1 389 ? 0.805 -28.438 12.695 1 89.06 389 LEU B CA 1
ATOM 6640 C C . LEU B 1 389 ? 1.566 -29.312 13.695 1 89.06 389 LEU B C 1
ATOM 6642 O O . LEU B 1 389 ? 1.243 -29.328 14.883 1 89.06 389 LEU B O 1
ATOM 6646 N N . LYS B 1 390 ? 2.535 -30.078 13.188 1 84.19 390 LYS B N 1
ATOM 6647 C CA . LYS B 1 390 ? 3.336 -30.953 14.047 1 84.19 390 LYS B CA 1
ATOM 6648 C C . LYS B 1 390 ? 4.688 -30.312 14.359 1 84.19 390 LYS B C 1
ATOM 6650 O O . LYS B 1 390 ? 5.316 -29.703 13.492 1 84.19 390 LYS B O 1
ATOM 6655 N N . LYS B 1 391 ? 5.086 -30.578 15.555 1 86.44 391 LYS B N 1
ATOM 6656 C CA . LYS B 1 391 ? 6.402 -30.109 15.969 1 86.44 391 LYS B CA 1
ATOM 6657 C C . LYS B 1 391 ? 7.508 -30.984 15.383 1 86.44 391 LYS B C 1
ATOM 6659 O O . LYS B 1 391 ? 7.344 -32.188 15.273 1 86.44 391 LYS B O 1
ATOM 6664 N N . GLY B 1 392 ? 8.68 -30.359 15.078 1 84.38 392 GLY B N 1
ATOM 6665 C CA . GLY B 1 392 ? 9.828 -31.094 14.586 1 84.38 392 GLY B CA 1
ATOM 6666 C C . GLY B 1 392 ? 9.914 -31.125 13.07 1 84.38 392 GLY B C 1
ATOM 6667 O O . GLY B 1 392 ? 10.883 -31.641 12.508 1 84.38 392 GLY B O 1
ATOM 6668 N N . GLY B 1 393 ? 9.055 -30.594 12.469 1 84 393 GLY B N 1
ATOM 6669 C CA . GLY B 1 393 ? 9.078 -30.547 11.016 1 84 393 GLY B CA 1
ATOM 6670 C C . GLY B 1 393 ? 9.445 -29.188 10.469 1 84 393 GLY B C 1
ATOM 6671 O O . GLY B 1 393 ? 9.836 -28.281 11.219 1 84 393 GLY B O 1
ATOM 6672 N N . VAL B 1 394 ? 9.312 -29 9.172 1 88.81 394 VAL B N 1
ATOM 6673 C CA . VAL B 1 394 ? 9.812 -27.859 8.414 1 88.81 394 VAL B CA 1
ATOM 6674 C C . VAL B 1 394 ? 9.07 -26.594 8.836 1 88.81 394 VAL B C 1
ATOM 6676 O O . VAL B 1 394 ? 9.484 -25.484 8.5 1 88.81 394 VAL B O 1
ATOM 6679 N N . HIS B 1 395 ? 7.996 -26.734 9.703 1 91.5 395 HIS B N 1
ATOM 6680 C CA . HIS B 1 395 ? 7.191 -25.594 10.086 1 91.5 395 HIS B CA 1
ATOM 6681 C C . HIS B 1 395 ? 7.586 -25.078 11.469 1 91.5 395 HIS B C 1
ATOM 6683 O O . HIS B 1 395 ? 7.172 -23.984 11.875 1 91.5 395 HIS B O 1
ATOM 6689 N N . SER B 1 396 ? 8.344 -25.766 12.273 1 92.75 396 SER B N 1
ATOM 6690 C CA . SER B 1 396 ? 8.383 -25.547 13.719 1 92.75 396 SER B CA 1
ATOM 6691 C C . SER B 1 396 ? 9.672 -24.844 14.141 1 92.75 396 SER B C 1
ATOM 6693 O O . SER B 1 396 ? 10.047 -24.875 15.312 1 92.75 396 SER B O 1
ATOM 6695 N N . GLY B 1 397 ? 10.43 -24.266 13.188 1 94.19 397 GLY B N 1
ATOM 6696 C CA . GLY B 1 397 ? 11.648 -23.531 13.523 1 94.19 397 GLY B CA 1
ATOM 6697 C C . GLY B 1 397 ? 11.461 -22.031 13.516 1 94.19 397 GLY B C 1
ATOM 6698 O O . GLY B 1 397 ? 10.344 -21.531 13.656 1 94.19 397 GLY B O 1
ATOM 6699 N N . HIS B 1 398 ? 12.57 -21.406 13.492 1 94.75 398 HIS B N 1
ATOM 6700 C CA . HIS B 1 398 ? 12.602 -19.953 13.367 1 94.75 398 HIS B CA 1
ATOM 6701 C C . HIS B 1 398 ? 12 -19.5 12.039 1 94.75 398 HIS B C 1
ATOM 6703 O O . HIS B 1 398 ? 12.359 -20.031 10.984 1 94.75 398 HIS B O 1
ATOM 6709 N N . VAL B 1 399 ? 11.047 -18.672 12.188 1 94.44 399 VAL B N 1
ATOM 6710 C CA . VAL B 1 399 ? 10.484 -18.062 10.992 1 94.44 399 VAL B CA 1
ATOM 6711 C C . VAL B 1 399 ? 11.125 -16.703 10.75 1 94.44 399 VAL B C 1
ATOM 6713 O O . VAL B 1 399 ? 11.234 -15.883 11.672 1 94.44 399 VAL B O 1
ATOM 6716 N N . GLN B 1 400 ? 11.578 -16.5 9.523 1 91.31 400 GLN B N 1
ATOM 6717 C CA . GLN B 1 400 ? 12.289 -15.273 9.156 1 91.31 400 GLN B CA 1
ATOM 6718 C C . GLN B 1 400 ? 11.445 -14.039 9.438 1 91.31 400 GLN B C 1
ATOM 6720 O O . GLN B 1 400 ? 10.273 -13.977 9.047 1 91.31 400 GLN B O 1
ATOM 6725 N N . GLN B 1 401 ? 11.977 -13.07 10.289 1 81.44 401 GLN B N 1
ATOM 6726 C CA . GLN B 1 401 ? 11.273 -11.859 10.695 1 81.44 401 GLN B CA 1
ATOM 6727 C C . GLN B 1 401 ? 11.836 -10.633 9.977 1 81.44 401 GLN B C 1
ATOM 6729 O O . GLN B 1 401 ? 12.648 -9.898 10.539 1 81.44 401 GLN B O 1
ATOM 6734 N N . GLY B 1 402 ? 11.883 -10.469 8.727 1 70.94 402 GLY B N 1
ATOM 6735 C CA . GLY B 1 402 ? 12.305 -9.258 8.031 1 70.94 402 GLY B CA 1
ATOM 6736 C C . GLY B 1 402 ? 13.641 -9.406 7.34 1 70.94 402 GLY B C 1
ATOM 6737 O O . GLY B 1 402 ? 14.211 -10.5 7.293 1 70.94 402 GLY B O 1
ATOM 6738 N N . LEU B 1 403 ? 14.203 -8.258 6.809 1 65.62 403 LEU B N 1
ATOM 6739 C CA . LEU B 1 403 ? 15.438 -8.211 6.035 1 65.62 403 LEU B CA 1
ATOM 6740 C C . LEU B 1 403 ? 16.656 -8.344 6.945 1 65.62 403 LEU B C 1
ATOM 6742 O O . LEU B 1 403 ? 17.672 -8.938 6.551 1 65.62 403 LEU B O 1
ATOM 6746 N N . ARG B 1 404 ? 16.578 -7.84 8.109 1 69.69 404 ARG B N 1
ATOM 6747 C CA . ARG B 1 404 ? 17.75 -7.812 8.992 1 69.69 404 ARG B CA 1
ATOM 6748 C C . ARG B 1 404 ? 17.562 -8.781 10.156 1 69.69 404 ARG B C 1
ATOM 6750 O O . ARG B 1 404 ? 18.031 -8.508 11.266 1 69.69 404 ARG B O 1
ATOM 6757 N N . ASP B 1 405 ? 16.797 -9.828 9.758 1 82.19 405 ASP B N 1
ATOM 6758 C CA . ASP B 1 405 ? 16.688 -10.883 10.766 1 82.19 405 ASP B CA 1
ATOM 6759 C C . ASP B 1 405 ? 18.062 -11.469 11.102 1 82.19 405 ASP B C 1
ATOM 6761 O O . ASP B 1 405 ? 18.672 -12.133 10.266 1 82.19 405 ASP B O 1
ATOM 6765 N N . GLN B 1 406 ? 18.484 -11.227 12.328 1 82.31 406 GLN B N 1
ATOM 6766 C CA . GLN B 1 406 ? 19.828 -11.609 12.742 1 82.31 406 GLN B CA 1
ATOM 6767 C C . GLN B 1 406 ? 20.016 -13.117 12.672 1 82.31 406 GLN B C 1
ATOM 6769 O O . GLN B 1 406 ? 21.125 -13.594 12.391 1 82.31 406 GLN B O 1
ATOM 6774 N N . PHE B 1 407 ? 18.969 -13.812 12.883 1 88.88 407 PHE B N 1
ATOM 6775 C CA . PHE B 1 407 ? 19.062 -15.266 12.797 1 88.88 407 PHE B CA 1
ATOM 6776 C C . PHE B 1 407 ? 19.5 -15.703 11.406 1 88.88 407 PHE B C 1
ATOM 6778 O O . PHE B 1 407 ? 20.188 -16.703 11.258 1 88.88 407 PHE B O 1
ATOM 6785 N N . CYS B 1 408 ? 19.156 -14.961 10.414 1 90.19 408 CYS B N 1
ATOM 6786 C CA . CYS B 1 408 ? 19.328 -15.375 9.031 1 90.19 408 CYS B CA 1
ATOM 6787 C C . CYS B 1 408 ? 20.719 -15.023 8.516 1 90.19 408 CYS B C 1
ATOM 6789 O O . CYS B 1 408 ? 21.156 -15.539 7.492 1 90.19 408 CYS B O 1
ATOM 6791 N N . PHE B 1 409 ? 21.406 -14.133 9.195 1 86.5 409 PHE B N 1
ATOM 6792 C CA . PHE B 1 409 ? 22.703 -13.672 8.719 1 86.5 409 PHE B CA 1
ATOM 6793 C C . PHE B 1 409 ? 23.828 -14.578 9.219 1 86.5 409 PHE B C 1
ATOM 6795 O O . PHE B 1 409 ? 23.812 -15.016 10.375 1 86.5 409 PHE B O 1
ATOM 6802 N N . VAL B 1 410 ? 24.641 -14.883 8.289 1 81.75 410 VAL B N 1
ATOM 6803 C CA . VAL B 1 410 ? 25.844 -15.641 8.602 1 81.75 410 VAL B CA 1
ATOM 6804 C C . VAL B 1 410 ? 27.078 -14.805 8.281 1 81.75 410 VAL B C 1
ATOM 6806 O O . VAL B 1 410 ? 27.203 -14.266 7.18 1 81.75 410 VAL B O 1
ATOM 6809 N N . LYS B 1 411 ? 27.938 -14.609 9.266 1 78.62 411 LYS B N 1
ATOM 6810 C CA . LYS B 1 411 ? 29.156 -13.844 9.062 1 78.62 411 LYS B CA 1
ATOM 6811 C C . LYS B 1 411 ? 29.984 -14.422 7.914 1 78.62 411 LYS B C 1
ATOM 6813 O O . LYS B 1 411 ? 30.312 -15.609 7.922 1 78.62 411 LYS B O 1
ATOM 6818 N N . ASN B 1 412 ? 30.281 -13.633 6.922 1 70.31 412 ASN B N 1
ATOM 6819 C CA . ASN B 1 412 ? 31.094 -13.969 5.754 1 70.31 412 ASN B CA 1
ATOM 6820 C C . ASN B 1 412 ? 30.562 -15.195 5.027 1 70.31 412 ASN B C 1
ATOM 6822 O O . ASN B 1 412 ? 31.328 -16.016 4.535 1 70.31 412 ASN B O 1
ATOM 6826 N N . GLY B 1 413 ? 29.312 -15.367 5.219 1 72.56 413 GLY B N 1
ATOM 6827 C CA . GLY B 1 413 ? 28.766 -16.562 4.578 1 72.56 413 GLY B CA 1
ATOM 6828 C C . GLY B 1 413 ? 27.406 -16.328 3.951 1 72.56 413 GLY B C 1
ATOM 6829 O O . GLY B 1 413 ? 26.906 -15.203 3.92 1 72.56 413 GLY B O 1
ATOM 6830 N N . LYS B 1 414 ? 26.938 -17.469 3.332 1 75.25 414 LYS B N 1
ATOM 6831 C CA . LYS B 1 414 ? 25.609 -17.516 2.73 1 75.25 414 LYS B CA 1
ATOM 6832 C C . LYS B 1 414 ? 24.516 -17.531 3.799 1 75.25 414 LYS B C 1
ATOM 6834 O O . LYS B 1 414 ? 24.656 -18.203 4.824 1 75.25 414 LYS B O 1
ATOM 6839 N N . GLY B 1 415 ? 23.453 -16.672 3.602 1 83.06 415 GLY B N 1
ATOM 6840 C CA . GLY B 1 415 ? 22.344 -16.688 4.539 1 83.06 415 GLY B CA 1
ATOM 6841 C C . GLY B 1 415 ? 21.828 -18.078 4.836 1 83.06 415 GLY B C 1
ATOM 6842 O O . GLY B 1 415 ? 21.844 -18.953 3.965 1 83.06 415 GLY B O 1
ATOM 6843 N N . ARG B 1 416 ? 21.328 -18.266 6.07 1 88.88 416 ARG B N 1
ATOM 6844 C CA . ARG B 1 416 ? 20.953 -19.625 6.469 1 88.88 416 ARG B CA 1
ATOM 6845 C C . ARG B 1 416 ? 19.453 -19.828 6.383 1 88.88 416 ARG B C 1
ATOM 6847 O O . ARG B 1 416 ? 18.969 -20.969 6.488 1 88.88 416 ARG B O 1
ATOM 6854 N N . CYS B 1 417 ? 18.719 -18.766 6.176 1 91.5 417 CYS B N 1
ATOM 6855 C CA . CYS B 1 417 ? 17.266 -18.938 6.172 1 91.5 417 CYS B CA 1
ATOM 6856 C C . CYS B 1 417 ? 16.797 -19.547 4.855 1 91.5 417 CYS B C 1
ATOM 6858 O O . CYS B 1 417 ? 17.391 -19.281 3.805 1 91.5 417 CYS B O 1
ATOM 6860 N N . GLN B 1 418 ? 15.656 -20.328 5.02 1 90.94 418 GLN B N 1
ATOM 6861 C CA . GLN B 1 418 ? 15.148 -21.062 3.873 1 90.94 418 GLN B CA 1
ATOM 6862 C C . GLN B 1 418 ? 13.633 -20.906 3.74 1 90.94 418 GLN B C 1
ATOM 6864 O O . GLN B 1 418 ? 12.969 -21.734 3.111 1 90.94 418 GLN B O 1
ATOM 6869 N N . ASP B 1 419 ? 13.102 -19.906 4.445 1 93.94 419 ASP B N 1
ATOM 6870 C CA . ASP B 1 419 ? 11.672 -19.672 4.293 1 93.94 419 ASP B CA 1
ATOM 6871 C C . ASP B 1 419 ? 11.297 -19.516 2.82 1 93.94 419 ASP B C 1
ATOM 6873 O O . ASP B 1 419 ? 11.828 -18.656 2.121 1 93.94 419 ASP B O 1
ATOM 6877 N N . GLY B 1 420 ? 10.352 -20.359 2.318 1 93.25 420 GLY B N 1
ATOM 6878 C CA . GLY B 1 420 ? 9.883 -20.266 0.947 1 93.25 420 GLY B CA 1
ATOM 6879 C C . GLY B 1 420 ? 10.727 -21.062 -0.029 1 93.25 420 GLY B C 1
ATOM 6880 O O . GLY B 1 420 ? 10.508 -21 -1.241 1 93.25 420 GLY B O 1
ATOM 6881 N N . TYR B 1 421 ? 11.695 -21.812 0.503 1 92.38 421 TYR B N 1
ATOM 6882 C CA . TYR B 1 421 ? 12.516 -22.656 -0.365 1 92.38 421 TYR B CA 1
ATOM 6883 C C . TYR B 1 421 ? 11.734 -23.875 -0.846 1 92.38 421 TYR B C 1
ATOM 6885 O O . TYR B 1 421 ? 11.164 -24.609 -0.039 1 92.38 421 TYR B O 1
ATOM 6893 N N . THR B 1 422 ? 11.625 -24 -2.184 1 95.25 422 THR B N 1
ATOM 6894 C CA . THR B 1 422 ? 11.086 -25.219 -2.777 1 95.25 422 THR B CA 1
ATOM 6895 C C . THR B 1 422 ? 12.18 -26.266 -2.93 1 95.25 422 THR B C 1
ATOM 6897 O O . THR B 1 422 ? 12.703 -26.484 -4.027 1 95.25 422 THR B O 1
ATOM 6900 N N . SER B 1 423 ? 12.352 -27.078 -1.876 1 92.75 423 SER B N 1
ATOM 6901 C CA . SER B 1 423 ? 13.523 -27.922 -1.738 1 92.75 423 SER B CA 1
ATOM 6902 C C . SER B 1 423 ? 13.266 -29.328 -2.287 1 92.75 423 SER B C 1
ATOM 6904 O O . SER B 1 423 ? 12.234 -29.922 -2 1 92.75 423 SER B O 1
ATOM 6906 N N . ASP B 1 424 ? 14.234 -29.766 -3.113 1 92.5 424 ASP B N 1
ATOM 6907 C CA . ASP B 1 424 ? 14.203 -31.156 -3.531 1 92.5 424 ASP B CA 1
ATOM 6908 C C . ASP B 1 424 ? 15.117 -32 -2.662 1 92.5 424 ASP B C 1
ATOM 6910 O O . ASP B 1 424 ? 15.414 -33.156 -3.002 1 92.5 424 ASP B O 1
ATOM 6914 N N . GLU B 1 425 ? 15.625 -31.469 -1.596 1 84.19 425 GLU B N 1
ATOM 6915 C CA . GLU B 1 425 ? 16.594 -32.156 -0.757 1 84.19 425 GLU B CA 1
ATOM 6916 C C . GLU B 1 425 ? 15.922 -32.938 0.371 1 84.19 425 GLU B C 1
ATOM 6918 O O . GLU B 1 425 ? 16.562 -33.688 1.1 1 84.19 425 GLU B O 1
ATOM 6923 N N . VAL B 1 426 ? 14.781 -32.594 0.542 1 75.38 426 VAL B N 1
ATOM 6924 C CA . VAL B 1 426 ? 14.055 -33.281 1.597 1 75.38 426 VAL B CA 1
ATOM 6925 C C . VAL B 1 426 ? 13.375 -34.531 1.021 1 75.38 426 VAL B C 1
ATOM 6927 O O . VAL B 1 426 ? 12.648 -34.438 0.029 1 75.38 426 VAL B O 1
ATOM 6930 N N . ASP B 1 427 ? 13.922 -35.688 1.381 1 70.25 427 ASP B N 1
ATOM 6931 C CA . ASP B 1 427 ? 13.398 -36.938 0.835 1 70.25 427 ASP B CA 1
ATOM 6932 C C . ASP B 1 427 ? 12.398 -37.562 1.796 1 70.25 427 ASP B C 1
ATOM 6934 O O . ASP B 1 427 ? 12.328 -37.188 2.967 1 70.25 427 ASP B O 1
ATOM 6938 N N . GLY B 1 428 ? 11.562 -38.344 1.247 1 70.88 428 GLY B N 1
ATOM 6939 C CA . GLY B 1 428 ? 10.672 -39.219 1.997 1 70.88 428 GLY B CA 1
ATOM 6940 C C . GLY B 1 428 ? 9.289 -38.625 2.189 1 70.88 428 GLY B C 1
ATOM 6941 O O . GLY B 1 428 ? 8.742 -38 1.277 1 70.88 428 GLY B O 1
ATOM 6942 N N . ALA B 1 429 ? 8.695 -38.781 3.35 1 73.81 429 ALA B N 1
ATOM 6943 C CA . ALA B 1 429 ? 7.289 -38.562 3.658 1 73.81 429 ALA B CA 1
ATOM 6944 C C . ALA B 1 429 ? 7.004 -37.062 3.768 1 73.81 429 ALA B C 1
ATOM 6946 O O . ALA B 1 429 ? 5.848 -36.625 3.719 1 73.81 429 ALA B O 1
ATOM 6947 N N . ASN B 1 430 ? 8.016 -36.25 3.734 1 84.19 430 ASN B N 1
ATOM 6948 C CA . ASN B 1 430 ? 7.809 -34.812 3.922 1 84.19 430 ASN B CA 1
ATOM 6949 C C . ASN B 1 430 ? 7.867 -34.062 2.596 1 84.19 430 ASN B C 1
ATOM 6951 O O . ASN B 1 430 ? 7.898 -32.844 2.58 1 84.19 430 ASN B O 1
ATOM 6955 N N . SER B 1 431 ? 7.898 -34.812 1.562 1 93.31 431 SER B N 1
ATOM 6956 C CA . SER B 1 431 ? 7.895 -34.219 0.232 1 93.31 431 SER B CA 1
ATOM 6957 C C . SER B 1 431 ? 6.766 -34.781 -0.625 1 93.31 431 SER B C 1
ATOM 6959 O O . SER B 1 431 ? 6.125 -35.781 -0.251 1 93.31 431 SER B O 1
ATOM 6961 N N . VAL B 1 432 ? 6.438 -34.125 -1.637 1 96.25 432 VAL B N 1
ATOM 6962 C CA . VAL B 1 432 ? 5.402 -34.562 -2.566 1 96.25 432 VAL B CA 1
ATOM 6963 C C . VAL B 1 432 ? 5.941 -34.531 -3.994 1 96.25 432 VAL B C 1
ATOM 6965 O O . VAL B 1 432 ? 6.805 -33.719 -4.32 1 96.25 432 VAL B O 1
ATOM 6968 N N . LYS B 1 433 ? 5.43 -35.469 -4.805 1 95.69 433 LYS B N 1
ATOM 6969 C CA . LYS B 1 433 ? 5.812 -35.531 -6.211 1 95.69 433 LYS B CA 1
ATOM 6970 C C . LYS B 1 433 ? 5.164 -34.406 -7 1 95.69 433 LYS B C 1
ATOM 6972 O O . LYS B 1 433 ? 3.938 -34.25 -7.012 1 95.69 433 LYS B O 1
ATOM 6977 N N . VAL B 1 434 ? 5.957 -33.562 -7.59 1 96.81 434 VAL B N 1
ATOM 6978 C CA . VAL B 1 434 ? 5.496 -32.406 -8.352 1 96.81 434 VAL B CA 1
ATOM 6979 C C . VAL B 1 434 ? 6.129 -32.406 -9.742 1 96.81 434 VAL B C 1
ATOM 6981 O O . VAL B 1 434 ? 7.285 -32.812 -9.898 1 96.81 434 VAL B O 1
ATOM 6984 N N . LEU B 1 435 ? 5.309 -32.156 -10.766 1 97.5 435 LEU B N 1
ATOM 6985 C CA . LEU B 1 435 ? 5.867 -31.922 -12.094 1 97.5 435 LEU B CA 1
ATOM 6986 C C . LEU B 1 435 ? 6.496 -30.547 -12.195 1 97.5 435 LEU B C 1
ATOM 6988 O O . LEU B 1 435 ? 5.855 -29.547 -11.875 1 97.5 435 LEU B O 1
ATOM 6992 N N . ILE B 1 436 ? 7.746 -30.484 -12.609 1 97.44 436 ILE B N 1
ATOM 6993 C CA . ILE B 1 436 ? 8.508 -29.234 -12.578 1 97.44 436 ILE B CA 1
ATOM 6994 C C . ILE B 1 436 ? 8.984 -28.891 -13.984 1 97.44 436 ILE B C 1
ATOM 6996 O O . ILE B 1 436 ? 9.539 -29.734 -14.688 1 97.44 436 ILE B O 1
ATOM 7000 N N . ALA B 1 437 ? 8.656 -27.672 -14.453 1 97.75 437 ALA B N 1
ATOM 7001 C CA . ALA B 1 437 ? 9.328 -27.156 -15.641 1 97.75 437 ALA B CA 1
ATOM 7002 C C . ALA B 1 437 ? 10.789 -26.828 -15.352 1 97.75 437 ALA B C 1
ATOM 7004 O O . ALA B 1 437 ? 11.094 -26.109 -14.406 1 97.75 437 ALA B O 1
ATOM 7005 N N . THR B 1 438 ? 11.68 -27.328 -16.188 1 95.5 438 THR B N 1
ATOM 7006 C CA . THR B 1 438 ? 13.094 -27.172 -15.875 1 95.5 438 THR B CA 1
ATOM 7007 C C . THR B 1 438 ? 13.766 -26.188 -16.828 1 95.5 438 THR B C 1
ATOM 7009 O O . THR B 1 438 ? 14.781 -25.578 -16.484 1 95.5 438 THR B O 1
ATOM 7012 N N . LYS B 1 439 ? 13.211 -26.125 -18.031 1 96 439 LYS B N 1
ATOM 7013 C CA . LYS B 1 439 ? 13.781 -25.25 -19.031 1 96 439 LYS B CA 1
ATOM 7014 C C . LYS B 1 439 ? 12.773 -24.938 -20.141 1 96 439 LYS B C 1
ATOM 7016 O O . LYS B 1 439 ? 11.969 -25.781 -20.5 1 96 439 LYS B O 1
ATOM 7021 N N . ALA B 1 440 ? 12.836 -23.688 -20.625 1 97.25 440 ALA B N 1
ATOM 7022 C CA . ALA B 1 440 ? 12.055 -23.359 -21.828 1 97.25 440 ALA B CA 1
ATOM 7023 C C . ALA B 1 440 ? 12.617 -24.062 -23.062 1 97.25 440 ALA B C 1
ATOM 7025 O O . ALA B 1 440 ? 13.836 -24.125 -23.234 1 97.25 440 ALA B O 1
ATOM 7026 N N . LYS B 1 441 ? 11.742 -24.547 -23.922 1 97.19 441 LYS B N 1
ATOM 7027 C CA . LYS B 1 441 ? 12.172 -25.281 -25.109 1 97.19 441 LYS B CA 1
ATOM 7028 C C . LYS B 1 441 ? 12.594 -24.328 -26.219 1 97.19 441 LYS B C 1
ATOM 7030 O O . LYS B 1 441 ? 11.992 -23.266 -26.406 1 97.19 441 LYS B O 1
ATOM 7035 N N . PRO B 1 442 ? 13.594 -24.734 -26.906 1 95.94 442 PRO B N 1
ATOM 7036 C CA . PRO B 1 442 ? 13.984 -23.922 -28.047 1 95.94 442 PRO B CA 1
ATOM 7037 C C . PRO B 1 442 ? 12.93 -23.922 -29.156 1 95.94 442 PRO B C 1
ATOM 7039 O O . PRO B 1 442 ? 12.109 -24.828 -29.234 1 95.94 442 PRO B O 1
ATOM 7042 N N . ASN B 1 443 ? 12.961 -22.844 -29.875 1 94.19 443 ASN B N 1
ATOM 7043 C CA . ASN B 1 443 ? 12.109 -22.781 -31.062 1 94.19 443 ASN B CA 1
ATOM 7044 C C . ASN B 1 443 ? 12.492 -23.844 -32.062 1 94.19 443 ASN B C 1
ATOM 7046 O O . ASN B 1 443 ? 13.672 -24.031 -32.375 1 94.19 443 ASN B O 1
ATOM 7050 N N . GLN B 1 444 ? 11.461 -24.5 -32.688 1 90.31 444 GLN B N 1
ATOM 7051 C CA . GLN B 1 444 ? 11.719 -25.562 -33.656 1 90.31 444 GLN B CA 1
ATOM 7052 C C . GLN B 1 444 ? 11.93 -25 -35.062 1 90.31 444 GLN B C 1
ATOM 7054 O O . GLN B 1 444 ? 12.461 -25.688 -35.938 1 90.31 444 GLN B O 1
ATOM 7059 N N . ASP B 1 445 ? 11.398 -23.891 -35.25 1 91.44 445 ASP B N 1
ATOM 7060 C CA . ASP B 1 445 ? 11.602 -23.234 -36.562 1 91.44 445 ASP B CA 1
ATOM 7061 C C . ASP B 1 445 ? 12.961 -22.547 -36.625 1 91.44 445 ASP B C 1
ATOM 7063 O O . ASP B 1 445 ? 13.141 -21.453 -36.062 1 91.44 445 ASP B O 1
ATOM 7067 N N . VAL B 1 446 ? 13.789 -23.031 -37.281 1 87.38 446 VAL B N 1
ATOM 7068 C CA . VAL B 1 446 ? 15.172 -22.578 -37.344 1 87.38 446 VAL B CA 1
ATOM 7069 C C . VAL B 1 446 ? 15.25 -21.234 -38.062 1 87.38 446 VAL B C 1
ATOM 7071 O O . VAL B 1 446 ? 16.219 -20.484 -37.906 1 87.38 446 VAL B O 1
ATOM 7074 N N . ARG B 1 447 ? 14.297 -20.922 -38.875 1 88.31 447 ARG B N 1
ATOM 7075 C CA . ARG B 1 447 ? 14.32 -19.688 -39.656 1 88.31 447 ARG B CA 1
ATOM 7076 C C . ARG B 1 447 ? 13.758 -18.516 -38.844 1 88.31 447 ARG B C 1
ATOM 7078 O O . ARG B 1 447 ? 13.875 -17.359 -39.25 1 88.31 447 ARG B O 1
ATOM 7085 N N . SER B 1 448 ? 13.258 -18.875 -37.719 1 90.88 448 SER B N 1
ATOM 7086 C CA . SER B 1 448 ? 12.656 -17.844 -36.875 1 90.88 448 SER B CA 1
ATOM 7087 C C . SER B 1 448 ? 13.727 -17.094 -36.094 1 90.88 448 SER B C 1
ATOM 7089 O O . SER B 1 448 ? 14.68 -17.688 -35.594 1 90.88 448 SER B O 1
ATOM 7091 N N . PRO B 1 449 ? 13.555 -15.781 -35.969 1 90.75 449 PRO B N 1
ATOM 7092 C CA . PRO B 1 449 ? 14.5 -15.039 -35.156 1 90.75 449 PRO B CA 1
ATOM 7093 C C . PRO B 1 449 ? 14.281 -15.273 -33.656 1 90.75 449 PRO B C 1
ATOM 7095 O O . PRO B 1 449 ? 15.102 -14.852 -32.844 1 90.75 449 PRO B O 1
ATOM 7098 N N . LEU B 1 450 ? 13.211 -15.938 -33.344 1 94.69 450 LEU B N 1
ATOM 7099 C CA . LEU B 1 450 ? 12.875 -16.219 -31.938 1 94.69 450 LEU B CA 1
ATOM 7100 C C . LEU B 1 450 ? 13.508 -17.531 -31.484 1 94.69 450 LEU B C 1
ATOM 7102 O O . LEU B 1 450 ? 13.406 -18.547 -32.188 1 94.69 450 LEU B O 1
ATOM 7106 N N . ASP B 1 451 ? 14.172 -17.562 -30.328 1 94.94 451 ASP B N 1
ATOM 7107 C CA . ASP B 1 451 ? 14.969 -18.703 -29.922 1 94.94 451 ASP B CA 1
ATOM 7108 C C . ASP B 1 451 ? 14.156 -19.672 -29.062 1 94.94 451 ASP B C 1
ATOM 7110 O O . ASP B 1 451 ? 14.594 -20.781 -28.781 1 94.94 451 ASP B O 1
ATOM 7114 N N . LYS B 1 452 ? 13 -19.188 -28.531 1 97.5 452 LYS B N 1
ATOM 7115 C CA . LYS B 1 452 ? 12.164 -20.078 -27.719 1 97.5 452 LYS B CA 1
ATOM 7116 C C . LYS B 1 452 ? 10.812 -20.312 -28.375 1 97.5 452 LYS B C 1
ATOM 7118 O O . LYS B 1 452 ? 10.227 -19.391 -28.953 1 97.5 452 LYS B O 1
ATOM 7123 N N . GLU B 1 453 ? 10.258 -21.562 -28.266 1 96.69 453 GLU B N 1
ATOM 7124 C CA . GLU B 1 453 ? 8.984 -21.953 -28.859 1 96.69 453 GLU B CA 1
ATOM 7125 C C . GLU B 1 453 ? 7.84 -21.109 -28.312 1 96.69 453 GLU B C 1
ATOM 7127 O O . GLU B 1 453 ? 6.938 -20.719 -29.062 1 96.69 453 GLU B O 1
ATOM 7132 N N . TYR B 1 454 ? 7.898 -20.812 -27.078 1 97.12 454 TYR B N 1
ATOM 7133 C CA . TYR B 1 454 ? 6.812 -20.078 -26.438 1 97.12 454 TYR B CA 1
ATOM 7134 C C . TYR B 1 454 ? 6.695 -18.672 -27 1 97.12 454 TYR B C 1
ATOM 7136 O O . TYR B 1 454 ? 5.598 -18.109 -27.062 1 97.12 454 TYR B O 1
ATOM 7144 N N . PHE B 1 455 ? 7.773 -18.047 -27.406 1 97.12 455 PHE B N 1
ATOM 7145 C CA . PHE B 1 455 ? 7.754 -16.688 -27.953 1 97.12 455 PHE B CA 1
ATOM 7146 C C . PHE B 1 455 ? 6.785 -16.578 -29.125 1 97.12 455 PHE B C 1
ATOM 7148 O O . PHE B 1 455 ? 6.043 -15.609 -29.234 1 97.12 455 PHE B O 1
ATOM 7155 N N . LYS B 1 456 ? 6.801 -17.531 -29.938 1 93.88 456 LYS B N 1
ATOM 7156 C CA . LYS B 1 456 ? 5.91 -17.531 -31.094 1 93.88 456 LYS B CA 1
ATOM 7157 C C . LYS B 1 456 ? 4.445 -17.547 -30.656 1 93.88 456 LYS B C 1
ATOM 7159 O O . LYS B 1 456 ? 3.621 -16.828 -31.219 1 93.88 456 LYS B O 1
ATOM 7164 N N . SER B 1 457 ? 4.223 -18.438 -29.75 1 93.75 457 SER B N 1
ATOM 7165 C CA . SER B 1 457 ? 2.855 -18.547 -29.25 1 93.75 457 SER B CA 1
ATOM 7166 C C . SER B 1 457 ? 2.395 -17.25 -28.625 1 93.75 457 SER B C 1
ATOM 7168 O O . SER B 1 457 ? 1.252 -16.828 -28.812 1 93.75 457 SER B O 1
ATOM 7170 N N . PHE B 1 458 ? 3.23 -16.562 -27.844 1 95.19 458 PHE B N 1
ATOM 7171 C CA . PHE B 1 458 ? 2.896 -15.32 -27.141 1 95.19 458 PHE B CA 1
ATOM 7172 C C . PHE B 1 458 ? 2.605 -14.211 -28.141 1 95.19 458 PHE B C 1
ATOM 7174 O O . PHE B 1 458 ? 1.693 -13.406 -27.938 1 95.19 458 PHE B O 1
ATOM 7181 N N . LEU B 1 459 ? 3.342 -14.164 -29.219 1 92.81 459 LEU B N 1
ATOM 7182 C CA . LEU B 1 459 ? 3.199 -13.102 -30.203 1 92.81 459 LEU B CA 1
ATOM 7183 C C . LEU B 1 459 ? 1.966 -13.32 -31.078 1 92.81 459 LEU B C 1
ATOM 7185 O O . LEU B 1 459 ? 1.437 -12.375 -31.656 1 92.81 459 LEU B O 1
ATOM 7189 N N . ASN B 1 460 ? 1.472 -14.578 -31.188 1 81.31 460 ASN B N 1
ATOM 7190 C CA . ASN B 1 460 ? 0.315 -14.891 -32 1 81.31 460 ASN B CA 1
ATOM 7191 C C . ASN B 1 460 ? -0.994 -14.57 -31.297 1 81.31 460 ASN B C 1
ATOM 7193 O O . ASN B 1 460 ? -1.973 -14.18 -31.938 1 81.31 460 ASN B O 1
#

pLDDT: mean 86.64, std 16.76, range [24.47, 98.94]

Solvent-accessible surface area (backbone atoms only — not comparable to full-atom values): 48139 Å² total; per-residue (Å²): 139,88,78,88,78,83,83,82,82,79,80,78,77,73,76,77,69,77,76,52,46,36,31,35,41,36,30,33,63,47,72,57,38,48,48,21,52,56,54,60,69,66,48,60,60,75,55,40,34,71,59,30,38,29,48,29,32,47,63,86,36,52,51,28,49,45,55,36,50,50,36,15,50,28,43,74,68,73,43,74,81,44,45,63,10,44,42,43,75,26,25,33,45,92,80,44,53,68,45,72,40,41,30,25,48,43,31,67,90,47,50,29,75,45,86,53,40,70,48,43,47,46,32,32,45,63,60,63,87,64,23,66,38,28,62,61,22,48,50,31,40,45,82,75,64,56,56,84,47,90,62,61,59,38,81,96,67,59,44,22,26,43,55,43,51,52,56,58,39,70,73,38,70,24,33,38,40,34,50,22,46,33,38,53,60,21,53,45,51,73,69,35,63,82,51,50,82,24,43,66,32,37,36,34,31,36,24,26,60,77,40,72,50,39,51,47,44,36,51,90,85,42,58,89,80,42,45,59,66,72,15,64,44,43,60,83,33,58,74,27,37,58,27,28,56,36,43,20,58,29,17,33,48,19,21,61,23,35,31,49,48,65,66,59,79,47,54,37,37,34,37,15,46,39,13,32,70,61,39,42,48,33,66,57,48,52,54,52,47,73,74,49,45,89,43,69,69,41,41,53,46,49,54,43,51,53,43,54,38,57,72,56,42,82,38,93,70,62,52,48,40,68,63,39,53,42,48,35,34,48,35,47,51,42,48,53,36,41,64,72,32,60,82,48,87,57,88,61,62,42,74,33,34,45,73,45,79,42,47,30,31,49,25,38,17,22,84,65,49,58,51,77,83,76,54,30,78,50,45,45,96,43,94,66,32,35,78,76,54,63,80,66,37,54,66,25,10,51,28,79,68,37,72,79,34,67,84,20,51,36,87,98,46,73,20,68,32,32,44,10,17,30,34,59,79,49,70,66,91,72,28,39,79,29,39,30,35,52,31,52,28,62,33,84,54,79,87,48,80,46,67,39,36,50,55,57,62,73,67,104,136,88,83,79,81,78,80,80,80,77,79,78,78,72,75,75,69,80,74,52,47,36,32,36,41,35,31,33,64,45,72,57,38,47,47,19,52,54,54,61,70,67,48,60,60,77,55,41,35,70,58,30,38,29,47,28,32,45,64,86,34,50,49,28,50,45,55,37,49,50,34,17,50,28,42,71,69,72,43,75,82,45,44,64,10,46,42,42,74,26,24,33,46,92,77,45,51,68,44,73,39,42,30,25,49,41,31,67,90,47,50,29,73,45,85,53,39,67,47,46,47,46,32,34,44,66,60,63,88,61,25,65,41,28,63,62,21,47,50,31,42,45,80,73,64,55,56,83,46,88,62,60,60,37,81,97,67,59,45,20,25,43,54,44,48,52,56,57,38,70,73,38,69,26,32,38,40,34,51,21,46,33,38,52,59,21,52,45,51,73,71,36,64,84,52,50,80,22,42,65,33,38,34,34,31,37,24,25,60,76,40,72,49,41,49,49,47,36,52,88,85,43,60,90,81,43,45,58,68,70,16,66,43,46,60,86,34,54,80,27,36,56,25,28,55,36,44,20,56,29,16,33,48,19,22,60,22,36,32,50,49,65,66,59,78,47,54,38,37,34,38,15,46,39,12,32,70,62,38,43,46,33,65,57,47,52,54,53,46,71,74,49,45,90,43,72,69,42,42,54,48,50,54,44,49,52,43,55,39,57,72,54,43,83,38,92,69,64,51,50,39,68,61,39,53,44,50,33,34,46,36,46,51,43,47,53,37,40,64,74,31,61,82,46,86,60,88,61,63,41,74,33,34,44,73,44,78,43,47,30,31,51,27,38,17,22,84,67,48,56,53,78,84,75,55,30,77,49,45,45,96,43,95,65,34,36,78,74,53,62,79,65,39,55,65,25,10,52,28,79,61,40,68,79,29,67,84,19,51,35,89,97,46,72,20,68,32,32,44,10,16,30,34,60,78,49,72,68,91,74,27,39,79,30,39,30,35,54,30,53,28,62,32,82,53,80,88,48,81,45,66,38,35,49,56,56,61,72,70,105

Sequence (920 aa):
MKFCVAVVLIMLATTVEGQHRRILLDTDVDTDDVFALLYLLKLNRSEFQLEGITINANAWTNAGHAVNQVYDILYMMGRDDIAVGMGGEGGILPNGTILPNVGGYLSIIEQGMTTTGGCRYRQAIPMGRRGHLDIDTNYGIRKAFLPQGRRKYTPLQQPTAQQVLIEKISAGPITLIVIGVQTNIAIFLMNNPRLKKNVEHIYIMGGGVRSRNPTGCCPQNASSSCVPRECGDRGNLFTNYEANPYAEFNIFGDPFAAYQVIHSGIPVTLVPLDATNTIPITEEFFNEFEKSQDTYEAQYCFKSLKMAKMARDTWPDNQFYTSYFMWDSFASGVAISSMRNSNKKHESKNEFAEMEYKNITVITSNKPFGICDGSNPFFDGLKVPKFNLKKGGVHSGHVQQGLRDQFCFVKNGKGRCQDGYTSDEVDGANSVKVLIATKAKPNQDVRSPLDKEYFKSFLNMKFCVAVVLIMLATTVEGQHRRILLDTDVDTDDVFALLYLLKLNRSEFQLEGITINANAWTNAGHAVNQVYDILYMMGRDDIAVGMGGEGGILPNGTILPNVGGYLSIIEQGMTTTGGCRYRQAIPMGRRGHLDIDTNYGIRKAFLPQGRRKYTPLQQPTAQQVLIEKISAGPITLIVIGVQTNIAIFLMNNPRLKKNVEHIYIMGGGVRSRNPTGCCPQNASSSCVPRECGDRGNLFTNYEANPYAEFNIFGDPFAAYQVIHSGIPVTLVPLDATNTIPITEEFFNEFEKSQDTYEAQYCFKSLKMAKMARDTWPDNQFYTSYFMWDSFASGVAISSMRNSNKKHESKNEFAEMEYKNITVITSNKPFGICDGSNPFFDGLKVPKFNLKKGGVHSGHVQQGLRDQFCFVKNGKGRCQDGYTSDEVDGANSVKVLIATKAKPNQDVRSPLDKEYFKSFLN

Secondary structure (DSSP, 8-state):
--------------------EEEEEEE---HHHHHHHHHHHTS-TTTEEEEEEEE--SSS--HHHHHHHHHHHHHHTT-TTSEEEE---B-B-TTSPBPTTB-TTS-GGG--SSS----TTGGGS---TTHHHHHHHTTTHHHHH----S----TTTS--HHHHHHHHHHTS-EEEEE-S-SHHHHHHHHH-GGGGGGEEEEEEE---SS-----SS--TT--TT--TTTSS---S-GGGTTT-TT--HHHHT-HHHHHHHHTSSS-EEEE-HHHHTTSB--HHHHHHHHH---SHHHHHHHHHHHHHHHHHTTSTT-THHHH-B-HHHHHHHHHHHHHHTTT-SS----SSEEEEEEEEEEE-SBSSTT--SSS-TTTTT-SS-GGGPPTTSTTSSBPP-STT-GGG--TTS-----TTEEES---STT-EEEEEEEEEPBPS-TTSS-SBHHHHHHH-/--------------------EEEEEEE---HHHHHHHHHHHTS-TTTEEEEEEEE--SSS--HHHHHHHHHHHHHHTT-TTSEEEE---B-B-TTSPBPTTB-TTS-GGG--SSS----TTGGGS---TTHHHHHHHTTTHHHHH----S----TTTS--HHHHHHHHHHTS-EEEEE-S-SHHHHHHHHH-GGGGGGEEEEEEE---SS-----SS--TT--TT--TTSSS---SSGGGTTT-TT--HHHHT-HHHHHHHHTSSS-EEEE-HHHHTTSB--HHHHHHHHH---SHHHHHHHHHHHHHHHHHTTSTT-THHHH-B-HHHHHHHHHHHHHHTTT-SS----SSEEEEEEEEEEE-SBSSTT--SSS-TTTTT-SS-GGGPPTTSTTSSBPP-STT-GGG--TTS-----TTEEES---STT-EEEEEEEEEPBPS-TTSS-SBHHHHHHH-

InterPro domains:
  IPR001910 Inosine/uridine-preferring nucleoside hydrolase domain [PF01156] (23-344)
  IPR036452 Ribonucleoside hydrolase-like [G3DSA:3.90.245.10] (11-370)
  IPR036452 Ribonucleoside hydrolase-like [SSF53590] (20-369)

Nearest PDB structures (foldseek):
  6ba1-assembly1_A  TM=7.720E-01  e=3.492E-14  Gardnerella vaginalis 315-A
  8qnd-assembly1_C  TM=7.695E-01  e=9.102E-14  Limosilactobacillus reuteri
  8qnd-assembly1_A  TM=7.837E-01  e=2.234E-13  Limosilactobacillus reuteri
  8qnd-assembly1_D  TM=7.514E-01  e=1.560E-13  Limosilactobacillus reuteri
  8qnd-assembly1_B  TM=7.535E-01  e=1.560E-13  Limosilactobacillus reuteri